Protein AF-A0A1M6JSX7-F1 (afdb_monomer_lite)

Radius of gyration: 36.23 Å; chains: 1; bounding box: 121×86×94 Å

Secondary structure (DSSP, 8-state):
--SHHHHHHHHHHHHHHHHHHHHHSSS---------PPP-EEEEEEE---S-HHHHHHHHHHHHHHHHHSSS-EEEEESSSSSSBHHHHHHHHHHTT--EEEEEE-SS-TTSTHHHHHHHHTTS-SSPPSS--SSPPPPP--SSEEEEPP-STT-HHHHHHHHHHHHHH-S-GGGEEEEEEE---SSHHHHHHHHHHHHHHHHHHHHHHHHTT---SEEEEEESSTTSSSBHHHHHHIIIIIS--EEEEEE--SS-SHIIIIIHHHHHTTSPTTSEE-PPTTSSSHHHHHHHHHHHHHHHHHHHHHS---EEEETTEEEE--HHHHHHHHHHTT--HHHHHHHHHHHHHHHHHH-TTS-EEGGGEEEEESS-TTSTTHHHHHHHH-GGGEEE--BTTB--TTSSEEEEEETTT--EEEEEE-GGGGTSTHHHHHHHHHHTT---HHHHHHHHHHHHHHHHHHHHS-HHHHEEEEEEPPEEEE-TTS-EEEE-HHHHSEETTEE-HHHHHHHHHHHHHHHHHHTTSPPBTTSEEEEESS--HHHHHHHHHHH-TTSEEE---SSP-GGG-EEEEEETTTTEEEEEEE-GGGSPTTHHHHHHHHHTT---HHHHHHHHHHHHHHHHHHHHS-HHHHEEEEEEES--------------TTEEEEE--TTS-EEEEETTTEEEEE-TTSEESTT-EEEEEEE-GGGGTT--S-B-B-EEEEEEESSEE-S-EEEEEEB-GGG--TTEEEEEEEEETTTTEEEEPPEEEETTTTEEEEEESS-SEEEEEEEE---------------TT-TT-TTHHHHHHHHHTTSS---TTS---TTSBPBHHHHHHHHHHHTTPPPPPGGG---TTGGGS-HHHHHHHHHHHHTTS---EEPTTS-EE--TTSBPBHHHHHHHHHHHHHHHH-PPPPPP---TTGGGS-TTTHHHHHHHHHTTS----TTS---TTSBPBHHHHHHHHHHHHHHTT--

InterPro domains:
  IPR001119 S-layer homology domain [PF00395] (802-844)
  IPR001119 S-layer homology domain [PF00395] (862-910)
  IPR001119 S-layer homology domain [PF00395] (930-974)
  IPR001119 S-layer homology domain [PS51272] (798-861)
  IPR001119 S-layer homology domain [PS51272] (863-927)
  IPR001119 S-layer homology domain [PS51272] (928-987)
  IPR002762 Sirohydrochlorin cobaltochelatase CbiX-like [PF01903] (48-162)
  IPR051465 Cell Envelope Structural Component [PTHR43308] (779-864)

Structure (mmCIF, N/CA/C/O backbone):
data_AF-A0A1M6JSX7-F1
#
_entry.id   AF-A0A1M6JSX7-F1
#
loop_
_atom_site.group_PDB
_atom_site.id
_atom_site.type_symbol
_atom_site.label_atom_id
_atom_site.label_alt_id
_atom_site.label_comp_id
_atom_site.label_asym_id
_atom_site.label_entity_id
_atom_site.label_seq_id
_atom_site.pdbx_PDB_ins_code
_atom_site.Cartn_x
_atom_site.Cartn_y
_atom_site.Cartn_z
_atom_site.occupancy
_atom_site.B_iso_or_equiv
_atom_site.auth_seq_id
_atom_site.auth_comp_id
_atom_site.auth_asym_id
_atom_site.auth_atom_id
_atom_site.pdbx_PDB_model_num
ATOM 1 N N . MET A 1 1 ? -83.455 2.848 -32.167 1.00 46.88 1 MET A N 1
ATOM 2 C CA . MET A 1 1 ? -82.579 3.771 -31.402 1.00 46.88 1 MET A CA 1
ATOM 3 C C . MET A 1 1 ? -82.204 3.271 -29.992 1.00 46.88 1 MET A C 1
ATOM 5 O O . MET A 1 1 ? -81.171 3.680 -29.487 1.00 46.88 1 MET A O 1
ATOM 9 N N . PHE A 1 2 ? -82.923 2.309 -29.391 1.00 37.34 2 PHE A N 1
ATOM 10 C CA . PHE A 1 2 ? -82.624 1.775 -28.042 1.00 37.34 2 PHE A CA 1
ATOM 11 C C . PHE A 1 2 ? -81.593 0.622 -27.959 1.00 37.34 2 PHE A C 1
ATOM 13 O O . PHE A 1 2 ? -81.188 0.234 -26.866 1.00 37.34 2 PHE A O 1
ATOM 20 N N . VAL A 1 3 ? -81.114 0.086 -29.089 1.00 39.56 3 VAL A N 1
ATOM 21 C CA . VAL A 1 3 ? -80.148 -1.041 -29.108 1.00 39.56 3 VAL A CA 1
ATOM 22 C C . VAL A 1 3 ? -78.684 -0.574 -29.233 1.00 39.56 3 VAL A C 1
ATOM 24 O O . VAL A 1 3 ? -77.768 -1.295 -28.841 1.00 39.56 3 VAL A O 1
ATOM 27 N N . ARG A 1 4 ? -78.431 0.673 -29.668 1.00 34.91 4 ARG A N 1
ATOM 28 C CA . ARG A 1 4 ? -77.067 1.240 -29.770 1.00 34.91 4 ARG A CA 1
ATOM 29 C C . ARG A 1 4 ? -76.512 1.803 -28.451 1.00 34.91 4 ARG A C 1
ATOM 31 O O . ARG A 1 4 ? -75.298 1.837 -28.292 1.00 34.91 4 ARG A O 1
ATOM 38 N N . GLN A 1 5 ? -77.351 2.153 -27.471 1.00 37.22 5 GLN A N 1
ATOM 39 C CA . GLN A 1 5 ? -76.879 2.670 -26.171 1.00 37.22 5 GLN A CA 1
ATOM 40 C C . GLN A 1 5 ? -76.437 1.579 -25.176 1.00 37.22 5 GLN A C 1
ATOM 42 O O . GLN A 1 5 ? -75.591 1.844 -24.322 1.00 37.22 5 GLN A O 1
ATOM 47 N N . LYS A 1 6 ? -76.935 0.336 -25.290 1.00 37.84 6 LYS A N 1
ATOM 48 C CA . LYS A 1 6 ? -76.534 -0.761 -24.383 1.00 37.84 6 LYS A CA 1
ATOM 49 C C . LYS A 1 6 ? -75.153 -1.355 -24.694 1.00 37.84 6 LYS A C 1
ATOM 51 O O . LYS A 1 6 ? -74.509 -1.856 -23.778 1.00 37.84 6 LYS A O 1
ATOM 56 N N . ARG A 1 7 ? -74.662 -1.264 -25.940 1.00 36.84 7 ARG A N 1
ATOM 57 C CA . ARG A 1 7 ? -73.293 -1.705 -26.287 1.00 36.84 7 ARG A CA 1
ATOM 58 C C . ARG A 1 7 ? -72.213 -0.690 -25.894 1.00 36.84 7 ARG A C 1
ATOM 60 O O . ARG A 1 7 ? -71.117 -1.106 -25.544 1.00 36.84 7 ARG A O 1
ATOM 67 N N . LEU A 1 8 ? -72.534 0.607 -25.842 1.00 38.09 8 LEU A N 1
ATOM 68 C CA . LEU A 1 8 ? -71.565 1.644 -25.464 1.00 38.09 8 LEU A CA 1
ATOM 69 C C . LEU A 1 8 ? -71.292 1.680 -23.945 1.00 38.09 8 LEU A C 1
ATOM 71 O O . LEU A 1 8 ? -70.155 1.871 -23.531 1.00 38.09 8 LEU A O 1
ATOM 75 N N . LYS A 1 9 ? -72.294 1.388 -23.099 1.00 37.78 9 LYS A N 1
ATOM 76 C CA . LYS A 1 9 ? -72.102 1.330 -21.633 1.00 37.78 9 LYS A CA 1
ATOM 77 C C . LYS A 1 9 ? -71.331 0.097 -21.139 1.00 37.78 9 LYS A C 1
ATOM 79 O O . LYS A 1 9 ? -70.723 0.171 -20.077 1.00 37.78 9 LYS A O 1
ATOM 84 N N . ARG A 1 10 ? -71.309 -1.014 -21.892 1.00 38.25 10 ARG A N 1
ATOM 85 C CA . ARG A 1 10 ? -70.493 -2.192 -21.533 1.00 38.25 10 ARG A CA 1
ATOM 86 C C . ARG A 1 10 ? -69.018 -2.032 -21.908 1.00 38.25 10 ARG A C 1
ATOM 88 O O . ARG A 1 10 ? -68.194 -2.503 -21.142 1.00 38.25 10 ARG A O 1
ATOM 95 N N . LEU A 1 11 ? -68.684 -1.317 -22.991 1.00 37.03 11 LEU A N 1
ATOM 96 C CA . LEU A 1 11 ? -67.282 -1.030 -23.336 1.00 37.03 11 LEU A CA 1
ATOM 97 C C . LEU A 1 11 ? -66.631 -0.006 -22.393 1.00 37.03 11 LEU A C 1
ATOM 99 O O . LEU A 1 11 ? -65.465 -0.162 -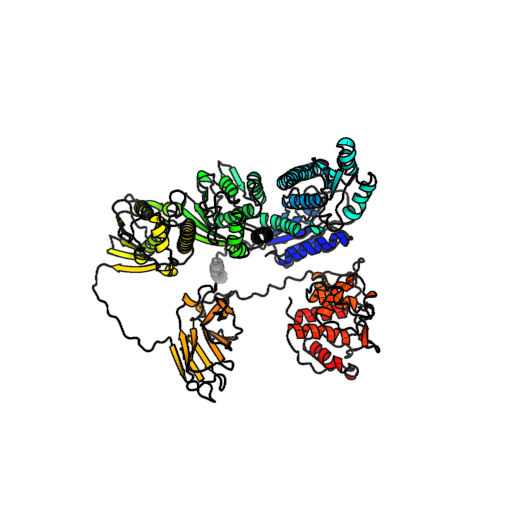22.045 1.00 37.03 11 LEU A O 1
ATOM 103 N N . ILE A 1 12 ? -67.377 1.002 -21.928 1.00 41.53 12 ILE A N 1
ATOM 104 C CA . ILE A 1 12 ? -66.828 2.038 -21.035 1.00 41.53 12 ILE A CA 1
ATOM 105 C C . ILE A 1 12 ? -66.622 1.490 -19.608 1.00 41.53 12 ILE A C 1
ATOM 107 O O . ILE A 1 12 ? -65.639 1.834 -18.960 1.00 41.53 12 ILE A O 1
ATOM 111 N N . GLY A 1 13 ? -67.479 0.572 -19.139 1.00 36.75 13 GLY A N 1
ATOM 112 C CA . GLY A 1 13 ? -67.357 -0.042 -17.809 1.00 36.75 13 GLY A CA 1
ATOM 113 C C . GLY A 1 13 ? -66.193 -1.030 -17.666 1.00 36.75 13 GLY A C 1
ATOM 114 O O . GLY A 1 13 ? -65.530 -1.038 -16.633 1.00 36.75 13 GLY A O 1
ATOM 115 N N . THR A 1 14 ? -65.890 -1.826 -18.699 1.00 36.97 14 THR A N 1
ATOM 116 C CA . THR A 1 14 ? -64.710 -2.711 -18.679 1.00 36.97 14 THR A CA 1
ATOM 117 C C . THR A 1 14 ? -63.414 -1.955 -18.929 1.00 36.97 14 THR A C 1
ATOM 119 O O . THR A 1 14 ? -62.401 -2.320 -18.343 1.00 36.97 14 THR A O 1
ATOM 122 N N . SER A 1 15 ? -63.431 -0.875 -19.720 1.00 36.25 15 SER A N 1
ATOM 123 C CA . SER A 1 15 ? -62.223 -0.072 -19.929 1.00 36.25 15 SER A CA 1
ATOM 124 C C . SER A 1 15 ? -61.859 0.732 -18.677 1.00 36.25 15 SER A C 1
ATOM 126 O O . SER A 1 15 ? -60.686 0.782 -18.337 1.00 36.25 15 SER A O 1
ATOM 128 N N . LEU A 1 16 ? -62.821 1.289 -17.925 1.00 36.59 16 LEU A N 1
ATOM 129 C CA . LEU A 1 16 ? -62.503 2.086 -16.728 1.00 36.59 16 LEU A CA 1
ATOM 130 C C . LEU A 1 16 ? -61.972 1.235 -15.561 1.00 36.59 16 LEU A C 1
ATOM 132 O O . LEU A 1 16 ? -61.069 1.677 -14.861 1.00 36.59 16 LEU A O 1
ATOM 136 N N . ILE A 1 17 ? -62.468 0.003 -15.384 1.00 42.03 17 ILE A N 1
ATOM 137 C CA . ILE A 1 17 ? -61.982 -0.913 -14.335 1.00 42.03 17 ILE A CA 1
ATOM 138 C C . ILE A 1 17 ? -60.618 -1.510 -14.714 1.00 42.03 17 ILE A C 1
ATOM 140 O O . ILE A 1 17 ? -59.750 -1.610 -13.852 1.00 42.03 17 ILE A O 1
ATOM 144 N N . LEU A 1 18 ? -60.367 -1.816 -15.997 1.00 35.78 18 LEU A N 1
ATOM 145 C CA . LEU A 1 18 ? -59.032 -2.244 -16.430 1.00 35.78 18 LEU A CA 1
ATOM 146 C C . LEU A 1 18 ? -58.015 -1.095 -16.347 1.00 35.78 18 LEU A C 1
ATOM 148 O O . LEU A 1 18 ? -56.881 -1.332 -15.956 1.00 35.78 18 LEU A O 1
ATOM 152 N N . THR A 1 19 ? -58.425 0.152 -16.621 1.00 36.75 19 THR A N 1
ATOM 153 C CA . THR A 1 19 ? -57.540 1.327 -16.501 1.00 36.75 19 THR A CA 1
ATOM 154 C C . THR A 1 19 ? -57.266 1.686 -15.036 1.00 36.75 19 THR A C 1
ATOM 156 O O . THR A 1 19 ? -56.147 2.062 -14.732 1.00 36.75 19 THR A O 1
ATOM 159 N N . LEU A 1 20 ? -58.214 1.499 -14.104 1.00 31.95 20 LEU A N 1
ATOM 160 C CA . LEU A 1 20 ? -58.002 1.723 -12.658 1.00 31.95 20 LEU A CA 1
ATOM 161 C C . LEU A 1 20 ? -57.216 0.598 -11.959 1.00 31.95 20 LEU A C 1
ATOM 163 O O . LEU A 1 20 ? -56.513 0.871 -10.986 1.00 31.95 20 LEU A O 1
ATOM 167 N N . ILE A 1 21 ? -57.258 -0.637 -12.471 1.00 36.88 21 ILE A N 1
ATOM 168 C CA . ILE A 1 21 ? -56.385 -1.732 -12.006 1.00 36.88 21 ILE A CA 1
ATOM 169 C C . ILE A 1 21 ? -54.989 -1.619 -12.650 1.00 36.88 21 ILE A C 1
ATOM 171 O O . ILE A 1 21 ? -53.989 -1.878 -11.989 1.00 36.88 21 ILE A O 1
ATOM 175 N N . LEU A 1 22 ? -54.882 -1.109 -13.885 1.00 32.38 22 LEU A N 1
ATOM 176 C CA . LEU A 1 22 ? -53.589 -0.782 -14.503 1.00 32.38 22 LEU A CA 1
ATOM 177 C C . LEU A 1 22 ? -52.956 0.504 -13.937 1.00 32.38 22 LEU A C 1
ATOM 179 O O . LEU A 1 22 ? -51.736 0.584 -13.901 1.00 32.38 22 LEU A O 1
ATOM 183 N N . PHE A 1 23 ? -53.726 1.470 -13.414 1.00 29.64 23 PHE A N 1
ATOM 184 C CA . PHE A 1 23 ? -53.167 2.662 -12.747 1.00 29.64 23 PHE A CA 1
ATOM 185 C C . PHE A 1 23 ? -52.777 2.427 -11.281 1.00 29.64 23 PHE A C 1
ATOM 187 O O . PHE A 1 23 ? -51.887 3.106 -10.777 1.00 29.64 23 PHE A O 1
ATOM 194 N N . SER A 1 24 ? -53.383 1.449 -10.596 1.00 30.06 24 SER A N 1
ATOM 195 C CA . SER A 1 24 ? -52.994 1.072 -9.224 1.00 30.06 24 SER A CA 1
ATOM 196 C C . SER A 1 24 ? -51.849 0.048 -9.163 1.00 30.06 24 SER A C 1
ATOM 198 O O . SER A 1 24 ? -51.242 -0.115 -8.110 1.00 30.06 24 SER A O 1
ATOM 200 N N . CYS A 1 25 ? -51.462 -0.544 -10.300 1.00 30.92 25 CYS A N 1
ATOM 201 C CA . CYS A 1 25 ? -50.208 -1.294 -10.457 1.00 30.92 25 CYS A CA 1
ATOM 202 C C . CYS A 1 25 ? -49.049 -0.471 -11.061 1.00 30.92 25 CYS A C 1
ATOM 204 O O . CYS A 1 25 ? -47.961 -1.013 -11.227 1.00 30.92 25 CYS A O 1
ATOM 206 N N . PHE A 1 26 ? -49.244 0.825 -11.347 1.00 31.69 26 PHE A N 1
ATOM 207 C CA . PHE A 1 26 ? -48.195 1.724 -11.867 1.00 31.69 26 PHE A CA 1
ATOM 208 C C . PHE A 1 26 ? -47.708 2.795 -10.870 1.00 31.69 26 PHE A C 1
ATOM 210 O O . PHE A 1 26 ? -46.807 3.561 -11.194 1.00 31.69 26 PHE A O 1
ATOM 217 N N . PHE A 1 27 ? -48.222 2.810 -9.635 1.00 34.19 27 PHE A N 1
ATOM 218 C CA . PHE A 1 27 ? -47.711 3.639 -8.529 1.00 34.19 27 PHE A CA 1
ATOM 219 C C . PHE A 1 27 ? -47.433 2.799 -7.274 1.00 34.19 27 PHE A C 1
ATOM 221 O O . PHE A 1 27 ? -47.861 3.096 -6.165 1.00 34.19 27 PHE A O 1
ATOM 228 N N . ALA A 1 28 ? -46.692 1.718 -7.477 1.00 32.41 28 ALA A N 1
ATOM 229 C CA . ALA A 1 28 ? -45.829 1.118 -6.467 1.00 32.41 28 ALA A CA 1
ATOM 230 C C . ALA A 1 28 ? -44.603 0.545 -7.185 1.00 32.41 28 ALA A C 1
ATOM 232 O O . ALA A 1 28 ? -44.223 -0.607 -6.994 1.00 32.41 28 ALA A O 1
ATOM 233 N N . LEU A 1 29 ? -43.984 1.355 -8.053 1.00 27.98 29 LEU A N 1
ATOM 234 C CA . LEU A 1 29 ? -42.552 1.187 -8.233 1.00 27.98 29 LEU A CA 1
ATOM 235 C C . LEU A 1 29 ? -41.968 1.404 -6.834 1.00 27.98 29 LEU A C 1
ATOM 237 O O . LEU A 1 29 ? -42.286 2.432 -6.222 1.00 27.98 29 LEU A O 1
ATOM 241 N N . PRO A 1 30 ? -41.167 0.477 -6.280 1.00 30.61 30 PRO A N 1
ATOM 242 C CA . PRO A 1 30 ? -40.290 0.903 -5.212 1.00 30.61 30 PRO A CA 1
ATOM 243 C C . PRO A 1 30 ? -39.586 2.146 -5.759 1.00 30.61 30 PRO A C 1
ATOM 245 O O . PRO A 1 30 ? -39.168 2.160 -6.921 1.00 30.61 30 PRO A O 1
ATOM 248 N N . PHE A 1 31 ? -39.469 3.196 -4.954 1.00 30.91 31 PHE A N 1
ATOM 249 C CA . PHE A 1 31 ? -38.331 4.090 -5.099 1.00 30.91 31 PHE A CA 1
ATOM 250 C C . PHE A 1 31 ? -37.092 3.194 -4.911 1.00 30.91 31 PHE A C 1
ATOM 252 O O . PHE A 1 31 ? -36.490 3.132 -3.846 1.00 30.91 31 PHE A O 1
ATOM 259 N N . GLN A 1 32 ? -36.743 2.416 -5.937 1.00 31.42 32 GLN A N 1
ATOM 260 C CA . GLN A 1 32 ? -35.366 2.198 -6.270 1.00 31.42 32 GLN A CA 1
ATOM 261 C C . GLN A 1 32 ? -34.916 3.613 -6.578 1.00 31.42 32 GLN A C 1
ATOM 263 O O . GLN A 1 32 ? -35.186 4.152 -7.651 1.00 31.42 32 GLN A O 1
ATOM 268 N N . SER A 1 33 ? -34.261 4.242 -5.598 1.00 32.72 33 SER A N 1
ATOM 269 C CA . SER A 1 33 ? -33.180 5.128 -5.983 1.00 32.72 33 SER A CA 1
ATOM 270 C C . SER A 1 33 ? -32.449 4.387 -7.099 1.00 32.72 33 SER A C 1
ATOM 272 O O . SER A 1 33 ? -32.202 3.178 -6.980 1.00 32.72 33 SER A O 1
ATOM 274 N N . SER A 1 34 ? -32.178 5.044 -8.224 1.00 34.56 34 SER A N 1
ATOM 275 C CA . SER A 1 34 ? -31.096 4.539 -9.048 1.00 34.56 34 SER A CA 1
ATOM 276 C C . SER A 1 34 ? -29.886 4.609 -8.124 1.00 34.56 34 SER A C 1
ATOM 278 O O . SER A 1 34 ? -29.287 5.670 -7.955 1.00 34.56 34 SER A O 1
ATOM 280 N N . ALA A 1 35 ? -29.611 3.522 -7.403 1.00 38.81 35 ALA A N 1
ATOM 281 C CA . ALA A 1 35 ? -28.312 3.303 -6.829 1.00 38.81 35 ALA A CA 1
ATOM 282 C C . ALA A 1 35 ? -27.401 3.496 -8.033 1.00 38.81 35 ALA A C 1
ATOM 284 O O . ALA A 1 35 ? -27.537 2.764 -9.019 1.00 38.81 35 ALA A O 1
ATOM 285 N N . ALA A 1 36 ? -26.631 4.588 -8.025 1.00 49.34 36 ALA A N 1
ATOM 286 C CA . ALA A 1 36 ? -25.648 4.837 -9.060 1.00 49.34 36 ALA A CA 1
ATOM 287 C C . ALA A 1 36 ? -24.914 3.512 -9.269 1.00 49.34 36 ALA A C 1
ATOM 289 O O . ALA A 1 36 ? -24.585 2.849 -8.279 1.00 49.34 36 ALA A O 1
ATOM 290 N N . ALA A 1 37 ? -24.796 3.074 -10.526 1.00 59.22 37 ALA A N 1
ATOM 291 C CA . ALA A 1 37 ? -24.155 1.803 -10.828 1.00 59.22 37 ALA A CA 1
ATOM 292 C C . ALA A 1 37 ? -22.841 1.735 -10.042 1.00 59.22 37 ALA A C 1
ATOM 294 O O . ALA A 1 37 ? -22.078 2.701 -10.042 1.00 59.22 37 ALA A O 1
ATOM 295 N N . GLU A 1 38 ? -22.640 0.643 -9.304 1.00 81.12 38 GLU A N 1
ATOM 296 C CA . GLU A 1 38 ? -21.466 0.474 -8.453 1.00 81.12 38 GLU A CA 1
ATOM 297 C C . GLU A 1 38 ? -20.202 0.757 -9.279 1.00 81.12 38 GLU A C 1
ATOM 299 O O . GLU A 1 38 ? -19.998 0.151 -10.338 1.00 81.12 38 GLU A O 1
ATOM 304 N N . VAL A 1 39 ? -19.386 1.713 -8.828 1.00 86.06 39 VAL A N 1
ATOM 305 C CA . VAL A 1 39 ? -18.122 2.046 -9.492 1.00 86.06 39 VAL A CA 1
ATOM 306 C C . VAL A 1 39 ? -17.148 0.904 -9.234 1.00 86.06 39 VAL A C 1
ATOM 308 O O . VAL A 1 39 ? -16.800 0.617 -8.091 1.00 86.06 39 VAL A O 1
ATOM 311 N N . LYS A 1 40 ? -16.705 0.260 -10.308 1.00 92.50 40 LYS A N 1
ATOM 312 C CA . LYS A 1 40 ? -15.759 -0.852 -10.308 1.00 92.50 40 LYS A CA 1
ATOM 313 C C . LYS A 1 40 ? -14.470 -0.380 -10.969 1.00 92.50 40 LYS A C 1
ATOM 315 O O . LYS A 1 40 ? -14.397 -0.361 -12.201 1.00 92.50 40 LYS A O 1
ATOM 320 N N . PRO A 1 41 ? -13.484 0.061 -10.173 1.00 94.19 41 PRO A N 1
ATOM 321 C CA . PRO A 1 41 ? -12.236 0.572 -10.709 1.00 94.19 41 PRO A CA 1
ATOM 322 C C . PRO A 1 41 ? -11.322 -0.543 -11.227 1.00 94.19 41 PRO A C 1
ATOM 324 O O . PRO A 1 41 ? -11.320 -1.653 -10.697 1.00 94.19 41 PRO A O 1
ATOM 327 N N . GLY A 1 42 ? -10.492 -0.209 -12.210 1.00 95.00 42 GLY A N 1
ATOM 328 C CA . GLY A 1 42 ? -9.382 -1.021 -12.700 1.00 95.00 42 GLY A CA 1
ATOM 329 C C . GLY A 1 42 ? -8.218 -0.140 -13.142 1.00 95.00 42 GLY A C 1
ATOM 330 O O . GLY A 1 42 ? -8.393 1.051 -13.404 1.00 95.00 42 GLY A O 1
ATOM 331 N N . VAL A 1 43 ? -7.022 -0.719 -13.202 1.00 97.00 43 VAL A N 1
ATOM 332 C CA . VAL A 1 43 ? -5.795 -0.023 -13.606 1.00 97.00 43 VAL A CA 1
ATOM 333 C C . VAL A 1 43 ? -5.339 -0.553 -14.958 1.00 97.00 43 VAL A C 1
ATOM 335 O O . VAL A 1 43 ? -5.170 -1.758 -15.135 1.00 97.00 43 VAL A O 1
ATOM 338 N N . LEU A 1 44 ? -5.115 0.350 -15.905 1.00 97.94 44 LEU A N 1
ATOM 339 C CA . LEU A 1 44 ? -4.507 0.039 -17.191 1.00 97.94 44 LEU A CA 1
ATOM 340 C C . LEU A 1 44 ? -3.080 0.585 -17.195 1.00 97.94 44 LEU A C 1
ATOM 342 O O . LEU A 1 44 ? -2.881 1.789 -17.123 1.00 97.94 44 LEU A O 1
ATOM 346 N N . ILE A 1 45 ? -2.080 -0.280 -17.281 1.00 97.44 45 ILE A N 1
ATOM 347 C CA . ILE A 1 45 ? -0.693 0.133 -17.489 1.00 97.44 45 ILE A CA 1
ATOM 348 C C . ILE A 1 45 ? -0.497 0.277 -18.992 1.00 97.44 45 ILE A C 1
ATOM 350 O O . ILE A 1 45 ? -0.722 -0.684 -19.724 1.00 97.44 45 ILE A O 1
ATOM 354 N N . VAL A 1 46 ? -0.081 1.457 -19.444 1.00 97.25 46 VAL A N 1
ATOM 355 C CA . VAL A 1 46 ? 0.166 1.723 -20.865 1.00 97.25 46 VAL A CA 1
ATOM 356 C C . VAL A 1 46 ? 1.662 1.840 -21.101 1.00 97.25 46 VAL A C 1
ATOM 358 O O . VAL A 1 46 ? 2.316 2.683 -20.492 1.00 97.25 46 VAL A O 1
ATOM 361 N N . ALA A 1 47 ? 2.217 1.007 -21.973 1.00 94.88 47 ALA A N 1
ATOM 362 C CA . ALA A 1 47 ? 3.637 1.015 -22.312 1.00 94.88 47 ALA A CA 1
ATOM 363 C C . ALA A 1 47 ? 3.832 1.170 -23.826 1.00 94.88 47 ALA A C 1
ATOM 365 O O . ALA A 1 47 ? 2.930 0.871 -24.597 1.00 94.88 47 ALA A O 1
ATOM 366 N N . HIS A 1 48 ? 5.011 1.622 -24.254 1.00 90.62 48 HIS A N 1
ATOM 367 C CA . HIS A 1 48 ? 5.315 1.814 -25.678 1.00 90.62 48 HIS A CA 1
ATOM 368 C C . HIS A 1 48 ? 5.171 0.509 -26.479 1.00 90.62 48 HIS A C 1
ATOM 370 O O . HIS A 1 48 ? 4.328 0.415 -27.360 1.00 90.62 48 HIS A O 1
ATOM 376 N N . GLY A 1 49 ? 5.933 -0.524 -26.106 1.00 82.81 49 GLY A N 1
ATOM 377 C CA . GLY A 1 49 ? 5.969 -1.794 -26.836 1.00 82.81 49 GLY A CA 1
ATOM 378 C C . GLY A 1 49 ? 7.037 -1.798 -27.928 1.00 82.81 49 GLY A C 1
ATOM 379 O O . GLY A 1 49 ? 7.326 -0.778 -28.538 1.00 82.81 49 GLY A O 1
ATOM 380 N N . THR A 1 50 ? 7.722 -2.927 -28.087 1.00 80.81 50 THR A N 1
ATOM 381 C CA . THR A 1 50 ? 8.735 -3.153 -29.127 1.00 80.81 50 THR A CA 1
ATOM 382 C C . THR A 1 50 ? 8.943 -4.656 -29.289 1.00 80.81 50 THR A C 1
ATOM 384 O O . THR A 1 50 ? 8.734 -5.417 -28.347 1.00 80.81 50 THR A O 1
ATOM 387 N N . ASN A 1 51 ? 9.418 -5.109 -30.443 1.00 74.81 51 ASN A N 1
ATOM 388 C CA . ASN A 1 51 ? 9.806 -6.501 -30.664 1.00 74.81 51 ASN A CA 1
ATOM 389 C C . ASN A 1 51 ? 11.124 -6.914 -29.968 1.00 74.81 51 ASN A C 1
ATOM 391 O O . ASN A 1 51 ? 11.575 -8.045 -30.152 1.00 74.81 51 ASN A O 1
ATOM 395 N N . ASP A 1 52 ? 11.758 -6.034 -29.180 1.00 78.06 52 ASP A N 1
ATOM 396 C CA . ASP A 1 52 ? 12.970 -6.328 -28.400 1.00 78.06 52 ASP A CA 1
ATOM 397 C C . ASP A 1 52 ? 12.642 -7.017 -27.050 1.00 78.06 52 ASP A C 1
ATOM 399 O O . ASP A 1 52 ? 12.083 -6.382 -26.142 1.00 78.06 52 ASP A O 1
ATOM 403 N N . PRO A 1 53 ? 13.007 -8.304 -26.855 1.00 74.56 53 PRO A N 1
ATOM 404 C CA . PRO A 1 53 ? 12.769 -9.016 -25.600 1.00 74.56 53 PRO A CA 1
ATOM 405 C C . PRO A 1 53 ? 13.541 -8.447 -24.406 1.00 74.56 53 PRO A C 1
ATOM 407 O O . PRO A 1 53 ? 13.078 -8.605 -23.273 1.00 74.56 53 PRO A O 1
ATOM 410 N N . GLU A 1 54 ? 14.695 -7.803 -24.632 1.00 77.69 54 GLU A N 1
ATOM 411 C CA . GLU A 1 54 ? 15.484 -7.179 -23.558 1.00 77.69 54 GLU A CA 1
ATOM 412 C C . GLU A 1 54 ? 14.727 -6.003 -22.930 1.00 77.69 54 GLU A C 1
ATOM 414 O O . GLU A 1 54 ? 14.832 -5.775 -21.724 1.00 77.69 54 GLU A O 1
ATOM 419 N N . TRP A 1 55 ? 13.895 -5.322 -23.725 1.00 87.69 55 TRP A N 1
ATOM 420 C CA . TRP A 1 55 ? 13.055 -4.221 -23.263 1.00 87.69 55 TRP A CA 1
ATOM 421 C C . TRP A 1 55 ? 11.720 -4.693 -22.704 1.00 87.69 55 TRP A C 1
ATOM 423 O O . TRP A 1 55 ? 11.316 -4.259 -21.620 1.00 87.69 55 TRP A O 1
ATOM 433 N N . THR A 1 56 ? 11.041 -5.587 -23.424 1.00 80.94 56 THR A N 1
ATOM 434 C CA . THR A 1 56 ? 9.666 -5.997 -23.103 1.00 80.94 56 THR A CA 1
ATOM 435 C C . THR A 1 56 ? 9.583 -6.915 -21.894 1.00 80.94 56 THR A C 1
ATOM 437 O O . THR A 1 56 ? 8.665 -6.758 -21.090 1.00 80.94 56 THR A O 1
ATOM 440 N N . THR A 1 57 ? 10.534 -7.836 -21.706 1.00 81.00 57 THR A N 1
ATOM 441 C CA . THR A 1 57 ? 10.476 -8.808 -20.599 1.00 81.00 57 THR A CA 1
ATOM 442 C C . THR A 1 57 ? 10.447 -8.125 -19.222 1.00 81.00 57 THR A C 1
ATOM 444 O O . THR A 1 57 ? 9.551 -8.437 -18.434 1.00 81.00 57 THR A O 1
ATOM 447 N N . PRO A 1 58 ? 11.330 -7.153 -18.907 1.00 84.81 58 PRO A N 1
ATOM 448 C CA . PRO A 1 58 ? 11.266 -6.444 -17.627 1.00 84.81 58 PRO A CA 1
ATOM 449 C C . PRO A 1 58 ? 9.950 -5.681 -17.409 1.00 84.81 58 PRO A C 1
ATOM 451 O O . PRO A 1 58 ? 9.431 -5.667 -16.292 1.00 84.81 58 PRO A O 1
ATOM 454 N N . VAL A 1 59 ? 9.391 -5.070 -18.462 1.00 87.12 59 VAL A N 1
ATOM 455 C CA . VAL A 1 59 ? 8.113 -4.334 -18.396 1.00 87.12 59 VAL A CA 1
ATOM 456 C C . VAL A 1 59 ? 6.955 -5.281 -18.086 1.00 87.12 59 VAL A C 1
ATOM 458 O O . VAL A 1 59 ? 6.149 -5.002 -17.198 1.00 87.12 59 VAL A O 1
ATOM 461 N N . TRP A 1 60 ? 6.922 -6.436 -18.749 1.00 81.25 60 TRP A N 1
ATOM 462 C CA . TRP A 1 60 ? 5.971 -7.505 -18.464 1.00 81.25 60 TRP A CA 1
ATOM 463 C C . TRP A 1 60 ? 6.042 -7.972 -17.013 1.00 81.25 60 TRP A C 1
ATOM 465 O O . TRP A 1 60 ? 5.020 -8.042 -16.332 1.00 81.25 60 TRP A O 1
ATOM 475 N N . GLU A 1 61 ? 7.243 -8.260 -16.512 1.00 81.31 61 GLU A N 1
ATOM 476 C CA . GLU A 1 61 ? 7.427 -8.679 -15.122 1.00 81.31 61 GLU A CA 1
ATOM 477 C C . GLU A 1 61 ? 6.937 -7.627 -14.120 1.00 81.31 61 GLU A C 1
ATOM 479 O O . GLU A 1 61 ? 6.325 -7.984 -13.113 1.00 81.31 61 GLU A O 1
ATOM 484 N N . ALA A 1 62 ? 7.200 -6.344 -14.385 1.00 85.25 62 ALA A N 1
ATOM 485 C CA . ALA A 1 62 ? 6.747 -5.240 -13.544 1.00 85.25 62 ALA A CA 1
ATOM 486 C C . ALA A 1 62 ? 5.212 -5.168 -13.497 1.00 85.25 62 ALA A C 1
ATOM 488 O O . ALA A 1 62 ? 4.615 -5.153 -12.418 1.00 85.25 62 ALA A O 1
ATOM 489 N N . ALA A 1 63 ? 4.562 -5.216 -14.662 1.00 83.69 63 ALA A N 1
ATOM 490 C CA . ALA A 1 63 ? 3.108 -5.185 -14.769 1.00 83.69 63 ALA A CA 1
ATOM 491 C C . ALA A 1 63 ? 2.430 -6.412 -14.133 1.00 83.69 63 ALA A C 1
ATOM 493 O O . ALA A 1 63 ? 1.421 -6.273 -13.438 1.00 83.69 63 ALA A O 1
ATOM 494 N N . TYR A 1 64 ? 2.990 -7.613 -14.312 1.00 78.69 64 TYR A N 1
ATOM 495 C CA . TYR A 1 64 ? 2.460 -8.823 -13.679 1.00 78.69 64 TYR A CA 1
ATOM 496 C C . TYR A 1 64 ? 2.579 -8.783 -12.156 1.00 78.69 64 TYR A C 1
ATOM 498 O O . TYR A 1 64 ? 1.645 -9.181 -11.463 1.00 78.69 64 TYR A O 1
ATOM 506 N N . GLU A 1 65 ? 3.687 -8.266 -11.623 1.00 81.06 65 GLU A N 1
ATOM 507 C CA . GLU A 1 65 ? 3.837 -8.084 -10.181 1.00 81.06 65 GLU A CA 1
ATOM 508 C C . GLU A 1 65 ? 2.798 -7.091 -9.628 1.00 81.06 65 GLU A C 1
ATOM 510 O O . GLU A 1 65 ? 2.260 -7.303 -8.542 1.00 81.06 65 GLU A O 1
ATOM 515 N N . LEU A 1 66 ? 2.470 -6.028 -10.367 1.00 84.44 66 LEU A N 1
ATOM 516 C CA . LEU A 1 66 ? 1.427 -5.072 -9.978 1.00 84.44 66 LEU A CA 1
ATOM 517 C C . LEU A 1 66 ? 0.033 -5.702 -9.930 1.00 84.44 66 LEU A C 1
ATOM 519 O O . LEU A 1 66 ? -0.715 -5.442 -8.986 1.00 84.44 66 LEU A O 1
ATOM 523 N N . ARG A 1 67 ? -0.294 -6.564 -10.900 1.00 80.44 67 ARG A N 1
ATOM 524 C CA . ARG A 1 67 ? -1.567 -7.300 -10.942 1.00 80.44 67 ARG A CA 1
ATOM 525 C C . ARG A 1 67 ? -1.816 -8.113 -9.675 1.00 80.44 67 ARG A C 1
ATOM 527 O O . ARG A 1 67 ? -2.942 -8.156 -9.196 1.00 80.44 67 ARG A O 1
ATOM 534 N N . ASP A 1 68 ? -0.774 -8.725 -9.125 1.00 74.31 68 ASP A N 1
ATOM 535 C CA . ASP A 1 68 ? -0.892 -9.568 -7.933 1.00 74.31 68 ASP A CA 1
ATOM 536 C C . ASP A 1 68 ? -0.926 -8.746 -6.624 1.00 74.31 68 ASP A C 1
ATOM 538 O O . ASP A 1 68 ? -1.279 -9.268 -5.566 1.00 74.31 68 ASP A O 1
ATOM 542 N N . ASN A 1 69 ? -0.543 -7.463 -6.672 1.00 75.00 69 ASN A N 1
ATOM 543 C CA . ASN A 1 69 ? -0.387 -6.603 -5.495 1.00 75.00 69 ASN A CA 1
ATOM 544 C C . ASN A 1 69 ? -1.500 -5.559 -5.319 1.00 75.00 69 ASN A C 1
ATOM 546 O O . ASN A 1 69 ? -1.687 -5.069 -4.202 1.00 75.00 69 ASN A O 1
ATOM 550 N N . LEU A 1 70 ? -2.212 -5.192 -6.387 1.00 81.88 70 LEU A N 1
ATOM 551 C CA . LEU A 1 70 ? -3.310 -4.229 -6.327 1.00 81.88 70 LEU A CA 1
ATOM 552 C C . LEU A 1 70 ? -4.652 -4.929 -6.046 1.00 81.88 70 LEU A C 1
ATOM 554 O O . LEU A 1 70 ? -4.900 -6.024 -6.542 1.00 81.88 70 LEU A O 1
ATOM 558 N N . PRO A 1 71 ? -5.563 -4.300 -5.283 1.00 80.88 71 PRO A N 1
ATOM 559 C CA . PRO A 1 71 ? -6.867 -4.871 -4.947 1.00 80.88 71 PRO A CA 1
ATOM 560 C C . PRO A 1 71 ? -7.891 -4.709 -6.085 1.00 80.88 71 PRO A C 1
ATOM 562 O O . PRO A 1 71 ? -9.079 -4.957 -5.886 1.00 80.88 71 PRO A O 1
ATOM 565 N N . TYR A 1 72 ? -7.441 -4.260 -7.259 1.00 86.38 72 TYR A N 1
ATOM 566 C CA . TYR A 1 72 ? -8.250 -3.943 -8.431 1.00 86.38 72 TYR A CA 1
ATOM 567 C C . TYR A 1 72 ? -7.737 -4.737 -9.636 1.00 86.38 72 TYR A C 1
ATOM 569 O O . TYR A 1 72 ? -6.541 -5.027 -9.685 1.00 86.38 72 TYR A O 1
ATOM 577 N N . PRO A 1 73 ? -8.587 -5.056 -10.630 1.00 92.31 73 PRO A N 1
ATOM 578 C CA . PRO A 1 73 ? -8.121 -5.613 -11.894 1.00 92.31 73 PRO A CA 1
ATOM 579 C C . PRO A 1 73 ? -7.048 -4.718 -12.527 1.00 92.31 73 PRO A C 1
ATOM 581 O O . PRO A 1 73 ? -7.233 -3.505 -12.634 1.00 92.31 73 PRO A O 1
ATOM 584 N N . VAL A 1 74 ? -5.935 -5.325 -12.941 1.00 93.62 74 VAL A N 1
ATOM 585 C CA . VAL A 1 74 ? -4.832 -4.649 -13.634 1.00 93.62 74 VAL A CA 1
ATOM 586 C C . VAL A 1 74 ? -4.629 -5.306 -14.991 1.00 93.62 74 VAL A C 1
ATOM 588 O O . VAL A 1 74 ? -4.513 -6.532 -15.061 1.00 93.62 74 VAL A O 1
ATOM 591 N N . ALA A 1 75 ? -4.547 -4.499 -16.044 1.00 92.12 75 ALA A N 1
ATOM 592 C CA . ALA A 1 75 ? -4.169 -4.937 -17.383 1.00 92.12 75 ALA A CA 1
ATOM 593 C C . ALA A 1 75 ? -2.954 -4.140 -17.874 1.00 92.12 75 ALA A C 1
ATOM 595 O O . ALA A 1 75 ? -2.790 -2.975 -17.519 1.00 92.12 75 ALA A O 1
ATOM 596 N N . LEU A 1 76 ? -2.101 -4.776 -18.675 1.00 93.62 76 LEU A N 1
ATOM 597 C CA . LEU A 1 76 ? -1.028 -4.123 -19.426 1.00 93.62 76 LEU A CA 1
ATOM 598 C C . LEU A 1 76 ? -1.491 -4.019 -20.872 1.00 93.62 76 LEU A C 1
ATOM 600 O O . LEU A 1 76 ? -1.970 -5.020 -21.390 1.00 93.62 76 LEU A O 1
ATOM 604 N N . GLY A 1 77 ? -1.345 -2.851 -21.486 1.00 92.31 77 GLY A N 1
ATOM 605 C CA . GLY A 1 77 ? -1.560 -2.639 -22.912 1.00 92.31 77 GLY A CA 1
ATOM 606 C C . GLY A 1 77 ? -0.360 -1.930 -23.522 1.00 92.31 77 GLY A C 1
ATOM 607 O O . GLY A 1 77 ? 0.132 -0.944 -22.965 1.00 92.31 77 GLY A O 1
ATOM 608 N N . PHE A 1 78 ? 0.123 -2.437 -24.647 1.00 91.62 78 PHE A N 1
ATOM 609 C CA . PHE A 1 78 ? 1.161 -1.786 -25.432 1.00 91.62 78 PHE A CA 1
ATOM 610 C C . PHE A 1 78 ? 0.542 -0.929 -26.529 1.00 91.62 78 PHE A C 1
ATOM 612 O O . PHE A 1 78 ? -0.511 -1.264 -27.068 1.00 91.62 78 PHE A O 1
ATOM 619 N N . LEU A 1 79 ? 1.176 0.201 -26.826 1.00 90.25 79 LEU A N 1
ATOM 620 C CA . LEU A 1 79 ? 0.733 1.052 -27.919 1.00 90.25 79 LEU A CA 1
ATOM 621 C C . LEU A 1 79 ? 1.025 0.393 -29.270 1.00 90.25 79 LEU A C 1
ATOM 623 O O . LEU A 1 79 ? 0.156 0.405 -30.133 1.00 90.25 79 LEU A O 1
ATOM 627 N N . GLU A 1 80 ? 2.213 -0.201 -29.432 1.00 83.25 80 GLU A N 1
ATOM 628 C CA . GLU A 1 80 ? 2.671 -0.730 -30.721 1.00 83.25 80 GLU A CA 1
ATOM 629 C C . GLU A 1 80 ? 3.488 -2.029 -30.600 1.00 83.25 80 GLU A C 1
ATOM 631 O O . GLU A 1 80 ? 3.968 -2.410 -29.528 1.00 83.25 80 GLU A O 1
ATOM 636 N N . GLU A 1 81 ? 3.686 -2.681 -31.752 1.00 76.75 81 GLU A N 1
ATOM 637 C CA . GLU A 1 81 ? 4.588 -3.814 -32.030 1.00 76.75 81 GLU A CA 1
ATOM 638 C C . GLU A 1 81 ? 4.337 -5.143 -31.300 1.00 76.75 81 GLU A C 1
ATOM 640 O O . GLU A 1 81 ? 4.765 -6.188 -31.798 1.00 76.75 81 GLU A O 1
ATOM 645 N N . ILE A 1 82 ? 3.687 -5.144 -30.137 1.00 80.12 82 ILE A N 1
ATOM 646 C CA . ILE A 1 82 ? 3.553 -6.330 -29.289 1.00 80.12 82 ILE A CA 1
ATOM 647 C C . ILE A 1 82 ? 2.192 -6.396 -28.589 1.00 80.12 82 ILE A C 1
ATOM 649 O O . ILE A 1 82 ? 1.651 -5.396 -28.140 1.00 80.12 82 ILE A O 1
ATOM 653 N N . GLU A 1 83 ? 1.668 -7.613 -28.452 1.00 77.19 83 GLU A N 1
ATOM 654 C CA . GLU A 1 83 ? 0.423 -7.894 -27.732 1.00 77.19 83 GLU A CA 1
ATOM 655 C C . GLU A 1 83 ? 0.650 -8.085 -26.224 1.00 77.19 83 GLU A C 1
ATOM 657 O O . GLU A 1 83 ? 1.715 -8.576 -25.830 1.00 77.19 83 GLU A O 1
ATOM 662 N N . PRO A 1 84 ? -0.361 -7.834 -25.370 1.00 84.81 84 PRO A N 1
ATOM 663 C CA . PRO A 1 84 ? -1.668 -7.273 -25.692 1.00 84.81 84 PRO A CA 1
ATOM 664 C C . PRO A 1 84 ? -1.560 -5.778 -25.991 1.00 84.81 84 PRO A C 1
ATOM 666 O O . PRO A 1 84 ? -0.908 -5.039 -25.249 1.00 84.81 84 PRO A O 1
ATOM 669 N N . ASP A 1 85 ? -2.230 -5.336 -27.044 1.00 87.31 85 ASP A N 1
ATOM 670 C CA . ASP A 1 85 ? -2.398 -3.916 -27.328 1.00 87.31 85 ASP A CA 1
ATOM 671 C C . ASP A 1 85 ? -3.325 -3.214 -26.302 1.00 87.31 85 ASP A C 1
ATOM 673 O O . ASP A 1 85 ? -3.953 -3.839 -25.433 1.00 87.31 85 ASP A O 1
ATOM 677 N N . ILE A 1 86 ? -3.387 -1.878 -26.346 1.00 95.00 86 ILE A N 1
ATOM 678 C CA . ILE A 1 86 ? -4.253 -1.086 -25.452 1.00 95.00 86 ILE A CA 1
ATOM 679 C C . ILE A 1 86 ? -5.742 -1.482 -25.580 1.00 95.00 86 ILE A C 1
ATOM 681 O O . ILE A 1 86 ? -6.371 -1.684 -24.533 1.00 95.00 86 ILE A O 1
ATOM 685 N N . PRO A 1 87 ? -6.341 -1.612 -26.785 1.00 93.81 87 PRO A N 1
ATOM 686 C CA . PRO A 1 87 ? -7.713 -2.102 -26.936 1.00 93.81 87 PRO A CA 1
ATOM 687 C C . PRO A 1 87 ? -7.966 -3.451 -26.253 1.00 93.81 87 PRO A C 1
ATOM 689 O O . PRO A 1 87 ? -8.896 -3.553 -25.448 1.00 93.81 87 PRO A O 1
ATOM 692 N N . THR A 1 88 ? -7.109 -4.449 -26.473 1.00 87.81 88 THR A N 1
ATOM 693 C CA . THR A 1 88 ? -7.206 -5.780 -25.857 1.00 87.81 88 THR A CA 1
ATOM 694 C C . THR A 1 88 ? -7.116 -5.694 -24.337 1.00 87.81 88 THR A C 1
ATOM 696 O O . THR A 1 88 ? -7.874 -6.350 -23.617 1.00 87.81 88 THR A O 1
ATOM 699 N N . ALA A 1 89 ? -6.223 -4.859 -23.809 1.00 91.88 89 ALA A N 1
ATOM 700 C CA . ALA A 1 89 ? -6.102 -4.638 -22.372 1.00 91.88 89 ALA A CA 1
ATOM 701 C C . ALA A 1 89 ? -7.367 -3.993 -21.770 1.00 91.88 89 ALA A C 1
ATOM 703 O O . ALA A 1 89 ? -7.819 -4.387 -20.691 1.00 91.88 89 ALA A O 1
ATOM 704 N N . VAL A 1 90 ? -7.992 -3.047 -22.477 1.00 95.62 90 VAL A N 1
ATOM 705 C CA . VAL A 1 90 ? -9.283 -2.463 -22.078 1.00 95.62 90 VAL A CA 1
ATOM 706 C C . VAL A 1 90 ? -10.400 -3.507 -22.128 1.00 95.62 90 VAL A C 1
ATOM 708 O O . VAL A 1 90 ? -11.224 -3.555 -21.214 1.00 95.62 90 VAL A O 1
ATOM 711 N N . GLU A 1 91 ? -10.415 -4.394 -23.123 1.00 90.06 91 GLU A N 1
ATOM 712 C CA . GLU A 1 91 ? -11.369 -5.506 -23.175 1.00 90.06 91 GLU A CA 1
ATOM 713 C C . GLU A 1 91 ? -11.207 -6.479 -22.001 1.00 90.06 91 GLU A C 1
ATOM 715 O O . GLU A 1 91 ? -12.208 -6.926 -21.436 1.00 90.06 91 GLU A O 1
ATOM 720 N N . GLN A 1 92 ? -9.975 -6.753 -21.564 1.00 87.75 92 GLN A N 1
ATOM 721 C CA . GLN A 1 92 ? -9.720 -7.549 -20.358 1.00 87.75 92 GLN A CA 1
ATOM 722 C C . GLN A 1 92 ? -10.310 -6.886 -19.104 1.00 87.75 92 GLN A C 1
ATOM 724 O O . GLN A 1 92 ? -10.936 -7.564 -18.284 1.00 87.75 92 GLN A O 1
ATOM 729 N N . LEU A 1 93 ? -10.162 -5.564 -18.960 1.00 91.69 93 LEU A N 1
ATOM 730 C CA . LEU A 1 93 ? -10.757 -4.814 -17.848 1.00 91.69 93 LEU A CA 1
ATOM 731 C C . LEU A 1 93 ? -12.291 -4.811 -17.926 1.00 91.69 93 LEU A C 1
ATOM 733 O O . LEU A 1 93 ? -12.959 -5.086 -16.928 1.00 91.69 93 LEU A O 1
ATOM 737 N N . ASN A 1 94 ? -12.858 -4.595 -19.113 1.00 91.50 94 ASN A N 1
ATOM 738 C CA . ASN A 1 94 ? -14.299 -4.691 -19.347 1.00 91.50 94 ASN A CA 1
ATOM 739 C C . ASN A 1 94 ? -14.842 -6.083 -18.980 1.00 91.50 94 ASN A C 1
ATOM 741 O O . ASN A 1 94 ? -15.875 -6.196 -18.322 1.00 91.50 94 ASN A O 1
ATOM 745 N N . ALA A 1 95 ? -14.136 -7.153 -19.359 1.00 86.31 95 ALA A N 1
ATOM 746 C CA . ALA A 1 95 ? -14.500 -8.528 -19.018 1.00 86.31 95 ALA A CA 1
ATOM 747 C C . ALA A 1 95 ? -14.437 -8.796 -17.503 1.00 86.31 95 ALA A C 1
ATOM 749 O O . ALA A 1 95 ? -15.210 -9.604 -16.986 1.00 86.31 95 ALA A O 1
ATOM 750 N N . ALA A 1 96 ? -13.574 -8.079 -16.775 1.00 87.56 96 ALA A N 1
ATOM 751 C CA . ALA A 1 96 ? -13.539 -8.069 -15.313 1.00 87.56 96 ALA A CA 1
ATOM 752 C C . ALA A 1 96 ? -14.646 -7.197 -14.675 1.00 87.56 96 ALA A C 1
ATOM 754 O O . ALA A 1 96 ? -14.732 -7.102 -13.449 1.00 87.56 96 ALA A O 1
ATOM 755 N N . GLY A 1 97 ? -15.513 -6.576 -15.482 1.00 91.12 97 GLY A N 1
ATOM 756 C CA . GLY A 1 97 ? -16.608 -5.719 -15.033 1.00 91.12 97 GLY A CA 1
ATOM 757 C C . GLY A 1 97 ? -16.167 -4.322 -14.598 1.00 91.12 97 GLY A C 1
ATOM 758 O O . GLY A 1 97 ? -16.903 -3.670 -13.855 1.00 91.12 97 GLY A O 1
ATOM 759 N N . VAL A 1 98 ? -14.976 -3.878 -15.014 1.00 95.38 98 VAL A N 1
ATOM 760 C CA . VAL A 1 98 ? -14.463 -2.532 -14.739 1.00 95.38 98 VAL A CA 1
ATOM 761 C C . VAL A 1 98 ? -15.258 -1.502 -15.540 1.00 95.38 98 VAL A C 1
ATOM 763 O O . VAL A 1 98 ? -15.442 -1.645 -16.744 1.00 95.38 98 VAL A O 1
ATOM 766 N N . ASN A 1 99 ? -15.699 -0.439 -14.868 1.00 94.25 99 ASN A N 1
ATOM 767 C CA . ASN A 1 99 ? -16.393 0.704 -15.478 1.00 94.25 99 ASN A CA 1
ATOM 768 C C . ASN A 1 99 ? -15.748 2.058 -15.119 1.00 94.25 99 ASN A C 1
ATOM 770 O O . ASN A 1 99 ? -16.282 3.111 -15.460 1.00 94.25 99 ASN A O 1
ATOM 774 N N . LYS A 1 100 ? -14.597 2.027 -14.439 1.00 96.38 100 LYS A N 1
ATOM 775 C CA . LYS A 1 100 ? -13.708 3.170 -14.234 1.00 96.38 100 LYS A CA 1
ATOM 776 C C . LYS A 1 100 ? -12.263 2.716 -14.423 1.00 96.38 100 LYS A C 1
ATOM 778 O O . LYS A 1 100 ? -11.739 1.975 -13.595 1.00 96.38 100 LYS A O 1
ATOM 783 N N . ILE A 1 101 ? -11.620 3.138 -15.502 1.00 98.19 101 ILE A N 1
ATOM 784 C CA . ILE A 1 101 ? -10.240 2.772 -15.831 1.00 98.19 101 ILE A CA 1
ATOM 785 C C . ILE A 1 101 ? -9.321 3.933 -15.468 1.00 98.19 101 ILE A C 1
ATOM 787 O O . ILE A 1 101 ? -9.486 5.040 -15.972 1.00 98.19 101 ILE A O 1
ATOM 791 N N . VAL A 1 102 ? -8.323 3.671 -14.628 1.00 97.94 102 VAL A N 1
ATOM 792 C CA . VAL A 1 102 ? -7.194 4.583 -14.422 1.00 97.94 102 VAL A CA 1
ATOM 793 C C . VAL A 1 102 ? -6.029 4.085 -15.269 1.00 97.94 102 VAL A C 1
ATOM 795 O O . VAL A 1 102 ? -5.396 3.081 -14.940 1.00 97.94 102 VAL A O 1
ATOM 798 N N . ALA A 1 103 ? -5.790 4.761 -16.388 1.00 98.31 103 ALA A N 1
ATOM 799 C CA . ALA A 1 103 ? -4.699 4.490 -17.305 1.00 98.31 103 ALA A CA 1
ATOM 800 C C . ALA A 1 103 ? -3.428 5.206 -16.834 1.00 98.31 103 ALA A C 1
ATOM 802 O O . ALA A 1 103 ? -3.392 6.432 -16.754 1.00 98.31 103 ALA A O 1
ATOM 803 N N . VAL A 1 104 ? -2.389 4.436 -16.518 1.00 97.88 104 VAL A N 1
ATOM 804 C CA . VAL A 1 104 ? -1.094 4.921 -16.043 1.00 97.88 104 VAL A CA 1
ATOM 805 C C . VAL A 1 104 ? -0.038 4.690 -17.127 1.00 97.88 104 VAL A C 1
ATOM 807 O O . VAL A 1 104 ? 0.328 3.535 -17.376 1.00 97.88 104 VAL A O 1
ATOM 810 N N . PRO A 1 105 ? 0.485 5.753 -17.764 1.00 97.50 105 PRO A N 1
ATOM 811 C CA . PRO A 1 105 ? 1.564 5.627 -18.733 1.00 97.50 105 PRO A CA 1
ATOM 812 C C . PRO A 1 105 ? 2.870 5.239 -18.039 1.00 97.50 105 PRO A C 1
ATOM 814 O O . PRO A 1 105 ? 3.436 6.011 -17.263 1.00 97.50 105 PRO A O 1
ATOM 817 N N . LEU A 1 106 ? 3.405 4.066 -18.367 1.00 95.62 106 LEU A N 1
ATOM 818 C CA . LEU A 1 106 ? 4.781 3.694 -18.061 1.00 95.62 106 LEU A CA 1
ATOM 819 C C . LEU A 1 106 ? 5.716 4.317 -19.110 1.00 95.62 106 LEU A C 1
ATOM 821 O O . LEU A 1 106 ? 6.358 3.629 -19.900 1.00 95.62 106 LEU A O 1
ATOM 825 N N . PHE A 1 107 ? 5.748 5.647 -19.108 1.00 95.88 107 PHE A N 1
ATOM 826 C CA . PHE A 1 107 ? 6.573 6.508 -19.951 1.00 95.88 107 PHE A CA 1
ATOM 827 C C . PHE A 1 107 ? 7.357 7.466 -19.057 1.00 95.88 107 PHE A C 1
ATOM 829 O O . PHE A 1 107 ? 6.901 7.822 -17.971 1.00 95.88 107 PHE A O 1
ATOM 836 N N . ILE A 1 108 ? 8.541 7.893 -19.500 1.00 95.81 108 ILE A N 1
ATOM 837 C CA . ILE A 1 108 ? 9.367 8.807 -18.699 1.00 95.81 108 ILE A CA 1
ATOM 838 C C . ILE A 1 108 ? 8.735 10.190 -18.590 1.00 95.81 108 ILE A C 1
ATOM 840 O O . ILE A 1 108 ? 8.816 10.770 -17.521 1.00 95.81 108 ILE A O 1
ATOM 844 N N . SER A 1 109 ? 8.092 10.701 -19.638 1.00 96.19 109 SER A N 1
ATOM 845 C CA . SER A 1 109 ? 7.492 12.037 -19.622 1.00 96.19 109 SER A CA 1
ATOM 846 C C . SER A 1 109 ? 6.111 12.040 -20.270 1.00 96.19 109 SER A C 1
ATOM 848 O O . SER A 1 109 ? 5.898 11.389 -21.296 1.00 96.19 109 SER A O 1
ATOM 850 N N . SER A 1 110 ? 5.195 12.812 -19.692 1.00 96.56 110 SER A N 1
ATOM 851 C CA . SER A 1 110 ? 3.865 13.157 -20.204 1.00 96.56 110 SER A CA 1
ATOM 852 C C . SER A 1 110 ? 3.941 13.979 -21.492 1.00 96.56 110 SER A C 1
ATOM 854 O O . SER A 1 110 ? 2.945 14.119 -22.191 1.00 96.56 110 SER A O 1
ATOM 856 N N . TYR A 1 111 ? 5.133 14.475 -21.820 1.00 94.81 111 TYR A N 1
ATOM 857 C CA . TYR A 1 111 ? 5.466 15.228 -23.023 1.00 94.81 111 TYR A CA 1
ATOM 858 C C . TYR A 1 111 ? 6.132 14.354 -24.099 1.00 94.81 111 TYR A C 1
ATOM 860 O O . TYR A 1 111 ? 6.781 14.854 -25.014 1.00 94.81 111 TYR A O 1
ATOM 868 N N . SER A 1 112 ? 6.032 13.026 -23.978 1.00 91.81 112 SER A N 1
ATOM 869 C CA . SER A 1 112 ? 6.488 12.095 -25.017 1.00 91.81 112 SER A CA 1
ATOM 870 C C . SER A 1 112 ? 5.514 12.085 -26.198 1.00 91.81 112 SER A C 1
ATOM 872 O O . SER A 1 112 ? 4.304 12.147 -25.994 1.00 91.81 112 SER A O 1
ATOM 874 N N . ASN A 1 113 ? 6.035 11.913 -27.414 1.00 87.69 113 ASN A N 1
ATOM 875 C CA . ASN A 1 113 ? 5.266 11.989 -28.667 1.00 87.69 113 ASN A CA 1
ATOM 876 C C . ASN A 1 113 ? 4.006 11.102 -28.679 1.00 87.69 113 ASN A C 1
ATOM 878 O O . ASN A 1 113 ? 2.941 11.524 -29.117 1.00 87.69 113 ASN A O 1
ATOM 882 N N . HIS A 1 114 ? 4.106 9.907 -28.099 1.00 91.25 114 HIS A N 1
ATOM 883 C CA . HIS A 1 114 ? 3.039 8.907 -28.078 1.00 91.25 114 HIS A CA 1
ATOM 884 C C . HIS A 1 114 ? 1.899 9.182 -27.081 1.00 91.25 114 HIS A C 1
ATOM 886 O O . HIS A 1 114 ? 0.881 8.492 -27.096 1.00 91.25 114 HIS A O 1
ATOM 892 N N . ILE A 1 115 ? 2.025 10.164 -26.181 1.00 93.62 115 ILE A N 1
ATOM 893 C CA . ILE A 1 115 ? 0.986 10.430 -25.166 1.00 93.62 115 ILE A CA 1
ATOM 894 C C . ILE A 1 115 ? -0.324 10.873 -25.821 1.00 93.62 115 ILE A C 1
ATOM 896 O O . ILE A 1 115 ? -1.413 10.499 -25.383 1.00 93.62 115 ILE A O 1
ATOM 900 N N . GLU A 1 116 ? -0.218 11.633 -26.901 1.00 91.75 116 GLU A N 1
ATOM 901 C CA . GLU A 1 116 ? -1.358 12.097 -27.672 1.00 91.75 116 GLU A CA 1
ATOM 902 C C . GLU A 1 116 ? -2.049 10.959 -28.443 1.00 91.75 116 GLU A C 1
ATOM 904 O O . GLU A 1 116 ? -3.279 10.883 -28.465 1.00 91.75 116 GLU A O 1
ATOM 909 N N . GLU A 1 117 ? -1.292 10.007 -28.984 1.00 92.06 117 GLU A N 1
ATOM 910 C CA . GLU A 1 117 ? -1.835 8.792 -29.607 1.00 92.06 117 GLU A CA 1
ATOM 911 C C . GLU A 1 117 ? -2.545 7.911 -28.575 1.00 92.06 117 GLU A C 1
ATOM 913 O O . GLU A 1 117 ? -3.654 7.435 -28.814 1.00 92.06 117 GLU A O 1
ATOM 918 N N . ILE A 1 118 ? -1.977 7.770 -27.373 1.00 95.38 118 ILE A N 1
ATOM 919 C CA . ILE A 1 118 ? -2.612 7.048 -26.262 1.00 95.38 118 ILE A CA 1
ATOM 920 C C . ILE A 1 118 ? -3.953 7.694 -25.894 1.00 95.38 118 ILE A C 1
ATOM 922 O O . ILE A 1 118 ? -4.943 6.987 -25.700 1.00 95.38 118 ILE A O 1
ATOM 926 N N . LYS A 1 119 ? -4.032 9.033 -25.836 1.00 95.94 119 LYS A N 1
ATOM 927 C CA . LYS A 1 119 ? -5.310 9.736 -25.619 1.00 95.94 119 LYS A CA 1
ATOM 928 C C . LYS A 1 119 ? -6.316 9.412 -26.722 1.00 95.94 119 LYS A C 1
ATOM 930 O O . LYS A 1 119 ? -7.495 9.224 -26.420 1.00 95.94 119 LYS A O 1
ATOM 935 N N . TYR A 1 120 ? -5.878 9.336 -27.979 1.00 94.31 120 TYR A N 1
ATOM 936 C CA . TYR A 1 120 ? -6.743 8.956 -29.096 1.00 94.31 120 TYR A CA 1
ATOM 937 C C . TYR A 1 120 ? -7.249 7.517 -28.935 1.00 94.31 120 TYR A C 1
ATOM 939 O O . TYR A 1 120 ? -8.462 7.288 -28.930 1.00 94.31 120 TYR A O 1
ATOM 947 N N . VAL A 1 121 ? -6.349 6.558 -28.706 1.00 95.62 121 VAL A N 1
ATOM 948 C CA . VAL A 1 121 ? -6.689 5.141 -28.518 1.00 95.62 121 VAL A CA 1
ATOM 949 C C . VAL A 1 121 ? -7.663 4.953 -27.351 1.00 95.62 121 VAL A C 1
ATOM 951 O O . VAL A 1 121 ? -8.629 4.206 -27.473 1.00 95.62 121 VAL A O 1
ATOM 954 N N . LEU A 1 122 ? -7.482 5.680 -26.246 1.00 96.62 122 LEU A N 1
ATOM 955 C CA . LEU A 1 122 ? -8.351 5.611 -25.065 1.00 96.62 122 LEU A CA 1
ATOM 956 C C . LEU A 1 122 ? -9.677 6.379 -25.193 1.00 96.62 122 LEU A C 1
ATOM 958 O O . LEU A 1 122 ? -10.495 6.324 -24.275 1.00 96.62 122 LEU A O 1
ATOM 962 N N . GLY A 1 123 ? -9.908 7.102 -26.292 1.00 94.56 123 GLY A N 1
ATOM 963 C CA . GLY A 1 123 ? -11.137 7.883 -26.472 1.00 94.56 123 GLY A CA 1
ATOM 964 C C . GLY A 1 123 ? -11.160 9.227 -25.738 1.00 94.56 123 GLY A C 1
ATOM 965 O O . GLY A 1 123 ? -12.223 9.821 -25.600 1.00 94.56 123 GLY A O 1
ATOM 966 N N . LEU A 1 124 ? -10.009 9.719 -25.278 1.00 95.25 124 LEU A N 1
ATOM 967 C CA . LEU A 1 124 ? -9.867 10.998 -24.567 1.00 95.25 124 LEU A CA 1
ATOM 968 C C . LEU A 1 124 ? -9.678 12.199 -25.508 1.00 95.25 124 LEU A C 1
ATOM 970 O O . LEU A 1 124 ? -9.695 13.343 -25.059 1.00 95.25 124 LEU A O 1
ATOM 974 N N . ARG A 1 125 ? -9.517 11.937 -26.808 1.00 93.38 125 ARG A N 1
ATOM 975 C CA . ARG A 1 125 ? -9.560 12.923 -27.896 1.00 93.38 125 ARG A CA 1
ATOM 976 C C . ARG A 1 125 ? -10.182 12.323 -29.157 1.00 93.38 125 ARG A C 1
ATOM 978 O O . ARG A 1 125 ? -10.218 11.096 -29.314 1.00 93.38 125 ARG A O 1
ATOM 985 N N . GLU A 1 126 ? -10.672 13.176 -30.053 1.00 88.00 126 GLU A N 1
ATOM 986 C CA . GLU A 1 126 ? -11.407 12.783 -31.270 1.00 88.00 126 GLU A CA 1
ATOM 987 C C . GLU A 1 126 ? -10.507 12.592 -32.501 1.00 88.00 126 GLU A C 1
ATOM 989 O O . GLU A 1 126 ? -10.731 11.687 -33.306 1.00 88.00 126 GLU A O 1
ATOM 994 N N . ASP A 1 127 ? -9.471 13.405 -32.637 1.00 88.25 127 ASP A N 1
ATOM 995 C CA . ASP A 1 127 ? -8.564 13.427 -33.778 1.00 88.25 127 ASP A CA 1
ATOM 996 C C . ASP A 1 127 ? -7.285 12.629 -33.499 1.00 88.25 127 ASP A C 1
ATOM 998 O O . ASP A 1 127 ? -6.761 12.645 -32.382 1.00 88.25 127 ASP A O 1
ATOM 1002 N N . LEU A 1 128 ? -6.805 11.907 -34.513 1.00 84.56 128 LEU A N 1
ATOM 1003 C CA . LEU A 1 128 ? -5.530 11.192 -34.469 1.00 84.56 128 LEU A CA 1
ATOM 1004 C C . LEU A 1 128 ? -4.396 12.214 -34.682 1.00 84.56 128 LEU A C 1
ATOM 1006 O O . LEU A 1 128 ? -4.422 12.911 -35.699 1.00 84.56 128 LEU A O 1
ATOM 1010 N N . PRO A 1 129 ? -3.446 12.365 -33.743 1.00 81.50 129 PRO A N 1
ATOM 1011 C CA . PRO A 1 129 ? -2.288 13.241 -33.934 1.00 81.50 129 PRO A CA 1
ATOM 1012 C C . PRO A 1 129 ? -1.317 12.678 -34.987 1.00 81.50 129 PRO A C 1
ATOM 1014 O O . PRO A 1 129 ? -1.156 11.469 -35.068 1.00 81.50 129 PRO A O 1
ATOM 1017 N N . GLY A 1 130 ? -0.620 13.550 -35.727 1.00 70.69 130 GLY A N 1
ATOM 1018 C CA . GLY A 1 130 ? 0.455 13.158 -36.659 1.00 70.69 130 GLY A CA 1
ATOM 1019 C C . GLY A 1 130 ? 0.038 13.005 -38.132 1.00 70.69 130 GLY A C 1
ATOM 1020 O O . GLY A 1 130 ? -1.107 13.271 -38.498 1.00 70.69 130 GLY A O 1
ATOM 1021 N N . GLU A 1 131 ? 0.999 12.641 -38.993 1.00 57.12 131 GLU A N 1
ATOM 1022 C CA . GLU A 1 131 ? 0.747 12.263 -40.399 1.00 57.12 131 GLU A CA 1
ATOM 1023 C C . GLU A 1 131 ? 0.283 10.793 -40.503 1.00 57.12 131 GLU A C 1
ATOM 1025 O O . GLU A 1 131 ? 0.433 10.027 -39.557 1.00 57.12 131 GLU A O 1
ATOM 1030 N N . GLU A 1 132 ? -0.320 10.408 -41.638 1.00 54.22 132 GLU A N 1
ATOM 1031 C CA . GLU A 1 132 ? -0.962 9.098 -41.857 1.00 54.22 132 GLU A CA 1
ATOM 1032 C C . GLU A 1 132 ? -0.097 7.907 -41.389 1.00 54.22 132 GLU A C 1
ATOM 1034 O O . GLU A 1 132 ? 0.966 7.637 -41.947 1.00 54.22 132 GLU A O 1
ATOM 1039 N N . HIS A 1 133 ? -0.578 7.164 -40.385 1.00 58.88 133 HIS A N 1
ATOM 1040 C CA . HIS A 1 133 ? 0.042 5.911 -39.945 1.00 58.88 133 HIS A CA 1
ATOM 1041 C C . HIS A 1 133 ? -0.120 4.822 -41.021 1.00 58.88 133 HIS A C 1
ATOM 1043 O O . HIS A 1 133 ? -1.191 4.696 -41.620 1.00 58.88 133 HIS A O 1
ATOM 1049 N N . GLU A 1 134 ? 0.915 3.995 -41.234 1.00 53.22 134 GLU A N 1
ATOM 1050 C CA . GLU A 1 134 ? 0.860 2.862 -42.180 1.00 53.22 134 GLU A CA 1
ATOM 1051 C C . GLU A 1 134 ? -0.225 1.834 -41.797 1.00 53.22 134 GLU A C 1
ATOM 1053 O O . GLU A 1 134 ? -0.846 1.234 -42.678 1.00 53.22 134 GLU A O 1
ATOM 1058 N N . GLU A 1 135 ? -0.504 1.683 -40.496 1.00 58.22 135 GLU A N 1
ATOM 1059 C CA . GLU A 1 135 ? -1.633 0.921 -39.955 1.00 58.22 135 GLU A CA 1
ATOM 1060 C C . GLU A 1 135 ? -2.479 1.815 -39.024 1.00 58.22 135 GLU A C 1
ATOM 1062 O O . GLU A 1 135 ? -1.929 2.535 -38.189 1.00 58.22 135 GLU A O 1
ATOM 1067 N N . PRO A 1 136 ? -3.820 1.817 -39.143 1.00 66.44 136 PRO A N 1
ATOM 1068 C CA . PRO A 1 136 ? -4.669 2.675 -38.324 1.00 66.44 136 PRO A CA 1
ATOM 1069 C C . PRO A 1 136 ? -4.675 2.219 -36.858 1.00 66.44 136 PRO A C 1
ATOM 1071 O O . PRO A 1 136 ? -5.057 1.085 -36.571 1.00 66.44 136 PRO A O 1
ATOM 1074 N N . LEU A 1 137 ? -4.338 3.122 -35.927 1.00 81.94 137 LEU A N 1
ATOM 1075 C CA . LEU A 1 137 ? -4.468 2.866 -34.488 1.00 81.94 137 LEU A CA 1
ATOM 1076 C C . LEU A 1 137 ? -5.933 2.567 -34.127 1.00 81.94 137 LEU A C 1
ATOM 1078 O O . LEU A 1 137 ? -6.823 3.413 -34.296 1.00 81.94 137 LEU A O 1
ATOM 1082 N N . GLU A 1 138 ? -6.195 1.362 -33.618 1.00 87.94 138 GLU A N 1
ATOM 1083 C CA . GLU A 1 138 ? -7.530 0.964 -33.179 1.00 87.94 138 GLU A CA 1
ATOM 1084 C C . GLU A 1 138 ? -7.903 1.657 -31.862 1.00 87.94 138 GLU A C 1
ATOM 1086 O O . GLU A 1 138 ? -7.116 1.746 -30.921 1.00 87.94 138 GLU A O 1
ATOM 1091 N N . ARG A 1 139 ? -9.143 2.154 -31.777 1.00 93.31 139 ARG A N 1
ATOM 1092 C CA . ARG A 1 139 ? -9.674 2.751 -30.547 1.00 93.31 139 ARG A CA 1
ATOM 1093 C C . ARG A 1 139 ? -10.181 1.679 -29.591 1.00 93.31 139 ARG A C 1
ATOM 1095 O O . ARG A 1 139 ? -11.004 0.838 -29.955 1.00 93.31 139 ARG A O 1
ATOM 1102 N N . ALA A 1 140 ? -9.789 1.804 -28.331 1.00 95.25 140 ALA A N 1
ATOM 1103 C CA . ALA A 1 140 ? -10.330 1.022 -27.238 1.00 95.25 140 ALA A CA 1
ATOM 1104 C C . ALA A 1 140 ? -11.805 1.367 -26.967 1.00 95.25 140 ALA A C 1
ATOM 1106 O O . ALA A 1 140 ? -12.287 2.466 -27.252 1.00 95.25 140 ALA A O 1
ATOM 1107 N N . ARG A 1 141 ? -12.536 0.416 -26.373 1.00 95.69 141 ARG A N 1
ATOM 1108 C CA . ARG A 1 141 ? -13.978 0.536 -26.094 1.00 95.69 141 ARG A CA 1
ATOM 1109 C C . ARG A 1 141 ? -14.279 0.378 -24.599 1.00 95.69 141 ARG A C 1
ATOM 1111 O O . ARG A 1 141 ? -14.820 -0.654 -24.203 1.00 95.69 141 ARG A O 1
ATOM 1118 N N . PRO A 1 142 ? -13.912 1.343 -23.740 1.00 95.50 142 PRO A N 1
ATOM 1119 C CA . PRO A 1 142 ? -14.169 1.259 -22.302 1.00 95.50 142 PRO A CA 1
ATOM 1120 C C . PRO A 1 142 ? -15.677 1.271 -21.992 1.00 95.50 142 PRO A C 1
ATOM 1122 O O . PRO A 1 142 ? -16.453 1.952 -22.659 1.00 95.50 142 PRO A O 1
ATOM 1125 N N . GLN A 1 143 ? -16.106 0.543 -20.955 1.00 93.38 143 GLN A N 1
ATOM 1126 C CA . GLN A 1 143 ? -17.514 0.510 -20.516 1.00 93.38 143 GLN A CA 1
ATOM 1127 C C . GLN A 1 143 ? -17.916 1.660 -19.571 1.00 93.38 143 GLN A C 1
ATOM 1129 O O . GLN A 1 143 ? -19.057 1.706 -19.106 1.00 93.38 143 GLN A O 1
ATOM 1134 N N . GLY A 1 144 ? -17.008 2.594 -19.281 1.00 93.12 144 GLY A N 1
ATOM 1135 C CA . GLY A 1 144 ? -17.287 3.756 -18.441 1.00 93.12 144 GLY A CA 1
ATOM 1136 C C . GLY A 1 144 ? -16.155 4.783 -18.450 1.00 93.12 144 GLY A C 1
ATOM 1137 O O . GLY A 1 144 ? -15.533 4.999 -19.486 1.00 93.12 144 GLY A O 1
ATOM 1138 N N . GLU A 1 145 ? -15.921 5.444 -17.316 1.00 96.00 145 GLU A N 1
ATOM 1139 C CA . GLU A 1 145 ? -14.946 6.537 -17.198 1.00 96.00 145 GLU A CA 1
ATOM 1140 C C . GLU A 1 145 ? -13.517 6.039 -17.466 1.00 96.00 145 GLU A C 1
ATOM 1142 O O . GLU A 1 145 ? -13.115 4.994 -16.951 1.00 96.00 145 GLU A O 1
ATOM 1147 N N . VAL A 1 146 ? -12.731 6.806 -18.225 1.00 97.69 146 VAL A N 1
ATOM 1148 C CA . VAL A 1 146 ? -11.286 6.596 -18.377 1.00 97.69 146 VAL A CA 1
ATOM 1149 C C . VAL A 1 146 ? -10.558 7.845 -17.905 1.00 97.69 146 VAL A C 1
ATOM 1151 O O . VAL A 1 146 ? -10.875 8.952 -18.330 1.00 97.69 146 VAL A O 1
ATOM 1154 N N . ILE A 1 147 ? -9.571 7.660 -17.035 1.00 97.50 147 ILE A N 1
ATOM 1155 C CA . ILE A 1 147 ? -8.698 8.718 -16.531 1.00 97.50 147 ILE A CA 1
ATOM 1156 C C . ILE A 1 147 ? -7.275 8.364 -16.940 1.00 97.50 147 ILE A C 1
ATOM 1158 O O . ILE A 1 147 ? -6.757 7.339 -16.506 1.00 97.50 147 ILE A O 1
ATOM 1162 N N . LEU A 1 148 ? -6.637 9.207 -17.749 1.00 97.88 148 LEU A N 1
ATOM 1163 C CA . LEU A 1 148 ? -5.207 9.107 -18.033 1.00 97.88 148 LEU A CA 1
ATOM 1164 C C . LEU A 1 148 ? -4.437 9.920 -16.994 1.00 97.88 148 LEU A C 1
ATOM 1166 O O . LEU A 1 148 ? -4.634 11.130 -16.886 1.00 97.88 148 LEU A O 1
ATOM 1170 N N . THR A 1 149 ? -3.577 9.265 -16.218 1.00 97.31 149 THR A N 1
ATOM 1171 C CA . THR A 1 149 ? -2.697 9.962 -15.274 1.00 97.31 149 THR A CA 1
ATOM 1172 C C . THR A 1 149 ? -1.531 10.615 -16.014 1.00 97.31 149 THR A C 1
ATOM 1174 O O . THR A 1 149 ? -1.197 10.190 -17.124 1.00 97.31 149 THR A O 1
ATOM 1177 N N . PRO A 1 150 ? -0.821 11.569 -15.387 1.00 95.56 150 PRO A N 1
ATOM 1178 C CA . PRO A 1 150 ? 0.523 11.912 -15.832 1.00 95.56 150 PRO A CA 1
ATOM 1179 C C . PRO A 1 150 ? 1.417 10.665 -15.875 1.00 95.56 150 PRO A C 1
ATOM 1181 O O . PRO A 1 150 ? 1.197 9.699 -15.128 1.00 95.56 150 PRO A O 1
ATOM 1184 N N . ALA A 1 151 ? 2.428 10.700 -16.735 1.00 96.31 151 ALA A N 1
ATOM 1185 C CA . ALA A 1 151 ? 3.481 9.701 -16.814 1.00 96.31 151 ALA A CA 1
ATOM 1186 C C . ALA A 1 151 ? 4.425 9.803 -15.592 1.00 96.31 151 ALA A C 1
ATOM 1188 O O . ALA A 1 151 ? 4.047 10.274 -14.510 1.00 96.31 151 ALA A O 1
ATOM 1189 N N . ILE A 1 152 ? 5.664 9.319 -15.715 1.00 96.12 152 ILE A N 1
ATOM 1190 C CA . ILE A 1 152 ? 6.629 9.385 -14.610 1.00 96.12 152 ILE A CA 1
ATOM 1191 C C . ILE A 1 152 ? 7.082 10.832 -14.357 1.00 96.12 152 ILE A C 1
ATOM 1193 O O . ILE A 1 152 ? 7.153 11.237 -13.204 1.00 96.12 152 ILE A O 1
ATOM 1197 N N . ASP A 1 153 ? 7.333 11.620 -15.397 1.00 95.88 153 ASP A N 1
ATOM 1198 C CA . ASP A 1 153 ? 7.784 13.014 -15.325 1.00 95.88 153 ASP A CA 1
ATOM 1199 C C . ASP A 1 153 ? 8.991 13.195 -14.384 1.00 95.88 153 ASP A C 1
ATOM 1201 O O . ASP A 1 153 ? 9.952 12.421 -14.404 1.00 95.88 153 ASP A O 1
ATOM 1205 N N . ASP A 1 154 ? 8.942 14.202 -13.517 1.00 94.06 154 ASP A N 1
ATOM 1206 C CA . ASP A 1 154 ? 9.929 14.484 -12.485 1.00 94.06 154 ASP A CA 1
ATOM 1207 C C . ASP A 1 154 ? 9.623 13.789 -11.148 1.00 94.06 154 ASP A C 1
ATOM 1209 O O . ASP A 1 154 ? 10.058 14.244 -10.081 1.00 94.06 154 ASP A O 1
ATOM 1213 N N . HIS A 1 155 ? 8.886 12.667 -11.186 1.00 92.31 155 HIS A N 1
ATOM 1214 C CA . HIS A 1 155 ? 8.416 12.001 -9.979 1.00 92.31 155 HIS A CA 1
ATOM 1215 C C . HIS A 1 155 ? 9.586 11.708 -9.021 1.00 92.31 155 HIS A C 1
ATOM 1217 O O . HIS A 1 155 ? 10.568 11.061 -9.402 1.00 92.31 155 HIS A O 1
ATOM 1223 N N . PRO A 1 156 ? 9.491 12.081 -7.735 1.00 88.81 156 PRO A N 1
ATOM 1224 C CA . PRO A 1 156 ? 10.644 12.036 -6.837 1.00 88.81 156 PRO A CA 1
ATOM 1225 C C . PRO A 1 156 ? 11.264 10.643 -6.598 1.00 88.81 156 PRO A C 1
ATOM 1227 O O . PRO A 1 156 ? 12.439 10.532 -6.222 1.00 88.81 156 PRO A O 1
ATOM 1230 N N . LEU A 1 157 ? 10.499 9.566 -6.817 1.00 89.62 157 LEU A N 1
ATOM 1231 C CA . LEU A 1 157 ? 11.023 8.193 -6.819 1.00 89.62 157 LEU A CA 1
ATOM 1232 C C . LEU A 1 157 ? 11.939 7.906 -8.015 1.00 89.62 157 LEU A C 1
ATOM 1234 O O . LEU A 1 157 ? 12.912 7.178 -7.836 1.00 89.62 157 LEU A O 1
ATOM 1238 N N . LEU A 1 158 ? 11.688 8.494 -9.190 1.00 95.19 158 LEU A N 1
ATOM 1239 C CA . LEU A 1 158 ? 12.613 8.415 -10.322 1.00 95.19 158 LEU A CA 1
ATOM 1240 C C . LEU A 1 158 ? 13.935 9.103 -9.962 1.00 95.19 158 LEU A C 1
ATOM 1242 O O . LEU A 1 158 ? 14.993 8.513 -10.158 1.00 95.19 158 LEU A O 1
ATOM 1246 N N . ALA A 1 159 ? 13.888 10.281 -9.331 1.00 94.44 159 ALA A N 1
ATOM 1247 C CA . ALA A 1 159 ? 15.095 10.960 -8.854 1.00 94.44 159 ALA A CA 1
ATOM 1248 C C . ALA A 1 159 ? 15.912 10.110 -7.856 1.00 94.44 159 ALA A C 1
ATOM 1250 O O . ALA A 1 159 ? 17.140 10.136 -7.896 1.00 94.44 159 ALA A O 1
ATOM 1251 N N . GLU A 1 160 ? 15.269 9.314 -6.986 1.00 91.50 160 GLU A N 1
ATOM 1252 C CA . GLU A 1 160 ? 15.984 8.380 -6.094 1.00 91.50 160 GLU A CA 1
ATOM 1253 C C . GLU A 1 160 ? 16.677 7.251 -6.872 1.00 91.50 160 GLU A C 1
ATOM 1255 O O . GLU A 1 160 ? 17.803 6.875 -6.539 1.00 91.50 160 GLU A O 1
ATOM 1260 N N . VAL A 1 161 ? 16.030 6.726 -7.917 1.00 94.81 161 VAL A N 1
ATOM 1261 C CA . VAL A 1 161 ? 16.605 5.692 -8.789 1.00 94.81 161 VAL A CA 1
ATOM 1262 C C . VAL A 1 161 ? 17.810 6.244 -9.550 1.00 94.81 161 VAL A C 1
ATOM 1264 O O . VAL A 1 161 ? 18.882 5.642 -9.483 1.00 94.81 161 VAL A O 1
ATOM 1267 N N . LEU A 1 162 ? 17.664 7.411 -10.186 1.00 97.69 162 LEU A N 1
ATOM 1268 C CA . LEU A 1 162 ? 18.729 8.078 -10.940 1.00 97.69 162 LEU A CA 1
ATOM 1269 C C . LEU A 1 162 ? 19.918 8.444 -10.034 1.00 97.69 162 LEU A C 1
ATOM 1271 O O . LEU A 1 162 ? 21.064 8.154 -10.369 1.00 97.69 162 LEU A O 1
ATOM 1275 N N . ALA A 1 163 ? 19.667 8.992 -8.838 1.00 96.44 163 ALA A N 1
ATOM 1276 C CA . ALA A 1 163 ? 20.722 9.254 -7.855 1.00 96.44 163 ALA A CA 1
ATOM 1277 C C . ALA A 1 163 ? 21.424 7.960 -7.399 1.00 96.44 163 ALA A C 1
ATOM 1279 O O . ALA A 1 163 ? 22.628 7.956 -7.148 1.00 96.44 163 ALA A O 1
ATOM 1280 N N . GLY A 1 164 ? 20.682 6.852 -7.304 1.00 94.69 164 GLY A N 1
ATOM 1281 C CA . GLY A 1 164 ? 21.234 5.527 -7.038 1.00 94.69 164 GLY A CA 1
ATOM 1282 C C . GLY A 1 164 ? 22.162 5.031 -8.148 1.00 94.69 164 GLY A C 1
ATOM 1283 O O . GLY A 1 164 ? 23.224 4.508 -7.831 1.00 94.69 164 GLY A O 1
ATOM 1284 N N . GLN A 1 165 ? 21.795 5.225 -9.420 1.00 96.25 165 GLN A N 1
ATOM 1285 C CA . GLN A 1 165 ? 22.640 4.873 -10.571 1.00 96.25 165 GLN A CA 1
ATOM 1286 C C . GLN A 1 165 ? 23.912 5.721 -10.608 1.00 96.25 165 GLN A C 1
ATOM 1288 O O . GLN A 1 165 ? 24.999 5.179 -10.775 1.00 96.25 165 GLN A O 1
ATOM 1293 N N . ILE A 1 166 ? 23.791 7.034 -10.384 1.00 97.56 166 ILE A N 1
ATOM 1294 C CA . ILE A 1 166 ? 24.943 7.942 -10.279 1.00 97.56 166 ILE A CA 1
ATOM 1295 C C . ILE A 1 166 ? 25.892 7.466 -9.185 1.00 97.56 166 ILE A C 1
ATOM 1297 O O . ILE A 1 166 ? 27.086 7.342 -9.429 1.00 97.56 166 ILE A O 1
ATOM 1301 N N . GLY A 1 167 ? 25.364 7.136 -8.003 1.00 95.25 167 GLY A N 1
ATOM 1302 C CA . GLY A 1 167 ? 26.166 6.674 -6.871 1.00 95.25 167 GLY A CA 1
ATOM 1303 C C . GLY A 1 167 ? 26.985 5.404 -7.136 1.00 95.25 167 GLY A C 1
ATOM 1304 O O . GLY A 1 167 ? 27.958 5.182 -6.425 1.00 95.25 167 GLY A O 1
ATOM 1305 N N . LEU A 1 168 ? 26.641 4.595 -8.149 1.00 94.88 168 LEU A N 1
ATOM 1306 C CA . LEU A 1 168 ? 27.460 3.450 -8.579 1.00 94.88 168 LEU A CA 1
ATOM 1307 C C . LEU A 1 168 ? 28.721 3.871 -9.345 1.00 94.88 168 LEU A C 1
ATOM 1309 O O . LEU A 1 168 ? 29.668 3.094 -9.419 1.00 94.88 168 LEU A O 1
ATOM 1313 N N . LEU A 1 169 ? 28.715 5.065 -9.942 1.00 96.88 169 LEU A N 1
ATOM 1314 C CA . LEU A 1 169 ? 29.772 5.565 -10.823 1.00 96.88 169 LEU A CA 1
ATOM 1315 C C . LEU A 1 169 ? 30.659 6.631 -10.174 1.00 96.88 169 LEU A C 1
ATOM 1317 O O . LEU A 1 169 ? 31.702 6.968 -10.735 1.00 96.88 169 LEU A O 1
ATOM 1321 N N . VAL A 1 170 ? 30.229 7.212 -9.053 1.00 96.94 170 VAL A N 1
ATOM 1322 C CA . VAL A 1 170 ? 30.968 8.282 -8.372 1.00 96.94 170 VAL A CA 1
ATOM 1323 C C . VAL A 1 170 ? 32.282 7.746 -7.815 1.00 96.94 170 VAL A C 1
ATOM 1325 O O . VAL A 1 170 ? 32.292 6.792 -7.039 1.00 96.94 170 VAL A O 1
ATOM 1328 N N . GLU A 1 171 ? 33.379 8.422 -8.146 1.00 96.31 171 GLU A N 1
ATOM 1329 C CA . GLU A 1 171 ? 34.692 8.190 -7.529 1.00 96.31 171 GLU A CA 1
ATOM 1330 C C . GLU A 1 171 ? 35.205 9.468 -6.854 1.00 96.31 171 GLU A C 1
ATOM 1332 O O . GLU A 1 171 ? 35.695 9.424 -5.725 1.00 96.31 171 GLU A O 1
ATOM 1337 N N . ASN A 1 172 ? 35.050 10.621 -7.511 1.00 95.12 172 ASN A N 1
ATOM 1338 C CA . ASN A 1 172 ? 35.400 11.936 -6.987 1.00 95.12 172 ASN A CA 1
ATOM 1339 C C . ASN A 1 172 ? 34.339 12.981 -7.365 1.00 95.12 172 ASN A C 1
ATOM 1341 O O . ASN A 1 172 ? 34.479 13.721 -8.344 1.00 95.12 172 ASN A O 1
ATOM 1345 N N . ALA A 1 173 ? 33.295 13.061 -6.538 1.00 94.38 173 ALA A N 1
ATOM 1346 C CA . ALA A 1 173 ? 32.092 13.847 -6.807 1.00 94.38 173 ALA A CA 1
ATOM 1347 C C . ALA A 1 173 ? 32.374 15.321 -7.175 1.00 94.38 173 ALA A C 1
ATOM 1349 O O . ALA A 1 173 ? 31.747 15.873 -8.076 1.00 94.38 173 ALA A O 1
ATOM 1350 N N . GLY A 1 174 ? 33.373 15.955 -6.545 1.00 94.12 174 GLY A N 1
ATOM 1351 C CA . GLY A 1 174 ? 33.719 17.361 -6.795 1.00 94.12 174 GLY A CA 1
ATOM 1352 C C . GLY A 1 174 ? 34.307 17.651 -8.185 1.00 94.12 174 GLY A C 1
ATOM 1353 O O . GLY A 1 174 ? 34.361 18.811 -8.594 1.00 94.12 174 GLY A O 1
ATOM 1354 N N . SER A 1 175 ? 34.736 16.621 -8.920 1.00 96.69 175 SER A N 1
ATOM 1355 C CA . SER A 1 175 ? 35.279 16.712 -10.286 1.00 96.69 175 SER A CA 1
ATOM 1356 C C . SER A 1 175 ? 34.411 16.009 -11.334 1.00 96.69 175 SER A C 1
ATOM 1358 O O . SER A 1 175 ? 34.852 15.790 -12.461 1.00 96.69 175 SER A O 1
ATOM 1360 N N . GLU A 1 176 ? 33.189 15.630 -10.971 1.00 98.50 176 GLU A N 1
ATOM 1361 C CA . GLU A 1 176 ? 32.301 14.803 -11.788 1.00 98.50 176 GLU A CA 1
ATOM 1362 C C . GLU A 1 176 ? 30.989 15.536 -12.078 1.00 98.50 176 GLU A C 1
ATOM 1364 O O . GLU A 1 176 ? 30.423 16.191 -11.200 1.00 98.50 176 GLU A O 1
ATOM 1369 N N . ILE A 1 177 ? 30.502 15.423 -13.316 1.00 98.69 177 ILE A N 1
ATOM 1370 C CA . ILE A 1 177 ? 29.209 15.966 -13.750 1.00 98.69 177 ILE A CA 1
ATOM 1371 C C . ILE A 1 177 ? 28.315 14.808 -14.181 1.00 98.69 177 ILE A C 1
ATOM 1373 O O . ILE A 1 177 ? 28.703 13.997 -15.020 1.00 98.69 177 ILE A O 1
ATOM 1377 N N . GLY A 1 178 ? 27.106 14.739 -13.627 1.00 98.50 178 GLY A N 1
ATOM 1378 C CA . GLY A 1 178 ? 26.083 13.804 -14.090 1.00 98.50 178 GLY A CA 1
ATOM 1379 C C . GLY A 1 178 ? 25.455 14.308 -15.385 1.00 98.50 178 GLY A C 1
ATOM 1380 O O . GLY A 1 178 ? 25.101 15.479 -15.466 1.00 98.50 178 GLY A O 1
ATOM 1381 N N . VAL A 1 179 ? 25.300 13.449 -16.391 1.00 98.75 179 VAL A N 1
ATOM 1382 C CA . VAL A 1 179 ? 24.647 13.786 -17.664 1.00 98.75 179 VAL A CA 1
ATOM 1383 C C . VAL A 1 179 ? 23.443 12.871 -17.863 1.00 98.75 179 VAL A C 1
ATOM 1385 O O . VAL A 1 179 ? 23.596 11.672 -18.100 1.00 98.75 179 VAL A O 1
ATOM 1388 N N . LEU A 1 180 ? 22.241 13.435 -17.756 1.00 98.75 180 LEU A N 1
ATOM 1389 C CA . LEU A 1 180 ? 20.982 12.725 -17.970 1.00 98.75 180 LEU A CA 1
ATOM 1390 C C . LEU A 1 180 ? 20.718 12.569 -19.474 1.00 98.75 180 LEU A C 1
ATOM 1392 O O . LEU A 1 180 ? 20.467 13.550 -20.170 1.00 98.75 180 LEU A O 1
ATOM 1396 N N . ALA A 1 181 ? 20.780 11.336 -19.972 1.00 98.38 181 ALA A N 1
ATOM 1397 C CA . ALA A 1 181 ? 20.538 10.998 -21.371 1.00 98.38 181 ALA A CA 1
ATOM 1398 C C . ALA A 1 181 ? 19.059 10.643 -21.584 1.00 98.38 181 ALA A C 1
ATOM 1400 O O . ALA A 1 181 ? 18.610 9.574 -21.160 1.00 98.38 181 ALA A O 1
ATOM 1401 N N . ALA A 1 182 ? 18.310 11.530 -22.237 1.00 96.94 182 ALA A N 1
ATOM 1402 C CA . ALA A 1 182 ? 16.860 11.429 -22.388 1.00 96.94 182 ALA A CA 1
ATOM 1403 C C . ALA A 1 182 ? 16.430 11.288 -23.854 1.00 96.94 182 ALA A C 1
ATOM 1405 O O . ALA A 1 182 ? 17.134 11.709 -24.768 1.00 96.94 182 ALA A O 1
ATOM 1406 N N . HIS A 1 183 ? 15.254 10.704 -24.083 1.00 93.94 183 HIS A N 1
ATOM 1407 C CA . HIS A 1 183 ? 14.707 10.549 -25.432 1.00 93.94 183 HIS A CA 1
ATOM 1408 C C . HIS A 1 183 ? 14.338 11.907 -26.055 1.00 93.94 183 HIS A C 1
ATOM 1410 O O . HIS A 1 183 ? 14.829 12.230 -27.133 1.00 93.94 183 HIS A O 1
ATOM 1416 N N . GLY A 1 184 ? 13.552 12.719 -25.339 1.00 91.88 184 GLY A N 1
ATOM 1417 C CA . GLY A 1 184 ? 13.031 13.999 -25.829 1.00 91.88 184 GLY A CA 1
ATOM 1418 C C . GLY A 1 184 ? 11.756 13.856 -26.667 1.00 91.88 184 GLY A C 1
ATOM 1419 O O . GLY A 1 184 ? 11.190 12.762 -26.771 1.00 91.88 184 GLY A O 1
ATOM 1420 N N . SER A 1 185 ? 11.326 14.978 -27.247 1.00 91.81 185 SER A N 1
ATOM 1421 C CA . SER A 1 185 ? 10.172 15.110 -28.146 1.00 91.81 185 SER A CA 1
ATOM 1422 C C . SER A 1 185 ? 10.549 15.961 -29.358 1.00 91.81 185 SER A C 1
ATOM 1424 O O . SER A 1 185 ? 11.432 16.811 -29.267 1.00 91.81 185 SER A O 1
ATOM 1426 N N . ASP A 1 186 ? 9.894 15.733 -30.490 1.00 87.69 186 ASP A N 1
ATOM 1427 C CA . ASP A 1 186 ? 10.022 16.535 -31.714 1.00 87.69 186 ASP A CA 1
ATOM 1428 C C . ASP A 1 186 ? 9.111 17.773 -31.724 1.00 87.69 186 ASP A C 1
ATOM 1430 O O . ASP A 1 186 ? 9.400 18.734 -32.436 1.00 87.69 186 ASP A O 1
ATOM 1434 N N . SER A 1 187 ? 8.061 17.791 -30.903 1.00 88.12 187 SER A N 1
ATOM 1435 C CA . SER A 1 187 ? 7.171 18.942 -30.741 1.00 88.12 187 SER A CA 1
ATOM 1436 C C . SER A 1 187 ? 7.785 20.036 -29.857 1.00 88.12 187 SER A C 1
ATOM 1438 O O . SER A 1 187 ? 8.507 19.746 -28.905 1.00 88.12 187 SER A O 1
ATOM 1440 N N . GLU A 1 188 ? 7.471 21.306 -30.134 1.00 88.75 188 GLU A N 1
ATOM 1441 C CA . GLU A 1 188 ? 7.969 22.448 -29.346 1.00 88.75 188 GLU A CA 1
ATOM 1442 C C . GLU A 1 188 ? 7.505 22.381 -27.882 1.00 88.75 188 GLU A C 1
ATOM 1444 O O . GLU A 1 188 ? 8.319 22.474 -26.962 1.00 88.75 188 GLU A O 1
ATOM 1449 N N . GLU A 1 189 ? 6.209 22.146 -27.658 1.00 89.75 189 GLU A N 1
ATOM 1450 C CA . GLU A 1 189 ? 5.646 21.957 -26.315 1.00 89.75 189 GLU A CA 1
ATOM 1451 C C . GLU A 1 189 ? 6.291 20.760 -25.608 1.00 89.75 189 GLU A C 1
ATOM 1453 O O . GLU A 1 189 ? 6.660 20.845 -24.433 1.00 89.75 189 GLU A O 1
ATOM 1458 N N . GLY A 1 190 ? 6.494 19.662 -26.340 1.00 91.56 190 GLY A N 1
ATOM 1459 C CA . GLY A 1 190 ? 7.112 18.469 -25.794 1.00 91.56 190 GLY A CA 1
ATOM 1460 C C . GLY A 1 190 ? 8.556 18.703 -25.351 1.00 91.56 190 GLY A C 1
ATOM 1461 O O . GLY A 1 190 ? 8.960 18.249 -24.281 1.00 91.56 190 GLY A O 1
ATOM 1462 N N . GLN A 1 191 ? 9.336 19.451 -26.136 1.00 92.06 191 GLN A N 1
ATOM 1463 C CA . GLN A 1 191 ? 10.711 19.819 -25.788 1.00 92.06 191 GLN A CA 1
ATOM 1464 C C . GLN A 1 191 ? 10.770 20.646 -24.503 1.00 92.06 191 GLN A C 1
ATOM 1466 O O . GLN A 1 191 ? 11.575 20.332 -23.624 1.00 92.06 191 GLN A O 1
ATOM 1471 N N . ILE A 1 192 ? 9.898 21.652 -24.363 1.00 94.31 192 ILE A N 1
ATOM 1472 C CA . ILE A 1 192 ? 9.812 22.480 -23.151 1.00 94.31 192 ILE A CA 1
ATOM 1473 C C . ILE A 1 192 ? 9.505 21.598 -21.935 1.00 94.31 192 ILE A C 1
ATOM 1475 O O . ILE A 1 192 ? 10.238 21.632 -20.946 1.00 94.31 192 ILE A O 1
ATOM 1479 N N . GLY A 1 193 ? 8.486 20.742 -22.030 1.00 94.94 193 GLY A N 1
ATOM 1480 C CA . GLY A 1 193 ? 8.096 19.866 -20.927 1.00 94.94 193 GLY A CA 1
ATOM 1481 C C . GLY A 1 193 ? 9.174 18.849 -20.529 1.00 94.94 193 GLY A C 1
ATOM 1482 O O . GLY A 1 193 ? 9.418 18.630 -19.340 1.00 94.94 193 GLY A O 1
ATOM 1483 N N . TRP A 1 194 ? 9.888 18.270 -21.501 1.00 96.12 194 TRP A N 1
ATOM 1484 C CA . TRP A 1 194 ? 11.039 17.401 -21.233 1.00 96.12 194 TRP A CA 1
ATOM 1485 C C . TRP A 1 194 ? 12.179 18.141 -20.527 1.00 96.12 194 TRP A C 1
ATOM 1487 O O . TRP A 1 194 ? 12.769 17.598 -19.589 1.00 96.12 194 TRP A O 1
ATOM 1497 N N . VAL A 1 195 ? 12.492 19.366 -20.957 1.00 96.56 195 VAL A N 1
ATOM 1498 C CA . VAL A 1 195 ? 13.510 20.209 -20.316 1.00 96.56 195 VAL A CA 1
ATOM 1499 C C . VAL A 1 195 ? 13.126 20.511 -18.868 1.00 96.56 195 VAL A C 1
ATOM 1501 O O . VAL A 1 195 ? 13.955 20.323 -17.976 1.00 96.56 195 VAL A O 1
ATOM 1504 N N . ASP A 1 196 ? 11.874 20.890 -18.615 1.00 96.31 196 ASP A N 1
ATOM 1505 C CA . ASP A 1 196 ? 11.379 21.175 -17.266 1.00 96.31 196 ASP A CA 1
ATOM 1506 C C . ASP A 1 196 ? 11.452 19.936 -16.360 1.00 96.31 196 ASP A C 1
ATOM 1508 O O . ASP A 1 196 ? 11.937 20.015 -15.224 1.00 96.31 196 ASP A O 1
ATOM 1512 N N . ASN A 1 197 ? 11.057 18.760 -16.870 1.00 96.81 197 ASN A N 1
ATOM 1513 C CA . ASN A 1 197 ? 11.185 17.497 -16.139 1.00 96.81 197 ASN A CA 1
ATOM 1514 C C . ASN A 1 197 ? 12.650 17.193 -15.781 1.00 96.81 197 ASN A C 1
ATOM 1516 O O . ASN A 1 197 ? 12.956 16.871 -14.631 1.00 96.81 197 ASN A O 1
ATOM 1520 N N . LEU A 1 198 ? 13.574 17.311 -16.740 1.00 97.94 198 LEU A N 1
ATOM 1521 C CA . LEU A 1 198 ? 14.994 17.007 -16.532 1.00 97.94 198 LEU A CA 1
ATOM 1522 C C . LEU A 1 198 ? 15.677 18.017 -15.603 1.00 97.94 198 LEU A C 1
ATOM 1524 O O . LEU A 1 198 ? 16.515 17.622 -14.790 1.00 97.94 198 LEU A O 1
ATOM 1528 N N . ALA A 1 199 ? 15.299 19.294 -15.671 1.00 97.12 199 ALA A N 1
ATOM 1529 C CA . ALA A 1 199 ? 15.783 20.326 -14.760 1.00 97.12 199 ALA A CA 1
ATOM 1530 C C . ALA A 1 199 ? 15.330 20.055 -13.315 1.00 97.12 199 ALA A C 1
ATOM 1532 O O . ALA A 1 199 ? 16.158 20.066 -12.398 1.00 97.12 199 ALA A O 1
ATOM 1533 N N . SER A 1 200 ? 14.045 19.734 -13.113 1.00 95.69 200 SER A N 1
ATOM 1534 C CA . SER A 1 200 ? 13.508 19.338 -11.803 1.00 95.69 200 SER A CA 1
ATOM 1535 C C . SER A 1 200 ? 14.212 18.091 -11.257 1.00 95.69 200 SER A C 1
ATOM 1537 O O . SER A 1 200 ? 14.711 18.099 -10.126 1.00 95.69 200 SER A O 1
ATOM 1539 N N . LEU A 1 201 ? 14.355 17.039 -12.074 1.00 97.19 201 LEU A N 1
ATOM 1540 C CA . LEU A 1 201 ? 15.083 15.823 -11.697 1.00 97.19 201 LEU A CA 1
ATOM 1541 C C . LEU A 1 201 ? 16.539 16.123 -11.325 1.00 97.19 201 LEU A C 1
ATOM 1543 O O . LEU A 1 201 ? 17.023 15.610 -10.317 1.00 97.19 201 LEU A O 1
ATOM 1547 N N . GLY A 1 202 ? 17.229 16.972 -12.089 1.00 97.69 202 GLY A N 1
ATOM 1548 C CA . GLY A 1 202 ? 18.606 17.372 -11.807 1.00 97.69 202 GLY A CA 1
ATOM 1549 C C . GLY A 1 202 ? 18.762 18.027 -10.433 1.00 97.69 202 GLY A C 1
ATOM 1550 O O . GLY A 1 202 ? 19.638 17.626 -9.662 1.00 97.69 202 GLY A O 1
ATOM 1551 N N . MET A 1 203 ? 17.874 18.963 -10.077 1.00 95.38 203 MET A N 1
ATOM 1552 C CA . MET A 1 203 ? 17.863 19.588 -8.745 1.00 95.38 203 MET A CA 1
ATOM 1553 C C . MET A 1 203 ? 17.613 18.558 -7.636 1.00 95.38 203 MET A C 1
ATOM 1555 O O . MET A 1 203 ? 18.350 18.503 -6.649 1.00 95.38 203 MET A O 1
ATOM 1559 N N . GLN A 1 204 ? 16.613 17.696 -7.825 1.00 93.81 204 GLN A N 1
ATOM 1560 C CA . GLN A 1 204 ? 16.248 16.649 -6.873 1.00 93.81 204 GLN A CA 1
ATOM 1561 C C . GLN A 1 204 ? 17.369 15.620 -6.645 1.00 93.81 204 GLN A C 1
ATOM 1563 O O . GLN A 1 204 ? 17.564 15.139 -5.522 1.00 93.81 204 GLN A O 1
ATOM 1568 N N . ILE A 1 205 ? 18.096 15.258 -7.704 1.00 96.19 205 ILE A N 1
ATOM 1569 C CA . ILE A 1 205 ? 19.259 14.367 -7.649 1.00 96.19 205 ILE A CA 1
ATOM 1570 C C . ILE A 1 205 ? 20.393 15.044 -6.879 1.00 96.19 205 ILE A C 1
ATOM 1572 O O . ILE A 1 205 ? 20.940 14.438 -5.956 1.00 96.19 205 ILE A O 1
ATOM 1576 N N . GLN A 1 206 ? 20.714 16.298 -7.211 1.00 95.25 206 GLN A N 1
ATOM 1577 C CA . GLN A 1 206 ? 21.781 17.051 -6.554 1.00 95.25 206 GLN A CA 1
ATOM 1578 C C . GLN A 1 206 ? 21.540 17.159 -5.042 1.00 95.25 206 GLN A C 1
ATOM 1580 O O . GLN A 1 206 ? 22.453 16.911 -4.254 1.00 95.25 206 GLN A O 1
ATOM 1585 N N . GLU A 1 207 ? 20.304 17.452 -4.629 1.00 91.38 207 GLU A N 1
ATOM 1586 C CA . GLU A 1 207 ? 19.910 17.501 -3.218 1.00 91.38 207 GLU A CA 1
ATOM 1587 C C . GLU A 1 207 ? 20.124 16.149 -2.515 1.00 91.38 207 GLU A C 1
ATOM 1589 O O . GLU A 1 207 ? 20.717 16.078 -1.437 1.00 91.38 207 GLU A O 1
ATOM 1594 N N . ARG A 1 208 ? 19.696 15.043 -3.136 1.00 91.12 208 ARG A N 1
ATOM 1595 C CA . ARG A 1 208 ? 19.858 13.690 -2.571 1.00 91.12 208 ARG A CA 1
ATOM 1596 C C . ARG A 1 208 ? 21.321 13.286 -2.435 1.00 91.12 208 ARG A C 1
ATOM 1598 O O . ARG A 1 208 ? 21.683 12.659 -1.440 1.00 91.12 208 ARG A O 1
ATOM 1605 N N . LEU A 1 209 ? 22.153 13.628 -3.414 1.00 92.81 209 LEU A N 1
ATOM 1606 C CA . LEU A 1 209 ? 23.590 13.364 -3.377 1.00 92.81 209 LEU A CA 1
ATOM 1607 C C . LEU A 1 209 ? 24.285 14.222 -2.311 1.00 92.81 209 LEU A C 1
ATOM 1609 O O . LEU A 1 209 ? 25.090 13.701 -1.537 1.00 92.81 209 LEU A O 1
ATOM 1613 N N . ALA A 1 210 ? 23.907 15.497 -2.177 1.00 91.44 210 ALA A N 1
ATOM 1614 C CA . ALA A 1 210 ? 24.388 16.373 -1.108 1.00 91.44 210 ALA A CA 1
ATOM 1615 C C . ALA A 1 210 ? 24.029 15.828 0.285 1.00 91.44 210 ALA A C 1
ATOM 1617 O O . ALA A 1 210 ? 24.897 15.731 1.151 1.00 91.44 210 ALA A O 1
ATOM 1618 N N . ASN A 1 211 ? 22.789 15.365 0.474 1.00 85.56 211 ASN A N 1
ATOM 1619 C CA . ASN A 1 211 ? 22.335 14.732 1.717 1.00 85.56 211 ASN A CA 1
ATOM 1620 C C . ASN A 1 211 ? 23.089 13.428 2.042 1.00 85.56 211 ASN A C 1
ATOM 1622 O O . ASN A 1 211 ? 23.192 13.048 3.207 1.00 85.56 211 ASN A O 1
ATOM 1626 N N . LYS A 1 212 ? 23.639 12.748 1.026 1.00 86.69 212 LYS A N 1
ATOM 1627 C CA . LYS A 1 212 ? 24.507 11.564 1.165 1.00 86.69 212 LYS A CA 1
ATOM 1628 C C . LYS A 1 212 ? 26.000 11.920 1.282 1.00 86.69 212 LYS A C 1
ATOM 1630 O O . LYS A 1 212 ? 26.828 11.016 1.331 1.00 86.69 212 LYS A O 1
ATOM 1635 N N . GLY A 1 213 ? 26.362 13.206 1.316 1.00 91.38 213 GLY A N 1
ATOM 1636 C CA . GLY A 1 213 ? 27.749 13.671 1.414 1.00 91.38 213 GLY A CA 1
ATOM 1637 C C . GLY A 1 213 ? 28.572 13.522 0.129 1.00 91.38 213 GLY A C 1
ATOM 1638 O O . GLY A 1 213 ? 29.796 13.559 0.191 1.00 91.38 213 GLY A O 1
ATOM 1639 N N . THR A 1 214 ? 27.923 13.347 -1.027 1.00 94.25 214 THR A N 1
ATOM 1640 C CA . THR A 1 214 ? 28.566 13.143 -2.341 1.00 94.25 214 THR A CA 1
ATOM 1641 C C . THR A 1 214 ? 28.041 14.113 -3.416 1.00 94.25 214 THR A C 1
ATOM 1643 O O . THR A 1 214 ? 27.673 13.676 -4.505 1.00 94.25 214 THR A O 1
ATOM 1646 N N . PRO A 1 215 ? 27.963 15.435 -3.153 1.00 95.50 215 PRO A N 1
ATOM 1647 C CA . PRO A 1 215 ? 27.448 16.385 -4.138 1.00 95.50 215 PRO A CA 1
ATOM 1648 C C . PRO A 1 215 ? 28.345 16.428 -5.382 1.00 95.50 215 PRO A C 1
ATOM 1650 O O . PRO A 1 215 ? 29.556 16.627 -5.267 1.00 95.50 215 PRO A O 1
ATOM 1653 N N . LEU A 1 216 ? 27.746 16.269 -6.564 1.00 97.88 216 LEU A N 1
ATOM 1654 C CA . LEU A 1 216 ? 28.456 16.401 -7.837 1.00 97.88 216 LEU A CA 1
ATOM 1655 C C . LEU A 1 216 ? 28.804 17.859 -8.143 1.00 97.88 216 LEU A C 1
ATOM 1657 O O . LEU A 1 216 ? 28.172 18.778 -7.615 1.00 97.88 216 LEU A O 1
ATOM 1661 N N . LYS A 1 217 ? 29.759 18.073 -9.056 1.00 97.44 217 LYS A N 1
ATOM 1662 C CA . LYS A 1 217 ? 30.079 19.402 -9.601 1.00 97.44 217 LYS A CA 1
ATOM 1663 C C . LYS A 1 217 ? 28.873 20.040 -10.301 1.00 97.44 217 LYS A C 1
ATOM 1665 O O . LYS A 1 217 ? 28.720 21.258 -10.271 1.00 97.44 217 LYS A O 1
ATOM 1670 N N . GLY A 1 218 ? 28.019 19.219 -10.907 1.00 97.75 218 GLY A N 1
ATOM 1671 C CA . GLY A 1 218 ? 26.760 19.639 -11.507 1.00 97.75 218 GLY A CA 1
ATOM 1672 C C . GLY A 1 218 ? 26.011 18.480 -12.157 1.00 97.75 218 GLY A C 1
ATOM 1673 O O . GLY A 1 218 ? 26.542 17.375 -12.292 1.00 97.75 218 GLY A O 1
ATOM 1674 N N . ILE A 1 219 ? 24.780 18.759 -12.581 1.00 98.25 219 ILE A N 1
ATOM 1675 C CA . ILE A 1 219 ? 23.963 17.866 -13.403 1.00 98.25 219 ILE A CA 1
ATOM 1676 C C . ILE A 1 219 ? 23.616 18.602 -14.698 1.00 98.25 219 ILE A C 1
ATOM 1678 O O . ILE A 1 219 ? 23.121 19.728 -14.659 1.00 98.25 219 ILE A O 1
ATOM 1682 N N . LYS A 1 220 ? 23.874 17.959 -15.833 1.00 98.44 220 LYS A N 1
ATOM 1683 C CA . LYS A 1 220 ? 23.442 18.364 -17.174 1.00 98.44 220 LYS A CA 1
ATOM 1684 C C . LYS A 1 220 ? 22.455 17.334 -17.722 1.00 98.44 220 LYS A C 1
ATOM 1686 O O . LYS A 1 220 ? 22.316 16.235 -17.182 1.00 98.44 220 LYS A O 1
ATOM 1691 N N . TYR A 1 221 ? 21.810 17.666 -18.828 1.00 98.19 221 TYR A N 1
ATOM 1692 C CA . TYR A 1 221 ? 20.995 16.740 -19.603 1.00 98.19 221 TYR A CA 1
ATOM 1693 C C . TYR A 1 221 ? 21.316 16.876 -21.090 1.00 98.19 221 TYR A C 1
ATOM 1695 O O . TYR A 1 221 ? 21.871 17.889 -21.511 1.00 98.19 221 TYR A O 1
ATOM 1703 N N . GLY A 1 222 ? 20.973 15.858 -21.873 1.00 97.25 222 GLY A N 1
ATOM 1704 C CA . GLY A 1 222 ? 21.038 15.914 -23.328 1.00 97.25 222 GLY A CA 1
ATOM 1705 C C . GLY A 1 222 ? 20.172 14.846 -23.989 1.00 97.25 222 GLY A C 1
ATOM 1706 O O . GLY A 1 222 ? 19.886 13.797 -23.400 1.00 97.25 222 GLY A O 1
ATOM 1707 N N . PHE A 1 223 ? 19.748 15.126 -25.219 1.00 97.38 223 PHE A N 1
ATOM 1708 C CA . PHE A 1 223 ? 18.789 14.304 -25.955 1.00 97.38 223 PHE A CA 1
ATOM 1709 C C . PHE A 1 223 ? 19.449 13.334 -26.943 1.00 97.38 223 PHE A C 1
ATOM 1711 O O . PHE A 1 223 ? 20.513 13.606 -27.497 1.00 97.38 223 PHE A O 1
ATOM 1718 N N . LEU A 1 224 ? 18.832 12.171 -27.173 1.00 94.19 224 LEU A N 1
ATOM 1719 C CA . LEU A 1 224 ? 19.412 11.119 -28.026 1.00 94.19 224 LEU A CA 1
ATOM 1720 C C . LEU A 1 224 ? 19.368 11.415 -29.531 1.00 94.19 224 LEU A C 1
ATOM 1722 O O . LEU A 1 224 ? 20.136 10.811 -30.291 1.00 94.19 224 LEU A O 1
ATOM 1726 N N . PHE A 1 225 ? 18.470 12.299 -29.960 1.00 90.38 225 PHE A N 1
ATOM 1727 C CA . PHE A 1 225 ? 18.353 12.727 -31.349 1.00 90.38 225 PHE A CA 1
ATOM 1728 C C . PHE A 1 225 ? 19.138 14.019 -31.554 1.00 90.38 225 PHE A C 1
ATOM 1730 O O . PHE A 1 225 ? 18.926 14.995 -30.845 1.00 90.38 225 PHE A O 1
ATOM 1737 N N . GLU A 1 226 ? 20.023 14.027 -32.552 1.00 87.56 226 GLU A N 1
ATOM 1738 C CA . GLU A 1 226 ? 20.921 15.157 -32.854 1.00 87.56 226 GLU A CA 1
ATOM 1739 C C . GLU A 1 226 ? 20.162 16.418 -33.320 1.00 87.56 226 GLU A C 1
ATOM 1741 O O . GLU A 1 226 ? 20.733 17.500 -33.364 1.00 87.56 226 GLU A O 1
ATOM 1746 N N . SER A 1 227 ? 18.878 16.296 -33.674 1.00 87.00 227 SER A N 1
ATOM 1747 C CA . SER A 1 227 ? 18.000 17.430 -33.991 1.00 87.00 227 SER A CA 1
ATOM 1748 C C . SER A 1 227 ? 17.483 18.173 -32.755 1.00 87.00 227 SER A C 1
ATOM 1750 O O . SER A 1 227 ? 16.884 19.233 -32.905 1.00 87.00 227 SER A O 1
ATOM 1752 N N . LEU A 1 228 ? 17.667 17.615 -31.556 1.00 90.62 228 LEU A N 1
ATOM 1753 C CA . LEU A 1 228 ? 17.222 18.192 -30.290 1.00 90.62 228 LEU A CA 1
ATOM 1754 C C . LEU A 1 228 ? 18.414 18.796 -29.543 1.00 90.62 228 LEU A C 1
ATOM 1756 O O . LEU A 1 228 ? 19.495 18.208 -29.517 1.00 90.62 228 LEU A O 1
ATOM 1760 N N . THR A 1 229 ? 18.210 19.951 -28.908 1.00 88.81 229 THR A N 1
ATOM 1761 C CA . THR A 1 229 ? 19.289 20.732 -28.283 1.00 88.81 229 THR A CA 1
ATOM 1762 C C . THR A 1 229 ? 19.071 20.896 -26.769 1.00 88.81 229 THR A C 1
ATOM 1764 O O . THR A 1 229 ? 17.967 21.249 -26.356 1.00 88.81 229 THR A O 1
ATOM 1767 N N . PRO A 1 230 ? 20.106 20.695 -25.928 1.00 94.81 230 PRO A N 1
ATOM 1768 C CA . PRO A 1 230 ? 21.399 20.122 -26.289 1.00 94.81 230 PRO A CA 1
ATOM 1769 C C . PRO A 1 230 ? 21.266 18.629 -26.618 1.00 94.81 230 PRO A C 1
ATOM 1771 O O . PRO A 1 230 ? 20.553 17.876 -25.946 1.00 94.81 230 PRO A O 1
ATOM 1774 N N . SER A 1 231 ? 21.991 18.181 -27.635 1.00 97.38 231 SER A N 1
ATOM 1775 C CA . SER A 1 231 ? 22.166 16.753 -27.895 1.00 97.38 231 SER A CA 1
ATOM 1776 C C . SER A 1 231 ? 22.973 16.114 -26.758 1.00 97.38 231 SER A C 1
ATOM 1778 O O . SER A 1 231 ? 23.750 16.770 -26.056 1.00 97.38 231 SER A O 1
ATOM 1780 N N . LEU A 1 232 ? 22.840 14.799 -26.567 1.00 98.12 232 LEU A N 1
ATOM 1781 C CA . LEU A 1 232 ? 23.639 14.058 -25.586 1.00 98.12 232 LEU A CA 1
ATOM 1782 C C . LEU A 1 232 ? 25.141 14.252 -25.833 1.00 98.12 232 LEU A C 1
ATOM 1784 O O . LEU A 1 232 ? 25.921 14.386 -24.892 1.00 98.12 232 LEU A O 1
ATOM 1788 N N . ARG A 1 233 ? 25.537 14.287 -27.105 1.00 97.94 233 ARG A N 1
ATOM 1789 C CA . ARG A 1 233 ? 26.907 14.545 -27.535 1.00 97.94 233 ARG A CA 1
ATOM 1790 C C . ARG A 1 233 ? 27.408 15.902 -27.053 1.00 97.94 233 ARG A C 1
ATOM 1792 O O . ARG A 1 233 ? 28.488 15.963 -26.473 1.00 97.94 233 ARG A O 1
ATOM 1799 N N . GLU A 1 234 ? 26.636 16.964 -27.266 1.00 98.00 234 GLU A N 1
ATOM 1800 C CA . GLU A 1 234 ? 26.982 18.315 -26.808 1.00 98.00 234 GLU A CA 1
ATOM 1801 C C . GLU A 1 234 ? 27.086 18.375 -25.283 1.00 98.00 234 GLU A C 1
ATOM 1803 O O . GLU A 1 234 ? 28.072 18.881 -24.757 1.00 98.00 234 GLU A O 1
ATOM 1808 N N . ALA A 1 235 ? 26.135 17.776 -24.563 1.00 98.19 235 ALA A N 1
ATOM 1809 C CA . ALA A 1 235 ? 26.144 17.770 -23.102 1.00 98.19 235 ALA A CA 1
ATOM 1810 C C . ALA A 1 235 ? 27.376 17.052 -22.513 1.00 98.19 235 ALA A C 1
ATOM 1812 O O . ALA A 1 235 ? 27.980 17.531 -21.549 1.00 98.19 235 ALA A O 1
ATOM 1813 N N . VAL A 1 236 ? 27.775 15.915 -23.099 1.00 98.56 236 VAL A N 1
ATOM 1814 C CA . VAL A 1 236 ? 28.992 15.183 -22.703 1.00 98.56 236 VAL A CA 1
ATOM 1815 C C . VAL A 1 236 ? 30.250 15.963 -23.090 1.00 98.56 236 VAL A C 1
ATOM 1817 O O . VAL A 1 236 ? 31.180 16.057 -22.287 1.00 98.56 236 VAL A O 1
ATOM 1820 N N . TYR A 1 237 ? 30.269 16.573 -24.279 1.00 98.25 237 TYR A N 1
ATOM 1821 C CA . TYR A 1 237 ? 31.367 17.431 -24.719 1.00 98.25 237 TYR A CA 1
ATOM 1822 C C . TYR A 1 237 ? 31.581 18.601 -23.756 1.00 98.25 237 TYR A C 1
ATOM 1824 O O . TYR A 1 237 ? 32.706 18.835 -23.320 1.00 98.25 237 TYR A O 1
ATOM 1832 N N . GLU A 1 238 ? 30.518 19.307 -23.373 1.00 98.25 238 GLU A N 1
ATOM 1833 C CA . GLU A 1 238 ? 30.614 20.407 -22.418 1.00 98.25 238 GLU A CA 1
ATOM 1834 C C . GLU A 1 238 ? 31.134 19.940 -21.060 1.00 98.25 238 GLU A C 1
ATOM 1836 O O . GLU A 1 238 ? 32.049 20.558 -20.519 1.00 98.25 238 GLU A O 1
ATOM 1841 N N . ALA A 1 239 ? 30.606 18.834 -20.528 1.00 98.12 239 ALA A N 1
ATOM 1842 C CA . ALA A 1 239 ? 31.059 18.301 -19.247 1.00 98.12 239 ALA A CA 1
ATOM 1843 C C . ALA A 1 239 ? 32.575 18.015 -19.245 1.00 98.12 239 ALA A C 1
ATOM 1845 O O . ALA A 1 239 ? 33.269 18.351 -18.285 1.00 98.12 239 ALA A O 1
ATOM 1846 N N . ILE A 1 240 ? 33.098 17.439 -20.331 1.00 98.31 240 ILE A N 1
ATOM 1847 C CA . ILE A 1 240 ? 34.508 17.042 -20.436 1.00 98.31 240 ILE A CA 1
ATOM 1848 C C . ILE A 1 240 ? 35.409 18.232 -20.773 1.00 98.31 240 ILE A C 1
ATOM 1850 O O . ILE A 1 240 ? 36.393 18.482 -20.080 1.00 98.31 240 ILE A O 1
ATOM 1854 N N . TYR A 1 241 ? 35.103 18.959 -21.846 1.00 97.75 241 TYR A N 1
ATOM 1855 C CA . TYR A 1 241 ? 36.024 19.931 -22.439 1.00 97.75 241 TYR A CA 1
ATOM 1856 C C . TYR A 1 241 ? 35.799 21.360 -21.955 1.00 97.75 241 TYR A C 1
ATOM 1858 O O . TYR A 1 241 ? 36.766 22.112 -21.840 1.00 97.75 241 TYR A O 1
ATOM 1866 N N . THR A 1 242 ? 34.554 21.739 -21.658 1.00 97.00 242 THR A N 1
ATOM 1867 C CA . THR A 1 242 ? 34.235 23.077 -21.136 1.00 97.00 242 THR A CA 1
ATOM 1868 C C . THR A 1 242 ? 34.414 23.110 -19.625 1.00 97.00 242 THR A C 1
ATOM 1870 O O . THR A 1 242 ? 35.091 23.988 -19.091 1.00 97.00 242 THR A O 1
ATOM 1873 N N . ASP A 1 243 ? 33.845 22.125 -18.934 1.00 97.50 243 ASP A N 1
ATOM 1874 C CA . ASP A 1 243 ? 33.836 22.080 -17.477 1.00 97.50 243 ASP A CA 1
ATOM 1875 C C . ASP A 1 243 ? 35.032 21.316 -16.894 1.00 97.50 243 ASP A C 1
ATOM 1877 O O . ASP A 1 243 ? 35.273 21.405 -15.689 1.00 97.50 243 ASP A O 1
ATOM 1881 N N . GLY A 1 244 ? 35.808 20.581 -17.696 1.00 96.50 244 GLY A N 1
ATOM 1882 C CA . GLY A 1 244 ? 36.969 19.828 -17.208 1.00 96.50 244 GLY A CA 1
ATOM 1883 C C . GLY A 1 244 ? 36.599 18.744 -16.190 1.00 96.50 244 GLY A C 1
ATOM 1884 O O . GLY A 1 244 ? 37.325 18.552 -15.214 1.00 96.50 244 GLY A O 1
ATOM 1885 N N . ALA A 1 245 ? 35.437 18.106 -16.355 1.00 98.06 245 ALA A N 1
ATOM 1886 C CA . ALA A 1 245 ? 34.898 17.097 -15.449 1.00 98.06 245 ALA A CA 1
ATOM 1887 C C . ALA A 1 245 ? 34.848 15.707 -16.100 1.00 98.06 245 ALA A C 1
ATOM 1889 O O . ALA A 1 245 ? 34.808 15.569 -17.319 1.00 98.06 245 ALA A O 1
ATOM 1890 N N . THR A 1 246 ? 34.797 14.660 -15.276 1.00 98.56 246 THR A N 1
ATOM 1891 C CA . THR A 1 246 ? 34.418 13.320 -15.758 1.00 98.56 246 THR A CA 1
ATOM 1892 C C . THR A 1 246 ? 32.897 13.250 -15.907 1.00 98.56 246 THR A C 1
ATOM 1894 O O . THR A 1 246 ? 32.170 13.595 -14.971 1.00 98.56 246 THR A O 1
ATOM 1897 N N . ALA A 1 247 ? 32.409 12.809 -17.068 1.00 98.69 247 ALA A N 1
ATOM 1898 C CA . ALA A 1 247 ? 30.977 12.709 -17.345 1.00 98.69 247 ALA A CA 1
ATOM 1899 C C . ALA A 1 247 ? 30.391 11.377 -16.838 1.00 98.69 247 ALA A C 1
ATOM 1901 O O . ALA A 1 247 ? 30.763 10.305 -17.311 1.00 98.69 247 ALA A O 1
ATOM 1902 N N . LEU A 1 248 ? 29.440 11.425 -15.904 1.00 98.69 248 LEU A N 1
ATOM 1903 C CA . LEU A 1 248 ? 28.684 10.257 -15.439 1.00 98.69 248 LEU A CA 1
ATOM 1904 C C . LEU A 1 248 ? 27.366 10.185 -16.217 1.00 98.69 248 LEU A C 1
ATOM 1906 O O . LEU A 1 248 ? 26.415 10.897 -15.900 1.00 98.69 248 LEU A O 1
ATOM 1910 N N . VAL A 1 249 ? 27.314 9.369 -17.269 1.00 98.69 249 VAL A N 1
ATOM 1911 C CA . VAL A 1 249 ? 26.193 9.379 -18.223 1.00 98.69 249 VAL A CA 1
ATOM 1912 C C . VAL A 1 249 ? 25.116 8.387 -17.795 1.00 98.69 249 VAL A C 1
ATOM 1914 O O . VAL A 1 249 ? 25.364 7.184 -17.739 1.00 98.69 249 VAL A O 1
ATOM 1917 N N . ILE A 1 250 ? 23.908 8.878 -17.515 1.00 98.38 250 ILE A N 1
ATOM 1918 C CA . ILE A 1 250 ? 22.805 8.090 -16.951 1.00 98.38 250 ILE A CA 1
ATOM 1919 C C . ILE A 1 250 ? 21.602 8.124 -17.891 1.00 98.38 250 ILE A C 1
ATOM 1921 O O . ILE A 1 250 ? 21.046 9.199 -18.119 1.00 98.38 250 ILE A O 1
ATOM 1925 N N . PRO A 1 251 ? 21.156 6.977 -18.430 1.00 98.19 251 PRO A N 1
ATOM 1926 C CA . PRO A 1 251 ? 19.946 6.942 -19.237 1.00 98.19 251 PRO A CA 1
ATOM 1927 C C . PRO A 1 251 ? 18.701 7.170 -18.383 1.00 98.19 251 PRO A C 1
ATOM 1929 O O . PRO A 1 251 ? 18.482 6.485 -17.385 1.00 98.19 251 PRO A O 1
ATOM 1932 N N . VAL A 1 252 ? 17.845 8.085 -18.826 1.00 97.88 252 VAL A N 1
ATOM 1933 C CA . VAL A 1 252 ? 16.516 8.302 -18.254 1.00 97.88 252 VAL A CA 1
ATOM 1934 C C . VAL A 1 252 ? 15.519 7.505 -19.094 1.00 97.88 252 VAL A C 1
ATOM 1936 O O . VAL A 1 252 ? 14.925 8.025 -20.033 1.00 97.88 252 VAL A O 1
ATOM 1939 N N . MET A 1 253 ? 15.418 6.203 -18.803 1.00 95.56 253 MET A N 1
ATOM 1940 C CA . MET A 1 253 ? 14.667 5.222 -19.598 1.00 95.56 253 MET A CA 1
ATOM 1941 C C . MET A 1 253 ? 13.832 4.292 -18.717 1.00 95.56 253 MET A C 1
ATOM 1943 O O . MET A 1 253 ? 14.230 3.954 -17.600 1.00 95.56 253 MET A O 1
ATOM 1947 N N . VAL A 1 254 ? 12.690 3.837 -19.243 1.00 95.19 254 VAL A N 1
ATOM 1948 C CA . VAL A 1 254 ? 11.809 2.877 -18.555 1.00 95.19 254 VAL A CA 1
ATOM 1949 C C . VAL A 1 254 ? 12.490 1.517 -18.417 1.00 95.19 254 VAL A C 1
ATOM 1951 O O . VAL A 1 254 ? 12.603 0.996 -17.312 1.00 95.19 254 VAL A O 1
ATOM 1954 N N . SER A 1 255 ? 12.977 0.957 -19.524 1.00 95.00 255 SER A N 1
ATOM 1955 C CA . SER A 1 255 ? 13.622 -0.358 -19.586 1.00 95.00 255 SER A CA 1
ATOM 1956 C C . SER A 1 255 ? 14.865 -0.302 -20.478 1.00 95.00 255 SER A C 1
ATOM 1958 O O . SER A 1 255 ? 15.048 0.651 -21.242 1.00 95.00 255 SER A O 1
ATOM 1960 N N . GLU A 1 256 ? 15.750 -1.289 -20.345 1.00 93.00 256 GLU A N 1
ATOM 1961 C CA . GLU A 1 256 ? 16.929 -1.409 -21.208 1.00 93.00 256 GLU A CA 1
ATOM 1962 C C . GLU A 1 256 ? 16.550 -1.902 -22.600 1.00 93.00 256 GLU A C 1
ATOM 1964 O O . GLU A 1 256 ? 15.539 -2.562 -22.773 1.00 93.00 256 GLU A O 1
ATOM 1969 N N . GLY A 1 257 ? 17.352 -1.565 -23.604 1.00 90.19 257 GLY A N 1
ATOM 1970 C CA . GLY A 1 257 ? 17.121 -2.002 -24.977 1.00 90.19 257 GLY A CA 1
ATOM 1971 C C . GLY A 1 257 ? 18.086 -1.317 -25.932 1.00 90.19 257 GLY A C 1
ATOM 1972 O O . GLY A 1 257 ? 19.185 -0.911 -25.542 1.00 90.19 257 GLY A O 1
ATOM 1973 N N . HIS A 1 258 ? 17.668 -1.121 -27.184 1.00 90.69 258 HIS A N 1
ATOM 1974 C CA . HIS A 1 258 ? 18.506 -0.523 -28.229 1.00 90.69 258 HIS A CA 1
ATOM 1975 C C . HIS A 1 258 ? 19.255 0.752 -27.789 1.00 90.69 258 HIS A C 1
ATOM 1977 O O . HIS A 1 258 ? 20.466 0.864 -28.006 1.00 90.69 258 HIS A O 1
ATOM 1983 N N . PHE A 1 259 ? 18.572 1.711 -27.156 1.00 93.75 259 PHE A N 1
ATOM 1984 C CA . PHE A 1 259 ? 19.191 2.988 -26.792 1.00 93.75 259 PHE A CA 1
ATOM 1985 C C . PHE A 1 259 ? 20.278 2.850 -25.721 1.00 93.75 259 PHE A C 1
ATOM 1987 O O . PHE A 1 259 ? 21.372 3.394 -25.886 1.00 93.75 259 PHE A O 1
ATOM 1994 N N . THR A 1 260 ? 20.009 2.094 -24.655 1.00 95.50 260 THR A N 1
ATOM 1995 C CA . THR A 1 260 ? 20.947 1.909 -23.538 1.00 95.50 260 THR A CA 1
ATOM 1996 C C . THR A 1 260 ? 22.074 0.930 -23.877 1.00 95.50 260 THR A C 1
ATOM 1998 O O . THR A 1 260 ? 23.194 1.076 -23.396 1.00 95.50 260 THR A O 1
ATOM 2001 N N . GLY A 1 261 ? 21.810 -0.064 -24.727 1.00 94.06 261 GLY A N 1
ATOM 2002 C CA . GLY A 1 261 ? 22.793 -1.073 -25.119 1.00 94.06 261 GLY A CA 1
ATOM 2003 C C . GLY A 1 261 ? 23.671 -0.675 -26.307 1.00 94.06 261 GLY A C 1
ATOM 2004 O O . GLY A 1 261 ? 24.807 -1.139 -26.404 1.00 94.06 261 GLY A O 1
ATOM 2005 N N . ARG A 1 262 ? 23.169 0.168 -27.224 1.00 93.69 262 ARG A N 1
ATOM 2006 C CA . ARG A 1 262 ? 23.849 0.480 -28.497 1.00 93.69 262 ARG A CA 1
ATOM 2007 C C . ARG A 1 262 ? 24.018 1.972 -28.762 1.00 93.69 262 ARG A C 1
ATOM 2009 O O . ARG A 1 262 ? 25.152 2.404 -28.948 1.00 93.69 262 ARG A O 1
ATOM 2016 N N . LYS A 1 263 ? 22.935 2.759 -28.782 1.00 95.50 263 LYS A N 1
ATOM 2017 C CA . LYS A 1 263 ? 22.989 4.175 -29.206 1.00 95.50 263 LYS A CA 1
ATOM 2018 C C . LYS A 1 263 ? 23.851 5.030 -28.275 1.00 95.50 263 LYS A C 1
ATOM 2020 O O . LYS A 1 263 ? 24.778 5.677 -28.754 1.00 95.50 263 LYS A O 1
ATOM 2025 N N . ILE A 1 264 ? 23.579 5.003 -26.967 1.00 97.88 264 ILE A N 1
ATOM 2026 C CA . ILE A 1 264 ? 24.336 5.786 -25.978 1.00 97.88 264 ILE A CA 1
ATOM 2027 C C . ILE A 1 264 ? 25.807 5.342 -25.957 1.00 97.88 264 ILE A C 1
ATOM 2029 O O . ILE A 1 264 ? 26.661 6.187 -26.213 1.00 97.88 264 ILE A O 1
ATOM 2033 N N . PRO A 1 265 ? 26.148 4.045 -25.781 1.00 97.44 265 PRO A N 1
ATOM 2034 C CA . PRO A 1 265 ? 27.543 3.604 -25.864 1.00 97.44 265 PRO A CA 1
ATOM 2035 C C . PRO A 1 265 ? 28.234 3.959 -27.187 1.00 97.44 265 PRO A C 1
ATOM 2037 O O . PRO A 1 265 ? 29.435 4.202 -27.200 1.00 97.44 265 PRO A O 1
ATOM 2040 N N . GLY A 1 266 ? 27.495 3.988 -28.301 1.00 97.62 266 GLY A N 1
ATOM 2041 C CA . GLY A 1 266 ? 28.003 4.427 -29.600 1.00 97.62 266 GLY A CA 1
ATOM 2042 C C . GLY A 1 266 ? 28.483 5.878 -29.590 1.00 97.62 266 GLY A C 1
ATOM 2043 O O . GLY A 1 266 ? 29.592 6.131 -30.042 1.00 97.62 266 GLY A O 1
ATOM 2044 N N . ILE A 1 267 ? 27.692 6.791 -29.015 1.00 96.81 267 ILE A N 1
ATOM 2045 C CA . ILE A 1 267 ? 28.056 8.210 -28.847 1.00 96.81 267 ILE A CA 1
ATOM 2046 C C . ILE A 1 267 ? 29.257 8.349 -27.902 1.00 96.81 267 ILE A C 1
ATOM 2048 O O . ILE A 1 267 ? 30.183 9.108 -28.171 1.00 96.81 267 ILE A O 1
ATOM 2052 N N . LEU A 1 268 ? 29.274 7.596 -26.797 1.00 97.69 268 LEU A N 1
ATOM 2053 C CA . LEU A 1 268 ? 30.324 7.727 -25.782 1.00 97.69 268 LEU A CA 1
ATOM 2054 C C . LEU A 1 268 ? 31.712 7.285 -26.271 1.00 97.69 268 LEU A C 1
ATOM 2056 O O . LEU A 1 268 ? 32.713 7.837 -25.828 1.00 97.69 268 LEU A O 1
ATOM 2060 N N . LYS A 1 269 ? 31.788 6.358 -27.235 1.00 96.94 269 LYS A N 1
ATOM 2061 C CA . LYS A 1 269 ? 33.054 5.922 -27.863 1.00 96.94 269 LYS A CA 1
ATOM 2062 C C . LYS A 1 269 ? 33.800 7.027 -28.612 1.00 96.94 269 LYS A C 1
ATOM 2064 O O . LYS A 1 269 ? 34.948 6.825 -28.994 1.00 96.94 269 LYS A O 1
ATOM 2069 N N . GLU A 1 270 ? 33.154 8.158 -28.857 1.00 96.19 270 GLU A N 1
ATOM 2070 C CA . GLU A 1 270 ? 33.764 9.302 -29.531 1.00 96.19 270 GLU A CA 1
ATOM 2071 C C . GLU A 1 270 ? 34.585 10.178 -28.573 1.00 96.19 270 GLU A C 1
ATOM 2073 O O . GLU A 1 270 ? 35.356 11.027 -29.017 1.00 96.19 270 GLU A O 1
ATOM 2078 N N . PHE A 1 271 ? 34.459 9.944 -27.264 1.00 97.44 271 PHE A N 1
ATOM 2079 C CA . PHE A 1 271 ? 35.201 10.637 -26.216 1.00 97.44 271 PHE A CA 1
ATOM 2080 C C . PHE A 1 271 ? 36.362 9.773 -25.692 1.00 97.44 271 PHE A C 1
ATOM 2082 O O . PHE A 1 271 ? 36.297 8.545 -25.775 1.00 97.44 271 PHE A O 1
ATOM 2089 N N . PRO A 1 272 ? 37.429 10.383 -25.135 1.00 95.50 272 PRO A N 1
ATOM 2090 C CA . PRO A 1 272 ? 38.585 9.646 -24.630 1.00 95.50 272 PRO A CA 1
ATOM 2091 C C . PRO A 1 272 ? 38.228 8.651 -23.520 1.00 95.50 272 PRO A C 1
ATOM 2093 O O . PRO A 1 272 ? 37.396 8.938 -22.655 1.00 95.50 272 PRO A O 1
ATOM 2096 N N . ASP A 1 273 ? 38.926 7.515 -23.494 1.00 91.19 273 ASP A N 1
ATOM 2097 C CA . ASP A 1 273 ? 38.799 6.536 -22.414 1.00 91.19 273 ASP A CA 1
ATOM 2098 C C . ASP A 1 273 ? 39.101 7.182 -21.052 1.00 91.19 273 ASP A C 1
ATOM 2100 O O . ASP A 1 273 ? 40.079 7.914 -20.886 1.00 91.19 273 ASP A O 1
ATOM 2104 N N . GLY A 1 274 ? 38.243 6.918 -20.066 1.00 91.19 274 GLY A N 1
ATOM 2105 C CA . GLY A 1 274 ? 38.338 7.502 -18.725 1.00 91.19 274 GLY A CA 1
ATOM 2106 C C . GLY A 1 274 ? 37.766 8.918 -18.589 1.00 91.19 274 GLY A C 1
ATOM 2107 O O . GLY A 1 274 ? 37.658 9.401 -17.466 1.00 91.19 274 GLY A O 1
ATOM 2108 N N . ALA A 1 275 ? 37.347 9.574 -19.680 1.00 96.38 275 ALA A N 1
ATOM 2109 C CA . ALA A 1 275 ? 36.669 10.875 -19.611 1.00 96.38 275 ALA A CA 1
ATOM 2110 C C . ALA A 1 275 ? 35.174 10.763 -19.245 1.00 96.38 275 ALA A C 1
ATOM 2112 O O . ALA A 1 275 ? 34.542 11.753 -18.871 1.00 96.38 275 ALA A O 1
ATOM 2113 N N . TYR A 1 276 ? 34.604 9.559 -19.328 1.00 98.19 276 TYR A N 1
ATOM 2114 C CA . TYR A 1 276 ? 33.224 9.272 -18.952 1.00 98.19 276 TYR A CA 1
ATOM 2115 C C . TYR A 1 276 ? 33.098 7.932 -18.217 1.00 98.19 276 TYR A C 1
ATOM 2117 O O . TYR A 1 276 ? 33.945 7.047 -18.355 1.00 98.19 276 TYR A O 1
ATOM 2125 N N . ARG A 1 277 ? 31.998 7.762 -17.477 1.00 98.38 277 ARG A N 1
ATOM 2126 C CA . ARG A 1 277 ? 31.550 6.478 -16.918 1.00 98.38 277 ARG A CA 1
ATOM 2127 C C . ARG A 1 277 ? 30.092 6.219 -17.279 1.00 98.38 277 ARG A C 1
ATOM 2129 O O . ARG A 1 277 ? 29.291 7.147 -17.391 1.00 98.38 277 ARG A O 1
ATOM 2136 N N . TYR A 1 278 ? 29.758 4.943 -17.450 1.00 98.06 278 TYR A N 1
ATOM 2137 C CA . TYR A 1 278 ? 28.435 4.484 -17.864 1.00 98.06 278 TYR A CA 1
ATOM 2138 C C . TYR A 1 278 ? 28.033 3.225 -17.075 1.00 98.06 278 TYR A C 1
ATOM 2140 O O . TYR A 1 278 ? 28.897 2.365 -16.886 1.00 98.06 278 TYR A O 1
ATOM 2148 N N . PRO A 1 279 ? 26.769 3.074 -16.624 1.00 96.94 279 PRO A N 1
ATOM 2149 C CA . PRO A 1 279 ? 26.348 1.913 -15.837 1.00 96.94 279 PRO A CA 1
ATOM 2150 C C . PRO A 1 279 ? 26.479 0.577 -16.583 1.00 96.94 279 PRO A C 1
ATOM 2152 O O . PRO A 1 279 ? 26.398 0.503 -17.816 1.00 96.94 279 PRO A O 1
ATOM 2155 N N . GLU A 1 280 ? 26.628 -0.513 -15.831 1.00 95.12 280 GLU A N 1
ATOM 2156 C CA . GLU A 1 280 ? 26.635 -1.872 -16.381 1.00 95.12 280 GLU A CA 1
ATOM 2157 C C . GLU A 1 280 ? 25.231 -2.314 -16.835 1.00 95.12 280 GLU A C 1
ATOM 2159 O O . GLU A 1 280 ? 24.222 -1.693 -16.498 1.00 95.12 280 GLU A O 1
ATOM 2164 N N . ALA A 1 281 ? 25.147 -3.389 -17.624 1.00 92.94 281 ALA A N 1
ATOM 2165 C CA . ALA A 1 281 ? 23.857 -3.959 -18.018 1.00 92.94 281 ALA A CA 1
ATOM 2166 C C . ALA A 1 281 ? 23.048 -4.393 -16.780 1.00 92.94 281 ALA A C 1
ATOM 2168 O O . ALA A 1 281 ? 23.604 -4.918 -15.815 1.00 92.94 281 ALA A O 1
ATOM 2169 N N . GLY A 1 282 ? 21.739 -4.151 -16.797 1.00 90.75 282 GLY A N 1
ATOM 2170 C CA . GLY A 1 282 ? 20.856 -4.306 -15.637 1.00 90.75 282 GLY A CA 1
ATOM 2171 C C . GLY A 1 282 ? 20.815 -3.090 -14.700 1.00 90.75 282 GLY A C 1
ATOM 2172 O O . GLY A 1 282 ? 19.997 -3.059 -13.785 1.00 90.75 282 GLY A O 1
ATOM 2173 N N . GLN A 1 283 ? 21.668 -2.080 -14.905 1.00 95.12 283 GLN A N 1
ATOM 2174 C CA . GLN A 1 283 ? 21.716 -0.857 -14.094 1.00 95.12 283 GLN A CA 1
ATOM 2175 C C . GLN A 1 283 ? 21.319 0.398 -14.879 1.00 95.12 283 GLN A C 1
ATOM 2177 O O . GLN A 1 283 ? 21.429 1.499 -14.344 1.00 95.12 283 GLN A O 1
ATOM 2182 N N . ARG A 1 284 ? 20.893 0.285 -16.143 1.00 94.69 284 ARG A N 1
ATOM 2183 C CA . ARG A 1 284 ? 20.786 1.428 -17.074 1.00 94.69 284 ARG A CA 1
ATOM 2184 C C . ARG A 1 284 ? 19.381 2.002 -17.218 1.00 94.69 284 ARG A C 1
ATOM 2186 O O . ARG A 1 284 ? 19.237 3.018 -17.886 1.00 94.69 284 ARG A O 1
ATOM 2193 N N . ALA A 1 285 ? 18.358 1.389 -16.630 1.00 95.25 285 ALA A N 1
ATOM 2194 C CA . ALA A 1 285 ? 16.979 1.857 -16.741 1.00 95.25 285 ALA A CA 1
ATOM 2195 C C . ALA A 1 285 ? 16.178 1.616 -15.456 1.00 95.25 285 ALA A C 1
ATOM 2197 O O . ALA A 1 285 ? 16.576 0.830 -14.596 1.00 95.25 285 ALA A O 1
ATOM 2198 N N . LEU A 1 286 ? 15.030 2.286 -15.336 1.00 95.44 286 LEU A N 1
ATOM 2199 C CA . LEU A 1 286 ? 14.183 2.255 -14.145 1.00 95.44 286 LEU A CA 1
ATOM 2200 C C . LEU A 1 286 ? 13.769 0.827 -13.757 1.00 95.44 286 LEU A C 1
ATOM 2202 O O . LEU A 1 286 ? 13.986 0.405 -12.619 1.00 95.44 286 LEU A O 1
ATOM 2206 N N . VAL A 1 287 ? 13.187 0.078 -14.694 1.00 92.75 287 VAL A N 1
ATOM 2207 C CA . VAL A 1 287 ? 12.619 -1.249 -14.428 1.00 92.75 287 VAL A CA 1
ATOM 2208 C C . VAL A 1 287 ? 13.713 -2.301 -14.236 1.00 92.75 287 VAL A C 1
ATOM 2210 O O . VAL A 1 287 ? 13.580 -3.149 -13.355 1.00 92.75 287 VAL A O 1
ATOM 2213 N N . THR A 1 288 ? 14.819 -2.233 -14.985 1.00 91.75 288 THR A N 1
ATOM 2214 C CA . THR A 1 288 ? 15.929 -3.193 -14.840 1.00 91.75 288 THR A CA 1
ATOM 2215 C C . THR A 1 288 ? 16.720 -2.971 -13.554 1.00 91.75 288 THR A C 1
ATOM 2217 O O . THR A 1 288 ? 17.040 -3.937 -12.863 1.00 91.75 288 THR A O 1
ATOM 2220 N N . PHE A 1 289 ? 16.962 -1.713 -13.172 1.00 92.94 289 PHE A N 1
ATOM 2221 C CA . PHE A 1 289 ? 17.743 -1.389 -11.980 1.00 92.94 289 PHE A CA 1
ATOM 2222 C C . PHE A 1 289 ? 16.922 -1.466 -10.685 1.00 92.94 289 PHE A C 1
ATOM 2224 O O . PHE A 1 289 ? 17.388 -1.988 -9.666 1.00 92.94 289 PHE A O 1
ATOM 2231 N N . LYS A 1 290 ? 15.699 -0.918 -10.694 1.00 90.75 290 LYS A N 1
ATOM 2232 C CA . LYS A 1 290 ? 14.822 -0.793 -9.517 1.00 90.75 290 LYS A CA 1
ATOM 2233 C C . LYS A 1 290 ? 13.351 -1.021 -9.882 1.00 90.75 290 LYS A C 1
ATOM 2235 O O . LYS A 1 290 ? 12.509 -0.156 -9.644 1.00 90.75 290 LYS A O 1
ATOM 2240 N N . LYS A 1 291 ? 13.011 -2.225 -10.358 1.00 90.12 291 LYS A N 1
ATOM 2241 C CA . LYS A 1 291 ? 11.627 -2.646 -10.674 1.00 90.12 291 LYS A CA 1
ATOM 2242 C C . LYS A 1 291 ? 10.586 -2.243 -9.624 1.00 90.12 291 LYS A C 1
ATOM 2244 O O . LYS A 1 291 ? 9.536 -1.709 -9.964 1.00 90.12 291 LYS A O 1
ATOM 2249 N N . SER A 1 292 ? 10.896 -2.423 -8.339 1.00 87.25 292 SER A N 1
ATOM 2250 C CA . SER A 1 292 ? 9.980 -2.068 -7.248 1.00 87.25 292 SER A CA 1
ATOM 2251 C C . SER A 1 292 ? 9.625 -0.577 -7.201 1.00 87.25 292 SER A C 1
ATOM 2253 O O . SER A 1 292 ? 8.527 -0.241 -6.769 1.00 87.25 292 SER A O 1
ATOM 2255 N N . TYR A 1 293 ? 10.507 0.313 -7.663 1.00 90.00 293 TYR A N 1
ATOM 2256 C CA . TYR A 1 293 ? 10.239 1.750 -7.756 1.00 90.00 293 TYR A CA 1
ATOM 2257 C C . TYR A 1 293 ? 9.347 2.078 -8.955 1.00 90.00 293 TYR A C 1
ATOM 2259 O O . TYR A 1 293 ? 8.465 2.920 -8.818 1.00 90.00 293 TYR A O 1
ATOM 2267 N N . ALA A 1 294 ? 9.514 1.386 -10.088 1.00 91.38 294 ALA A N 1
ATOM 2268 C CA . ALA A 1 294 ? 8.591 1.493 -11.221 1.00 91.38 294 ALA A CA 1
ATOM 2269 C C . ALA A 1 294 ? 7.168 1.110 -10.791 1.00 91.38 294 ALA A C 1
ATOM 2271 O O . ALA A 1 294 ? 6.232 1.892 -10.951 1.00 91.38 294 ALA A O 1
ATOM 2272 N N . ASN A 1 295 ? 7.043 -0.045 -10.129 1.00 92.00 295 ASN A N 1
ATOM 2273 C CA . ASN A 1 295 ? 5.779 -0.506 -9.564 1.00 92.00 295 ASN A CA 1
ATOM 2274 C C . ASN A 1 295 ? 5.207 0.528 -8.592 1.00 92.00 295 ASN A C 1
ATOM 2276 O O . ASN A 1 295 ? 4.035 0.877 -8.665 1.00 92.00 295 ASN A O 1
ATOM 2280 N N . ARG A 1 296 ? 6.052 1.089 -7.725 1.00 90.81 296 ARG A N 1
ATOM 2281 C CA . ARG A 1 296 ? 5.638 2.091 -6.744 1.00 90.81 296 ARG A CA 1
ATOM 2282 C C . ARG A 1 296 ? 5.102 3.376 -7.375 1.00 90.81 296 ARG A C 1
ATOM 2284 O O . ARG A 1 296 ? 4.169 3.953 -6.828 1.00 90.81 296 ARG A O 1
ATOM 2291 N N . ILE A 1 297 ? 5.669 3.820 -8.497 1.00 92.12 297 ILE A N 1
ATOM 2292 C CA . ILE A 1 297 ? 5.164 4.983 -9.240 1.00 92.12 297 ILE A CA 1
ATOM 2293 C C . ILE A 1 297 ? 3.790 4.666 -9.839 1.00 92.12 297 ILE A C 1
ATOM 2295 O O . ILE A 1 297 ? 2.879 5.480 -9.723 1.00 92.12 297 ILE A O 1
ATOM 2299 N N . VAL A 1 298 ? 3.599 3.467 -10.399 1.00 93.81 298 VAL A N 1
ATOM 2300 C CA . VAL A 1 298 ? 2.285 3.051 -10.915 1.00 93.81 298 VAL A CA 1
ATOM 2301 C C . VAL A 1 298 ? 1.246 2.962 -9.797 1.00 93.81 298 VAL A C 1
ATOM 2303 O O . VAL A 1 298 ? 0.159 3.521 -9.926 1.00 93.81 298 VAL A O 1
ATOM 2306 N N . GLU A 1 299 ? 1.590 2.323 -8.673 1.00 93.19 299 GLU A N 1
ATOM 2307 C CA . GLU A 1 299 ? 0.748 2.266 -7.471 1.00 93.19 299 GLU A CA 1
ATOM 2308 C C . GLU A 1 299 ? 0.369 3.677 -6.997 1.00 93.19 299 GLU A C 1
ATOM 2310 O O . GLU A 1 299 ? -0.783 3.914 -6.647 1.00 93.19 299 GLU A O 1
ATOM 2315 N N . TRP A 1 300 ? 1.313 4.624 -7.025 1.00 92.94 300 TRP A N 1
ATOM 2316 C CA . TRP A 1 300 ? 1.091 6.021 -6.653 1.00 92.94 300 TRP A CA 1
ATOM 2317 C C . TRP A 1 300 ? 0.113 6.737 -7.586 1.00 92.94 300 TRP A C 1
ATOM 2319 O O . TRP A 1 300 ? -0.878 7.299 -7.118 1.00 92.94 300 TRP A O 1
ATOM 2329 N N . ARG A 1 301 ? 0.364 6.700 -8.901 1.00 93.69 301 ARG A N 1
ATOM 2330 C CA . ARG A 1 301 ? -0.496 7.339 -9.908 1.00 93.69 301 ARG A CA 1
ATOM 2331 C C . ARG A 1 301 ? -1.913 6.769 -9.865 1.00 93.69 301 ARG A C 1
ATOM 2333 O O . ARG A 1 301 ? -2.875 7.531 -9.840 1.00 93.69 301 ARG A O 1
ATOM 2340 N N . ALA A 1 302 ? -2.041 5.447 -9.753 1.00 93.12 302 ALA A N 1
ATOM 2341 C CA . ALA A 1 302 ? -3.334 4.793 -9.599 1.00 93.12 302 ALA A CA 1
ATOM 2342 C C . ALA A 1 302 ? -4.037 5.218 -8.299 1.00 93.12 302 ALA A C 1
ATOM 2344 O O . ALA A 1 302 ? -5.192 5.640 -8.320 1.00 93.12 302 ALA A O 1
ATOM 2345 N N . ALA A 1 303 ? -3.342 5.155 -7.161 1.00 91.69 303 ALA A N 1
ATOM 2346 C CA . ALA A 1 303 ? -3.892 5.526 -5.862 1.00 91.69 303 ALA A CA 1
ATOM 2347 C C . ALA A 1 303 ? -4.399 6.976 -5.806 1.00 91.69 303 ALA A C 1
ATOM 2349 O O . ALA A 1 303 ? -5.418 7.239 -5.165 1.00 91.69 303 ALA A O 1
ATOM 2350 N N . ASN A 1 304 ? -3.723 7.901 -6.495 1.00 92.06 304 ASN A N 1
ATOM 2351 C CA . ASN A 1 304 ? -4.110 9.309 -6.551 1.00 92.06 304 ASN A CA 1
ATOM 2352 C C . ASN A 1 304 ? -5.517 9.514 -7.133 1.00 92.06 304 ASN A C 1
ATOM 2354 O O . ASN A 1 304 ? -6.248 10.381 -6.661 1.00 92.06 304 ASN A O 1
ATOM 2358 N N . GLU A 1 305 ? -5.903 8.705 -8.122 1.00 91.69 305 GLU A N 1
ATOM 2359 C CA . GLU A 1 305 ? -7.203 8.807 -8.800 1.00 91.69 305 GLU A CA 1
ATOM 2360 C C . GLU A 1 305 ? -8.270 7.867 -8.226 1.00 91.69 305 GLU A C 1
ATOM 2362 O O . GLU A 1 305 ? -9.472 8.118 -8.358 1.00 91.69 305 GLU A O 1
ATOM 2367 N N . LEU A 1 306 ? -7.846 6.765 -7.601 1.00 89.25 306 LEU A N 1
ATOM 2368 C CA . LEU A 1 306 ? -8.751 5.740 -7.083 1.00 89.25 306 LEU A CA 1
ATOM 2369 C C . LEU A 1 306 ? -9.264 6.029 -5.675 1.00 89.25 306 LEU A C 1
ATOM 2371 O O . LEU A 1 306 ? -10.339 5.553 -5.309 1.00 89.25 306 LEU A O 1
ATOM 2375 N N . TRP A 1 307 ? -8.510 6.761 -4.861 1.00 89.19 307 TRP A N 1
ATOM 2376 C CA . TRP A 1 307 ? -8.917 7.046 -3.489 1.00 89.19 307 TRP A CA 1
ATOM 2377 C C . TRP A 1 307 ? -9.670 8.372 -3.354 1.00 89.19 307 TRP A C 1
ATOM 2379 O O . TRP A 1 307 ? -9.559 9.245 -4.216 1.00 89.19 307 TRP A O 1
ATOM 2389 N N . PRO A 1 308 ? -10.418 8.565 -2.249 1.00 89.69 308 PRO A N 1
ATOM 2390 C CA . PRO A 1 308 ? -11.101 9.825 -1.990 1.00 89.69 308 PRO A CA 1
ATOM 2391 C C . PRO A 1 308 ? -10.130 11.012 -1.961 1.00 89.69 308 PRO A C 1
ATOM 2393 O O . PRO A 1 308 ? -9.164 11.013 -1.197 1.00 89.69 308 PRO A O 1
ATOM 2396 N N . ARG A 1 309 ? -10.438 12.041 -2.756 1.00 92.06 309 ARG A N 1
ATOM 2397 C CA . ARG A 1 309 ? -9.715 13.316 -2.822 1.00 92.06 309 ARG A CA 1
ATOM 2398 C C . ARG A 1 309 ? -10.568 14.422 -2.202 1.00 92.06 309 ARG A C 1
ATOM 2400 O O . ARG A 1 309 ? -11.379 15.019 -2.907 1.00 92.06 309 ARG A O 1
ATOM 2407 N N . PRO A 1 310 ? -10.474 14.654 -0.883 1.00 90.50 310 PRO A N 1
ATOM 2408 C CA . PRO A 1 310 ? -11.320 15.635 -0.224 1.00 90.50 310 PRO A CA 1
ATOM 2409 C C . PRO A 1 310 ? -11.017 17.046 -0.733 1.00 90.50 310 PRO A C 1
ATOM 2411 O O . PRO A 1 310 ? -9.857 17.446 -0.866 1.00 90.50 310 PRO A O 1
ATOM 2414 N N . GLU A 1 311 ? -12.077 17.807 -0.974 1.00 93.38 311 GLU A N 1
ATOM 2415 C CA . GLU A 1 311 ? -11.998 19.231 -1.279 1.00 93.38 311 GLU A CA 1
ATOM 2416 C C . GLU A 1 311 ? -11.905 20.030 0.018 1.00 93.38 311 GLU A C 1
ATOM 2418 O O . GLU A 1 311 ? -12.700 19.830 0.938 1.00 93.38 311 GLU A O 1
ATOM 2423 N N . VAL A 1 312 ? -10.941 20.945 0.094 1.00 91.25 312 VAL A N 1
ATOM 2424 C CA . VAL A 1 312 ? -10.721 21.815 1.250 1.00 91.25 312 VAL A CA 1
ATOM 2425 C C . VAL A 1 312 ? -10.920 23.263 0.828 1.00 91.25 312 VAL A C 1
ATOM 2427 O O . VAL A 1 312 ? -10.211 23.771 -0.038 1.00 91.25 312 VAL A O 1
ATOM 2430 N N . LYS A 1 313 ? -11.874 23.938 1.467 1.00 92.19 313 LYS A N 1
ATOM 2431 C CA . LYS A 1 313 ? -12.172 25.352 1.271 1.00 92.19 313 LYS A CA 1
ATOM 2432 C C . LYS A 1 313 ? -11.465 26.198 2.326 1.00 92.19 313 LYS A C 1
ATOM 2434 O O . LYS A 1 313 ? -11.738 26.055 3.519 1.00 92.19 313 LYS A O 1
ATOM 2439 N N . LYS A 1 314 ? -10.599 27.113 1.887 1.00 87.94 314 LYS A N 1
ATOM 2440 C CA . LYS A 1 314 ? -9.804 28.004 2.744 1.00 87.94 314 LYS A CA 1
ATOM 2441 C C . LYS A 1 314 ? -9.754 29.403 2.137 1.00 87.94 314 LYS A C 1
ATOM 2443 O O . LYS A 1 314 ? -9.385 29.561 0.982 1.00 87.94 314 LYS A O 1
ATOM 2448 N N . GLY A 1 315 ? -10.161 30.426 2.892 1.00 83.00 315 GLY A N 1
ATOM 2449 C CA . GLY A 1 315 ? -10.108 31.820 2.419 1.00 83.00 315 GLY A CA 1
ATOM 2450 C C . GLY A 1 315 ? -10.933 32.119 1.156 1.00 83.00 315 GLY A C 1
ATOM 2451 O O . GLY A 1 315 ? -10.643 33.081 0.458 1.00 83.00 315 GLY A O 1
ATOM 2452 N N . GLY A 1 316 ? -11.948 31.303 0.845 1.00 80.69 316 GLY A N 1
ATOM 2453 C CA . GLY A 1 316 ? -12.757 31.423 -0.377 1.00 80.69 316 GLY A CA 1
ATOM 2454 C C . GLY A 1 316 ? -12.266 30.575 -1.555 1.00 80.69 316 GLY A C 1
ATOM 2455 O O . GLY A 1 316 ? -13.064 30.292 -2.446 1.00 80.69 316 GLY A O 1
ATOM 2456 N N . GLU A 1 317 ? -11.025 30.093 -1.521 1.00 87.38 317 GLU A N 1
ATOM 2457 C CA . GLU A 1 317 ? -10.471 29.154 -2.500 1.00 87.38 317 GLU A CA 1
ATOM 2458 C C . GLU A 1 317 ? -10.810 27.711 -2.117 1.00 87.38 317 GLU A C 1
ATOM 2460 O O . GLU A 1 317 ? -10.934 27.387 -0.935 1.00 87.38 317 GLU A O 1
ATOM 2465 N N . THR A 1 318 ? -10.985 26.844 -3.116 1.00 89.19 318 THR A N 1
ATOM 2466 C CA . THR A 1 318 ? -11.209 25.405 -2.918 1.00 89.19 318 THR A CA 1
ATOM 2467 C C . THR A 1 318 ? -10.069 24.640 -3.567 1.00 89.19 318 THR A C 1
ATOM 2469 O O . THR A 1 318 ? -9.830 24.786 -4.763 1.00 89.19 318 THR A O 1
ATOM 2472 N N . THR A 1 319 ? -9.383 23.820 -2.777 1.00 89.00 319 THR A N 1
ATOM 2473 C CA . THR A 1 319 ? -8.253 23.005 -3.222 1.00 89.00 319 THR A CA 1
ATOM 2474 C C . THR A 1 319 ? -8.605 21.535 -3.075 1.00 89.00 319 THR A C 1
ATOM 2476 O O . THR A 1 319 ? -9.030 21.095 -2.006 1.00 89.00 319 THR A O 1
ATOM 2479 N N . VAL A 1 320 ? -8.393 20.758 -4.134 1.00 91.56 320 VAL A N 1
ATOM 2480 C CA . VAL A 1 320 ? -8.487 19.297 -4.078 1.00 91.56 320 VAL A CA 1
ATOM 2481 C C . VAL A 1 320 ? -7.201 18.764 -3.460 1.00 91.56 320 VAL A C 1
ATOM 2483 O O . VAL A 1 320 ? -6.107 19.027 -3.961 1.00 91.56 320 VAL A O 1
ATOM 2486 N N . LEU A 1 321 ? -7.310 18.011 -2.368 1.00 91.75 321 LEU A N 1
ATOM 2487 C CA . LEU A 1 321 ? -6.153 17.328 -1.808 1.00 91.75 321 LEU A CA 1
ATOM 2488 C C . LEU A 1 321 ? -5.817 16.122 -2.698 1.00 91.75 321 LEU A C 1
ATOM 2490 O O . LEU A 1 321 ? -6.645 15.230 -2.857 1.00 91.75 321 LEU A O 1
ATOM 2494 N N . THR A 1 322 ? -4.614 16.093 -3.270 1.00 93.19 322 THR A N 1
ATOM 2495 C CA . THR A 1 322 ? -4.075 14.973 -4.063 1.00 93.19 322 THR A CA 1
ATOM 2496 C C . THR A 1 322 ? -2.847 14.379 -3.368 1.00 93.19 322 THR A C 1
ATOM 2498 O O . THR A 1 322 ? -2.243 15.029 -2.508 1.00 93.19 322 THR A O 1
ATOM 2501 N N . LEU A 1 323 ? -2.448 13.155 -3.727 1.00 92.06 323 LEU A N 1
ATOM 2502 C CA . LEU A 1 323 ? -1.183 12.572 -3.266 1.00 92.06 323 LEU A CA 1
ATOM 2503 C C . LEU A 1 323 ? 0.007 13.443 -3.658 1.00 92.06 323 LEU A C 1
ATOM 2505 O O . LEU A 1 323 ? 0.858 13.712 -2.812 1.00 92.06 323 LEU A O 1
ATOM 2509 N N . ASP A 1 324 ? 0.031 13.922 -4.900 1.00 89.06 324 ASP A N 1
ATOM 2510 C CA . ASP A 1 324 ? 1.109 14.772 -5.410 1.00 89.06 324 ASP A CA 1
ATOM 2511 C C . ASP A 1 324 ? 1.210 16.069 -4.602 1.00 89.06 324 ASP A C 1
ATOM 2513 O O . ASP A 1 324 ? 2.299 16.440 -4.161 1.00 89.06 324 ASP A O 1
ATOM 2517 N N . LYS A 1 325 ? 0.073 16.702 -4.275 1.00 90.19 325 LYS A N 1
ATOM 2518 C CA . LYS A 1 325 ? 0.073 17.907 -3.439 1.00 90.19 325 LYS A CA 1
ATOM 2519 C C . LYS A 1 325 ? 0.540 17.620 -2.012 1.00 90.19 325 LYS A C 1
ATOM 2521 O O . LYS A 1 325 ? 1.328 18.382 -1.453 1.00 90.19 325 LYS A O 1
ATOM 2526 N N . CYS A 1 326 ? 0.093 16.515 -1.415 1.00 92.19 326 CYS A N 1
ATOM 2527 C CA . CYS A 1 326 ? 0.573 16.078 -0.102 1.00 92.19 326 CYS A CA 1
ATOM 2528 C C . CYS A 1 326 ? 2.090 15.838 -0.103 1.00 92.19 326 CYS A C 1
ATOM 2530 O O . CYS A 1 326 ? 2.765 16.173 0.872 1.00 92.19 326 CYS A O 1
ATOM 2532 N N . GLN A 1 327 ? 2.624 15.258 -1.179 1.00 89.12 327 GLN A N 1
ATOM 2533 C CA . GLN A 1 327 ? 4.048 14.983 -1.330 1.00 89.12 327 GLN A CA 1
ATOM 2534 C C . GLN A 1 327 ? 4.863 16.261 -1.499 1.00 89.12 327 GLN A C 1
ATOM 2536 O O . GLN A 1 327 ? 5.861 16.413 -0.800 1.00 89.12 327 GLN A O 1
ATOM 2541 N N . GLU A 1 328 ? 4.414 17.191 -2.340 1.00 86.94 328 GLU A N 1
ATOM 2542 C CA . GLU A 1 328 ? 5.024 18.514 -2.510 1.00 86.94 328 GLU A CA 1
ATOM 2543 C C . GLU A 1 328 ? 5.158 19.231 -1.154 1.00 86.94 328 GLU A C 1
ATOM 2545 O O . GLU A 1 328 ? 6.243 19.663 -0.761 1.00 86.94 328 GLU A O 1
ATOM 2550 N N . ILE A 1 329 ? 4.069 19.281 -0.375 1.00 89.94 329 ILE A N 1
ATOM 2551 C CA . ILE A 1 329 ? 4.054 19.906 0.956 1.00 89.94 329 ILE A CA 1
ATOM 2552 C C . ILE A 1 329 ? 5.028 19.205 1.912 1.00 89.94 329 ILE A C 1
ATOM 2554 O O . ILE A 1 329 ? 5.762 19.863 2.653 1.00 89.94 329 ILE A O 1
ATOM 2558 N N . ALA A 1 330 ? 5.035 17.871 1.916 1.00 88.31 330 ALA A N 1
ATOM 2559 C CA . ALA A 1 330 ? 5.922 17.091 2.770 1.00 88.31 330 ALA A CA 1
ATOM 2560 C C . ALA A 1 330 ? 7.400 17.317 2.410 1.00 88.31 330 ALA A C 1
ATOM 2562 O O . ALA A 1 330 ? 8.220 17.523 3.305 1.00 88.31 330 ALA A O 1
ATOM 2563 N N . GLN A 1 331 ? 7.743 17.341 1.122 1.00 82.12 331 GLN A N 1
ATOM 2564 C CA . GLN A 1 331 ? 9.111 17.552 0.643 1.00 82.12 331 GLN A CA 1
ATOM 2565 C C . GLN A 1 331 ? 9.631 18.947 0.945 1.00 82.12 331 GLN A C 1
ATOM 2567 O O . GLN A 1 331 ? 10.738 19.068 1.462 1.00 82.12 331 GLN A O 1
ATOM 2572 N N . ASN A 1 332 ? 8.812 19.979 0.741 1.00 84.25 332 ASN A N 1
ATOM 2573 C CA . ASN A 1 332 ? 9.159 21.351 1.118 1.00 84.25 332 ASN A CA 1
ATOM 2574 C C . ASN A 1 332 ? 9.443 21.488 2.627 1.00 84.25 332 ASN A C 1
ATOM 2576 O O . ASN A 1 332 ? 10.155 22.393 3.055 1.00 84.25 332 ASN A O 1
ATOM 2580 N N . ALA A 1 333 ? 8.921 20.565 3.442 1.00 85.19 333 ALA A N 1
ATOM 2581 C CA . ALA A 1 333 ? 9.196 20.456 4.873 1.00 85.19 333 ALA A CA 1
ATOM 2582 C C . ALA A 1 333 ? 10.313 19.444 5.229 1.00 85.19 333 ALA A C 1
ATOM 2584 O O . ALA A 1 333 ? 10.491 19.115 6.408 1.00 85.19 333 ALA A O 1
ATOM 2585 N N . GLY A 1 334 ? 11.043 18.915 4.241 1.00 82.44 334 GLY A N 1
ATOM 2586 C CA . GLY A 1 334 ? 12.107 17.921 4.415 1.00 82.44 334 GLY A CA 1
ATOM 2587 C C . GLY A 1 334 ? 11.608 16.547 4.881 1.00 82.44 334 GLY A C 1
ATOM 2588 O O . GLY A 1 334 ? 12.287 15.874 5.660 1.00 82.44 334 GLY A O 1
ATOM 2589 N N . LYS A 1 335 ? 10.391 16.145 4.490 1.00 83.69 335 LYS A N 1
ATOM 2590 C CA . LYS A 1 335 ? 9.733 14.888 4.899 1.00 83.69 335 LYS A CA 1
ATOM 2591 C C . LYS A 1 335 ? 9.609 13.896 3.738 1.00 83.69 335 LYS A C 1
ATOM 2593 O O . LYS A 1 335 ? 9.672 14.263 2.569 1.00 83.69 335 LYS A O 1
ATOM 2598 N N . GLY A 1 336 ? 9.463 12.612 4.078 1.00 73.62 336 GLY A N 1
ATOM 2599 C CA . GLY A 1 336 ? 9.458 11.500 3.121 1.00 73.62 336 GLY A CA 1
ATOM 2600 C C . GLY A 1 336 ? 8.064 11.000 2.717 1.00 73.62 336 GLY A C 1
ATOM 2601 O O . GLY A 1 336 ? 7.051 11.365 3.308 1.00 73.62 336 GLY A O 1
ATOM 2602 N N . TYR A 1 337 ? 8.037 10.091 1.737 1.00 77.69 337 TYR A N 1
ATOM 2603 C CA . TYR A 1 337 ? 6.820 9.549 1.109 1.00 77.69 337 TYR A CA 1
ATOM 2604 C C . TYR A 1 337 ? 5.818 8.849 2.032 1.00 77.69 337 TYR A C 1
ATOM 2606 O O . TYR A 1 337 ? 4.622 9.068 1.867 1.00 77.69 337 TYR A O 1
ATOM 2614 N N . PRO A 1 338 ? 6.219 7.984 2.987 1.00 85.25 338 PRO A N 1
ATOM 2615 C CA . PRO A 1 338 ? 5.224 7.272 3.790 1.00 85.25 338 PRO A CA 1
ATOM 2616 C C . PRO A 1 338 ? 4.320 8.233 4.571 1.00 85.25 338 PRO A C 1
ATOM 2618 O O . PRO A 1 338 ? 3.152 7.935 4.808 1.00 85.25 338 PRO A O 1
ATOM 2621 N N . ASP A 1 339 ? 4.850 9.398 4.940 1.00 83.00 339 ASP A N 1
ATOM 2622 C CA . ASP A 1 339 ? 4.154 10.361 5.776 1.00 83.00 339 ASP A CA 1
ATOM 2623 C C . ASP A 1 339 ? 3.126 11.204 4.999 1.00 83.00 339 ASP A C 1
ATOM 2625 O O . ASP A 1 339 ? 2.033 11.460 5.513 1.00 83.00 339 ASP A O 1
ATOM 2629 N N . SER A 1 340 ? 3.442 11.602 3.760 1.00 88.00 340 SER A N 1
ATOM 2630 C CA . SER A 1 340 ? 2.517 12.324 2.872 1.00 88.00 340 SER A CA 1
ATOM 2631 C C . SER A 1 340 ? 1.343 11.436 2.454 1.00 88.00 340 SER A C 1
ATOM 2633 O O . SER A 1 340 ? 0.186 11.851 2.552 1.00 88.00 340 SER A O 1
ATOM 2635 N N . VAL A 1 341 ? 1.624 10.180 2.087 1.00 92.81 341 VAL A N 1
ATOM 2636 C CA . VAL A 1 341 ? 0.596 9.187 1.746 1.00 92.81 341 VAL A CA 1
ATOM 2637 C C . VAL A 1 341 ? -0.271 8.887 2.966 1.00 92.81 341 VAL A C 1
ATOM 2639 O O . VAL A 1 341 ? -1.493 8.806 2.844 1.00 92.81 341 VAL A O 1
ATOM 2642 N N . LEU A 1 342 ? 0.322 8.772 4.161 1.00 94.19 342 LEU A N 1
ATOM 2643 C CA . LEU A 1 342 ? -0.443 8.585 5.393 1.00 94.19 342 LEU A CA 1
ATOM 2644 C C . LEU A 1 342 ? -1.405 9.756 5.638 1.00 94.19 342 LEU A C 1
ATOM 2646 O O . LEU A 1 342 ? -2.576 9.516 5.928 1.00 94.19 342 LEU A O 1
ATOM 2650 N N . ALA A 1 343 ? -0.942 11.003 5.508 1.00 94.44 343 ALA A N 1
ATOM 2651 C CA . ALA A 1 343 ? -1.793 12.179 5.687 1.00 94.44 343 ALA A CA 1
ATOM 2652 C C . ALA A 1 343 ? -2.962 12.197 4.690 1.00 94.44 343 ALA A C 1
ATOM 2654 O O . ALA A 1 343 ? -4.112 12.366 5.105 1.00 94.44 343 ALA A O 1
ATOM 2655 N N . PHE A 1 344 ? -2.681 11.934 3.409 1.00 95.31 344 PHE A N 1
ATOM 2656 C CA . PHE A 1 344 ? -3.698 11.835 2.364 1.00 95.31 344 PHE A CA 1
ATOM 2657 C C . PHE A 1 344 ? -4.746 10.766 2.686 1.00 95.31 344 PHE A C 1
ATOM 2659 O O . PHE A 1 344 ? -5.945 11.038 2.687 1.00 95.31 344 PHE A O 1
ATOM 2666 N N . ARG A 1 345 ? -4.298 9.559 3.045 1.00 95.12 345 ARG A N 1
ATOM 2667 C CA . ARG A 1 345 ? -5.179 8.436 3.385 1.00 95.12 345 ARG A CA 1
ATOM 2668 C C . ARG A 1 345 ? -6.049 8.718 4.607 1.00 95.12 345 ARG A C 1
ATOM 2670 O O . ARG A 1 345 ? -7.228 8.376 4.604 1.00 95.12 345 ARG A O 1
ATOM 2677 N N . LEU A 1 346 ? -5.485 9.332 5.647 1.00 96.25 346 LEU A N 1
ATOM 2678 C CA . LEU A 1 346 ? -6.237 9.719 6.842 1.00 96.25 346 LEU A CA 1
ATOM 2679 C C . LEU A 1 346 ? -7.318 10.752 6.505 1.00 96.25 346 LEU A C 1
ATOM 2681 O O . LEU A 1 346 ? -8.457 10.597 6.941 1.00 96.25 346 LEU A O 1
ATOM 2685 N N . ALA A 1 347 ? -6.978 11.767 5.704 1.00 94.94 347 ALA A N 1
ATOM 2686 C CA . ALA A 1 347 ? -7.928 12.773 5.238 1.00 94.94 347 ALA A CA 1
ATOM 2687 C C . ALA A 1 347 ? -9.045 12.147 4.383 1.00 94.94 347 ALA A C 1
ATOM 2689 O O . ALA A 1 347 ? -10.220 12.421 4.621 1.00 94.94 347 ALA A O 1
ATOM 2690 N N . GLY A 1 348 ? -8.694 11.246 3.460 1.00 93.56 348 GLY A N 1
ATOM 2691 C CA . GLY A 1 348 ? -9.648 10.542 2.599 1.00 93.56 348 GLY A CA 1
ATOM 2692 C C . GLY A 1 348 ? -10.641 9.647 3.352 1.00 93.56 348 GLY A C 1
ATOM 2693 O O . GLY A 1 348 ? -11.729 9.394 2.849 1.00 93.56 348 GLY A O 1
ATOM 2694 N N . VAL A 1 349 ? -10.312 9.202 4.570 1.00 94.12 349 VAL A N 1
ATOM 2695 C CA . VAL A 1 349 ? -11.241 8.457 5.442 1.00 94.12 349 VAL A CA 1
ATOM 2696 C C . VAL A 1 349 ? -12.035 9.395 6.350 1.00 94.12 349 VAL A C 1
ATOM 2698 O O . VAL A 1 349 ? -13.247 9.249 6.502 1.00 94.12 349 VAL A O 1
ATOM 2701 N N . ALA A 1 350 ? -11.359 10.341 7.002 1.00 95.81 350 ALA A N 1
ATOM 2702 C CA . ALA A 1 350 ? -11.965 11.121 8.071 1.00 95.81 350 ALA A CA 1
ATOM 2703 C C . ALA A 1 350 ? -12.875 12.242 7.565 1.00 95.81 350 ALA A C 1
ATOM 2705 O O . ALA A 1 350 ? -13.918 12.502 8.164 1.00 95.81 350 ALA A O 1
ATOM 2706 N N . LEU A 1 351 ? -12.485 12.913 6.482 1.00 94.88 351 LEU A N 1
ATOM 2707 C CA . LEU A 1 351 ? -13.169 14.119 6.030 1.00 94.88 351 LEU A CA 1
ATOM 2708 C C . LEU A 1 351 ? -14.510 13.825 5.360 1.00 94.88 351 LEU A C 1
ATOM 2710 O O . LEU A 1 351 ? -15.477 14.463 5.769 1.00 94.88 351 LEU A O 1
ATOM 2714 N N . PRO A 1 352 ? -14.648 12.819 4.472 1.00 93.00 352 PRO A N 1
ATOM 2715 C CA . PRO A 1 352 ? -15.964 12.449 3.946 1.00 93.00 352 PRO A CA 1
ATOM 2716 C C . PRO A 1 352 ? -16.943 11.996 5.039 1.00 93.00 352 PRO A C 1
ATOM 2718 O O . PRO A 1 352 ? -18.144 12.199 4.932 1.00 93.00 352 PRO A O 1
ATOM 2721 N N . ALA A 1 353 ? -16.452 11.423 6.143 1.00 93.38 353 ALA A N 1
ATOM 2722 C CA . ALA A 1 353 ? -17.311 11.055 7.269 1.00 93.38 353 ALA A CA 1
ATOM 2723 C C . ALA A 1 353 ? -17.816 12.274 8.076 1.00 93.38 353 ALA A C 1
ATOM 2725 O O . ALA A 1 353 ? -18.880 12.207 8.702 1.00 93.38 353 ALA A O 1
ATOM 2726 N N . LEU A 1 354 ? -17.065 13.380 8.087 1.00 93.62 354 LEU A N 1
ATOM 2727 C CA . LEU A 1 354 ? -17.428 14.628 8.771 1.00 93.62 354 LEU A CA 1
ATOM 2728 C C . LEU A 1 354 ? -18.194 15.609 7.867 1.00 93.62 354 LEU A C 1
ATOM 2730 O O . LEU A 1 354 ? -19.038 16.346 8.371 1.00 93.62 354 LEU A O 1
ATOM 2734 N N . TRP A 1 355 ? -17.926 15.591 6.562 1.00 94.12 355 TRP A N 1
ATOM 2735 C CA . TRP A 1 355 ? -18.571 16.404 5.529 1.00 94.12 355 TRP A CA 1
ATOM 2736 C C . TRP A 1 355 ? -18.959 15.513 4.330 1.00 94.12 355 TRP A C 1
ATOM 2738 O O . TRP A 1 355 ? -18.275 15.533 3.309 1.00 94.12 355 TRP A O 1
ATOM 2748 N N . PRO A 1 356 ? -20.024 14.696 4.438 1.00 90.88 356 PRO A N 1
ATOM 2749 C CA . PRO A 1 356 ? -20.394 13.739 3.387 1.00 90.88 356 PRO A CA 1
ATOM 2750 C C . PRO A 1 356 ? -20.861 14.404 2.089 1.00 90.88 356 PRO A C 1
ATOM 2752 O O . PRO A 1 356 ? -20.615 13.871 1.013 1.00 90.88 356 PRO A O 1
ATOM 2755 N N . ASP A 1 357 ? -21.486 15.579 2.197 1.00 89.44 357 ASP A N 1
ATOM 2756 C CA . ASP A 1 357 ? -22.182 16.238 1.086 1.00 89.44 357 ASP A CA 1
ATOM 2757 C C . ASP A 1 357 ? -21.657 17.661 0.811 1.00 89.44 357 ASP A C 1
ATOM 2759 O O . ASP A 1 357 ? -22.334 18.476 0.184 1.00 89.44 357 ASP A O 1
ATOM 2763 N N . SER A 1 358 ? -20.470 18.012 1.320 1.00 88.88 358 SER A N 1
ATOM 2764 C CA . SER A 1 358 ? -19.900 19.352 1.141 1.00 88.88 358 SER A CA 1
ATOM 2765 C C . SER A 1 358 ? -18.372 19.354 1.196 1.00 88.88 358 SER A C 1
ATOM 2767 O O . SER A 1 358 ? -17.797 18.527 1.903 1.00 88.88 358 SER A O 1
ATOM 2769 N N . PRO A 1 359 ? -17.701 20.336 0.572 1.00 89.50 359 PRO A N 1
ATOM 2770 C CA . PRO A 1 359 ? -16.283 20.575 0.810 1.00 89.50 359 PRO A CA 1
ATOM 2771 C C . PRO A 1 359 ? -15.988 20.820 2.294 1.00 89.50 359 PRO A C 1
ATOM 2773 O O . PRO A 1 359 ? -16.808 21.367 3.037 1.00 89.50 359 PRO A O 1
ATOM 2776 N N . VAL A 1 360 ? -14.785 20.449 2.716 1.00 92.00 360 VAL A N 1
ATOM 2777 C CA . VAL A 1 360 ? -14.286 20.669 4.073 1.00 92.00 360 VAL A CA 1
ATOM 2778 C C . VAL A 1 360 ? -14.039 22.154 4.267 1.00 92.00 360 VAL A C 1
ATOM 2780 O O . VAL A 1 360 ? -13.267 22.759 3.529 1.00 92.00 360 VAL A O 1
ATOM 2783 N N . VAL A 1 361 ? -14.644 22.751 5.287 1.00 93.25 361 VAL A N 1
ATOM 2784 C CA . VAL A 1 361 ? -14.336 24.130 5.678 1.00 93.25 361 VAL A CA 1
ATOM 2785 C C . VAL A 1 361 ? -13.097 24.098 6.569 1.00 93.25 361 VAL A C 1
ATOM 2787 O O . VAL A 1 361 ? -13.152 23.574 7.680 1.00 93.25 361 VAL A O 1
ATOM 2790 N N . ALA A 1 362 ? -11.973 24.627 6.079 1.00 90.62 362 ALA A N 1
ATOM 2791 C CA . ALA A 1 362 ? -10.685 24.572 6.776 1.00 90.62 362 ALA A CA 1
ATOM 2792 C C . ALA A 1 362 ? -10.764 25.154 8.196 1.00 90.62 362 ALA A C 1
ATOM 2794 O O . ALA A 1 362 ? -10.291 24.525 9.140 1.00 90.62 362 ALA A O 1
ATOM 2795 N N . ASP A 1 363 ? -11.440 26.297 8.345 1.00 91.25 363 ASP A N 1
ATOM 2796 C CA . ASP A 1 363 ? -11.609 26.991 9.626 1.00 91.25 363 ASP A CA 1
ATOM 2797 C C . ASP A 1 363 ? -12.447 26.195 10.636 1.00 91.25 363 ASP A C 1
ATOM 2799 O O . ASP A 1 363 ? -12.366 26.469 11.831 1.00 91.25 363 ASP A O 1
ATOM 2803 N N . ASP A 1 364 ? -13.212 25.193 10.189 1.00 92.25 364 ASP A N 1
ATOM 2804 C CA . ASP A 1 364 ? -14.002 24.306 11.046 1.00 92.25 364 ASP A CA 1
ATOM 2805 C C . ASP A 1 364 ? -13.287 22.985 11.354 1.00 92.25 364 ASP A C 1
ATOM 2807 O O . ASP A 1 364 ? -13.753 22.232 12.208 1.00 92.25 364 ASP A O 1
ATOM 2811 N N . LEU A 1 365 ? -12.162 22.669 10.711 1.00 92.81 365 LEU A N 1
ATOM 2812 C CA . LEU A 1 365 ? -11.459 21.407 10.927 1.00 92.81 365 LEU A CA 1
ATOM 2813 C C . LEU A 1 365 ? -10.343 21.563 11.966 1.00 92.81 365 LEU A C 1
ATOM 2815 O O . LEU A 1 365 ? -9.473 22.419 11.862 1.00 92.81 365 LEU A O 1
ATOM 2819 N N . MET A 1 366 ? -10.331 20.668 12.950 1.00 92.12 366 MET A N 1
ATOM 2820 C CA . MET A 1 366 ? -9.229 20.499 13.896 1.00 92.12 366 MET A CA 1
ATOM 2821 C C . MET A 1 366 ? -8.660 19.085 13.784 1.00 92.12 366 MET A C 1
ATOM 2823 O O . MET A 1 366 ? -9.410 18.110 13.695 1.00 92.12 366 MET A O 1
ATOM 2827 N N . VAL A 1 367 ? -7.332 18.963 13.827 1.00 93.38 367 VAL A N 1
ATOM 2828 C CA . VAL A 1 367 ? -6.625 17.679 13.745 1.00 93.38 367 VAL A CA 1
ATOM 2829 C C . VAL A 1 367 ? -5.757 17.486 14.979 1.00 93.38 367 VAL A C 1
ATOM 2831 O O . VAL A 1 367 ? -4.905 18.309 15.305 1.00 93.38 367 VAL A O 1
ATOM 2834 N N . VAL A 1 368 ? -5.937 16.359 15.658 1.00 90.12 368 VAL A N 1
ATOM 2835 C CA . VAL A 1 368 ? -5.111 15.954 16.796 1.00 90.12 368 VAL A CA 1
ATOM 2836 C C . VAL A 1 368 ? -4.447 14.621 16.486 1.00 90.12 368 VAL A C 1
ATOM 2838 O O . VAL A 1 368 ? -5.114 13.689 16.051 1.00 90.12 368 VAL A O 1
ATOM 2841 N N . SER A 1 369 ? -3.147 14.501 16.733 1.00 90.56 369 SER A N 1
ATOM 2842 C CA . SER A 1 369 ? -2.384 13.267 16.555 1.00 90.56 369 SER A CA 1
ATOM 2843 C C . SER A 1 369 ? -1.593 12.913 17.807 1.00 90.56 369 SER A C 1
ATOM 2845 O O . SER A 1 369 ? -1.053 13.779 18.499 1.00 90.56 369 SER A O 1
ATOM 2847 N N . LEU A 1 370 ? -1.483 11.612 18.079 1.00 86.50 370 LEU A N 1
ATOM 2848 C CA . LEU A 1 370 ? -0.613 11.074 19.134 1.00 86.50 370 LEU A CA 1
ATOM 2849 C C . LEU A 1 370 ? 0.805 10.814 18.645 1.00 86.50 370 LEU A C 1
ATOM 2851 O O . LEU A 1 370 ? 1.660 10.360 19.412 1.00 86.50 370 LEU A O 1
ATOM 2855 N N . LEU A 1 371 ? 1.063 11.128 17.378 1.00 88.88 371 LEU A N 1
ATOM 2856 C CA . LEU A 1 371 ? 2.406 11.226 16.864 1.00 88.88 371 LEU A CA 1
ATOM 2857 C C . LEU A 1 371 ? 3.083 12.513 17.363 1.00 88.88 371 LEU A C 1
ATOM 2859 O O . LEU A 1 371 ? 2.423 13.493 17.717 1.00 88.88 371 LEU A O 1
ATOM 2863 N N . PRO A 1 372 ? 4.417 12.499 17.431 1.00 88.06 372 PRO A N 1
ATOM 2864 C CA . PRO A 1 372 ? 5.236 13.681 17.706 1.00 88.06 372 PRO A CA 1
ATOM 2865 C C . PRO A 1 372 ? 5.154 14.744 16.603 1.00 88.06 372 PRO A C 1
ATOM 2867 O O . PRO A 1 372 ? 4.913 14.413 15.445 1.00 88.06 372 PRO A O 1
ATOM 2870 N N . SER A 1 373 ? 5.388 16.014 16.944 1.00 86.94 373 SER A N 1
ATOM 2871 C CA . SER A 1 373 ? 5.254 17.157 16.022 1.00 86.94 373 SER A CA 1
ATOM 2872 C C . SER A 1 373 ? 6.196 17.126 14.820 1.00 86.94 373 SER A C 1
ATOM 2874 O O . SER A 1 373 ? 5.935 17.776 13.815 1.00 86.94 373 SER A O 1
ATOM 2876 N N . GLU A 1 374 ? 7.276 16.357 14.901 1.00 86.19 374 GLU A N 1
ATOM 2877 C CA . GLU A 1 374 ? 8.241 16.148 13.828 1.00 86.19 374 GLU A CA 1
ATOM 2878 C C . GLU A 1 374 ? 7.771 15.107 12.797 1.00 86.19 374 GLU A C 1
ATOM 2880 O O . GLU A 1 374 ? 8.444 14.924 11.778 1.00 86.19 374 GLU A O 1
ATOM 2885 N N . ALA A 1 375 ? 6.640 14.430 13.042 1.00 86.50 375 ALA A N 1
ATOM 2886 C CA . ALA A 1 375 ? 6.041 13.480 12.111 1.00 86.50 375 ALA A CA 1
ATOM 2887 C C . ALA A 1 375 ? 5.722 14.144 10.767 1.00 86.50 375 ALA A C 1
ATOM 2889 O O . ALA A 1 375 ? 5.155 15.238 10.716 1.00 86.50 375 ALA A O 1
ATOM 2890 N N . GLY A 1 376 ? 6.063 13.467 9.668 1.00 85.25 376 GLY A N 1
ATOM 2891 C CA . GLY A 1 376 ? 5.975 14.064 8.338 1.00 85.25 376 GLY A CA 1
ATOM 2892 C C . GLY A 1 376 ? 4.555 14.302 7.830 1.00 85.25 376 GLY A C 1
ATOM 2893 O O . GLY A 1 376 ? 4.384 14.986 6.830 1.00 85.25 376 GLY A O 1
ATOM 2894 N N . SER A 1 377 ? 3.535 13.780 8.516 1.00 92.50 377 SER A N 1
ATOM 2895 C CA . SER A 1 377 ? 2.133 14.039 8.191 1.00 92.50 377 SER A CA 1
ATOM 2896 C C . SER A 1 377 ? 1.669 15.420 8.664 1.00 92.50 377 SER A C 1
ATOM 2898 O O . SER A 1 377 ? 0.659 15.927 8.181 1.00 92.50 377 SER A O 1
ATOM 2900 N N . LYS A 1 378 ? 2.377 16.046 9.619 1.00 94.19 378 LYS A N 1
ATOM 2901 C CA . LYS A 1 378 ? 1.976 17.334 10.204 1.00 94.19 378 LYS A CA 1
ATOM 2902 C C . LYS A 1 378 ? 1.938 18.483 9.180 1.00 94.19 378 LYS A C 1
ATOM 2904 O O . LYS A 1 378 ? 0.914 19.161 9.162 1.00 94.19 378 LYS A O 1
ATOM 2909 N N . PRO A 1 379 ? 2.954 18.689 8.314 1.00 94.94 379 PRO A N 1
ATOM 2910 C CA . PRO A 1 379 ? 2.942 19.766 7.319 1.00 94.94 379 PRO A CA 1
ATOM 2911 C C . PRO A 1 379 ? 1.707 19.763 6.412 1.00 94.94 379 PRO A C 1
ATOM 2913 O O . PRO A 1 379 ? 1.165 20.823 6.115 1.00 94.94 379 PRO A O 1
ATOM 2916 N N . VAL A 1 380 ? 1.216 18.581 6.023 1.00 94.19 380 VAL A N 1
ATOM 2917 C CA . VAL A 1 380 ? 0.005 18.449 5.195 1.00 94.19 380 VAL A CA 1
ATOM 2918 C C . VAL A 1 380 ? -1.225 18.971 5.939 1.00 94.19 380 VAL A C 1
ATOM 2920 O O . VAL A 1 380 ? -1.979 19.776 5.398 1.00 94.19 380 VAL A O 1
ATOM 2923 N N . PHE A 1 381 ? -1.415 18.585 7.203 1.00 95.06 381 PHE A N 1
ATOM 2924 C CA . PHE A 1 381 ? -2.544 19.095 7.985 1.00 95.06 381 PHE A CA 1
ATOM 2925 C C . PHE A 1 381 ? -2.391 20.581 8.326 1.00 95.06 381 PHE A C 1
ATOM 2927 O O . PHE A 1 381 ? -3.378 21.310 8.273 1.00 95.06 381 PHE A O 1
ATOM 2934 N N . ASP A 1 382 ? -1.173 21.053 8.610 1.00 94.06 382 ASP A N 1
ATOM 2935 C CA . ASP A 1 382 ? -0.898 22.481 8.824 1.00 94.06 382 ASP A CA 1
ATOM 2936 C C . ASP A 1 382 ? -1.291 23.307 7.595 1.00 94.06 382 ASP A C 1
ATOM 2938 O O . ASP A 1 382 ? -1.894 24.373 7.724 1.00 94.06 382 ASP A O 1
ATOM 2942 N N . TYR A 1 383 ? -0.992 22.798 6.398 1.00 91.56 383 TYR A N 1
ATOM 2943 C CA . TYR A 1 383 ? -1.402 23.418 5.146 1.00 91.56 383 TYR A CA 1
ATOM 2944 C C . TYR A 1 383 ? -2.932 23.469 5.016 1.00 91.56 383 TYR A C 1
ATOM 2946 O O . TYR A 1 383 ? -3.488 24.535 4.732 1.00 91.56 383 TYR A O 1
ATOM 2954 N N . MET A 1 384 ? -3.615 22.354 5.297 1.00 89.62 384 MET A N 1
ATOM 2955 C CA . MET A 1 384 ? -5.071 22.240 5.159 1.00 89.62 384 MET A CA 1
ATOM 2956 C C . MET A 1 384 ? -5.843 23.184 6.087 1.00 89.62 384 MET A C 1
ATOM 2958 O O . MET A 1 384 ? -6.727 23.887 5.608 1.00 89.62 384 MET A O 1
ATOM 2962 N N . VAL A 1 385 ? -5.520 23.226 7.386 1.00 88.62 385 VAL A N 1
ATOM 2963 C CA . VAL A 1 385 ? -6.359 23.919 8.394 1.00 88.62 385 VAL A CA 1
ATOM 2964 C C . VAL A 1 385 ? -5.679 25.074 9.115 1.00 88.62 385 VAL A C 1
ATOM 2966 O O . VAL A 1 385 ? -6.335 25.861 9.783 1.00 88.62 385 VAL A O 1
ATOM 2969 N N . GLY A 1 386 ? -4.365 25.226 8.957 1.00 86.50 386 GLY A N 1
ATOM 2970 C CA . GLY A 1 386 ? -3.574 26.187 9.720 1.00 86.50 386 GLY A CA 1
ATOM 2971 C C . GLY A 1 386 ? -3.024 25.603 11.023 1.00 86.50 386 GLY A C 1
ATOM 2972 O O . GLY A 1 386 ? -3.586 24.704 11.643 1.00 86.50 386 GLY A O 1
ATOM 2973 N N . THR A 1 387 ? -1.883 26.131 11.460 1.00 86.62 387 THR A N 1
ATOM 2974 C CA . THR A 1 387 ? -1.088 25.551 12.556 1.00 86.62 387 THR A CA 1
ATOM 2975 C C . THR A 1 387 ? -1.768 25.612 13.926 1.00 86.62 387 THR A C 1
ATOM 2977 O O . THR A 1 387 ? -1.457 24.790 14.787 1.00 86.62 387 THR A O 1
ATOM 2980 N N . ALA A 1 388 ? -2.692 26.554 14.144 1.00 86.19 388 ALA A N 1
ATOM 2981 C CA . ALA A 1 388 ? -3.398 26.720 15.418 1.00 86.19 388 ALA A CA 1
ATOM 2982 C C . ALA A 1 388 ? -4.340 25.543 15.740 1.00 86.19 388 ALA A C 1
ATOM 2984 O O . ALA A 1 388 ? -4.534 25.205 16.911 1.00 86.19 388 ALA A O 1
ATOM 2985 N N . ASP A 1 389 ? -4.876 24.891 14.706 1.00 88.69 389 ASP A N 1
ATOM 2986 C CA . ASP A 1 389 ? -5.857 23.808 14.811 1.00 88.69 389 ASP A CA 1
ATOM 2987 C C . ASP A 1 389 ? -5.242 22.407 14.619 1.00 88.69 389 ASP A C 1
ATOM 2989 O O . ASP A 1 389 ? -5.954 21.399 14.633 1.00 88.69 389 ASP A O 1
ATOM 2993 N N . VAL A 1 390 ? -3.911 22.313 14.505 1.00 92.38 390 VAL A N 1
ATOM 2994 C CA . VAL A 1 390 ? -3.176 21.045 14.369 1.00 92.38 390 VAL A CA 1
ATOM 2995 C C . VAL A 1 390 ? -2.328 20.772 15.607 1.00 92.38 390 VAL A C 1
ATOM 2997 O O . VAL A 1 390 ? -1.319 21.431 15.862 1.00 92.38 390 VAL A O 1
ATOM 3000 N N . LYS A 1 391 ? -2.691 19.734 16.365 1.00 89.12 391 LYS A N 1
ATOM 3001 C CA . LYS A 1 391 ? -2.020 19.359 17.620 1.00 89.12 391 LYS A CA 1
ATOM 3002 C C . LYS A 1 391 ? -1.375 17.985 17.509 1.00 89.12 391 LYS A C 1
ATOM 3004 O O . LYS A 1 391 ? -2.064 16.981 17.391 1.00 89.12 391 LYS A O 1
ATOM 3009 N N . TYR A 1 392 ? -0.052 17.924 17.601 1.00 90.44 392 TYR A N 1
ATOM 3010 C CA . TYR A 1 392 ? 0.709 16.672 17.666 1.00 90.44 392 TYR A CA 1
ATOM 3011 C C . TYR A 1 392 ? 1.311 16.532 19.061 1.00 90.44 392 TYR A C 1
ATOM 3013 O O . TYR A 1 392 ? 1.991 17.436 19.539 1.00 90.44 392 TYR A O 1
ATOM 3021 N N . MET A 1 393 ? 1.003 15.427 19.735 1.00 83.69 393 MET A N 1
ATOM 3022 C CA . MET A 1 393 ? 1.126 15.311 21.195 1.00 83.69 393 MET A CA 1
ATOM 3023 C C . MET A 1 393 ? 2.104 14.209 21.630 1.00 83.69 393 MET A C 1
ATOM 3025 O O . MET A 1 393 ? 2.293 13.980 22.826 1.00 83.69 393 MET A O 1
ATOM 3029 N N . GLY A 1 394 ? 2.685 13.481 20.672 1.00 77.94 394 GLY A N 1
ATOM 3030 C CA . GLY A 1 394 ? 3.618 12.386 20.926 1.00 77.94 394 GLY A CA 1
ATOM 3031 C C . GLY A 1 394 ? 5.038 12.848 21.257 1.00 77.94 394 GLY A C 1
ATOM 3032 O O . GLY A 1 394 ? 5.401 14.006 21.086 1.00 77.94 394 GLY A O 1
ATOM 3033 N N . ASN A 1 395 ? 5.878 11.908 21.696 1.00 79.62 395 ASN A N 1
ATOM 3034 C CA . ASN A 1 395 ? 7.305 12.140 21.930 1.00 79.62 395 ASN A CA 1
ATOM 3035 C C . ASN A 1 395 ? 8.136 11.472 20.827 1.00 79.62 395 ASN A C 1
ATOM 3037 O O . ASN A 1 395 ? 8.064 10.252 20.655 1.00 79.62 395 ASN A O 1
ATOM 3041 N N . TRP A 1 396 ? 8.965 12.250 20.116 1.00 81.44 396 TRP A N 1
ATOM 3042 C CA . TRP A 1 396 ? 9.758 11.734 18.999 1.00 81.44 396 TRP A CA 1
ATOM 3043 C C . TRP A 1 396 ? 10.723 10.631 19.415 1.00 81.44 396 TRP A C 1
ATOM 3045 O O . TRP A 1 396 ? 11.006 9.768 18.599 1.00 81.44 396 TRP A O 1
ATOM 3055 N N . LYS A 1 397 ? 11.188 10.567 20.664 1.00 83.31 397 LYS A N 1
ATOM 3056 C CA . LYS A 1 397 ? 12.114 9.511 21.111 1.00 83.31 397 LYS A CA 1
ATOM 3057 C C . LYS A 1 397 ? 11.437 8.183 21.436 1.00 83.31 397 LYS A C 1
ATOM 3059 O O . LYS A 1 397 ? 12.118 7.160 21.493 1.00 83.31 397 LYS A O 1
ATOM 3064 N N . LYS A 1 398 ? 10.119 8.173 21.659 1.00 82.31 398 LYS A N 1
ATOM 3065 C CA . LYS A 1 398 ? 9.398 6.965 22.075 1.00 82.31 398 LYS A CA 1
ATOM 3066 C C . LYS A 1 398 ? 7.971 6.955 21.542 1.00 82.31 398 LYS A C 1
ATOM 3068 O O . LYS A 1 398 ? 7.053 7.463 22.184 1.00 82.31 398 LYS A O 1
ATOM 3073 N N . ILE A 1 399 ? 7.796 6.316 20.388 1.00 86.25 399 ILE A N 1
ATOM 3074 C CA . ILE A 1 399 ? 6.476 5.992 19.840 1.00 86.25 399 ILE A CA 1
ATOM 3075 C C . ILE A 1 399 ? 6.124 4.529 20.117 1.00 86.25 399 ILE A C 1
ATOM 3077 O O . ILE A 1 399 ? 6.996 3.690 20.330 1.00 86.25 399 ILE A O 1
ATOM 3081 N N . THR A 1 400 ? 4.837 4.217 20.126 1.00 86.06 400 THR A N 1
ATOM 3082 C CA . THR A 1 400 ? 4.298 2.884 20.422 1.00 86.06 400 THR A CA 1
ATOM 3083 C C . THR A 1 400 ? 3.268 2.512 19.366 1.00 86.06 400 THR A C 1
ATOM 3085 O O . THR A 1 400 ? 2.869 3.354 18.560 1.00 86.06 400 THR A O 1
ATOM 3088 N N . SER A 1 401 ? 2.763 1.280 19.412 1.00 87.81 401 SER A N 1
ATOM 3089 C CA . SER A 1 401 ? 1.727 0.837 18.482 1.00 87.81 401 SER A CA 1
ATOM 3090 C C . SER A 1 401 ? 0.419 1.624 18.573 1.00 87.81 401 SER A C 1
ATOM 3092 O O . SER A 1 401 ? -0.381 1.499 17.664 1.00 87.81 401 SER A O 1
ATOM 3094 N N . VAL A 1 402 ? 0.189 2.422 19.628 1.00 86.19 402 VAL A N 1
ATOM 3095 C CA . VAL A 1 402 ? -0.983 3.314 19.759 1.00 86.19 402 VAL A CA 1
ATOM 3096 C C . VAL A 1 402 ? -0.709 4.751 19.304 1.00 86.19 402 VAL A C 1
ATOM 3098 O O . VAL A 1 402 ? -1.649 5.512 19.082 1.00 86.19 402 VAL A O 1
ATOM 3101 N N . SER A 1 403 ? 0.560 5.134 19.129 1.00 87.12 403 SER A N 1
ATOM 3102 C CA . SER A 1 403 ? 0.953 6.483 18.707 1.00 87.12 403 SER A CA 1
ATOM 3103 C C . SER A 1 403 ? 0.406 6.928 17.341 1.00 87.12 403 SER A C 1
ATOM 3105 O O . SER A 1 403 ? 0.108 8.113 17.227 1.00 87.12 403 SER A O 1
ATOM 3107 N N . PRO A 1 404 ? 0.210 6.075 16.314 1.00 92.06 404 PRO A N 1
ATOM 3108 C CA . PRO A 1 404 ? -0.384 6.515 15.053 1.00 92.06 404 PRO A CA 1
ATOM 3109 C C . PRO A 1 404 ? -1.921 6.564 15.165 1.00 92.06 404 PRO A C 1
ATOM 3111 O O . PRO A 1 404 ? -2.646 5.879 14.450 1.00 92.06 404 PRO A O 1
ATOM 3114 N N . THR A 1 405 ? -2.423 7.346 16.120 1.00 90.56 405 THR A N 1
ATOM 3115 C CA . THR A 1 405 ? -3.852 7.617 16.324 1.00 90.56 405 THR A CA 1
ATOM 3116 C C . THR A 1 405 ? -4.118 9.092 16.071 1.00 90.56 405 THR A C 1
ATOM 3118 O O . THR A 1 405 ? -3.386 9.949 16.567 1.00 90.56 405 THR A O 1
ATOM 3121 N N . PHE A 1 406 ? -5.175 9.367 15.318 1.00 93.38 406 PHE A N 1
ATOM 3122 C CA . PHE A 1 406 ? -5.586 10.684 14.865 1.00 93.38 406 PHE A CA 1
ATOM 3123 C C . PHE A 1 406 ? -7.052 10.932 15.218 1.00 93.38 406 PHE A C 1
ATOM 3125 O O . PHE A 1 406 ? -7.871 10.012 15.226 1.00 93.38 406 PHE A O 1
ATOM 3132 N N . ILE A 1 407 ? -7.381 12.183 15.510 1.00 91.50 407 ILE A N 1
ATOM 3133 C CA . ILE A 1 407 ? -8.729 12.664 15.791 1.00 91.50 407 ILE A CA 1
ATOM 3134 C C . ILE A 1 407 ? -8.956 13.867 14.884 1.00 91.50 407 ILE A C 1
ATOM 3136 O O . ILE A 1 407 ? -8.251 14.867 14.996 1.00 91.50 407 ILE A O 1
ATOM 3140 N N . PHE A 1 408 ? -9.943 13.759 14.007 1.00 94.44 408 P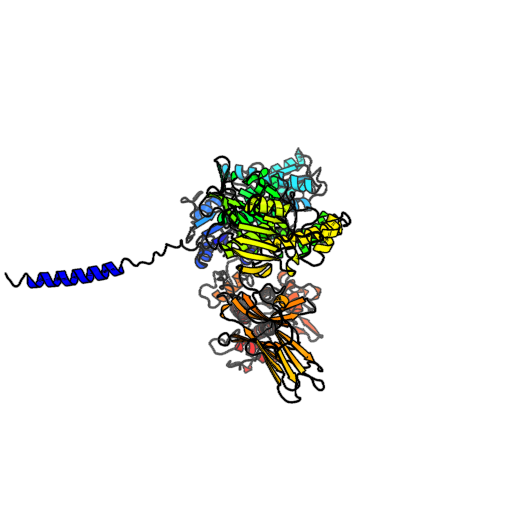HE A N 1
ATOM 3141 C CA . PHE A 1 408 ? -10.422 14.851 13.171 1.00 94.44 408 PHE A CA 1
ATOM 3142 C C . PHE A 1 408 ? -11.717 15.358 13.788 1.00 94.44 408 PHE A C 1
ATOM 3144 O O . PHE A 1 408 ? -12.599 14.548 14.067 1.00 94.44 408 PHE A O 1
ATOM 3151 N N . ALA A 1 409 ? -11.827 16.656 14.041 1.00 91.81 409 ALA A N 1
ATOM 3152 C CA . ALA A 1 409 ? -13.007 17.267 14.638 1.00 91.81 409 ALA A CA 1
ATOM 3153 C C . ALA A 1 409 ? -13.582 18.330 13.707 1.00 91.81 409 ALA A C 1
ATOM 3155 O O . ALA A 1 409 ? -12.847 19.193 13.232 1.00 91.81 409 ALA A O 1
ATOM 3156 N N . ASN A 1 410 ? -14.893 18.286 13.497 1.00 93.44 410 ASN A N 1
ATOM 3157 C CA . ASN A 1 410 ? -15.645 19.384 12.912 1.00 93.44 410 ASN A CA 1
ATOM 3158 C C . ASN A 1 410 ? -16.107 20.297 14.059 1.00 93.44 410 ASN A C 1
ATOM 3160 O O . ASN A 1 410 ? -16.979 19.929 14.847 1.00 93.44 410 ASN A O 1
ATOM 3164 N N . LYS A 1 411 ? -15.493 21.476 14.183 1.00 88.38 411 LYS A N 1
ATOM 3165 C CA . LYS A 1 411 ? -15.752 22.465 15.239 1.00 88.38 411 LYS A CA 1
ATOM 3166 C C . LYS A 1 411 ? -17.177 23.018 15.177 1.00 88.38 411 LYS A C 1
ATOM 3168 O O . LYS A 1 411 ? -17.754 23.278 16.230 1.00 88.38 411 LYS A O 1
ATOM 3173 N N . ALA A 1 412 ? -17.766 23.136 13.986 1.00 88.50 412 ALA A N 1
ATOM 3174 C CA . ALA A 1 412 ? -19.130 23.631 13.813 1.00 88.50 412 ALA A CA 1
ATOM 3175 C C . ALA A 1 412 ? -20.184 22.618 14.291 1.00 88.50 412 ALA A C 1
ATOM 3177 O O . ALA A 1 412 ? -21.173 22.986 14.930 1.00 88.50 412 ALA A O 1
ATOM 3178 N N . THR A 1 413 ? -19.987 21.326 14.010 1.00 89.06 413 THR A N 1
ATOM 3179 C CA . THR A 1 413 ? -20.959 20.287 14.394 1.00 89.06 413 THR A CA 1
ATOM 3180 C C . THR A 1 413 ? -20.661 19.650 15.748 1.00 89.06 413 THR A C 1
ATOM 3182 O O . THR A 1 413 ? -21.587 19.130 16.374 1.00 89.06 413 THR A O 1
ATOM 3185 N N . GLY A 1 414 ? -19.407 19.702 16.203 1.00 86.31 414 GLY A N 1
ATOM 3186 C CA . GLY A 1 414 ? -18.875 18.993 17.368 1.00 86.31 414 GLY A CA 1
ATOM 3187 C C . GLY A 1 414 ? -18.561 17.514 17.107 1.00 86.31 414 GLY A C 1
ATOM 3188 O O . GLY A 1 414 ? -18.126 16.809 18.020 1.00 86.31 414 GLY A O 1
ATOM 3189 N N . GLU A 1 415 ? -18.795 17.021 15.889 1.00 91.88 415 GLU A N 1
ATOM 3190 C CA . GLU A 1 415 ? -18.531 15.632 15.516 1.00 91.88 415 GLU A CA 1
ATOM 3191 C C . GLU A 1 415 ? -17.035 15.365 15.378 1.00 91.88 415 GLU A C 1
ATOM 3193 O O . GLU A 1 415 ? -16.253 16.228 14.978 1.00 91.88 415 GLU A O 1
ATOM 3198 N N . VAL A 1 416 ? -16.639 14.135 15.689 1.00 91.44 416 VAL A N 1
ATOM 3199 C CA . VAL A 1 416 ? -15.248 13.690 15.615 1.00 91.44 416 VAL A CA 1
ATOM 3200 C C . VAL A 1 416 ? -15.142 12.353 14.898 1.00 91.44 416 VAL A C 1
ATOM 3202 O O . VAL A 1 416 ? -15.960 11.462 15.107 1.00 91.44 416 VAL A O 1
ATOM 3205 N N . VAL A 1 417 ? -14.100 12.177 14.091 1.00 94.06 417 VAL A N 1
ATOM 3206 C CA . VAL A 1 417 ? -13.707 10.882 13.533 1.00 94.06 417 VAL A CA 1
ATOM 3207 C C . VAL A 1 417 ? -12.360 10.494 14.111 1.00 94.06 417 VAL A C 1
ATOM 3209 O O . VAL A 1 417 ? -11.382 11.236 14.022 1.00 94.06 417 VAL A O 1
ATOM 3212 N N . TRP A 1 418 ? -12.320 9.328 14.744 1.00 91.00 418 TRP A N 1
ATOM 3213 C CA . TRP A 1 418 ? -11.094 8.765 15.298 1.00 91.00 418 TRP A CA 1
ATOM 3214 C C . TRP A 1 418 ? -10.547 7.762 14.319 1.00 91.00 418 TRP A C 1
ATOM 3216 O O . TRP A 1 418 ? -11.295 6.894 13.889 1.00 91.00 418 TRP A O 1
ATOM 3226 N N . VAL A 1 419 ? -9.262 7.857 14.007 1.00 95.25 419 VAL A N 1
ATOM 3227 C CA . VAL A 1 419 ? -8.592 6.969 13.064 1.00 95.25 419 VAL A CA 1
ATOM 3228 C C . VAL A 1 419 ? -7.323 6.440 13.711 1.00 95.25 419 VAL A C 1
ATOM 3230 O O . VAL A 1 419 ? -6.472 7.204 14.156 1.00 95.25 419 VAL A O 1
ATOM 3233 N N . HIS A 1 420 ? -7.190 5.124 13.780 1.00 93.50 420 HIS A N 1
ATOM 3234 C CA . HIS A 1 420 ? -6.005 4.444 14.277 1.00 93.50 420 HIS A CA 1
ATOM 3235 C C . HIS A 1 420 ? -5.361 3.640 13.151 1.00 93.50 420 HIS A C 1
ATOM 3237 O O . HIS A 1 420 ? -6.025 2.800 12.543 1.00 93.50 420 HIS A O 1
ATOM 3243 N N . VAL A 1 421 ? -4.074 3.873 12.884 1.00 94.19 421 VAL A N 1
ATOM 3244 C CA . VAL A 1 421 ? -3.314 3.080 11.909 1.00 94.19 421 VAL A CA 1
ATOM 3245 C C . VAL A 1 421 ? -2.929 1.752 12.544 1.00 94.19 421 VAL A C 1
ATOM 3247 O O . VAL A 1 421 ? -2.228 1.717 13.557 1.00 94.19 421 VAL A O 1
ATOM 3250 N N . LYS A 1 422 ? -3.382 0.651 11.949 1.00 92.38 422 LYS A N 1
ATOM 3251 C CA . LYS A 1 422 ? -3.173 -0.688 12.491 1.00 92.38 422 LYS A CA 1
ATOM 3252 C C . LYS A 1 422 ? -1.681 -1.065 12.455 1.00 92.38 422 LYS A C 1
ATOM 3254 O O . LYS A 1 422 ? -1.008 -0.775 11.462 1.00 92.38 422 LYS A O 1
ATOM 3259 N N . PRO A 1 423 ? -1.143 -1.736 13.494 1.00 90.19 423 PRO A N 1
ATOM 3260 C CA . PRO A 1 423 ? 0.287 -2.060 13.576 1.00 90.19 423 PRO A CA 1
ATOM 3261 C C . PRO A 1 423 ? 0.830 -2.936 12.437 1.00 90.19 423 PRO A C 1
ATOM 3263 O O . PRO A 1 423 ? 2.003 -2.833 12.088 1.00 90.19 423 PRO A O 1
ATOM 3266 N N . ASP A 1 424 ? 0.001 -3.796 11.847 1.00 90.19 424 ASP A N 1
ATOM 3267 C CA . ASP A 1 424 ? 0.360 -4.639 10.700 1.00 90.19 424 ASP A CA 1
ATOM 3268 C C . ASP A 1 424 ? 0.679 -3.816 9.442 1.00 90.19 424 ASP A C 1
ATOM 3270 O O . ASP A 1 424 ? 1.494 -4.242 8.626 1.00 90.19 424 ASP A O 1
ATOM 3274 N N . THR A 1 425 ? 0.130 -2.603 9.322 1.00 91.62 425 THR A N 1
ATOM 3275 C CA . THR A 1 425 ? 0.491 -1.644 8.264 1.00 91.62 425 THR A CA 1
ATOM 3276 C C . THR A 1 425 ? 1.989 -1.329 8.279 1.00 91.62 425 THR A C 1
ATOM 3278 O O . THR A 1 425 ? 2.600 -1.175 7.226 1.00 91.62 425 THR A O 1
ATOM 3281 N N . PHE A 1 426 ? 2.607 -1.302 9.462 1.00 88.88 426 PHE A N 1
ATOM 3282 C CA . PHE A 1 426 ? 4.039 -1.045 9.646 1.00 88.88 426 PHE A CA 1
ATOM 3283 C C . PHE A 1 426 ? 4.902 -2.317 9.533 1.00 88.88 426 PHE A C 1
ATOM 3285 O O . PHE A 1 426 ? 6.109 -2.277 9.763 1.00 88.88 426 PHE A O 1
ATOM 3292 N N . GLY A 1 427 ? 4.297 -3.467 9.213 1.00 78.44 427 GLY A N 1
ATOM 3293 C CA . GLY A 1 427 ? 4.964 -4.768 9.203 1.00 78.44 427 GLY A CA 1
ATOM 3294 C C . GLY A 1 427 ? 4.992 -5.487 10.554 1.00 78.44 427 GLY A C 1
ATOM 3295 O O . GLY A 1 427 ? 5.634 -6.533 10.648 1.00 78.44 427 GLY A O 1
ATOM 3296 N N . GLY A 1 428 ? 4.291 -4.965 11.569 1.00 77.44 428 GLY A N 1
ATOM 3297 C CA . GLY A 1 428 ? 4.186 -5.570 12.897 1.00 77.44 428 GLY A CA 1
ATOM 3298 C C . GLY A 1 428 ? 4.550 -4.626 14.046 1.00 77.44 428 GLY A C 1
ATOM 3299 O O . GLY A 1 428 ? 4.857 -3.448 13.867 1.00 77.44 428 GLY A O 1
ATOM 3300 N N . LYS A 1 429 ? 4.498 -5.153 15.279 1.00 73.62 429 LYS A N 1
ATOM 3301 C CA . LYS A 1 429 ? 4.831 -4.390 16.501 1.00 73.62 429 LYS A CA 1
ATOM 3302 C C . LYS A 1 429 ? 6.333 -4.108 16.645 1.00 73.62 429 LYS A C 1
ATOM 3304 O O . LYS A 1 429 ? 6.706 -3.184 17.366 1.00 73.62 429 LYS A O 1
ATOM 3309 N N . ASP A 1 430 ? 7.182 -4.886 15.981 1.00 83.81 430 ASP A N 1
ATOM 3310 C CA . ASP A 1 430 ? 8.641 -4.751 16.002 1.00 83.81 430 ASP A CA 1
ATOM 3311 C C . ASP A 1 430 ? 9.117 -3.428 15.388 1.00 83.81 430 ASP A C 1
ATOM 3313 O O . ASP A 1 430 ? 10.105 -2.868 15.867 1.00 83.81 430 ASP A O 1
ATOM 3317 N N . PHE A 1 431 ? 8.368 -2.875 14.425 1.00 90.69 431 PHE A N 1
ATOM 3318 C CA . PHE A 1 431 ? 8.643 -1.570 13.819 1.00 90.69 431 PHE A CA 1
ATOM 3319 C C . PHE A 1 431 ? 8.880 -0.471 14.860 1.00 90.69 431 PHE A C 1
ATOM 3321 O O . PHE A 1 431 ? 9.872 0.248 14.786 1.00 90.69 431 PHE A O 1
ATOM 3328 N N . PHE A 1 432 ? 7.999 -0.347 15.858 1.00 89.56 432 PHE A N 1
ATOM 3329 C CA . PHE A 1 432 ? 8.070 0.744 16.835 1.00 89.56 432 PHE A CA 1
ATOM 3330 C C . PHE A 1 432 ? 9.323 0.639 17.710 1.00 89.56 432 PHE A C 1
ATOM 3332 O O . PHE A 1 432 ? 9.997 1.641 17.951 1.00 89.56 432 PHE A O 1
ATOM 3339 N N . ASN A 1 433 ? 9.679 -0.576 18.132 1.00 88.50 433 ASN A N 1
ATOM 3340 C CA . ASN A 1 433 ? 10.888 -0.826 18.916 1.00 88.50 433 ASN A CA 1
ATOM 3341 C C . ASN A 1 433 ? 12.149 -0.560 18.092 1.00 88.50 433 ASN A C 1
ATOM 3343 O O . ASN A 1 433 ? 13.076 0.097 18.563 1.00 88.50 433 ASN A O 1
ATOM 3347 N N . LEU A 1 434 ? 12.171 -1.039 16.849 1.00 91.94 434 LEU A N 1
ATOM 3348 C CA . LEU A 1 434 ? 13.273 -0.827 15.922 1.00 91.94 434 LEU A CA 1
ATOM 3349 C C . LEU A 1 434 ? 13.481 0.663 15.639 1.00 91.94 434 LEU A C 1
ATOM 3351 O O . LEU A 1 434 ? 14.576 1.187 15.837 1.00 91.94 434 LEU A O 1
ATOM 3355 N N . ARG A 1 435 ? 12.404 1.368 15.286 1.00 92.25 435 ARG A N 1
ATOM 3356 C CA . ARG A 1 435 ? 12.407 2.810 15.044 1.00 92.25 435 ARG A CA 1
ATOM 3357 C C . ARG A 1 435 ? 12.903 3.576 16.264 1.00 92.25 435 ARG A C 1
ATOM 3359 O O . ARG A 1 435 ? 13.722 4.478 16.117 1.00 92.25 435 ARG A O 1
ATOM 3366 N N . ASN A 1 436 ? 12.415 3.252 17.462 1.00 90.81 436 ASN A N 1
ATOM 3367 C CA . ASN A 1 436 ? 12.853 3.935 18.679 1.00 90.81 436 ASN A CA 1
ATOM 3368 C C . ASN A 1 436 ? 14.354 3.740 18.916 1.00 90.81 436 ASN A C 1
ATOM 3370 O O . ASN A 1 436 ? 15.031 4.706 19.249 1.00 90.81 436 ASN A O 1
ATOM 3374 N N . ARG A 1 437 ? 14.904 2.540 18.696 1.00 90.81 437 ARG A N 1
ATOM 3375 C CA . ARG A 1 437 ? 16.353 2.311 18.819 1.00 90.81 437 ARG A CA 1
ATOM 3376 C C . ARG A 1 437 ? 17.151 3.133 17.812 1.00 90.81 437 ARG A C 1
ATOM 3378 O O . ARG A 1 437 ? 18.117 3.775 18.209 1.00 90.81 437 ARG A O 1
ATOM 3385 N N . VAL A 1 438 ? 16.712 3.193 16.552 1.00 91.50 438 VAL A N 1
ATOM 3386 C CA . VAL A 1 438 ? 17.367 4.017 15.519 1.00 91.50 438 VAL A CA 1
ATOM 3387 C C . VAL A 1 438 ? 17.363 5.493 15.917 1.00 91.50 438 VAL A C 1
ATOM 3389 O O . VAL A 1 438 ? 18.415 6.122 15.953 1.00 91.50 438 VAL A O 1
ATOM 3392 N N . VAL A 1 439 ? 16.205 6.035 16.302 1.00 89.38 439 VAL A N 1
ATOM 3393 C CA . VAL A 1 439 ? 16.076 7.453 16.683 1.00 89.38 439 VAL A CA 1
ATOM 3394 C C . VAL A 1 439 ? 16.876 7.806 17.940 1.00 89.38 439 VAL A C 1
ATOM 3396 O O . VAL A 1 439 ? 17.323 8.941 18.078 1.00 89.38 439 VAL A O 1
ATOM 3399 N N . ASN A 1 440 ? 17.085 6.852 18.849 1.00 89.38 440 ASN A N 1
ATOM 3400 C CA . ASN A 1 440 ? 17.907 7.055 20.042 1.00 89.38 440 ASN A CA 1
ATOM 3401 C C . ASN A 1 440 ? 19.400 6.737 19.820 1.00 89.38 440 ASN A C 1
ATOM 3403 O O . ASN A 1 440 ? 20.159 6.770 20.786 1.00 89.38 440 ASN A O 1
ATOM 3407 N N . GLY A 1 441 ? 19.836 6.436 18.589 1.00 92.56 441 GLY A N 1
ATOM 3408 C CA . GLY A 1 441 ? 21.239 6.129 18.277 1.00 92.56 441 GLY A CA 1
ATOM 3409 C C . GLY A 1 441 ? 21.728 4.789 18.838 1.00 92.56 441 GLY A C 1
ATOM 3410 O O . GLY A 1 441 ? 22.915 4.618 19.086 1.00 92.56 441 GLY A O 1
ATOM 3411 N N . GLN A 1 442 ? 20.809 3.851 19.078 1.00 93.50 442 GLN A N 1
ATOM 3412 C CA . GLN A 1 442 ? 21.060 2.554 19.722 1.00 93.50 442 GLN A CA 1
ATOM 3413 C C . GLN A 1 442 ? 21.019 1.370 18.741 1.00 93.50 442 GLN A C 1
ATOM 3415 O O . GLN A 1 442 ? 21.163 0.228 19.168 1.00 93.50 442 GLN A O 1
ATOM 3420 N N . ALA A 1 443 ? 20.754 1.618 17.455 1.00 94.38 443 ALA A N 1
ATOM 3421 C CA . ALA A 1 443 ? 20.552 0.573 16.454 1.00 94.38 443 ALA A CA 1
ATOM 3422 C C . ALA A 1 443 ? 21.834 0.230 15.685 1.00 94.38 443 ALA A C 1
ATOM 3424 O O . ALA A 1 443 ? 22.585 1.129 15.295 1.00 94.38 443 ALA A O 1
ATOM 3425 N N . SER A 1 444 ? 22.032 -1.058 15.400 1.00 94.75 444 SER A N 1
ATOM 3426 C CA . SER A 1 444 ? 23.093 -1.525 14.497 1.00 94.75 444 SER A CA 1
ATOM 3427 C C . SER A 1 444 ? 22.827 -1.126 13.028 1.00 94.75 444 SER A C 1
ATOM 3429 O O . SER A 1 444 ? 21.697 -0.760 12.687 1.00 94.75 444 SER A O 1
ATOM 3431 N N . PRO A 1 445 ? 23.822 -1.216 12.121 1.00 92.56 445 PRO A N 1
ATOM 3432 C CA . PRO A 1 445 ? 23.603 -1.003 10.686 1.00 92.56 445 PRO A CA 1
ATOM 3433 C C . PRO A 1 445 ? 22.515 -1.912 10.088 1.00 92.56 445 PRO A C 1
ATOM 3435 O O . PRO A 1 445 ? 21.661 -1.435 9.341 1.00 92.56 445 PRO A O 1
ATOM 3438 N N . ASP A 1 446 ? 22.478 -3.190 10.479 1.00 92.44 446 ASP A N 1
ATOM 3439 C CA . ASP A 1 446 ? 21.445 -4.140 10.035 1.00 92.44 446 ASP A CA 1
ATOM 3440 C C . ASP A 1 446 ? 20.049 -3.723 10.508 1.00 92.44 446 ASP A C 1
ATOM 3442 O O . ASP A 1 446 ? 19.063 -3.852 9.786 1.00 92.44 446 ASP A O 1
ATOM 3446 N N . GLU A 1 447 ? 19.953 -3.171 11.715 1.00 92.50 447 GLU A N 1
ATOM 3447 C CA . GLU A 1 447 ? 18.698 -2.668 12.268 1.00 92.50 447 GLU A CA 1
ATOM 3448 C C . GLU A 1 447 ? 18.221 -1.390 11.574 1.00 92.50 447 GLU A C 1
ATOM 3450 O O . GLU A 1 447 ? 17.018 -1.205 11.375 1.00 92.50 447 GLU A O 1
ATOM 3455 N N . GLN A 1 448 ? 19.145 -0.527 11.151 1.00 89.94 448 GLN A N 1
ATOM 3456 C CA . GLN A 1 448 ? 18.824 0.631 10.315 1.00 89.94 448 GLN A CA 1
ATOM 3457 C C . GLN A 1 448 ? 18.317 0.189 8.935 1.00 89.94 448 GLN A C 1
ATOM 3459 O O . GLN A 1 448 ? 17.300 0.701 8.461 1.00 89.94 448 GLN A O 1
ATOM 3464 N N . ALA A 1 449 ? 18.964 -0.805 8.319 1.00 88.00 449 ALA A N 1
ATOM 3465 C CA . ALA A 1 449 ? 18.519 -1.388 7.055 1.00 88.00 449 ALA A CA 1
ATOM 3466 C C . ALA A 1 449 ? 17.142 -2.062 7.188 1.00 88.00 449 ALA A C 1
ATOM 3468 O O . ALA A 1 449 ? 16.259 -1.852 6.353 1.00 88.00 449 ALA A O 1
ATOM 3469 N N . ALA A 1 450 ? 16.914 -2.803 8.275 1.00 89.25 450 ALA A N 1
ATOM 3470 C CA . ALA A 1 450 ? 15.622 -3.406 8.575 1.00 89.25 450 ALA A CA 1
ATOM 3471 C C . ALA A 1 450 ? 14.530 -2.342 8.766 1.00 89.25 450 ALA A C 1
ATOM 3473 O O . ALA A 1 450 ? 13.419 -2.517 8.266 1.00 89.25 450 ALA A O 1
ATOM 3474 N N . LEU A 1 451 ? 14.828 -1.215 9.430 1.00 90.62 451 LEU A N 1
ATOM 3475 C CA . LEU A 1 451 ? 13.865 -0.121 9.573 1.00 90.62 451 LEU A CA 1
ATOM 3476 C C . LEU A 1 451 ? 13.483 0.452 8.210 1.00 90.62 451 LEU A C 1
ATOM 3478 O O . LEU A 1 451 ? 12.296 0.652 7.958 1.00 90.62 451 LEU A O 1
ATOM 3482 N N . LYS A 1 452 ? 14.466 0.659 7.328 1.00 85.81 452 LYS A N 1
ATOM 3483 C CA . LYS A 1 452 ? 14.226 1.130 5.962 1.00 85.81 452 LYS A CA 1
ATOM 3484 C C . LYS A 1 452 ? 13.299 0.178 5.199 1.00 85.81 452 LYS A C 1
ATOM 3486 O O . LYS A 1 452 ? 12.288 0.619 4.665 1.00 85.81 452 LYS A O 1
ATOM 3491 N N . ALA A 1 453 ? 13.547 -1.131 5.266 1.00 85.75 453 ALA A N 1
ATOM 3492 C CA . ALA A 1 453 ? 12.666 -2.128 4.652 1.00 85.75 453 ALA A CA 1
ATOM 3493 C C . ALA A 1 453 ? 11.230 -2.085 5.216 1.00 85.75 453 ALA A C 1
ATOM 3495 O O . ALA A 1 453 ? 10.256 -2.248 4.478 1.00 85.75 453 ALA A O 1
ATOM 3496 N N . ARG A 1 454 ? 11.063 -1.825 6.522 1.00 89.12 454 ARG A N 1
ATOM 3497 C CA . ARG A 1 454 ? 9.732 -1.633 7.125 1.00 89.12 454 ARG A CA 1
ATOM 3498 C C . ARG A 1 454 ? 9.060 -0.331 6.682 1.00 89.12 454 ARG A C 1
ATOM 3500 O O . ARG A 1 454 ? 7.841 -0.312 6.548 1.00 89.12 454 ARG A O 1
ATOM 3507 N N . GLN A 1 455 ? 9.818 0.736 6.437 1.00 86.81 455 GLN A N 1
ATOM 3508 C CA . GLN A 1 455 ? 9.290 1.986 5.878 1.00 86.81 455 GLN A CA 1
ATOM 3509 C C . GLN A 1 455 ? 8.835 1.806 4.421 1.00 86.81 455 GLN A C 1
ATOM 3511 O O . GLN A 1 455 ? 7.771 2.302 4.053 1.00 86.81 455 GLN A O 1
ATOM 3516 N N . ASP A 1 456 ? 9.570 1.028 3.624 1.00 83.50 456 ASP A N 1
ATOM 3517 C CA . ASP A 1 456 ? 9.178 0.686 2.251 1.00 83.50 456 ASP A CA 1
ATOM 3518 C C . ASP A 1 456 ? 7.896 -0.163 2.224 1.00 83.50 456 ASP A C 1
ATOM 3520 O O . ASP A 1 456 ? 7.006 0.053 1.388 1.00 83.50 456 ASP A O 1
ATOM 3524 N N . LEU A 1 457 ? 7.768 -1.093 3.180 1.00 86.94 457 LEU A N 1
ATOM 3525 C CA . LEU A 1 457 ? 6.555 -1.881 3.399 1.00 86.94 457 LEU A CA 1
ATOM 3526 C C . LEU A 1 457 ? 5.383 -1.014 3.875 1.00 86.94 457 LEU A C 1
ATOM 3528 O O . LEU A 1 457 ? 4.270 -1.200 3.391 1.00 86.94 457 LEU A O 1
ATOM 3532 N N . LEU A 1 458 ? 5.618 -0.057 4.779 1.00 90.50 458 LEU A N 1
ATOM 3533 C CA . LEU A 1 458 ? 4.607 0.914 5.203 1.00 90.50 458 LEU A CA 1
ATOM 3534 C C . LEU A 1 458 ? 4.073 1.681 3.994 1.00 90.50 458 LEU A C 1
ATOM 3536 O O . LEU A 1 458 ? 2.864 1.713 3.786 1.00 90.50 458 LEU A O 1
ATOM 3540 N N . LEU A 1 459 ? 4.961 2.234 3.165 1.00 88.69 459 LEU A N 1
ATOM 3541 C CA . LEU A 1 459 ? 4.567 2.921 1.938 1.00 88.69 459 LEU A CA 1
ATOM 3542 C C . LEU A 1 459 ? 3.786 1.990 0.999 1.00 88.69 459 LEU A C 1
ATOM 3544 O O . LEU A 1 459 ? 2.779 2.410 0.438 1.00 88.69 459 LEU A O 1
ATOM 3548 N N . LYS A 1 460 ? 4.202 0.720 0.868 1.00 87.19 460 LYS A N 1
ATOM 3549 C CA . LYS A 1 460 ? 3.512 -0.266 0.015 1.00 87.19 460 LYS A CA 1
ATOM 3550 C C . LYS A 1 460 ? 2.090 -0.469 0.498 1.00 87.19 460 LYS A C 1
ATOM 3552 O O . LYS A 1 460 ? 1.144 -0.359 -0.272 1.00 87.19 460 LYS A O 1
ATOM 3557 N N . ASN A 1 461 ? 1.950 -0.748 1.788 1.00 90.88 461 ASN A N 1
ATOM 3558 C CA . ASN A 1 461 ? 0.666 -0.987 2.422 1.00 90.88 461 ASN A CA 1
ATOM 3559 C C . ASN A 1 461 ? -0.236 0.235 2.283 1.00 90.88 461 ASN A C 1
ATOM 3561 O O . ASN A 1 461 ? -1.395 0.083 1.911 1.00 90.88 461 ASN A O 1
ATOM 3565 N N . LEU A 1 462 ? 0.309 1.433 2.511 1.00 91.88 462 LEU A N 1
ATOM 3566 C CA . LEU A 1 462 ? -0.407 2.687 2.327 1.00 91.88 462 LEU A CA 1
ATOM 3567 C C . LEU A 1 462 ? -0.871 2.901 0.888 1.00 91.88 462 LEU A C 1
ATOM 3569 O O . LEU A 1 462 ? -1.940 3.466 0.746 1.00 91.88 462 LEU A O 1
ATOM 3573 N N . LEU A 1 463 ? -0.142 2.436 -0.134 1.00 90.12 463 LEU A N 1
ATOM 3574 C CA . LEU A 1 463 ? -0.468 2.575 -1.567 1.00 90.12 463 LEU A CA 1
ATOM 3575 C C . LEU A 1 463 ? -1.360 1.496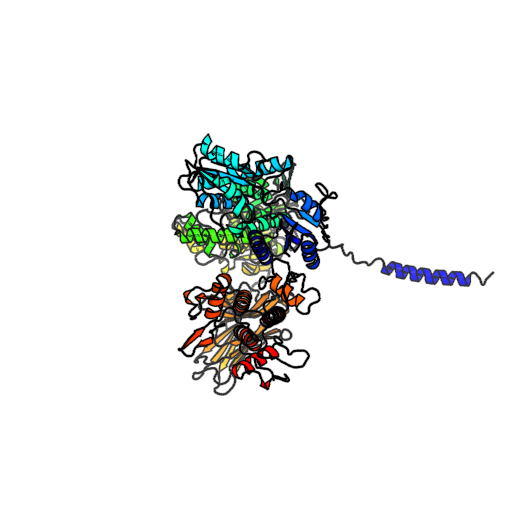 -2.163 1.00 90.12 463 LEU A C 1
ATOM 3577 O O . LEU A 1 463 ? -2.061 1.748 -3.136 1.00 90.12 463 LEU A O 1
ATOM 3581 N N . THR A 1 464 ? -1.382 0.312 -1.570 1.00 87.44 464 THR A N 1
ATOM 3582 C CA . THR A 1 464 ? -2.021 -0.845 -2.211 1.00 87.44 464 THR A CA 1
ATOM 3583 C C . THR A 1 464 ? -3.197 -1.391 -1.420 1.00 87.44 464 THR A C 1
ATOM 3585 O O . THR A 1 464 ? -4.103 -1.974 -1.997 1.00 87.44 464 THR A O 1
ATOM 3588 N N . ARG A 1 465 ? -3.258 -1.192 -0.098 1.00 88.50 465 ARG A N 1
ATOM 3589 C CA . ARG A 1 465 ? -4.316 -1.805 0.718 1.00 88.50 465 ARG A CA 1
ATOM 3590 C C . ARG A 1 465 ? -5.550 -0.899 0.833 1.00 88.50 465 ARG A C 1
ATOM 3592 O O . ARG A 1 465 ? -5.401 0.324 0.933 1.00 88.50 465 ARG A O 1
ATOM 3599 N N . PRO A 1 466 ? -6.768 -1.466 0.899 1.00 88.56 466 PRO A N 1
ATOM 3600 C CA . PRO A 1 466 ? -7.987 -0.700 1.168 1.00 88.56 466 PRO A CA 1
ATOM 3601 C C . PRO A 1 466 ? -7.966 -0.088 2.579 1.00 88.56 466 PRO A C 1
ATOM 3603 O O . PRO A 1 466 ? -7.200 -0.519 3.445 1.00 88.56 466 PRO A O 1
ATOM 3606 N N . ALA A 1 467 ? -8.764 0.957 2.821 1.00 90.44 467 ALA A N 1
ATOM 3607 C CA . ALA A 1 467 ? -8.720 1.728 4.070 1.00 90.44 467 ALA A CA 1
ATOM 3608 C C . ALA A 1 467 ? -9.007 0.863 5.302 1.00 90.44 467 ALA A C 1
ATOM 3610 O O . ALA A 1 467 ? -8.314 0.982 6.307 1.00 90.44 467 ALA A O 1
ATOM 3611 N N . GLU A 1 468 ? -9.942 -0.073 5.191 1.00 89.94 468 GLU A N 1
ATOM 3612 C CA . GLU A 1 468 ? -10.369 -1.024 6.221 1.00 89.94 468 GLU A CA 1
ATOM 3613 C C . GLU A 1 468 ? -9.233 -1.957 6.632 1.00 89.94 468 GLU A C 1
ATOM 3615 O O . GLU A 1 468 ? -9.169 -2.403 7.777 1.00 89.94 468 GLU A O 1
ATOM 3620 N N . ALA A 1 469 ? -8.308 -2.254 5.719 1.00 90.00 469 ALA A N 1
ATOM 3621 C CA . ALA A 1 469 ? -7.149 -3.082 6.010 1.00 90.00 469 ALA A CA 1
ATOM 3622 C C . ALA A 1 469 ? -6.059 -2.302 6.764 1.00 90.00 469 ALA A C 1
ATOM 3624 O O . ALA A 1 469 ? -5.284 -2.919 7.486 1.00 90.00 469 ALA A O 1
ATOM 3625 N N . ILE A 1 470 ? -6.022 -0.973 6.635 1.00 93.62 470 ILE A N 1
ATOM 3626 C CA . ILE A 1 470 ? -4.976 -0.103 7.195 1.00 93.62 470 ILE A CA 1
ATOM 3627 C C . ILE A 1 470 ? -5.423 0.571 8.492 1.00 93.62 470 ILE A C 1
ATOM 3629 O O . ILE A 1 470 ? -4.641 0.725 9.430 1.00 93.62 470 ILE A O 1
ATOM 3633 N N . PHE A 1 471 ? -6.682 0.985 8.560 1.00 94.94 471 PHE A N 1
ATOM 3634 C CA . PHE A 1 471 ? -7.205 1.815 9.629 1.00 94.94 471 PHE A CA 1
ATOM 3635 C C . PHE A 1 471 ? -8.300 1.093 10.409 1.00 94.94 471 PHE A C 1
ATOM 3637 O O . PHE A 1 471 ? -9.065 0.289 9.881 1.00 94.94 471 PHE A O 1
ATOM 3644 N N . ALA A 1 472 ? -8.389 1.407 11.695 1.00 91.38 472 ALA A N 1
ATOM 3645 C CA . ALA A 1 472 ? -9.607 1.257 12.475 1.00 91.38 472 ALA A CA 1
ATOM 3646 C C . ALA A 1 472 ? -10.137 2.662 12.758 1.00 91.38 472 ALA A C 1
ATOM 3648 O O . ALA A 1 472 ? -9.412 3.481 13.325 1.00 91.38 472 ALA A O 1
ATOM 3649 N N . TRP A 1 473 ? -11.373 2.960 12.364 1.00 93.44 473 TRP A N 1
ATOM 3650 C CA . TRP A 1 473 ? -11.960 4.272 12.609 1.00 93.44 473 TRP A CA 1
ATOM 3651 C C . TRP A 1 473 ? -13.410 4.194 13.042 1.00 93.44 473 TRP A C 1
ATOM 3653 O O . TRP A 1 473 ? -14.090 3.189 12.846 1.00 93.44 473 TRP A O 1
ATOM 3663 N N . LYS A 1 474 ? -13.876 5.279 13.653 1.00 90.56 474 LYS A N 1
ATOM 3664 C CA . LYS A 1 474 ? -15.291 5.482 13.946 1.00 90.56 474 LYS A CA 1
ATOM 3665 C C . LYS A 1 474 ? -15.622 6.961 14.024 1.00 90.56 474 LYS A C 1
ATOM 3667 O O . LYS A 1 474 ? -14.808 7.761 14.490 1.00 90.56 474 LYS A O 1
ATOM 3672 N N . LYS A 1 475 ? -16.841 7.294 13.615 1.00 91.62 475 LYS A N 1
ATOM 3673 C CA . LYS A 1 475 ? -17.451 8.595 13.870 1.00 91.62 475 LYS A CA 1
ATOM 3674 C C . LYS A 1 475 ? -18.055 8.597 15.273 1.00 91.62 475 LYS A C 1
ATOM 3676 O O . LYS A 1 475 ? -18.651 7.610 15.700 1.00 91.62 475 LYS A O 1
ATOM 3681 N N . VAL A 1 476 ? -17.864 9.688 15.999 1.00 87.81 476 VAL A N 1
ATOM 3682 C CA . VAL A 1 476 ? -18.334 9.892 17.366 1.00 87.81 476 VAL A CA 1
ATOM 3683 C C . VAL A 1 476 ? -19.076 11.226 17.416 1.00 87.81 476 VAL A C 1
ATOM 3685 O O . VAL A 1 476 ? -18.562 12.262 16.992 1.00 87.81 476 VAL A O 1
ATOM 3688 N N . SER A 1 477 ? -20.306 11.187 17.919 1.00 88.12 477 SER A N 1
ATOM 3689 C CA . SER A 1 477 ? -21.141 12.375 18.094 1.00 88.12 477 SER A CA 1
ATOM 3690 C C . SER A 1 477 ? -20.696 13.188 19.319 1.00 88.12 477 SER A C 1
ATOM 3692 O O . SER A 1 477 ? -20.180 12.608 20.280 1.00 88.12 477 SER A O 1
ATOM 3694 N N . PRO A 1 478 ? -20.891 14.518 19.321 1.00 90.69 478 PRO A N 1
ATOM 3695 C CA . PRO A 1 478 ? -20.641 15.340 20.502 1.00 90.69 478 PRO A CA 1
ATOM 3696 C C . PRO A 1 478 ? -21.597 14.992 21.645 1.00 90.69 478 PRO A C 1
ATOM 3698 O O . PRO A 1 478 ? -22.708 14.507 21.422 1.00 90.69 478 PRO A O 1
ATOM 3701 N N . LEU A 1 479 ? -21.202 15.335 22.870 1.00 91.38 479 LEU A N 1
ATOM 3702 C CA . LEU A 1 479 ? -22.133 15.378 23.993 1.00 91.38 479 LEU A CA 1
ATOM 3703 C C . LEU A 1 479 ? -23.013 16.620 23.866 1.00 91.38 479 LEU A C 1
ATOM 3705 O O . LEU A 1 479 ? -22.506 17.742 23.885 1.00 91.38 479 LEU A O 1
ATOM 3709 N N . GLY A 1 480 ? -24.321 16.410 23.735 1.00 90.88 480 GLY A N 1
ATOM 3710 C CA . GLY A 1 480 ? -25.314 17.477 23.744 1.00 90.88 480 GLY A CA 1
ATOM 3711 C C . GLY A 1 480 ? -25.850 17.720 25.151 1.00 90.88 480 GLY A C 1
ATOM 3712 O O . GLY A 1 480 ? -26.252 16.777 25.832 1.00 90.88 480 GLY A O 1
ATOM 3713 N N . VAL A 1 481 ? -25.879 18.982 25.571 1.00 92.62 481 VAL A N 1
ATOM 3714 C CA . VAL A 1 481 ? -26.563 19.435 26.788 1.00 92.62 481 VAL A CA 1
ATOM 3715 C C . VAL A 1 481 ? -27.240 20.764 26.481 1.00 92.62 481 VAL A C 1
ATOM 3717 O O . VAL A 1 481 ? -26.650 21.611 25.820 1.00 92.62 481 VAL A O 1
ATOM 3720 N N . SER A 1 482 ? -28.463 20.991 26.953 1.00 92.50 482 SER A N 1
ATOM 3721 C CA . SER A 1 482 ? -29.048 22.333 26.903 1.00 92.50 482 SER A CA 1
ATOM 3722 C C . SER A 1 482 ? -28.616 23.153 28.117 1.00 92.50 482 SER A C 1
ATOM 3724 O O . SER A 1 482 ? -28.656 22.664 29.251 1.00 92.50 482 SER A O 1
ATOM 3726 N N . SER A 1 483 ? -28.260 24.412 27.905 1.00 90.31 483 SER A N 1
ATOM 3727 C CA . SER A 1 483 ? -28.041 25.379 28.977 1.00 90.31 483 SER A CA 1
ATOM 3728 C C . SER A 1 483 ? -29.344 25.667 29.755 1.00 90.31 483 SER A C 1
ATOM 3730 O O . SER A 1 483 ? -30.441 25.266 29.334 1.00 90.31 483 SER A O 1
ATOM 3732 N N . PRO A 1 484 ? -29.279 26.360 30.907 1.00 86.19 484 PRO A N 1
ATOM 3733 C CA . PRO A 1 484 ? -30.476 26.720 31.672 1.00 86.19 484 PRO A CA 1
ATOM 3734 C C . PRO A 1 484 ? -31.487 27.576 30.886 1.00 86.19 484 PRO A C 1
ATOM 3736 O O . PRO A 1 484 ? -32.690 27.416 31.076 1.00 86.19 484 PRO A O 1
ATOM 3739 N N . ASP A 1 485 ? -31.012 28.424 29.972 1.00 87.69 485 ASP A N 1
ATOM 3740 C CA . ASP A 1 485 ? -31.799 29.262 29.054 1.00 87.69 485 ASP A CA 1
ATOM 3741 C C . ASP A 1 485 ? -32.230 28.540 27.760 1.00 87.69 485 ASP A C 1
ATOM 3743 O O . ASP A 1 485 ? -32.942 29.114 26.939 1.00 87.69 485 ASP A O 1
ATOM 3747 N N . GLY A 1 486 ? -31.868 27.262 27.596 1.00 84.12 486 GLY A N 1
ATOM 3748 C CA . GLY A 1 486 ? -32.343 26.403 26.508 1.00 84.12 486 GLY A CA 1
ATOM 3749 C C . GLY A 1 486 ? -31.473 26.394 25.248 1.00 84.12 486 GLY A C 1
ATOM 3750 O O . GLY A 1 486 ? -31.837 25.729 24.278 1.00 84.12 486 GLY A O 1
ATOM 3751 N N . ALA A 1 487 ? -30.322 27.070 25.248 1.00 89.75 487 ALA A N 1
ATOM 3752 C CA . ALA A 1 487 ? -29.356 26.992 24.158 1.00 89.75 487 ALA A CA 1
ATOM 3753 C C . ALA A 1 487 ? -28.700 25.602 24.102 1.00 89.75 487 ALA A C 1
ATOM 3755 O O . ALA A 1 487 ? -28.385 24.997 25.127 1.00 89.75 487 ALA A O 1
ATOM 3756 N N . LEU A 1 488 ? -28.481 25.079 22.894 1.00 89.38 488 LEU A N 1
ATOM 3757 C CA . LEU A 1 488 ? -27.823 23.789 22.702 1.00 89.38 488 LEU A CA 1
ATOM 3758 C C . LEU A 1 488 ? -26.303 23.948 22.816 1.00 89.38 488 LEU A C 1
ATOM 3760 O O . LEU A 1 488 ? -25.672 24.562 21.958 1.00 89.38 488 LEU A O 1
ATOM 3764 N N . LEU A 1 489 ? -25.714 23.334 23.837 1.00 90.12 489 LEU A N 1
ATOM 3765 C CA . LEU A 1 489 ? -24.273 23.223 24.019 1.00 90.12 489 LEU A CA 1
ATOM 3766 C C . LEU A 1 489 ? -23.806 21.864 23.490 1.00 90.12 489 LEU A C 1
ATOM 3768 O O . LEU A 1 489 ? -24.354 20.819 23.851 1.00 90.12 489 LEU A O 1
ATOM 3772 N N . LYS A 1 490 ? -22.787 21.876 22.629 1.00 88.88 490 LYS A N 1
ATOM 3773 C CA . LYS A 1 490 ? -22.163 20.666 22.087 1.00 88.88 490 LYS A CA 1
ATOM 3774 C C . LYS A 1 490 ? -20.711 20.605 22.523 1.00 88.88 490 LYS A C 1
ATOM 3776 O O . LYS A 1 490 ? -19.931 21.503 22.219 1.00 88.88 490 LYS A O 1
ATOM 3781 N N . PHE A 1 491 ? -20.342 19.521 23.190 1.00 89.00 491 PHE A N 1
ATOM 3782 C CA . PHE A 1 491 ? -18.972 19.281 23.623 1.00 89.00 491 PHE A CA 1
ATOM 3783 C C . PHE A 1 491 ? -18.389 18.137 22.802 1.00 89.00 491 PHE A C 1
ATOM 3785 O O . PHE A 1 491 ? -18.800 16.984 22.949 1.00 89.00 491 PHE A O 1
ATOM 3792 N N . SER A 1 492 ? -17.444 18.450 21.916 1.00 85.69 492 SER A N 1
ATOM 3793 C CA . SER A 1 492 ? -16.690 17.424 21.196 1.00 85.69 492 SER A CA 1
ATOM 3794 C C . SER A 1 492 ? -15.698 16.736 22.134 1.00 85.69 492 SER A C 1
ATOM 3796 O O . SER A 1 492 ? -15.347 17.250 23.203 1.00 85.69 492 SER A O 1
ATOM 3798 N N . TYR A 1 493 ? -15.159 15.597 21.702 1.00 85.75 493 TYR A N 1
ATOM 3799 C CA . TYR A 1 493 ? -14.043 14.984 22.415 1.00 85.75 493 TYR A CA 1
ATOM 3800 C C . TYR A 1 493 ? -12.837 15.930 22.515 1.00 85.75 493 TYR A C 1
ATOM 3802 O O . TYR A 1 493 ? -12.163 15.941 23.537 1.00 85.75 493 TYR A O 1
ATOM 3810 N N . ALA A 1 494 ? -12.569 16.753 21.497 1.00 78.31 494 ALA A N 1
ATOM 3811 C CA . ALA A 1 494 ? -11.458 17.701 21.534 1.00 78.31 494 ALA A CA 1
ATOM 3812 C C . ALA A 1 494 ? -11.654 18.805 22.591 1.00 78.31 494 ALA A C 1
ATOM 3814 O O . ALA A 1 494 ? -10.665 19.337 23.082 1.00 78.31 494 ALA A O 1
ATOM 3815 N N . ASN A 1 495 ? -12.899 19.113 22.983 1.00 82.50 495 ASN A N 1
ATOM 3816 C CA . ASN A 1 495 ? -13.181 20.058 24.068 1.00 82.50 495 ASN A CA 1
ATOM 3817 C C . ASN A 1 495 ? -12.863 19.476 25.452 1.00 82.50 495 ASN A C 1
ATOM 3819 O O . ASN A 1 495 ? -12.449 20.222 26.331 1.00 82.50 495 ASN A O 1
ATOM 3823 N N . LEU A 1 496 ? -13.095 18.173 25.662 1.00 87.06 496 LEU A N 1
ATOM 3824 C CA . LEU A 1 496 ? -13.014 17.552 26.994 1.00 87.06 496 LEU A CA 1
ATOM 3825 C C . LEU A 1 496 ? -11.761 16.687 27.187 1.00 87.06 496 LEU A C 1
ATOM 3827 O O . LEU A 1 496 ? -11.187 16.643 28.267 1.00 87.06 496 LEU A O 1
ATOM 3831 N N . GLY A 1 497 ? -11.347 15.956 26.156 1.00 84.94 497 GLY A N 1
ATOM 3832 C CA . GLY A 1 497 ? -10.262 14.974 26.199 1.00 84.94 497 GLY A CA 1
ATOM 3833 C C . GLY A 1 497 ? -8.875 15.538 25.885 1.00 84.94 497 GLY A C 1
ATOM 3834 O O . GLY A 1 497 ? -7.895 14.794 25.960 1.00 84.94 497 GLY A O 1
ATOM 3835 N N . VAL A 1 498 ? -8.762 16.822 25.534 1.00 79.88 498 VAL A N 1
ATOM 3836 C CA . VAL A 1 498 ? -7.501 17.489 25.168 1.00 79.88 498 VAL A CA 1
ATOM 3837 C C . VAL A 1 498 ? -7.285 18.704 26.075 1.00 79.88 498 VAL A C 1
ATOM 3839 O O . VAL A 1 498 ? -8.023 19.676 25.983 1.00 79.88 498 VAL A O 1
ATOM 3842 N N . GLU A 1 499 ? -6.239 18.677 26.904 1.00 76.62 499 GLU A N 1
ATOM 3843 C CA . GLU A 1 499 ? -5.881 19.757 27.842 1.00 76.62 499 GLU A CA 1
ATOM 3844 C C . GLU A 1 499 ? -4.407 20.130 27.685 1.00 76.62 499 GLU A C 1
ATOM 3846 O O . GLU A 1 499 ? -3.561 19.239 27.661 1.00 76.62 499 GLU A O 1
ATOM 3851 N N . GLU A 1 500 ? -4.079 21.423 27.568 1.00 69.69 500 GLU A N 1
ATOM 3852 C CA . GLU A 1 500 ? -2.689 21.921 27.477 1.00 69.69 500 GLU A CA 1
ATOM 3853 C C . GLU A 1 500 ? -1.791 21.129 26.499 1.00 69.69 500 GLU A C 1
ATOM 3855 O O . GLU A 1 500 ? -0.643 20.787 26.793 1.00 69.69 500 GLU A O 1
ATOM 3860 N N . ASN A 1 501 ? -2.329 20.775 25.327 1.00 65.81 501 ASN A N 1
ATOM 3861 C CA . ASN A 1 501 ? -1.657 19.944 24.317 1.00 65.81 501 ASN A CA 1
ATOM 3862 C C . ASN A 1 501 ? -1.306 18.512 24.781 1.00 65.81 501 ASN A C 1
ATOM 3864 O O . ASN A 1 501 ? -0.427 17.866 24.211 1.00 65.81 501 ASN A O 1
ATOM 3868 N N . LYS A 1 502 ? -2.027 17.966 25.769 1.00 73.88 502 LYS A N 1
ATOM 3869 C CA . LYS A 1 502 ? -1.941 16.573 26.246 1.00 73.88 502 LYS A CA 1
ATOM 3870 C C . LYS A 1 502 ? -3.316 15.906 26.217 1.00 73.88 502 LYS A C 1
ATOM 3872 O O . LYS A 1 502 ? -4.332 16.527 26.511 1.00 73.88 502 LYS A O 1
ATOM 3877 N N . LEU A 1 503 ? -3.366 14.621 25.853 1.00 79.75 503 LEU A N 1
ATOM 3878 C CA . LEU A 1 503 ? -4.611 13.866 25.967 1.00 79.75 503 LEU A CA 1
ATOM 3879 C C . LEU A 1 503 ? -4.902 13.632 27.444 1.00 79.75 503 LEU A C 1
ATOM 3881 O O . LEU A 1 503 ? -4.169 12.902 28.121 1.00 79.75 503 LEU A O 1
ATOM 3885 N N . CYS A 1 504 ? -5.961 14.235 27.962 1.00 86.19 504 CYS A N 1
ATOM 3886 C CA . CYS A 1 504 ? -6.346 14.063 29.348 1.00 86.19 504 CYS A CA 1
ATOM 3887 C C . CYS A 1 504 ? -7.062 12.724 29.525 1.00 86.19 504 CYS A C 1
ATOM 3889 O O . CYS A 1 504 ? -8.146 12.519 28.985 1.00 86.19 504 CYS A O 1
ATOM 3891 N N . LEU A 1 505 ? -6.480 11.809 30.309 1.00 90.00 505 LEU A N 1
ATOM 3892 C CA . LEU A 1 505 ? -7.134 10.537 30.634 1.00 90.00 505 LEU A CA 1
ATOM 3893 C C . LEU A 1 505 ? -8.466 10.777 31.359 1.00 90.00 505 LEU A C 1
ATOM 3895 O O . LEU A 1 505 ? -9.462 10.137 31.035 1.00 90.00 505 LEU A O 1
ATOM 3899 N N . CYS A 1 506 ? -8.484 11.717 32.306 1.00 90.31 506 CYS A N 1
ATOM 3900 C CA . CYS A 1 506 ? -9.670 12.047 33.088 1.00 90.31 506 CYS A CA 1
ATOM 3901 C C . CYS A 1 506 ? -10.774 12.640 32.209 1.00 90.31 506 CYS A C 1
ATOM 3903 O O . CYS A 1 506 ? -11.909 12.184 32.287 1.00 90.31 506 CYS A O 1
ATOM 3905 N N . GLY A 1 507 ? -10.434 13.573 31.317 1.00 91.38 507 GLY A N 1
ATOM 3906 C CA . GLY A 1 507 ? -11.374 14.150 30.358 1.00 91.38 507 GLY A CA 1
ATOM 3907 C C . GLY A 1 507 ? -11.879 13.141 29.319 1.00 91.38 507 GLY A C 1
ATOM 3908 O O . GLY A 1 507 ? -13.070 13.098 29.019 1.00 91.38 507 GLY A O 1
ATOM 3909 N N . SER A 1 508 ? -11.003 12.247 28.843 1.00 90.88 508 SER A N 1
ATOM 3910 C CA . SER A 1 508 ? -11.379 11.136 27.950 1.00 90.88 508 SER A CA 1
ATOM 3911 C C . SER A 1 508 ? -12.383 10.199 28.620 1.00 90.88 508 SER A C 1
ATOM 3913 O O . SER A 1 508 ? -13.371 9.788 28.011 1.00 90.88 508 SER A O 1
ATOM 3915 N N . PHE A 1 509 ? -12.139 9.874 29.893 1.00 94.25 509 PHE A N 1
ATOM 3916 C CA . PHE A 1 509 ? -13.057 9.083 30.699 1.00 94.25 509 PHE A CA 1
ATOM 3917 C C . PHE A 1 509 ? -14.380 9.823 30.893 1.00 94.25 509 PHE A C 1
ATOM 3919 O O . PHE A 1 509 ? -15.431 9.231 30.672 1.00 94.25 509 PHE A O 1
ATOM 3926 N N . ALA A 1 510 ? -14.330 11.108 31.260 1.00 94.19 510 ALA A N 1
ATOM 3927 C CA . ALA A 1 510 ? -15.503 11.942 31.496 1.00 94.19 510 ALA A CA 1
ATOM 3928 C C . ALA A 1 510 ? -16.418 11.976 30.275 1.00 94.19 510 ALA A C 1
ATOM 3930 O O . ALA A 1 510 ? -17.594 11.650 30.391 1.00 94.19 510 ALA A O 1
ATOM 3931 N N . PHE A 1 511 ? -15.862 12.278 29.097 1.00 92.88 511 PHE A N 1
ATOM 3932 C CA . PHE A 1 511 ? -16.603 12.304 27.838 1.00 92.88 511 PHE A CA 1
ATOM 3933 C C . PHE A 1 511 ? -17.364 10.989 27.615 1.00 92.88 511 PHE A C 1
ATOM 3935 O O . PHE A 1 511 ? -18.564 10.966 27.345 1.00 92.88 511 PHE A O 1
ATOM 3942 N N . ARG A 1 512 ? -16.662 9.869 27.789 1.00 92.56 512 ARG A N 1
ATOM 3943 C CA . ARG A 1 512 ? -17.185 8.537 27.486 1.00 92.56 512 ARG A CA 1
ATOM 3944 C C . ARG A 1 512 ? -18.184 8.048 28.541 1.00 92.56 512 ARG A C 1
ATOM 3946 O O . ARG A 1 512 ? -19.170 7.408 28.192 1.00 92.56 512 ARG A O 1
ATOM 3953 N N . ALA A 1 513 ? -17.950 8.351 29.815 1.00 94.94 513 ALA A N 1
ATOM 3954 C CA . ALA A 1 513 ? -18.829 7.971 30.917 1.00 94.94 513 ALA A CA 1
ATOM 3955 C C . ALA A 1 513 ? -20.094 8.842 30.993 1.00 94.94 513 ALA A C 1
ATOM 3957 O O . ALA A 1 513 ? -21.173 8.311 31.241 1.00 94.94 513 ALA A O 1
ATOM 3958 N N . LEU A 1 514 ? -19.992 10.150 30.725 1.00 95.31 514 LEU A N 1
ATOM 3959 C CA . LEU A 1 514 ? -21.148 11.049 30.649 1.00 95.31 514 LEU A CA 1
ATOM 3960 C C . LEU A 1 514 ? -22.061 10.683 29.482 1.00 95.31 514 LEU A C 1
ATOM 3962 O O . LEU A 1 514 ? -23.269 10.613 29.675 1.00 95.31 514 LEU A O 1
ATOM 3966 N N . GLY A 1 515 ? -21.497 10.390 28.305 1.00 93.06 515 GLY A N 1
ATOM 3967 C CA . GLY A 1 515 ? -22.284 9.939 27.154 1.00 93.06 515 GLY A CA 1
ATOM 3968 C C . GLY A 1 515 ? -23.112 8.693 27.462 1.00 93.06 515 GLY A C 1
ATOM 3969 O O . GLY A 1 515 ? -24.310 8.668 27.190 1.00 93.06 515 GLY A O 1
ATOM 3970 N N . GLU A 1 516 ? -22.503 7.697 28.110 1.00 94.31 516 GLU A N 1
ATOM 3971 C CA . GLU A 1 516 ? -23.203 6.482 28.542 1.00 94.31 516 GLU A CA 1
ATOM 3972 C C . GLU A 1 516 ? -24.279 6.781 29.600 1.00 94.31 516 GLU A C 1
ATOM 3974 O O . GLU A 1 516 ? -25.418 6.330 29.486 1.00 94.31 516 GLU A O 1
ATOM 3979 N N . GLY A 1 517 ? -23.946 7.588 30.614 1.00 94.06 517 GLY A N 1
ATOM 3980 C CA . GLY A 1 517 ? -24.893 7.982 31.657 1.00 94.06 517 GLY A CA 1
ATOM 3981 C C . GLY A 1 517 ? -26.103 8.732 31.094 1.00 94.06 517 GLY A C 1
ATOM 3982 O O . GLY A 1 517 ? -27.242 8.444 31.466 1.00 94.06 517 GLY A O 1
ATOM 3983 N N . PHE A 1 518 ? -25.879 9.651 30.153 1.00 95.06 518 PHE A N 1
ATOM 3984 C CA . PHE A 1 518 ? -26.9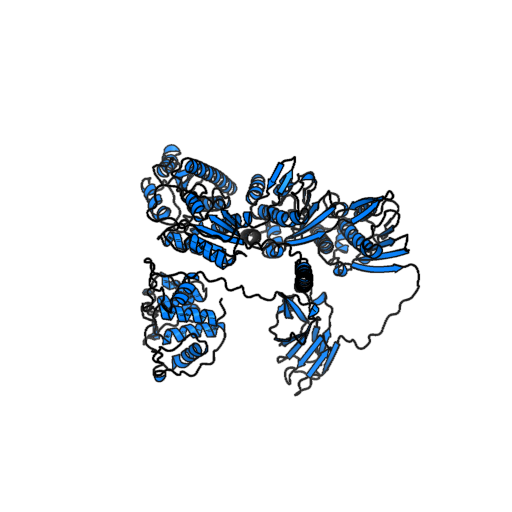49 10.394 29.497 1.00 95.06 518 PHE A CA 1
ATOM 3985 C C . PHE A 1 518 ? -27.809 9.506 28.603 1.00 95.06 518 PHE A C 1
ATOM 3987 O O . PHE A 1 518 ? -29.034 9.591 28.692 1.00 95.06 518 PHE A O 1
ATOM 3994 N N . ALA A 1 519 ? -27.206 8.607 27.822 1.00 92.25 519 ALA A N 1
ATOM 3995 C CA . ALA A 1 519 ? -27.951 7.656 27.002 1.00 92.25 519 ALA A CA 1
ATOM 3996 C C . ALA A 1 519 ? -28.910 6.800 27.851 1.00 92.25 519 ALA A C 1
ATOM 3998 O O . ALA A 1 519 ? -30.063 6.595 27.477 1.00 92.25 519 ALA A O 1
ATOM 3999 N N . ILE A 1 520 ? -28.479 6.365 29.037 1.00 91.94 520 ILE A N 1
ATOM 4000 C CA . ILE A 1 520 ? -29.285 5.528 29.941 1.00 91.94 520 ILE A CA 1
ATOM 4001 C C . ILE A 1 520 ? -30.434 6.291 30.606 1.00 91.94 520 ILE A C 1
ATOM 4003 O O . ILE A 1 520 ? -31.524 5.741 30.809 1.00 91.94 520 ILE A O 1
ATOM 4007 N N . LEU A 1 521 ? -30.195 7.540 31.007 1.00 92.19 521 LEU A N 1
ATOM 4008 C CA . LEU A 1 521 ? -31.180 8.333 31.747 1.00 92.19 521 LEU A CA 1
ATOM 4009 C C . LEU A 1 521 ? -32.166 9.048 30.823 1.00 92.19 521 LEU A C 1
ATOM 4011 O O . LEU A 1 521 ? -33.369 9.101 31.104 1.00 92.19 521 LEU A O 1
ATOM 4015 N N . TYR A 1 522 ? -31.665 9.587 29.717 1.00 91.75 522 TYR A N 1
ATOM 4016 C CA . TYR A 1 522 ? -32.416 10.484 28.850 1.00 91.75 522 TYR A CA 1
ATOM 4017 C C . TYR A 1 522 ? -32.790 9.847 27.509 1.00 91.75 522 TYR A C 1
ATOM 4019 O O . TYR A 1 522 ? -33.812 10.241 26.939 1.00 91.75 522 TYR A O 1
ATOM 4027 N N . GLY A 1 523 ? -32.066 8.818 27.053 1.00 88.56 523 GLY A N 1
ATOM 4028 C CA . GLY A 1 523 ? -32.266 8.224 25.732 1.00 88.56 523 GLY A CA 1
ATOM 4029 C C . GLY A 1 523 ? -32.003 9.267 24.650 1.00 88.56 523 GLY A C 1
ATOM 4030 O O . GLY A 1 523 ? -30.926 9.851 24.602 1.00 88.56 523 GLY A O 1
ATOM 4031 N N . GLU A 1 524 ? -33.013 9.544 23.826 1.00 85.75 524 GLU A N 1
ATOM 4032 C CA . GLU A 1 524 ? -32.963 10.606 22.810 1.00 85.75 524 GLU A CA 1
ATOM 4033 C C . GLU A 1 524 ? -33.255 12.009 23.369 1.00 85.75 524 GLU A C 1
ATOM 4035 O O . GLU A 1 524 ? -33.079 13.009 22.672 1.00 85.75 524 GLU A O 1
ATOM 4040 N N . ARG A 1 525 ? -33.721 12.121 24.623 1.00 88.75 525 ARG A N 1
ATOM 4041 C CA . ARG A 1 525 ? -33.990 13.429 25.238 1.00 88.75 525 ARG A CA 1
ATOM 4042 C C . ARG A 1 525 ? -32.677 14.132 25.573 1.00 88.75 525 ARG A C 1
ATOM 4044 O O . ARG A 1 525 ? -31.723 13.509 26.027 1.00 88.75 525 ARG A O 1
ATOM 4051 N N . MET A 1 526 ? -32.658 15.452 25.417 1.00 89.69 526 MET A N 1
ATOM 4052 C CA . MET A 1 526 ? -31.486 16.257 25.747 1.00 89.69 526 MET A CA 1
ATOM 4053 C C . MET A 1 526 ? -31.407 16.501 27.267 1.00 89.69 526 MET A C 1
ATOM 4055 O O . MET A 1 526 ? -32.383 16.998 27.841 1.00 89.69 526 MET A O 1
ATOM 4059 N N . PRO A 1 527 ? -30.286 16.186 27.942 1.00 94.00 527 PRO A N 1
ATOM 4060 C CA . PRO A 1 527 ? -30.069 16.599 29.326 1.00 94.00 527 PRO A CA 1
ATOM 4061 C C . PRO A 1 527 ? -29.929 18.126 29.418 1.00 94.00 527 PRO A C 1
ATOM 4063 O O . PRO A 1 527 ? -29.411 18.767 28.503 1.00 94.00 527 PRO A O 1
ATOM 4066 N N . GLN A 1 528 ? -30.360 18.715 30.538 1.00 93.62 528 GLN A N 1
ATOM 4067 C CA . GLN A 1 528 ? -30.278 20.159 30.785 1.00 93.62 528 GLN A CA 1
ATOM 4068 C C . GLN A 1 528 ? -29.398 20.463 32.000 1.00 93.62 528 GLN A C 1
ATOM 4070 O O . GLN A 1 528 ? -29.607 19.880 33.067 1.00 93.62 528 GLN A O 1
ATOM 4075 N N . GLN A 1 529 ? -28.458 21.404 31.864 1.00 94.00 529 GLN A N 1
ATOM 4076 C CA . GLN A 1 529 ? -27.638 21.877 32.985 1.00 94.00 529 GLN A CA 1
ATOM 4077 C C . GLN A 1 529 ? -28.520 22.342 34.154 1.00 94.00 529 GLN A C 1
ATOM 4079 O O . GLN A 1 529 ? -29.572 22.951 33.962 1.00 94.00 529 GLN A O 1
ATOM 4084 N N . GLY A 1 530 ? -28.121 22.007 35.383 1.00 88.81 530 GLY A N 1
ATOM 4085 C CA . GLY A 1 530 ? -28.902 22.275 36.597 1.00 88.81 530 GLY A CA 1
ATOM 4086 C C . GLY A 1 530 ? -30.025 21.272 36.899 1.00 88.81 530 GLY A C 1
ATOM 4087 O O . GLY A 1 530 ? -30.481 21.203 38.045 1.00 88.81 530 GLY A O 1
ATOM 4088 N N . ARG A 1 531 ? -30.454 20.455 35.923 1.00 92.50 531 ARG A N 1
ATOM 4089 C CA . ARG A 1 531 ? -31.470 19.395 36.113 1.00 92.50 531 ARG A CA 1
ATOM 4090 C C . ARG A 1 531 ? -30.894 18.002 36.334 1.00 92.50 531 ARG A C 1
ATOM 4092 O O . ARG A 1 531 ? -31.638 17.080 36.654 1.00 92.50 531 ARG A O 1
ATOM 4099 N N . PHE A 1 532 ? -29.586 17.857 36.225 1.00 95.50 532 PHE A N 1
ATOM 4100 C CA . PHE A 1 532 ? -28.864 16.679 36.674 1.00 95.50 532 PHE A CA 1
ATOM 4101 C C . PHE A 1 532 ? -27.707 17.096 37.566 1.00 95.50 532 PHE A C 1
ATOM 4103 O O . PHE A 1 532 ? -27.286 18.253 37.560 1.00 95.50 532 PHE A O 1
ATOM 4110 N N . GLU A 1 533 ? -27.201 16.140 38.326 1.00 95.25 533 GLU A N 1
ATOM 4111 C CA . GLU A 1 533 ? -25.963 16.285 39.076 1.00 95.25 533 GLU A CA 1
ATOM 4112 C C . GLU A 1 533 ? -25.021 15.124 38.787 1.00 95.25 533 GLU A C 1
ATOM 4114 O O . GLU A 1 533 ? -25.467 14.019 38.465 1.00 95.25 533 GLU A O 1
ATOM 4119 N N . VAL A 1 534 ? -23.718 15.377 38.886 1.00 96.62 534 VAL A N 1
ATOM 4120 C CA . VAL A 1 534 ? -22.691 14.359 38.648 1.00 96.62 534 VAL A CA 1
ATOM 4121 C C . VAL A 1 534 ? -21.811 14.199 39.879 1.00 96.62 534 VAL A C 1
ATOM 4123 O O . VAL A 1 534 ? -21.239 15.167 40.365 1.00 96.62 534 VAL A O 1
ATOM 4126 N N . VAL A 1 535 ? -21.650 12.975 40.367 1.00 95.31 535 VAL A N 1
ATOM 4127 C CA . VAL A 1 535 ? -20.668 12.648 41.408 1.00 95.31 535 VAL A CA 1
ATOM 4128 C C . VAL A 1 535 ? -19.517 11.877 40.775 1.00 95.31 535 VAL A C 1
ATOM 4130 O O . VAL A 1 535 ? -19.740 10.854 40.129 1.00 95.31 535 VAL A O 1
ATOM 4133 N N . SER A 1 536 ? -18.291 12.362 40.959 1.00 95.25 536 SER A N 1
ATOM 4134 C CA . SER A 1 536 ? -17.065 11.689 40.524 1.00 95.25 536 SER A CA 1
ATOM 4135 C C . SER A 1 536 ? -16.386 10.993 41.694 1.00 95.25 536 SER A C 1
ATOM 4137 O O . SER A 1 536 ? -16.189 11.611 42.734 1.00 95.25 536 SER A O 1
ATOM 4139 N N . GLY A 1 537 ? -15.970 9.739 41.514 1.00 91.75 537 GLY A N 1
ATOM 4140 C CA . GLY A 1 537 ? -15.208 8.978 42.512 1.00 91.75 537 GLY A CA 1
ATOM 4141 C C . GLY A 1 537 ? -13.723 9.336 42.638 1.00 91.75 537 GLY A C 1
ATOM 4142 O O . GLY A 1 537 ? -13.019 8.739 43.461 1.00 91.75 537 GLY A O 1
ATOM 4143 N N . TRP A 1 538 ? -13.242 10.267 41.811 1.00 91.50 538 TRP A N 1
ATOM 4144 C CA . TRP A 1 538 ? -11.889 10.815 41.868 1.00 91.50 538 TRP A CA 1
ATOM 4145 C C . TRP A 1 538 ? -11.894 12.331 41.632 1.00 91.50 538 TRP A C 1
ATOM 4147 O O . TRP A 1 538 ? -12.723 12.858 40.882 1.00 91.50 538 TRP A O 1
ATOM 4157 N N . ALA A 1 539 ? -10.928 13.025 42.236 1.00 90.56 539 ALA A N 1
ATOM 4158 C CA . ALA A 1 539 ? -10.744 14.467 42.116 1.00 90.56 539 ALA A CA 1
ATOM 4159 C C . ALA A 1 539 ? -9.414 14.787 41.412 1.00 90.56 539 ALA A C 1
ATOM 4161 O O . ALA A 1 539 ? -8.326 14.600 41.955 1.00 90.56 539 ALA A O 1
ATOM 4162 N N . THR A 1 540 ? -9.499 15.258 40.169 1.00 89.31 540 THR A N 1
ATOM 4163 C CA . THR A 1 540 ? -8.359 15.733 39.366 1.00 89.31 540 THR A CA 1
ATOM 4164 C C . THR A 1 540 ? -8.765 16.970 38.581 1.00 89.31 540 THR A C 1
ATOM 4166 O O . THR A 1 540 ? -9.919 17.068 38.177 1.00 89.31 540 THR A O 1
ATOM 4169 N N . GLU A 1 541 ? -7.817 17.846 38.267 1.00 88.06 541 GLU A N 1
ATOM 4170 C CA . GLU A 1 541 ? -8.064 19.039 37.444 1.00 88.06 541 GLU A CA 1
ATOM 4171 C C . GLU A 1 541 ? -8.813 18.710 36.142 1.00 88.06 541 GLU A C 1
ATOM 4173 O O . GLU A 1 541 ? -9.846 19.300 35.855 1.00 88.06 541 GLU A O 1
ATOM 4178 N N . GLY A 1 542 ? -8.402 17.655 35.431 1.00 87.75 542 GLY A N 1
ATOM 4179 C CA . GLY A 1 542 ? -9.062 17.293 34.177 1.00 87.75 542 GLY A CA 1
ATOM 4180 C C . GLY A 1 542 ? -10.482 16.729 34.291 1.00 87.75 542 GLY A C 1
ATOM 4181 O O . GLY A 1 542 ? -11.233 16.781 33.320 1.00 87.75 542 GLY A O 1
ATOM 4182 N N . ILE A 1 543 ? -10.885 16.189 35.452 1.00 91.50 543 ILE A N 1
ATOM 4183 C CA . ILE A 1 543 ? -12.302 15.830 35.663 1.00 91.50 543 ILE A CA 1
ATOM 4184 C C . ILE A 1 543 ? -13.108 17.055 36.094 1.00 91.50 543 ILE A C 1
ATOM 4186 O O . ILE A 1 543 ? -14.249 17.198 35.668 1.00 91.50 543 ILE A O 1
ATOM 4190 N N . ASP A 1 544 ? -12.504 17.956 36.875 1.00 92.75 544 ASP A N 1
ATOM 4191 C CA . ASP A 1 544 ? -13.120 19.225 37.264 1.00 92.75 544 ASP A CA 1
ATOM 4192 C C . ASP A 1 544 ? -13.448 20.071 36.029 1.00 92.75 544 ASP A C 1
ATOM 4194 O O . ASP A 1 544 ? -14.601 20.440 35.827 1.00 92.75 544 ASP A O 1
ATOM 4198 N N . ASN A 1 545 ? -12.473 20.273 35.138 1.00 91.12 545 ASN A N 1
ATOM 4199 C CA . ASN A 1 545 ? -12.651 21.019 33.891 1.00 91.12 545 ASN A CA 1
ATOM 4200 C C . ASN A 1 545 ? -13.766 20.425 33.018 1.00 91.12 545 ASN A C 1
ATOM 4202 O O . ASN A 1 545 ? -14.647 21.148 32.546 1.00 91.12 545 ASN A O 1
ATOM 4206 N N . ALA A 1 546 ? -13.767 19.100 32.835 1.00 92.50 546 ALA A N 1
ATOM 4207 C CA . ALA A 1 546 ? -14.775 18.428 32.024 1.00 92.50 546 ALA A CA 1
ATOM 4208 C C . ALA A 1 546 ? -16.187 18.557 32.622 1.00 92.50 546 ALA A C 1
ATOM 4210 O O . ALA A 1 546 ? -17.136 18.869 31.902 1.00 92.50 546 ALA A O 1
ATOM 4211 N N . LEU A 1 547 ? -16.343 18.345 33.934 1.00 94.62 547 LEU A N 1
ATOM 4212 C CA . LEU A 1 547 ? -17.645 18.453 34.597 1.00 94.62 547 LEU A CA 1
ATOM 4213 C C . LEU A 1 547 ? -18.127 19.898 34.695 1.00 94.62 547 LEU A C 1
ATOM 4215 O O . LEU A 1 547 ? -19.320 20.138 34.522 1.00 94.62 547 LEU A O 1
ATOM 4219 N N . ARG A 1 548 ? -17.224 20.864 34.877 1.00 93.12 548 ARG A N 1
ATOM 4220 C CA . ARG A 1 548 ? -17.566 22.288 34.859 1.00 93.12 548 ARG A CA 1
ATOM 4221 C C . ARG A 1 548 ? -18.162 22.707 33.521 1.00 93.12 548 ARG A C 1
ATOM 4223 O O . ARG A 1 548 ? -19.180 23.391 33.507 1.00 93.12 548 ARG A O 1
ATOM 4230 N N . LEU A 1 549 ? -17.577 22.250 32.413 1.00 91.38 549 LEU A N 1
ATOM 4231 C CA . LEU A 1 549 ? -18.103 22.510 31.072 1.00 91.38 549 LEU A CA 1
ATOM 4232 C C . LEU A 1 549 ? -19.465 21.838 30.854 1.00 91.38 549 LEU A C 1
ATOM 4234 O O . LEU A 1 549 ? -20.405 22.490 30.406 1.00 91.38 549 LEU A O 1
ATOM 4238 N N . VAL A 1 550 ? -19.589 20.548 31.183 1.00 94.12 550 VAL A N 1
ATOM 4239 C CA . VAL A 1 550 ? -20.779 19.758 30.828 1.00 94.12 550 VAL A CA 1
ATOM 4240 C C . VAL A 1 550 ? -21.940 19.963 31.805 1.00 94.12 550 VAL A C 1
ATOM 4242 O O . VAL A 1 550 ? -23.061 20.218 31.370 1.00 94.12 550 VAL A O 1
ATOM 4245 N N . ALA A 1 551 ? -21.704 19.862 33.114 1.00 93.12 551 ALA A N 1
ATOM 4246 C CA . ALA A 1 551 ? -22.741 19.969 34.146 1.00 93.12 551 ALA A CA 1
ATOM 4247 C C . ALA A 1 551 ? -23.027 21.421 34.575 1.00 93.12 551 ALA A C 1
ATOM 4249 O O . ALA A 1 551 ? -24.132 21.721 35.040 1.00 93.12 551 ALA A O 1
ATOM 4250 N N . GLY A 1 552 ? -22.057 22.322 34.401 1.00 90.19 552 GLY A N 1
ATOM 4251 C CA . GLY A 1 552 ? -22.097 23.682 34.933 1.00 90.19 552 GLY A CA 1
ATOM 4252 C C . GLY A 1 552 ? -21.675 23.750 36.406 1.00 90.19 552 GLY A C 1
ATOM 4253 O O . GLY A 1 552 ? -21.769 22.768 37.150 1.00 90.19 552 GLY A O 1
ATOM 4254 N N . GLU A 1 553 ? -21.204 24.922 36.835 1.00 88.94 553 GLU A N 1
ATOM 4255 C CA . GLU A 1 553 ? -20.774 25.155 38.218 1.00 88.94 553 GLU A CA 1
ATOM 4256 C C . GLU A 1 553 ? -21.896 24.854 39.228 1.00 88.94 553 GLU A C 1
ATOM 4258 O O . GLU A 1 553 ? -23.065 25.169 39.009 1.00 88.94 553 GLU A O 1
ATOM 4263 N N . GLY A 1 554 ? -21.538 24.202 40.339 1.00 88.94 554 GLY A N 1
ATOM 4264 C CA . GLY A 1 554 ? -22.476 23.833 41.407 1.00 88.94 554 GLY A CA 1
ATOM 4265 C C . GLY A 1 554 ? -23.335 22.587 41.144 1.00 88.94 554 GLY A C 1
ATOM 4266 O O . GLY A 1 554 ? -24.096 22.191 42.025 1.00 88.94 554 GLY A O 1
ATOM 4267 N N . ASN A 1 555 ? -23.209 21.935 39.981 1.00 93.56 555 ASN A N 1
ATOM 4268 C CA . ASN A 1 555 ? -23.984 20.733 39.627 1.00 93.56 555 ASN A CA 1
ATOM 4269 C C . ASN A 1 555 ? -23.161 19.438 39.631 1.00 93.56 555 ASN A C 1
ATOM 4271 O O . ASN A 1 555 ? -23.563 18.432 39.046 1.00 93.56 555 ASN A O 1
ATOM 4275 N N . TYR A 1 556 ? -22.001 19.431 40.279 1.00 96.00 556 TYR A N 1
ATOM 4276 C CA . TYR A 1 556 ? -21.200 18.226 40.426 1.00 96.00 556 TYR A CA 1
ATOM 4277 C C . TYR A 1 556 ? -20.432 18.208 41.747 1.00 96.00 556 TYR A C 1
ATOM 4279 O O . TYR A 1 556 ? -20.189 19.246 42.359 1.00 96.00 556 TYR A O 1
ATOM 4287 N N . VAL A 1 557 ? -20.060 17.007 42.185 1.00 93.62 557 VAL A N 1
ATOM 4288 C CA . VAL A 1 557 ? -19.274 16.762 43.397 1.00 93.62 557 VAL A CA 1
ATOM 4289 C C . VAL A 1 557 ? -18.084 15.884 43.036 1.00 93.62 557 VAL A C 1
ATOM 4291 O O . VAL A 1 557 ? -18.247 14.812 42.452 1.00 93.62 557 VAL A O 1
ATOM 4294 N N . LEU A 1 558 ? -16.883 16.323 43.404 1.00 93.31 558 LEU A N 1
ATOM 4295 C CA . LEU A 1 558 ? -15.664 15.530 43.279 1.00 93.31 558 LEU A CA 1
ATOM 4296 C C . LEU A 1 558 ? -15.393 14.822 44.608 1.00 93.31 558 LEU A C 1
ATOM 4298 O O . LEU A 1 558 ? -15.315 15.465 45.652 1.00 93.31 558 LEU A O 1
ATOM 4302 N N . GLN A 1 559 ? -15.273 13.500 44.571 1.00 88.88 559 GLN A N 1
ATOM 4303 C CA . GLN A 1 559 ? -14.975 12.652 45.723 1.00 88.88 559 GLN A CA 1
ATOM 4304 C C . GLN A 1 559 ? -13.686 11.866 45.478 1.00 88.88 559 GLN A C 1
ATOM 4306 O O . GLN A 1 559 ? -13.179 11.808 44.361 1.00 88.88 559 GLN A O 1
ATOM 4311 N N . GLY A 1 560 ? -13.174 11.233 46.530 1.00 79.94 560 GLY A N 1
ATOM 4312 C CA . GLY A 1 560 ? -11.980 10.399 46.472 1.00 79.94 560 GLY A CA 1
ATOM 4313 C C . GLY A 1 560 ? -10.700 11.160 46.802 1.00 79.94 560 GLY A C 1
ATOM 4314 O O . GLY A 1 560 ? -10.458 12.265 46.322 1.00 79.94 560 GLY A O 1
ATOM 4315 N N . GLU A 1 561 ? -9.854 10.510 47.594 1.00 80.06 561 GLU A N 1
ATOM 4316 C CA . GLU A 1 561 ? -8.529 10.988 47.984 1.00 80.06 561 GLU A CA 1
ATOM 4317 C C . GLU A 1 561 ? -7.450 10.062 47.411 1.00 80.06 561 GLU A C 1
ATOM 4319 O O . GLU A 1 561 ? -7.700 8.897 47.095 1.00 80.06 561 GLU A O 1
ATOM 4324 N N . GLU A 1 562 ? -6.246 10.594 47.220 1.00 80.50 562 GLU A N 1
ATOM 4325 C CA . GLU A 1 562 ? -5.132 9.813 46.692 1.00 80.50 562 GLU A CA 1
ATOM 4326 C C . GLU A 1 562 ? -4.509 8.878 47.741 1.00 80.50 562 GLU A C 1
ATOM 4328 O O . GLU A 1 562 ? -4.496 9.216 48.923 1.00 80.50 562 GLU A O 1
ATOM 4333 N N . PRO A 1 563 ? -3.917 7.738 47.321 1.00 82.31 563 PRO A N 1
ATOM 4334 C CA . PRO A 1 563 ? -3.718 7.294 45.939 1.00 82.31 563 PRO A CA 1
ATOM 4335 C C . PRO A 1 563 ? -4.976 6.667 45.323 1.00 82.31 563 PRO A C 1
ATOM 4337 O O . PRO A 1 563 ? -5.622 5.810 45.916 1.00 82.31 563 PRO A O 1
ATOM 4340 N N . PHE A 1 564 ? -5.287 7.061 44.086 1.00 85.38 564 PHE A N 1
ATOM 4341 C CA . PHE A 1 564 ? -6.406 6.480 43.346 1.00 85.38 564 PHE A CA 1
ATOM 4342 C C . PHE A 1 564 ? -6.074 5.083 42.814 1.00 85.38 564 PHE A C 1
ATOM 4344 O O . PHE A 1 564 ? -4.952 4.822 42.376 1.00 85.38 564 PHE A O 1
ATOM 4351 N N . ASN A 1 565 ? -7.091 4.231 42.759 1.00 87.94 565 ASN A N 1
ATOM 4352 C CA . ASN A 1 565 ? -7.095 2.927 42.108 1.00 87.94 565 ASN A CA 1
ATOM 4353 C C . ASN A 1 565 ? -8.288 2.819 41.134 1.00 87.94 565 ASN A C 1
ATOM 4355 O O . ASN A 1 565 ? -9.018 3.789 40.915 1.00 87.94 565 ASN A O 1
ATOM 4359 N N . ALA A 1 566 ? -8.489 1.647 40.526 1.00 86.56 566 ALA A N 1
ATOM 4360 C CA . ALA A 1 566 ? -9.561 1.442 39.551 1.00 86.56 566 ALA A CA 1
ATOM 4361 C C . ALA A 1 566 ? -10.968 1.687 40.127 1.00 86.56 566 ALA A C 1
ATOM 4363 O O . ALA A 1 566 ? -11.842 2.158 39.401 1.00 86.56 566 ALA A O 1
ATOM 4364 N N . ASP A 1 567 ? -11.189 1.421 41.419 1.00 85.88 567 ASP A N 1
ATOM 4365 C CA . ASP A 1 567 ? -12.488 1.618 42.062 1.00 85.88 567 ASP A CA 1
ATOM 4366 C C . ASP A 1 567 ? -12.876 3.087 42.186 1.00 85.88 567 ASP A C 1
ATOM 4368 O O . ASP A 1 567 ? -14.071 3.384 42.227 1.00 85.88 567 ASP A O 1
ATOM 4372 N N . ASN A 1 568 ? -11.896 3.994 42.193 1.00 89.44 568 ASN A N 1
ATOM 4373 C CA . ASN A 1 568 ? -12.147 5.430 42.187 1.00 89.44 568 ASN A CA 1
ATOM 4374 C C . ASN A 1 568 ? -12.715 5.915 40.851 1.00 89.44 568 ASN A C 1
ATOM 4376 O O . ASN A 1 568 ? -13.419 6.913 40.842 1.00 89.44 568 ASN A O 1
ATOM 4380 N N . TYR A 1 569 ? -12.457 5.237 39.727 1.00 92.38 569 TYR A N 1
ATOM 4381 C CA . TYR A 1 569 ? -12.875 5.711 38.405 1.00 92.38 569 TYR A CA 1
ATOM 4382 C C . TYR A 1 569 ? -14.350 5.382 38.122 1.00 92.38 569 TYR A C 1
ATOM 4384 O O . TYR A 1 569 ? -14.661 4.441 37.395 1.00 92.38 569 TYR A O 1
ATOM 4392 N N . TYR A 1 570 ? -15.279 6.157 38.685 1.00 94.38 570 TYR A N 1
ATOM 4393 C CA . TYR A 1 570 ? -16.705 6.115 38.337 1.00 94.38 570 TYR A CA 1
ATOM 4394 C C . TYR A 1 570 ? -17.370 7.499 38.304 1.00 94.38 570 TYR A C 1
ATOM 4396 O O . TYR A 1 570 ? -17.049 8.366 39.118 1.00 94.38 570 TYR A O 1
ATOM 4404 N N . LEU A 1 571 ? -18.320 7.689 37.386 1.00 96.69 571 LEU A N 1
ATOM 4405 C CA . LEU A 1 571 ? -19.245 8.825 37.409 1.00 96.69 571 LEU A CA 1
ATOM 4406 C C . LEU A 1 571 ? -20.650 8.334 37.740 1.00 96.69 571 LEU A C 1
ATOM 4408 O O . LEU A 1 571 ? -21.139 7.392 37.120 1.00 96.69 571 LEU A O 1
ATOM 4412 N N . ALA A 1 572 ? -21.303 8.984 38.697 1.00 95.44 572 ALA A N 1
ATOM 4413 C CA . ALA A 1 572 ? -22.714 8.801 38.998 1.00 95.44 572 ALA A CA 1
ATOM 4414 C C . ALA A 1 572 ? -23.488 10.026 38.508 1.00 95.44 572 ALA A C 1
ATOM 4416 O O . ALA A 1 572 ? -23.344 11.108 39.069 1.00 95.44 572 ALA A O 1
ATOM 4417 N N . VAL A 1 573 ? -24.288 9.862 37.458 1.00 96.69 573 VAL A N 1
ATOM 4418 C CA . VAL A 1 573 ? -25.156 10.918 36.926 1.00 96.69 573 VAL A CA 1
ATOM 4419 C C . VAL A 1 573 ? -26.547 10.715 37.502 1.00 96.69 573 VAL A C 1
ATOM 4421 O O . VAL A 1 573 ? -27.121 9.644 37.322 1.00 96.69 573 VAL A O 1
ATOM 4424 N N . THR A 1 574 ? -27.095 11.714 38.185 1.00 94.88 574 THR A N 1
ATOM 4425 C CA . THR A 1 574 ? -28.444 11.665 38.760 1.00 94.88 574 THR A CA 1
ATOM 4426 C C . THR A 1 574 ? -29.340 12.669 38.058 1.00 94.88 574 THR A C 1
ATOM 4428 O O . THR A 1 574 ? -29.075 13.869 38.090 1.00 94.88 574 THR A O 1
ATOM 4431 N N . ASP A 1 575 ? -30.430 12.188 37.466 1.00 94.12 575 ASP A N 1
ATOM 4432 C CA . ASP A 1 575 ? -31.492 13.046 36.954 1.00 94.12 575 ASP A CA 1
ATOM 4433 C C . ASP A 1 575 ? -32.366 13.527 38.119 1.00 94.12 575 ASP A C 1
ATOM 4435 O O . ASP A 1 575 ? -33.042 12.727 38.772 1.00 94.12 575 ASP A O 1
ATOM 4439 N N . ARG A 1 576 ? -32.377 14.838 38.386 1.00 92.62 576 ARG A N 1
ATOM 4440 C CA . ARG A 1 576 ? -33.109 15.410 39.529 1.00 92.62 576 ARG A CA 1
ATOM 4441 C C . ARG A 1 576 ? -34.619 15.266 39.372 1.00 92.62 576 ARG A C 1
ATOM 4443 O O . ARG A 1 576 ? -35.319 15.145 40.372 1.00 92.62 576 ARG A O 1
ATOM 4450 N N . ALA A 1 577 ? -35.121 15.245 38.136 1.00 88.56 577 ALA A N 1
ATOM 4451 C CA . ALA A 1 577 ? -36.552 15.130 37.878 1.00 88.56 577 ALA A CA 1
ATOM 4452 C C . ALA A 1 577 ? -37.089 13.730 38.208 1.00 88.56 577 ALA A C 1
ATOM 4454 O O . ALA A 1 577 ? -38.174 13.598 38.769 1.00 88.56 577 ALA A O 1
ATOM 4455 N N . THR A 1 578 ? -36.332 12.682 37.873 1.00 88.44 578 THR A N 1
ATOM 4456 C CA . THR A 1 578 ? -36.764 11.288 38.065 1.00 88.44 578 THR A CA 1
ATOM 4457 C C . THR A 1 578 ? -36.150 10.617 39.289 1.00 88.44 578 THR A C 1
ATOM 4459 O O . THR A 1 578 ? -36.565 9.516 39.649 1.00 88.44 578 THR A O 1
ATOM 4462 N N . SER A 1 579 ? -35.160 11.247 39.933 1.00 89.00 579 SER A N 1
ATOM 4463 C CA . SER A 1 579 ? -34.350 10.642 41.003 1.00 89.00 579 SER A CA 1
ATOM 4464 C C . SER A 1 579 ? -33.721 9.298 40.603 1.00 89.00 579 SER A C 1
ATOM 4466 O O . SER A 1 579 ? -33.449 8.447 41.457 1.00 89.00 579 SER A O 1
ATOM 4468 N N . ARG A 1 580 ? -33.521 9.085 39.296 1.00 91.50 580 ARG A N 1
ATOM 4469 C CA . ARG A 1 580 ? -32.784 7.946 38.749 1.00 91.50 580 ARG A CA 1
ATOM 4470 C C . ARG A 1 580 ? -31.320 8.328 38.633 1.00 91.50 580 ARG A C 1
ATOM 4472 O O . ARG A 1 580 ? -30.993 9.388 38.102 1.00 91.50 580 ARG A O 1
ATOM 4479 N N . THR A 1 581 ? -30.454 7.426 39.063 1.00 92.69 581 THR A N 1
ATOM 4480 C CA . THR A 1 581 ? -29.011 7.574 38.924 1.00 92.69 581 THR A CA 1
ATOM 4481 C C . THR A 1 581 ? -28.463 6.468 38.040 1.00 92.69 581 THR A C 1
ATOM 4483 O O . THR A 1 581 ? -28.822 5.300 38.206 1.00 92.69 581 THR A O 1
ATOM 4486 N N . ALA A 1 582 ? -27.581 6.838 37.117 1.00 94.12 582 ALA A N 1
ATOM 4487 C CA . ALA A 1 582 ? -26.752 5.926 36.347 1.00 94.12 582 ALA A CA 1
ATOM 4488 C C . ALA A 1 582 ? -25.305 6.042 36.838 1.00 94.12 582 ALA A C 1
ATOM 4490 O O . ALA A 1 582 ? -24.709 7.116 36.778 1.00 94.12 582 ALA A O 1
ATOM 4491 N N . VAL A 1 583 ? -24.741 4.939 37.327 1.00 94.31 583 VAL A N 1
ATOM 4492 C CA . VAL A 1 583 ? -23.337 4.845 37.738 1.00 94.31 583 VAL A CA 1
ATOM 4493 C C . VAL A 1 583 ? -22.560 4.114 36.668 1.00 94.31 583 VAL A C 1
ATOM 4495 O O . VAL A 1 583 ? -22.781 2.928 36.433 1.00 94.31 583 VAL A O 1
ATOM 4498 N N . VAL A 1 584 ? -21.622 4.821 36.053 1.00 95.94 584 VAL A N 1
ATOM 4499 C CA . VAL A 1 584 ? -20.715 4.304 35.034 1.00 95.94 584 VAL A CA 1
ATOM 4500 C C . VAL A 1 584 ? -19.338 4.158 35.669 1.00 95.94 584 VAL A C 1
ATOM 4502 O O . VAL A 1 584 ? -18.644 5.148 35.903 1.00 95.94 584 VAL A O 1
ATOM 4505 N N . LYS A 1 585 ? -18.956 2.919 35.994 1.00 94.81 585 LYS A N 1
ATOM 4506 C CA . LYS A 1 585 ? -17.716 2.592 36.709 1.00 94.81 585 LYS A CA 1
ATOM 4507 C C . LYS A 1 585 ? -16.723 1.876 35.800 1.00 94.81 585 LYS A C 1
ATOM 4509 O O . LYS A 1 585 ? -17.090 0.930 35.109 1.00 94.81 585 LYS A O 1
ATOM 4514 N N . ALA A 1 586 ? -15.460 2.287 35.838 1.00 94.12 586 ALA A N 1
ATOM 4515 C CA . ALA A 1 586 ? -14.354 1.607 35.180 1.00 94.12 586 ALA A CA 1
ATOM 4516 C C . ALA A 1 586 ? -14.243 0.157 35.643 1.00 94.12 586 ALA A C 1
ATOM 4518 O O . ALA A 1 586 ? -14.236 -0.136 36.840 1.00 94.12 586 ALA A O 1
ATOM 4519 N N . LYS A 1 587 ? -14.093 -0.759 34.692 1.00 93.25 587 LYS A N 1
ATOM 4520 C CA . LYS A 1 587 ? -13.659 -2.116 35.001 1.00 93.25 587 LYS A CA 1
ATOM 4521 C C . LYS A 1 587 ? -12.167 -2.107 35.351 1.00 93.25 587 LYS A C 1
ATOM 4523 O O . LYS A 1 587 ? -11.410 -1.428 34.657 1.00 93.25 587 LYS A O 1
ATOM 4528 N N . PRO A 1 588 ? -11.704 -2.877 36.355 1.00 88.94 588 PRO A N 1
ATOM 4529 C CA . PRO A 1 588 ? -10.283 -2.940 36.701 1.00 88.94 588 PRO A CA 1
ATOM 4530 C C . PRO A 1 588 ? -9.372 -3.267 35.511 1.00 88.94 588 PRO A C 1
ATOM 4532 O O . PRO A 1 588 ? -8.298 -2.691 35.391 1.00 88.94 588 PRO A O 1
ATOM 4535 N N . GLN A 1 589 ? -9.844 -4.104 34.580 1.00 89.88 589 GLN A N 1
ATOM 4536 C CA . GLN A 1 589 ? -9.117 -4.516 33.373 1.00 89.88 589 GLN A CA 1
ATOM 4537 C C . GLN A 1 589 ? -8.859 -3.375 32.375 1.00 89.88 589 GLN A C 1
ATOM 4539 O O . GLN A 1 589 ? -8.075 -3.548 31.444 1.00 89.88 589 GLN A O 1
ATOM 4544 N N . LEU A 1 590 ? -9.518 -2.220 32.532 1.00 92.50 590 LEU A N 1
ATOM 4545 C CA . LEU A 1 590 ? -9.214 -1.028 31.741 1.00 92.50 590 LEU A CA 1
ATOM 4546 C C . LEU A 1 590 ? -7.798 -0.509 32.036 1.00 92.50 590 LEU A C 1
ATOM 4548 O O . LEU A 1 590 ? -7.166 0.061 31.150 1.00 92.50 590 LEU A O 1
ATOM 4552 N N . PHE A 1 591 ? -7.305 -0.703 33.261 1.00 94.00 591 PHE A N 1
ATOM 4553 C CA . PHE A 1 591 ? -5.998 -0.225 33.695 1.00 94.00 591 PHE A CA 1
ATOM 4554 C C . PHE A 1 591 ? -4.975 -1.367 33.637 1.00 94.00 591 PHE A C 1
ATOM 4556 O O . PHE A 1 591 ? -5.150 -2.366 34.335 1.00 94.00 591 PHE A O 1
ATOM 4563 N N . PRO A 1 592 ? -3.906 -1.239 32.829 1.00 91.69 592 PRO A N 1
ATOM 4564 C CA . PRO A 1 592 ? -2.825 -2.217 32.809 1.00 91.69 592 PRO A CA 1
ATOM 4565 C C . PRO A 1 592 ? -2.141 -2.374 34.172 1.00 91.69 592 PRO A C 1
ATOM 4567 O O . PRO A 1 592 ? -2.182 -1.472 35.015 1.00 91.69 592 PRO A O 1
ATOM 4570 N N . GLU A 1 593 ? -1.446 -3.497 34.348 1.00 89.25 593 GLU A N 1
ATOM 4571 C CA . GLU A 1 593 ? -0.574 -3.734 35.502 1.00 89.25 593 GLU A CA 1
ATOM 4572 C C . GLU A 1 593 ? 0.435 -2.581 35.672 1.00 89.25 593 GLU A C 1
ATOM 4574 O O . GLU A 1 593 ? 0.835 -1.934 34.701 1.00 89.25 593 GLU A O 1
ATOM 4579 N N . ASP A 1 594 ? 0.778 -2.265 36.920 1.00 91.62 594 ASP A N 1
ATOM 4580 C CA . ASP A 1 594 ? 1.619 -1.130 37.329 1.00 91.62 594 ASP A CA 1
ATOM 4581 C C . ASP A 1 594 ? 1.083 0.280 37.041 1.00 91.62 594 ASP A C 1
ATOM 4583 O O . ASP A 1 594 ? 1.693 1.252 37.494 1.00 91.62 594 ASP A O 1
ATOM 4587 N N . PHE A 1 595 ? -0.060 0.449 36.359 1.00 94.56 595 PHE A N 1
ATOM 4588 C CA . PHE A 1 595 ? -0.564 1.777 35.983 1.00 94.56 595 PHE A CA 1
ATOM 4589 C C . PHE A 1 595 ? -0.663 2.734 37.183 1.00 94.56 595 PHE A C 1
ATOM 4591 O O . PHE A 1 595 ? -0.121 3.841 37.149 1.00 94.56 595 PHE A O 1
ATOM 4598 N N . PHE A 1 596 ? -1.315 2.306 38.268 1.00 93.00 596 PHE A N 1
ATOM 4599 C CA . PHE A 1 596 ? -1.505 3.133 39.465 1.00 93.00 596 PHE A CA 1
ATOM 4600 C C . PHE A 1 596 ? -0.231 3.289 40.304 1.00 93.00 596 PHE A C 1
ATOM 4602 O O . PHE A 1 596 ? -0.000 4.360 40.876 1.00 93.00 596 PHE A O 1
ATOM 4609 N N . ALA A 1 597 ? 0.618 2.259 40.344 1.00 93.00 597 ALA A N 1
ATOM 4610 C CA . ALA A 1 597 ? 1.904 2.312 41.033 1.00 93.00 597 ALA A CA 1
ATOM 4611 C C . ALA A 1 597 ? 2.827 3.349 40.374 1.00 93.00 597 ALA A C 1
ATOM 4613 O O . ALA A 1 597 ? 3.361 4.238 41.041 1.00 93.00 597 ALA A O 1
ATOM 4614 N N . LEU A 1 598 ? 2.937 3.302 39.045 1.00 94.50 598 LEU A N 1
ATOM 4615 C CA . LEU A 1 598 ? 3.716 4.257 38.267 1.00 94.50 598 LEU A CA 1
ATOM 4616 C C . LEU A 1 598 ? 3.093 5.653 38.286 1.00 94.50 598 LEU A C 1
ATOM 4618 O O . LEU A 1 598 ? 3.825 6.627 38.446 1.00 94.50 598 LEU A O 1
ATOM 4622 N N . ARG A 1 599 ? 1.758 5.775 38.214 1.00 91.62 599 ARG A N 1
ATOM 4623 C CA . ARG A 1 599 ? 1.064 7.064 38.387 1.00 91.62 599 ARG A CA 1
ATOM 4624 C C . ARG A 1 599 ? 1.479 7.735 39.694 1.00 91.62 599 ARG A C 1
ATOM 4626 O O . ARG A 1 599 ? 1.828 8.914 39.690 1.00 91.62 599 ARG A O 1
ATOM 4633 N N . SER A 1 600 ? 1.446 6.982 40.792 1.00 91.19 600 SER A N 1
ATOM 4634 C CA . SER A 1 600 ? 1.799 7.478 42.124 1.00 91.19 600 SER A CA 1
ATOM 4635 C C . SER A 1 600 ? 3.258 7.933 42.183 1.00 91.19 600 SER A C 1
ATOM 4637 O O . SER A 1 600 ? 3.517 9.062 42.592 1.00 91.19 600 SER A O 1
ATOM 4639 N N . LYS A 1 601 ? 4.201 7.127 41.672 1.00 93.62 601 LYS A N 1
ATOM 4640 C CA . LYS A 1 601 ? 5.624 7.509 41.589 1.00 93.62 601 LYS A CA 1
ATOM 4641 C C . LYS A 1 601 ? 5.853 8.770 40.752 1.00 93.62 601 LYS A C 1
ATOM 4643 O O . LYS A 1 601 ? 6.628 9.645 41.135 1.00 93.62 601 LYS A O 1
ATOM 4648 N N . VAL A 1 602 ? 5.179 8.887 39.603 1.00 90.69 602 VAL A N 1
ATOM 4649 C CA . VAL A 1 602 ? 5.288 10.064 38.727 1.00 90.69 602 VAL A CA 1
ATOM 4650 C C . VAL A 1 602 ? 4.778 11.309 39.443 1.00 90.69 602 VAL A C 1
ATOM 4652 O O . VAL A 1 602 ? 5.447 12.339 39.402 1.00 90.69 602 VAL A O 1
ATOM 4655 N N . LYS A 1 603 ? 3.637 11.213 40.133 1.00 87.44 603 LYS A N 1
ATOM 4656 C CA . LYS A 1 603 ? 3.063 12.346 40.862 1.00 87.44 603 LYS A CA 1
ATOM 4657 C C . LYS A 1 603 ? 3.916 12.771 42.063 1.00 87.44 603 LYS A C 1
ATOM 4659 O O . LYS A 1 603 ? 4.048 13.959 42.320 1.00 87.44 603 LYS A O 1
ATOM 4664 N N . GLN A 1 604 ? 4.528 11.813 42.756 1.00 91.25 604 GLN A N 1
ATOM 4665 C CA . GLN A 1 604 ? 5.439 12.061 43.881 1.00 91.25 604 GLN A CA 1
ATOM 4666 C C . GLN A 1 604 ? 6.832 12.546 43.444 1.00 91.25 604 GLN A C 1
ATOM 4668 O O . GLN A 1 604 ? 7.666 12.852 44.289 1.00 91.25 604 GLN A O 1
ATOM 4673 N N . GLY A 1 605 ? 7.116 12.589 42.137 1.00 93.31 605 GLY A N 1
ATOM 4674 C CA . GLY A 1 605 ? 8.427 12.977 41.614 1.00 93.31 605 GLY A CA 1
ATOM 4675 C C . GLY A 1 605 ? 9.527 11.927 41.807 1.00 93.31 605 GLY A C 1
ATOM 4676 O O . GLY A 1 605 ? 10.684 12.220 41.525 1.00 93.31 605 GLY A O 1
ATOM 4677 N N . THR A 1 606 ? 9.186 10.708 42.236 1.00 95.88 606 THR A N 1
ATOM 4678 C CA . THR A 1 606 ? 10.136 9.622 42.542 1.00 95.88 606 THR A CA 1
ATOM 4679 C C . THR A 1 606 ? 10.389 8.675 41.367 1.00 95.88 606 THR A C 1
ATOM 4681 O O . THR A 1 606 ? 11.302 7.857 41.427 1.00 95.88 606 THR A O 1
ATOM 4684 N N . ALA A 1 607 ? 9.606 8.778 40.286 1.00 94.25 607 ALA A N 1
ATOM 4685 C CA . ALA A 1 607 ? 9.778 7.951 39.092 1.00 94.25 607 ALA A CA 1
ATOM 4686 C C . ALA A 1 607 ? 11.060 8.292 38.310 1.00 94.25 607 ALA A C 1
ATOM 4688 O O . ALA A 1 607 ? 11.302 9.453 37.952 1.00 94.25 607 ALA A O 1
ATOM 4689 N N . THR A 1 608 ? 11.813 7.256 37.946 1.00 92.75 608 THR A N 1
ATOM 4690 C CA . THR A 1 608 ? 12.923 7.316 36.984 1.00 92.75 608 THR A CA 1
ATOM 4691 C C . THR A 1 608 ? 12.442 7.741 35.583 1.00 92.75 608 THR A C 1
ATOM 4693 O O . THR A 1 608 ? 11.240 7.690 35.288 1.00 92.75 608 THR A O 1
ATOM 4696 N N . PRO A 1 609 ? 13.344 8.166 34.675 1.00 84.25 609 PRO A N 1
ATOM 4697 C CA . PRO A 1 609 ? 12.982 8.470 33.288 1.00 84.25 609 PRO A CA 1
ATOM 4698 C C . PRO A 1 609 ? 12.279 7.311 32.562 1.00 84.25 609 PRO A C 1
ATOM 4700 O O . PRO A 1 609 ? 11.285 7.542 31.871 1.00 84.25 609 PRO A O 1
ATOM 4703 N N . ASP A 1 610 ? 12.729 6.072 32.774 1.00 80.88 610 ASP A N 1
ATOM 4704 C CA . ASP A 1 610 ? 12.131 4.883 32.157 1.00 80.88 610 ASP A CA 1
ATOM 4705 C C . ASP A 1 610 ? 10.745 4.577 32.725 1.00 80.88 610 ASP A C 1
ATOM 4707 O O . ASP A 1 610 ? 9.815 4.295 31.967 1.00 80.88 610 ASP A O 1
ATOM 4711 N N . GLU A 1 611 ? 10.559 4.727 34.039 1.00 89.94 611 GLU A N 1
ATOM 4712 C CA . GLU A 1 611 ? 9.248 4.602 34.684 1.00 89.94 611 GLU A CA 1
ATOM 4713 C C . GLU A 1 611 ? 8.272 5.682 34.207 1.00 89.94 611 GLU A C 1
ATOM 4715 O O . GLU A 1 611 ? 7.116 5.377 33.913 1.00 89.94 611 GLU A O 1
ATOM 4720 N N . LYS A 1 612 ? 8.725 6.935 34.048 1.00 85.19 612 LYS A N 1
ATOM 4721 C CA . LYS A 1 612 ? 7.923 8.011 33.438 1.00 85.19 612 LYS A CA 1
ATOM 4722 C C . LYS A 1 612 ? 7.523 7.644 32.011 1.00 85.19 612 LYS A C 1
ATOM 4724 O O . LYS A 1 612 ? 6.362 7.796 31.634 1.00 85.19 612 LYS A O 1
ATOM 4729 N N . ALA A 1 613 ? 8.465 7.130 31.225 1.00 78.31 613 ALA A N 1
ATOM 4730 C CA . ALA A 1 613 ? 8.221 6.723 29.850 1.00 78.31 613 ALA A CA 1
ATOM 4731 C C . ALA A 1 613 ? 7.297 5.496 29.751 1.00 78.31 613 ALA A C 1
ATOM 4733 O O . ALA A 1 613 ? 6.543 5.380 28.786 1.00 78.31 613 ALA A O 1
ATOM 4734 N N . ARG A 1 614 ? 7.352 4.568 30.713 1.00 85.12 614 ARG A N 1
ATOM 4735 C CA . ARG A 1 614 ? 6.431 3.428 30.815 1.00 85.12 614 ARG A CA 1
ATOM 4736 C C . ARG A 1 614 ? 5.039 3.884 31.236 1.00 85.12 614 ARG A C 1
ATOM 4738 O O . ARG A 1 614 ? 4.060 3.473 30.626 1.00 85.12 614 ARG A O 1
ATOM 4745 N N . PHE A 1 615 ? 4.939 4.786 32.209 1.00 89.25 615 PHE A N 1
ATOM 4746 C CA . PHE A 1 615 ? 3.658 5.348 32.627 1.00 89.25 615 PHE A CA 1
ATOM 4747 C C . PHE A 1 615 ? 2.928 6.045 31.473 1.00 89.25 615 PHE A C 1
ATOM 4749 O O . PHE A 1 615 ? 1.731 5.832 31.290 1.00 89.25 615 PHE A O 1
ATOM 4756 N N . GLN A 1 616 ? 3.640 6.839 30.662 1.00 82.69 616 GLN A N 1
ATOM 4757 C CA . GLN A 1 616 ? 3.032 7.480 29.491 1.00 82.69 616 GLN A CA 1
ATOM 4758 C C . GLN A 1 616 ? 2.512 6.457 28.471 1.00 82.69 616 GLN A C 1
ATOM 4760 O O . GLN A 1 616 ? 1.428 6.646 27.929 1.00 82.69 616 GLN A O 1
ATOM 4765 N N . GLU A 1 617 ? 3.226 5.352 28.244 1.00 80.00 617 GLU A N 1
ATOM 4766 C CA . GLU A 1 617 ? 2.744 4.264 27.385 1.00 80.00 617 GLU A CA 1
ATOM 4767 C C . GLU A 1 617 ? 1.450 3.648 27.931 1.00 80.00 617 GLU A C 1
ATOM 4769 O O . GLU A 1 617 ? 0.462 3.560 27.202 1.00 80.00 617 GLU A O 1
ATOM 4774 N N . LEU A 1 618 ? 1.425 3.271 29.215 1.00 88.94 618 LEU A N 1
ATOM 4775 C CA . LEU A 1 618 ? 0.231 2.688 29.830 1.00 88.94 618 LEU A CA 1
ATOM 4776 C C . LEU A 1 618 ? -0.950 3.667 29.788 1.00 88.94 618 LEU A C 1
ATOM 4778 O O . LEU A 1 618 ? -2.068 3.274 29.472 1.00 88.94 618 LEU A O 1
ATOM 4782 N N . ARG A 1 619 ? -0.706 4.963 30.018 1.00 87.81 619 ARG A N 1
ATOM 4783 C CA . ARG A 1 619 ? -1.722 6.017 29.885 1.00 87.81 619 ARG A CA 1
ATOM 4784 C C . ARG A 1 619 ? -2.313 6.067 28.478 1.00 87.81 619 ARG A C 1
ATOM 4786 O O . ARG A 1 619 ? -3.533 6.152 28.350 1.00 87.81 619 ARG A O 1
ATOM 4793 N N . 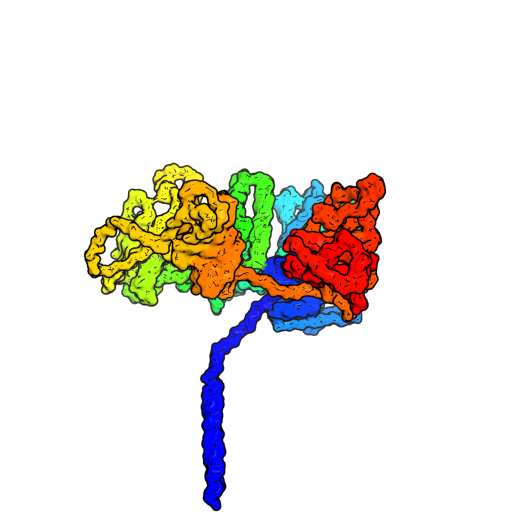LEU A 1 620 ? -1.485 5.993 27.436 1.00 82.00 620 LEU A N 1
ATOM 4794 C CA . LEU A 1 620 ? -1.966 5.962 26.054 1.00 82.00 620 LEU A CA 1
ATOM 4795 C C . LEU A 1 620 ? -2.758 4.683 25.749 1.00 82.00 620 LEU A C 1
ATOM 4797 O O . LEU A 1 620 ? -3.748 4.762 25.031 1.00 82.00 620 LEU A O 1
ATOM 4801 N N . GLN A 1 621 ? -2.394 3.532 26.327 1.00 85.62 621 GLN A N 1
ATOM 4802 C CA . GLN A 1 621 ? -3.171 2.290 26.192 1.00 85.62 621 GLN A CA 1
ATOM 4803 C C . GLN A 1 621 ? -4.562 2.394 26.838 1.00 85.62 621 GLN A C 1
ATOM 4805 O O . GLN A 1 621 ? -5.550 1.933 26.257 1.00 85.62 621 GLN A O 1
ATOM 4810 N N . VAL A 1 622 ? -4.659 3.030 28.013 1.00 91.50 622 VAL A N 1
ATOM 4811 C CA . VAL A 1 622 ? -5.947 3.276 28.681 1.00 91.50 622 VAL A CA 1
ATOM 4812 C C . VAL A 1 622 ? -6.805 4.221 27.843 1.00 91.50 622 VAL A C 1
ATOM 4814 O O . VAL A 1 622 ? -7.969 3.918 27.585 1.00 91.50 622 VAL A O 1
ATOM 4817 N N . ILE A 1 623 ? -6.237 5.339 27.371 1.00 87.44 623 ILE A N 1
ATOM 4818 C CA . ILE A 1 623 ? -6.978 6.284 26.527 1.00 87.44 623 ILE A CA 1
ATOM 4819 C C . ILE A 1 623 ? -7.425 5.596 25.242 1.00 87.44 623 ILE A C 1
ATOM 4821 O O . ILE A 1 623 ? -8.605 5.621 24.932 1.00 87.44 623 ILE A O 1
ATOM 4825 N N . TRP A 1 624 ? -6.538 4.889 24.544 1.00 85.94 624 TRP A N 1
ATOM 4826 C CA . TRP A 1 624 ? -6.907 4.133 23.349 1.00 85.94 624 TRP A CA 1
ATOM 4827 C C . TRP A 1 624 ? -8.044 3.133 23.617 1.00 85.94 624 TRP A C 1
ATOM 4829 O O . TRP A 1 624 ? -8.942 2.996 22.792 1.00 85.94 624 TRP A O 1
ATOM 4839 N N . SER A 1 625 ? -8.074 2.487 24.788 1.00 89.38 625 SER A N 1
ATOM 4840 C CA . SER A 1 625 ? -9.172 1.591 25.175 1.00 89.38 625 SER A CA 1
ATOM 4841 C C . SER A 1 625 ? -10.489 2.338 25.401 1.00 89.38 625 SER A C 1
ATOM 4843 O O . SER A 1 625 ? -11.525 1.883 24.922 1.00 89.38 625 SER A O 1
ATOM 4845 N N . LEU A 1 626 ? -10.454 3.499 26.068 1.00 89.12 626 LEU A N 1
ATOM 4846 C CA . LEU A 1 626 ? -11.609 4.403 26.172 1.00 89.12 626 LEU A CA 1
ATOM 4847 C C . LEU A 1 626 ? -12.104 4.826 24.789 1.00 89.12 626 LEU A C 1
ATOM 4849 O O . LEU A 1 626 ? -13.313 4.931 24.570 1.00 89.12 626 LEU A O 1
ATOM 4853 N N . LEU A 1 627 ? -11.162 5.027 23.864 1.00 82.19 627 LEU A N 1
ATOM 4854 C CA . LEU A 1 627 ? -11.465 5.425 22.511 1.00 82.19 627 LEU A CA 1
ATOM 4855 C C . LEU A 1 627 ? -12.120 4.274 21.731 1.00 82.19 627 LEU A C 1
ATOM 4857 O O . LEU A 1 627 ? -13.244 4.403 21.275 1.00 82.19 627 LEU A O 1
ATOM 4861 N N . PHE A 1 628 ? -11.480 3.122 21.572 1.00 82.19 628 PHE A N 1
ATOM 4862 C CA . PHE A 1 628 ? -11.905 2.138 20.568 1.00 82.19 628 PHE A CA 1
ATOM 4863 C C . PHE A 1 628 ? -12.735 0.968 21.102 1.00 82.19 628 PHE A C 1
ATOM 4865 O O . PHE A 1 628 ? -13.458 0.358 20.316 1.00 82.19 628 PHE A O 1
ATOM 4872 N N . LYS A 1 629 ? -12.695 0.655 22.403 1.00 86.75 629 LYS A N 1
ATOM 4873 C CA . LYS A 1 629 ? -13.438 -0.504 22.921 1.00 86.75 629 LYS A CA 1
ATOM 4874 C C . LYS A 1 629 ? -14.933 -0.206 23.115 1.00 86.75 629 LYS A C 1
ATOM 4876 O O . LYS A 1 629 ? -15.287 0.937 23.422 1.00 86.75 629 LYS A O 1
ATOM 4881 N N . PRO A 1 630 ? -15.819 -1.212 22.994 1.00 87.88 630 PRO A N 1
ATOM 4882 C CA . PRO A 1 630 ? -17.239 -1.111 23.349 1.00 87.88 630 PRO A CA 1
ATOM 4883 C C . PRO A 1 630 ? -17.482 -0.780 24.828 1.00 87.88 630 PRO A C 1
ATOM 4885 O O . PRO A 1 630 ? -16.626 -1.033 25.683 1.00 87.88 630 PRO A O 1
ATOM 4888 N N . THR A 1 631 ? -18.657 -0.228 25.168 1.00 86.06 631 THR A N 1
ATOM 4889 C CA . THR A 1 631 ? -18.987 0.149 26.559 1.00 86.06 631 THR A CA 1
ATOM 4890 C C . THR A 1 631 ? -18.825 -1.010 27.527 1.00 86.06 631 THR A C 1
ATOM 4892 O O . THR A 1 631 ? -18.062 -0.892 28.489 1.00 86.06 631 THR A O 1
ATOM 4895 N N . GLY A 1 632 ? -19.468 -2.140 27.228 1.00 85.75 632 GLY A N 1
ATOM 4896 C CA . GLY A 1 632 ? -19.491 -3.309 28.104 1.00 85.75 632 GLY A CA 1
ATOM 4897 C C . GLY A 1 632 ? -18.127 -3.958 28.351 1.00 85.75 632 GLY A C 1
ATOM 4898 O O . GLY A 1 632 ? -17.991 -4.715 29.309 1.00 85.75 632 GLY A O 1
ATOM 4899 N N . GLU A 1 633 ? -17.101 -3.661 27.551 1.00 88.94 633 GLU A N 1
ATOM 4900 C CA . GLU A 1 633 ? -15.744 -4.166 27.793 1.00 88.94 633 GLU A CA 1
ATOM 4901 C C . GLU A 1 633 ? -14.989 -3.370 28.857 1.00 88.94 633 GLU A C 1
ATOM 4903 O O . GLU A 1 633 ? -14.138 -3.937 29.537 1.00 88.94 633 GLU A O 1
ATOM 4908 N N . ILE A 1 634 ? -15.292 -2.079 29.023 1.00 93.12 634 ILE A N 1
ATOM 4909 C CA . ILE A 1 634 ? -14.489 -1.199 29.887 1.00 93.12 634 ILE A CA 1
ATOM 4910 C C . ILE A 1 634 ? -15.275 -0.537 31.018 1.00 93.12 634 ILE A C 1
ATOM 4912 O O . ILE A 1 634 ? -14.651 -0.066 31.967 1.00 93.12 634 ILE A O 1
ATOM 4916 N N . PHE A 1 635 ? -16.611 -0.531 30.965 1.00 94.00 635 PHE A N 1
ATOM 4917 C CA . PHE A 1 635 ? -17.462 -0.056 32.055 1.00 94.00 635 PHE A CA 1
ATOM 4918 C C . PHE A 1 635 ? -18.378 -1.153 32.595 1.00 94.00 635 PHE A C 1
ATOM 4920 O O . PHE A 1 635 ? -18.887 -1.994 31.854 1.00 94.00 635 PHE A O 1
ATOM 4927 N N . SER A 1 636 ? -18.597 -1.112 33.905 1.00 92.75 636 SER A N 1
ATOM 4928 C CA . SER A 1 636 ? -19.746 -1.713 34.572 1.00 92.75 636 SER A CA 1
ATOM 4929 C C . SER A 1 636 ? -20.751 -0.604 34.845 1.00 92.75 636 SER A C 1
ATOM 4931 O O . SER A 1 636 ? -20.390 0.425 35.423 1.00 92.75 636 SER A O 1
ATOM 4933 N N . VAL A 1 637 ? -21.994 -0.806 34.415 1.00 90.25 637 VAL A N 1
ATOM 4934 C CA . VAL A 1 637 ? -23.035 0.215 34.510 1.00 90.25 637 VAL A CA 1
ATOM 4935 C C . VAL A 1 637 ? -24.157 -0.256 35.421 1.00 90.25 637 VAL A C 1
ATOM 4937 O O . VAL A 1 637 ? -24.647 -1.375 35.280 1.00 90.25 637 VAL A O 1
ATOM 4940 N N . TYR A 1 638 ? -24.552 0.604 36.355 1.00 88.75 638 TYR A N 1
ATOM 4941 C CA . TYR A 1 638 ? -25.595 0.331 37.339 1.00 88.75 638 TYR A CA 1
ATOM 4942 C C . TYR A 1 638 ? -26.636 1.440 37.302 1.00 88.75 638 TYR A C 1
ATOM 4944 O O . TYR A 1 638 ? -26.290 2.614 37.182 1.00 88.75 638 TYR A O 1
ATOM 4952 N N . THR A 1 639 ? -27.907 1.085 37.461 1.00 87.69 639 THR A N 1
ATOM 4953 C CA . THR A 1 639 ? -28.988 2.062 37.611 1.00 87.69 639 THR A CA 1
ATOM 4954 C C . THR A 1 639 ? -29.732 1.823 38.906 1.00 87.69 639 THR A C 1
ATOM 4956 O O . THR A 1 639 ? -30.105 0.687 39.192 1.00 87.69 639 THR A O 1
ATOM 4959 N N . TYR A 1 640 ? -30.014 2.885 39.648 1.00 84.06 640 TYR A N 1
ATOM 4960 C CA . TYR A 1 640 ? -30.899 2.826 40.804 1.00 84.06 640 TYR A CA 1
ATOM 4961 C C . TYR A 1 640 ? -31.860 4.006 40.795 1.00 84.06 640 TYR A C 1
ATOM 4963 O O . TYR A 1 640 ? -31.523 5.123 40.412 1.00 84.06 640 TYR A O 1
ATOM 4971 N N . SER A 1 641 ? -33.085 3.736 41.221 1.00 71.44 641 SER A N 1
ATOM 4972 C CA . SER A 1 641 ? -34.083 4.730 41.592 1.00 71.44 641 SER A CA 1
ATOM 4973 C C . SER A 1 641 ? -34.175 4.726 43.108 1.00 71.44 641 SER A C 1
ATOM 4975 O O . SER A 1 641 ? -34.187 3.655 43.717 1.00 71.44 641 SER A O 1
ATOM 4977 N N . LYS A 1 642 ? -34.224 5.896 43.741 1.00 44.97 642 LYS A N 1
ATOM 4978 C CA . LYS A 1 642 ? -34.314 5.980 45.202 1.00 44.97 642 LYS A CA 1
ATOM 4979 C C . LYS A 1 642 ? -35.629 5.339 45.691 1.00 44.97 642 LYS A C 1
ATOM 4981 O O . LYS A 1 642 ? -36.682 5.962 45.631 1.00 44.97 642 LYS A O 1
ATOM 4986 N N . GLY A 1 643 ? -35.542 4.088 46.158 1.00 39.47 643 GLY A N 1
ATOM 4987 C CA . GLY A 1 643 ? -36.630 3.318 46.769 1.00 39.47 643 GLY A CA 1
ATOM 4988 C C . GLY A 1 643 ? -36.350 1.808 46.797 1.00 39.47 643 GLY A C 1
ATOM 4989 O O . GLY A 1 643 ? -36.692 1.115 45.847 1.00 39.47 643 GLY A O 1
ATOM 4990 N N . GLY A 1 644 ? -35.752 1.296 47.883 1.00 29.67 644 GLY A N 1
ATOM 4991 C CA . GLY A 1 644 ? -35.662 -0.150 48.155 1.00 29.67 644 GLY A CA 1
ATOM 4992 C C . GLY A 1 644 ? -34.346 -0.604 48.795 1.00 29.67 644 GLY A C 1
ATOM 4993 O O . GLY A 1 644 ? -33.308 -0.648 48.146 1.00 29.67 644 GLY A O 1
ATOM 4994 N N . THR A 1 645 ? -34.397 -0.953 50.079 1.00 34.34 645 THR A N 1
ATOM 4995 C CA . THR A 1 645 ? -33.312 -1.542 50.881 1.00 34.34 645 THR A CA 1
ATOM 4996 C C . THR A 1 645 ? -33.238 -3.068 50.731 1.00 34.34 645 THR A C 1
ATOM 4998 O O . THR A 1 645 ? -34.268 -3.731 50.822 1.00 34.34 645 THR A O 1
ATOM 5001 N N . GLY A 1 646 ? -32.026 -3.625 50.634 1.00 28.77 646 GLY A N 1
ATOM 5002 C CA . GLY A 1 646 ? -31.709 -5.054 50.825 1.00 28.77 646 GLY A CA 1
ATOM 5003 C C . GLY A 1 646 ? -30.444 -5.417 50.037 1.00 28.77 646 GLY A C 1
ATOM 5004 O O . GLY A 1 646 ? -30.382 -5.143 48.849 1.00 28.77 646 GLY A O 1
ATOM 5005 N N . GLY A 1 647 ? -29.348 -5.940 50.587 1.00 27.42 647 GLY A N 1
ATOM 5006 C CA . GLY A 1 647 ? -29.164 -6.815 51.744 1.00 27.42 647 GLY A CA 1
ATOM 5007 C C . GLY A 1 647 ? -28.427 -8.059 51.228 1.00 27.42 647 GLY A C 1
ATOM 5008 O O . GLY A 1 647 ? -29.029 -8.870 50.537 1.00 27.42 647 GLY A O 1
ATOM 5009 N N . GLY A 1 648 ? -27.111 -8.141 51.455 1.00 30.52 648 GLY A N 1
ATOM 5010 C CA . GLY A 1 648 ? -26.232 -9.155 50.861 1.00 30.52 648 GLY A CA 1
ATOM 5011 C C . GLY A 1 648 ? -26.350 -10.561 51.464 1.00 30.52 648 GLY A C 1
ATOM 5012 O O . GLY A 1 648 ? -26.859 -10.742 52.566 1.00 30.52 648 GLY A O 1
ATOM 5013 N N . GLY A 1 649 ? -25.806 -11.545 50.742 1.00 26.75 649 GLY A N 1
ATOM 5014 C CA . GLY A 1 649 ? -25.597 -12.915 51.213 1.00 26.75 649 GLY A CA 1
ATOM 5015 C C . GLY A 1 649 ? -24.819 -13.751 50.193 1.00 26.75 649 GLY A C 1
ATOM 5016 O O . GLY A 1 649 ? -25.216 -13.851 49.035 1.00 26.75 649 GLY A O 1
ATOM 5017 N N . SER A 1 650 ? -23.694 -14.322 50.623 1.00 27.47 650 SER A N 1
ATOM 5018 C CA . SER A 1 650 ? -22.782 -15.180 49.863 1.00 27.47 650 SER A CA 1
ATOM 5019 C C . SER A 1 650 ? -22.925 -16.661 50.256 1.00 27.47 650 SER A C 1
ATOM 5021 O O . SER A 1 650 ? -23.144 -16.972 51.421 1.00 27.47 650 SER A O 1
ATOM 5023 N N . GLY A 1 651 ? -22.687 -17.565 49.291 1.00 28.53 651 GLY A N 1
ATOM 5024 C CA . GLY A 1 651 ? -21.881 -18.779 49.513 1.00 28.53 651 GLY A CA 1
ATOM 5025 C C . GLY A 1 651 ? -22.562 -20.156 49.605 1.00 28.53 651 GLY A C 1
ATOM 5026 O O . GLY A 1 651 ? -22.769 -20.650 50.705 1.00 28.53 651 GLY A O 1
ATOM 5027 N N . ALA A 1 652 ? -22.738 -20.829 48.457 1.00 24.73 652 ALA A N 1
ATOM 5028 C CA . ALA A 1 652 ? -22.327 -22.227 48.187 1.00 24.73 652 ALA A CA 1
ATOM 5029 C C . ALA A 1 652 ? -22.549 -22.552 46.685 1.00 24.73 652 ALA A C 1
ATOM 5031 O O . ALA A 1 652 ? -23.625 -22.234 46.174 1.00 24.73 652 ALA A O 1
ATOM 5032 N N . PRO A 1 653 ? -21.590 -23.145 45.936 1.00 31.62 653 PRO A N 1
ATOM 5033 C CA . PRO A 1 653 ? -21.786 -23.400 44.511 1.00 31.62 653 PRO A CA 1
ATOM 5034 C C . PRO A 1 653 ? -22.607 -24.676 44.277 1.00 31.62 653 PRO A C 1
ATOM 5036 O O . PRO A 1 653 ? -22.234 -25.771 44.696 1.00 31.62 653 PRO A O 1
ATOM 5039 N N . ALA A 1 654 ? -23.724 -24.508 43.572 1.00 29.16 654 ALA A N 1
ATOM 5040 C CA . ALA A 1 654 ? -24.513 -25.576 42.966 1.00 29.16 654 ALA A CA 1
ATOM 5041 C C . ALA A 1 654 ? -23.701 -26.318 41.875 1.00 29.16 654 ALA A C 1
ATOM 5043 O O . ALA A 1 654 ? -22.742 -25.743 41.349 1.00 29.16 654 ALA A O 1
ATOM 5044 N N . PRO A 1 655 ? -24.062 -27.564 41.497 1.00 36.25 655 PRO A N 1
ATOM 5045 C CA . PRO A 1 655 ? -23.459 -28.256 40.353 1.00 36.25 655 PRO A CA 1
ATOM 5046 C C . PRO A 1 655 ? -23.535 -27.346 39.124 1.00 36.25 655 PRO A C 1
ATOM 5048 O O . PRO A 1 655 ? -24.628 -26.988 38.682 1.00 36.25 655 PRO A O 1
ATOM 5051 N N . SER A 1 656 ? -22.385 -26.883 38.627 1.00 51.97 656 SER A N 1
ATOM 5052 C CA . SER A 1 656 ? -22.399 -25.854 37.592 1.00 51.97 656 SER A CA 1
ATOM 5053 C C . SER A 1 656 ? -22.819 -26.478 36.265 1.00 51.97 656 SER A C 1
ATOM 5055 O O . SER A 1 656 ? -22.310 -27.521 35.856 1.00 51.97 656 SER A O 1
ATOM 5057 N N . ALA A 1 657 ? -23.718 -25.806 35.548 1.00 72.06 657 ALA A N 1
ATOM 5058 C CA . ALA A 1 657 ? -24.099 -26.145 34.177 1.00 72.06 657 ALA A CA 1
ATOM 5059 C C . ALA A 1 657 ? -22.929 -26.015 33.170 1.00 72.06 657 ALA A C 1
ATOM 5061 O O . ALA A 1 657 ? -23.141 -26.052 31.959 1.00 72.06 657 ALA A O 1
ATOM 5062 N N . ASP A 1 658 ? -21.707 -25.802 33.654 1.00 87.62 658 ASP A N 1
ATOM 5063 C CA . ASP A 1 658 ? -20.514 -25.400 32.921 1.00 87.62 658 ASP A CA 1
ATOM 5064 C C . ASP A 1 658 ? -19.370 -26.417 33.053 1.00 87.62 658 ASP A C 1
ATOM 5066 O O . ASP A 1 658 ? -18.300 -26.183 32.504 1.00 87.62 658 ASP A O 1
ATOM 5070 N N . ARG A 1 659 ? -19.559 -27.552 33.743 1.00 91.19 659 ARG A N 1
ATOM 5071 C CA . ARG A 1 659 ? -18.484 -28.531 33.969 1.00 91.19 659 ARG A CA 1
ATOM 5072 C C . ARG A 1 659 ? -18.962 -29.981 33.949 1.00 91.19 659 ARG A C 1
ATOM 5074 O O . ARG A 1 659 ? -19.995 -30.315 34.519 1.00 91.19 659 ARG A O 1
ATOM 5081 N N . VAL A 1 660 ? -18.133 -30.859 33.382 1.00 91.69 660 VAL A N 1
ATOM 5082 C CA . VAL A 1 660 ? -18.261 -32.322 33.445 1.00 91.69 660 VAL A CA 1
ATOM 5083 C C . VAL A 1 660 ? -16.910 -32.958 33.785 1.00 91.69 660 VAL A C 1
ATOM 5085 O O . VAL A 1 660 ? -15.859 -32.494 33.347 1.00 91.69 660 VAL A O 1
ATOM 5088 N N . GLU A 1 661 ? -16.924 -34.024 34.583 1.00 93.81 661 GLU A N 1
ATOM 5089 C CA . GLU A 1 661 ? -15.737 -34.818 34.917 1.00 93.81 661 GLU A CA 1
ATOM 5090 C C . GLU A 1 661 ? -16.130 -36.302 34.952 1.00 93.81 661 GLU A C 1
ATOM 5092 O O . GLU A 1 661 ? -17.102 -36.672 35.617 1.00 93.81 661 GLU A O 1
ATOM 5097 N N . LYS A 1 662 ? -15.430 -37.148 34.187 1.00 91.88 662 LYS A N 1
ATOM 5098 C CA . LYS A 1 662 ? -15.769 -38.567 33.990 1.00 91.88 662 LYS A CA 1
ATOM 5099 C C . LYS A 1 662 ? -14.531 -39.464 34.110 1.00 91.88 662 LYS A C 1
ATOM 5101 O O . LYS A 1 662 ? -13.475 -39.094 33.598 1.00 91.88 662 LYS A O 1
ATOM 5106 N N . PRO A 1 663 ? -14.645 -40.643 34.749 1.00 90.94 663 PRO A N 1
ATOM 5107 C CA . PRO A 1 663 ? -13.570 -41.629 34.764 1.00 90.94 663 PRO A CA 1
ATOM 5108 C C . PRO A 1 663 ? -13.381 -42.243 33.378 1.00 90.94 663 PRO A C 1
ATOM 5110 O O . PRO A 1 663 ? -14.357 -42.650 32.749 1.00 90.94 663 PRO A O 1
ATOM 5113 N N . VAL A 1 664 ? -12.131 -42.338 32.928 1.00 89.81 664 VAL A N 1
ATOM 5114 C CA . VAL A 1 664 ? -11.763 -43.019 31.684 1.00 89.81 664 VAL A CA 1
ATOM 5115 C C . VAL A 1 664 ? -11.605 -44.509 31.972 1.00 89.81 664 VAL A C 1
ATOM 5117 O O . VAL A 1 664 ? -10.736 -44.913 32.746 1.00 89.81 664 VAL A O 1
ATOM 5120 N N . GLN A 1 665 ? -12.469 -45.331 31.378 1.00 77.88 665 GLN A N 1
ATOM 5121 C CA . GLN A 1 665 ? -12.478 -46.779 31.599 1.00 77.88 665 GLN A CA 1
ATOM 5122 C C . GLN A 1 665 ? -11.613 -47.511 30.568 1.00 77.88 665 GLN A C 1
ATOM 5124 O O . GLN A 1 665 ? -11.656 -47.226 29.372 1.00 77.88 665 GLN A O 1
ATOM 5129 N N . ALA A 1 666 ? -10.841 -48.497 31.026 1.00 72.56 666 ALA A N 1
ATOM 5130 C CA . ALA A 1 666 ? -10.048 -49.338 30.138 1.00 72.56 666 ALA A CA 1
ATOM 5131 C C . ALA A 1 666 ? -10.964 -50.156 29.208 1.00 72.56 666 ALA A C 1
ATOM 5133 O O . ALA A 1 666 ? -11.867 -50.848 29.671 1.00 72.56 666 ALA A O 1
ATOM 5134 N N . GLY A 1 667 ? -10.720 -50.084 27.896 1.00 75.56 667 GLY A N 1
ATOM 5135 C CA . GLY A 1 667 ? -11.439 -50.876 26.890 1.00 75.56 667 GLY A CA 1
ATOM 5136 C C . GLY A 1 667 ? -12.781 -50.308 26.404 1.00 75.56 667 GLY A C 1
ATOM 5137 O O . GLY A 1 667 ? -13.386 -50.916 25.527 1.00 75.56 667 GLY A O 1
ATOM 5138 N N . VAL A 1 668 ? -13.236 -49.153 26.909 1.00 83.44 668 VAL A N 1
ATOM 5139 C CA . VAL A 1 668 ? -14.512 -48.522 26.512 1.00 83.44 668 VAL A CA 1
ATOM 5140 C C . VAL A 1 668 ? -14.285 -47.056 26.142 1.00 83.44 668 VAL A C 1
ATOM 5142 O O . VAL A 1 668 ? -13.513 -46.356 26.796 1.00 83.44 668 VAL A O 1
ATOM 5145 N N . THR A 1 669 ? -14.971 -46.573 25.103 1.00 89.25 669 THR A N 1
ATOM 5146 C CA . THR A 1 669 ? -14.979 -45.143 24.766 1.00 89.25 669 THR A CA 1
ATOM 5147 C C . THR A 1 669 ? -15.692 -44.354 25.862 1.00 89.25 669 THR A C 1
ATOM 5149 O O . THR A 1 669 ? -16.847 -44.624 26.181 1.00 89.25 669 THR A O 1
ATOM 5152 N N . THR A 1 670 ? -15.005 -43.376 26.447 1.00 90.56 670 THR A N 1
ATOM 5153 C CA . THR A 1 670 ? -15.569 -42.505 27.487 1.00 90.56 670 THR A CA 1
ATOM 5154 C C . THR A 1 670 ? -16.089 -41.217 26.859 1.00 90.56 670 THR A C 1
ATOM 5156 O O . THR A 1 670 ? -15.334 -40.526 26.179 1.00 90.56 670 THR A O 1
ATOM 5159 N N . GLU A 1 671 ? -17.349 -40.866 27.119 1.00 93.06 671 GLU A N 1
ATOM 5160 C CA . GLU A 1 671 ? -17.943 -39.596 26.688 1.00 93.06 671 GLU A CA 1
ATOM 5161 C C . GLU A 1 671 ? -18.139 -38.644 27.876 1.00 93.06 671 GLU A C 1
ATOM 5163 O O . GLU A 1 671 ? -18.745 -38.997 28.894 1.00 93.06 671 GLU A O 1
ATOM 5168 N N . ALA A 1 672 ? -17.636 -37.418 27.741 1.00 92.31 672 ALA A N 1
ATOM 5169 C CA . ALA A 1 672 ? -17.817 -36.336 28.699 1.00 92.31 672 ALA A CA 1
ATOM 5170 C C . ALA A 1 672 ? -18.432 -35.125 27.990 1.00 92.31 672 ALA A C 1
ATOM 5172 O O . ALA A 1 672 ? -17.820 -34.543 27.097 1.00 92.31 672 ALA A O 1
ATOM 5173 N N . GLU A 1 673 ? -19.645 -34.744 28.386 1.00 93.31 673 GLU A N 1
ATOM 5174 C CA . GLU A 1 673 ? -20.400 -33.675 27.732 1.00 93.31 673 GLU A CA 1
ATOM 5175 C C . GLU A 1 673 ? -20.848 -32.599 28.723 1.00 93.31 673 GLU A C 1
ATOM 5177 O O . GLU A 1 673 ? -21.378 -32.897 29.795 1.00 93.31 673 GLU A O 1
ATOM 5182 N N . VAL A 1 674 ? -20.662 -31.338 28.327 1.00 92.00 674 VAL A N 1
ATOM 5183 C CA . VAL A 1 674 ? -21.384 -30.190 28.877 1.00 92.00 674 VAL A CA 1
ATOM 5184 C C . VAL A 1 674 ? -22.431 -29.794 27.827 1.00 92.00 674 VAL A C 1
ATOM 5186 O O . VAL A 1 674 ? -22.042 -29.279 26.770 1.00 92.00 674 VAL A O 1
ATOM 5189 N N . PRO A 1 675 ? -23.735 -30.038 28.076 1.00 88.19 675 PRO A N 1
ATOM 5190 C CA . PRO A 1 675 ? -24.775 -29.916 27.057 1.00 88.19 675 PRO A CA 1
ATOM 5191 C C . PRO A 1 675 ? -24.760 -28.569 26.328 1.00 88.19 675 PRO A C 1
ATOM 5193 O O . PRO A 1 675 ? -24.779 -27.508 26.957 1.00 88.19 675 PRO A O 1
ATOM 5196 N N . GLY A 1 676 ? -24.715 -28.621 24.993 1.00 86.06 676 GLY A N 1
ATOM 5197 C CA . GLY A 1 676 ? -24.715 -27.441 24.122 1.00 86.06 676 GLY A CA 1
ATOM 5198 C C . GLY A 1 676 ? -23.444 -26.586 24.181 1.00 86.06 676 GLY A C 1
ATOM 5199 O O . GLY A 1 676 ? -23.472 -25.440 23.732 1.00 86.06 676 GLY A O 1
ATOM 5200 N N . LYS A 1 677 ? -22.345 -27.094 24.761 1.00 92.62 677 LYS A N 1
ATOM 5201 C CA . LYS A 1 677 ? -21.067 -26.367 24.890 1.00 92.62 677 LYS A CA 1
ATOM 5202 C C . LYS A 1 677 ? -19.889 -27.188 24.374 1.00 92.62 677 LYS A C 1
ATOM 5204 O O . LYS A 1 677 ? -19.164 -26.710 23.504 1.00 92.62 677 LYS A O 1
ATOM 5209 N N . VAL A 1 678 ? -19.737 -28.430 24.841 1.00 96.19 678 VAL A N 1
ATOM 5210 C CA . VAL A 1 678 ? -18.681 -29.351 24.384 1.00 96.19 678 VAL A CA 1
ATOM 5211 C C . VAL A 1 678 ? -19.054 -30.813 24.612 1.00 96.19 678 VAL A C 1
ATOM 5213 O O . VAL A 1 678 ? -19.608 -31.143 25.658 1.00 96.19 678 VAL A O 1
ATOM 5216 N N . LYS A 1 679 ? -18.674 -31.689 23.678 1.00 96.94 679 LYS A N 1
ATOM 5217 C CA . LYS A 1 679 ? -18.614 -33.146 23.856 1.00 96.94 679 LYS A CA 1
ATOM 5218 C C . LYS A 1 679 ? -17.181 -33.623 23.608 1.00 96.94 679 LYS A C 1
ATOM 5220 O O . LYS A 1 679 ? -16.603 -33.305 22.570 1.00 96.94 679 LYS A O 1
ATOM 5225 N N . VAL A 1 680 ? -16.618 -34.374 24.550 1.00 96.50 680 VAL A N 1
ATOM 5226 C CA . VAL A 1 680 ? -15.294 -35.000 24.449 1.00 96.50 680 VAL A CA 1
ATOM 5227 C C . VAL A 1 680 ? -15.466 -36.513 24.431 1.00 96.50 680 VAL A C 1
ATOM 5229 O O . VAL A 1 680 ? -16.044 -37.079 25.359 1.00 96.50 680 VAL A O 1
ATOM 5232 N N . GLU A 1 681 ? -14.951 -37.166 23.395 1.00 96.62 681 GLU A N 1
ATOM 5233 C CA . GLU A 1 681 ? -14.975 -38.620 23.239 1.00 96.62 681 GLU A CA 1
ATOM 5234 C C . GLU A 1 681 ? -13.542 -39.147 23.310 1.00 96.62 681 GLU A C 1
ATOM 5236 O O . GLU A 1 681 ? -12.689 -38.795 22.492 1.00 96.62 681 GLU A O 1
ATOM 5241 N N . VAL A 1 682 ? -13.274 -39.989 24.305 1.00 95.00 682 VAL A N 1
ATOM 5242 C CA . VAL A 1 682 ? -11.966 -40.597 24.554 1.00 95.00 682 VAL A CA 1
ATOM 5243 C C . VAL A 1 682 ? -12.030 -42.066 24.134 1.00 95.00 682 VAL A C 1
ATOM 5245 O O . VAL A 1 682 ? -12.640 -42.858 24.856 1.00 95.00 682 VAL A O 1
ATOM 5248 N N . PRO A 1 683 ? -11.436 -42.460 22.990 1.00 92.50 683 PRO A N 1
ATOM 5249 C CA . PRO A 1 683 ? -11.438 -43.848 22.538 1.00 92.50 683 PRO A CA 1
ATOM 5250 C C . PRO A 1 683 ? -10.732 -44.791 23.518 1.00 92.50 683 PRO A C 1
ATOM 5252 O O . PRO A 1 683 ? -9.805 -44.397 24.233 1.00 92.50 683 PRO A O 1
ATOM 5255 N N . ALA A 1 684 ? -11.121 -46.067 23.501 1.00 87.38 684 ALA A N 1
ATOM 5256 C CA . ALA A 1 684 ? -10.434 -47.106 24.263 1.00 87.38 684 ALA A CA 1
ATOM 5257 C C . ALA A 1 684 ? -8.924 -47.121 23.939 1.00 87.38 684 ALA A C 1
ATOM 5259 O O . ALA A 1 684 ? -8.528 -47.239 22.782 1.00 87.38 684 ALA A O 1
ATOM 5260 N N . GLY A 1 685 ? -8.076 -46.991 24.965 1.00 84.75 685 GLY A N 1
ATOM 5261 C CA . GLY A 1 685 ? -6.613 -46.978 24.817 1.00 84.75 685 GLY A CA 1
ATOM 5262 C C . GLY A 1 685 ? -5.988 -45.617 24.474 1.00 84.75 685 GLY A C 1
ATOM 5263 O O . GLY A 1 685 ? -4.764 -45.522 24.406 1.00 84.75 685 GLY A O 1
ATOM 5264 N N . ALA A 1 686 ? -6.781 -44.551 24.307 1.00 88.94 686 ALA A N 1
ATOM 5265 C CA . ALA A 1 686 ? -6.253 -43.203 24.063 1.00 88.94 686 ALA A CA 1
ATOM 5266 C C . ALA A 1 686 ? -5.612 -42.562 25.308 1.00 88.94 686 ALA A C 1
ATOM 5268 O O . ALA A 1 686 ? -4.880 -41.582 25.183 1.00 88.94 686 ALA A O 1
ATOM 5269 N N . VAL A 1 687 ? -5.867 -43.107 26.500 1.00 91.31 687 VAL A N 1
ATOM 5270 C CA . VAL A 1 687 ? -5.332 -42.635 27.781 1.00 91.31 687 VAL A CA 1
ATOM 5271 C C . VAL A 1 687 ? -4.725 -43.803 28.556 1.00 91.31 687 VAL A C 1
ATOM 5273 O O . VAL A 1 687 ? -5.318 -44.878 28.640 1.00 91.31 687 VAL A O 1
ATOM 5276 N N . SER A 1 688 ? -3.566 -43.563 29.167 1.00 88.19 688 SER A N 1
ATOM 5277 C CA . SER A 1 688 ? -2.914 -44.457 30.131 1.00 88.19 688 SER A CA 1
ATOM 5278 C C . SER A 1 688 ? -2.977 -43.877 31.550 1.00 88.19 688 SER A C 1
ATOM 5280 O O . SER A 1 688 ? -3.103 -42.666 31.716 1.00 88.19 688 SER A O 1
ATOM 5282 N N . GLY A 1 689 ? -2.881 -44.724 32.578 1.00 81.81 689 GLY A N 1
ATOM 5283 C CA . GLY A 1 689 ? -2.911 -44.318 33.992 1.00 81.81 689 GLY A CA 1
ATOM 5284 C C . GLY A 1 689 ? -4.085 -44.913 34.774 1.00 81.81 689 GLY A C 1
ATOM 5285 O O . GLY A 1 689 ? -5.180 -45.099 34.246 1.00 81.81 689 GLY A O 1
ATOM 5286 N N . ALA A 1 690 ? -3.845 -45.249 36.043 1.00 75.88 690 ALA A N 1
ATOM 5287 C CA . ALA A 1 690 ? -4.874 -45.786 36.928 1.00 75.88 690 ALA A CA 1
ATOM 5288 C C . ALA A 1 690 ? -5.788 -44.655 37.425 1.00 75.88 690 ALA A C 1
ATOM 5290 O O . ALA A 1 690 ? -5.304 -43.649 37.939 1.00 75.88 690 ALA A O 1
ATOM 5291 N N . ASN A 1 691 ? -7.108 -44.845 37.325 1.00 84.12 691 ASN A N 1
ATOM 5292 C CA . ASN A 1 691 ? -8.121 -43.867 37.746 1.00 84.12 691 ASN A CA 1
ATOM 5293 C C . ASN A 1 691 ? -8.037 -42.518 37.006 1.00 84.12 691 ASN A C 1
ATOM 5295 O O . ASN A 1 691 ? -8.268 -41.464 37.608 1.00 84.12 691 ASN A O 1
ATOM 5299 N N . ALA A 1 692 ? -7.698 -42.545 35.713 1.00 90.31 692 ALA A N 1
ATOM 5300 C CA . ALA A 1 692 ? -7.670 -41.346 34.888 1.00 90.31 692 ALA A CA 1
ATOM 5301 C C . ALA A 1 692 ? -9.068 -40.703 34.796 1.00 90.31 692 ALA A C 1
ATOM 5303 O O . ALA A 1 692 ? -10.065 -41.395 34.594 1.00 90.31 692 ALA A O 1
ATOM 5304 N N . MET A 1 693 ? -9.144 -39.378 34.932 1.00 92.06 693 MET A N 1
ATOM 5305 C CA . MET A 1 693 ? -10.393 -38.609 34.868 1.00 92.06 693 MET A CA 1
ATOM 5306 C C . MET A 1 693 ? -10.277 -37.534 33.791 1.00 92.06 693 MET A C 1
ATOM 5308 O O . MET A 1 693 ? -9.412 -36.662 33.895 1.00 92.06 693 MET A O 1
ATOM 5312 N N . ILE A 1 694 ? -11.154 -37.571 32.785 1.00 94.94 694 ILE A N 1
ATOM 5313 C CA . ILE A 1 694 ? -11.276 -36.499 31.793 1.00 94.94 694 ILE A CA 1
ATOM 5314 C C . ILE A 1 694 ? -12.238 -35.437 32.327 1.00 94.94 694 ILE A C 1
ATOM 5316 O O . ILE A 1 694 ? -13.339 -35.748 32.789 1.00 94.94 694 ILE A O 1
ATOM 5320 N N . LYS A 1 695 ? -11.814 -34.178 32.284 1.00 95.56 695 LYS A N 1
ATOM 5321 C CA . LYS A 1 695 ? -12.594 -33.019 32.709 1.00 95.56 695 LYS A CA 1
ATOM 5322 C C . LYS A 1 695 ? -12.732 -32.058 31.534 1.00 95.56 695 LYS A C 1
ATOM 5324 O O . LYS A 1 695 ? -11.739 -31.741 30.890 1.00 95.56 695 LYS A O 1
ATOM 5329 N N . ALA A 1 696 ? -13.944 -31.562 31.309 1.00 95.44 696 ALA A N 1
ATOM 5330 C CA . ALA A 1 696 ? -14.205 -30.430 30.427 1.00 95.44 696 ALA A CA 1
ATOM 5331 C C . ALA A 1 696 ? -14.969 -29.355 31.209 1.00 95.44 696 ALA A C 1
ATOM 5333 O O . ALA A 1 696 ? -15.970 -29.644 31.869 1.00 95.44 696 ALA A O 1
ATOM 5334 N N . GLU A 1 697 ? -14.473 -28.123 31.176 1.00 94.56 697 GLU A N 1
ATOM 5335 C CA . GLU A 1 697 ? -15.034 -26.991 31.911 1.00 94.56 697 GLU A CA 1
ATOM 5336 C C . GLU A 1 697 ? -15.091 -25.752 31.024 1.00 94.56 697 GLU A C 1
ATOM 5338 O O . GLU A 1 697 ? -14.135 -25.413 30.334 1.00 94.56 697 GLU A O 1
ATOM 5343 N N . VAL A 1 698 ? -16.222 -25.061 31.046 1.00 93.19 698 VAL A N 1
ATOM 5344 C CA . VAL A 1 698 ? -16.385 -23.772 30.387 1.00 93.19 698 VAL A CA 1
ATOM 5345 C C . VAL A 1 698 ? -15.658 -22.730 31.216 1.00 93.19 698 VAL A C 1
ATOM 5347 O O . VAL A 1 698 ? -15.964 -22.523 32.390 1.00 93.19 698 VAL A O 1
ATOM 5350 N N . VAL A 1 699 ? -14.711 -22.056 30.582 1.00 91.50 699 VAL A N 1
ATOM 5351 C CA . VAL A 1 699 ? -13.939 -20.973 31.185 1.00 91.50 699 VAL A CA 1
ATOM 5352 C C . VAL A 1 699 ? -14.372 -19.635 30.599 1.00 91.50 699 VAL A C 1
ATOM 5354 O O . VAL A 1 699 ? -15.093 -19.567 29.598 1.00 91.50 699 VAL A O 1
ATOM 5357 N N . GLY A 1 700 ? -13.986 -18.549 31.261 1.00 83.62 700 GLY A N 1
ATOM 5358 C CA . GLY A 1 700 ? -14.409 -17.221 30.853 1.00 83.62 700 GLY A CA 1
ATOM 5359 C C . GLY A 1 700 ? -13.825 -16.801 29.501 1.00 83.62 700 GLY A C 1
ATOM 5360 O O . GLY A 1 700 ? -12.736 -17.212 29.084 1.00 83.62 700 GLY A O 1
ATOM 5361 N N . ASN A 1 701 ? -14.580 -15.960 28.793 1.00 84.75 701 ASN A N 1
ATOM 5362 C CA . ASN A 1 701 ? -14.222 -15.492 27.455 1.00 84.75 701 ASN A CA 1
ATOM 5363 C C . ASN A 1 701 ? -12.931 -14.654 27.447 1.00 84.75 701 ASN A C 1
ATOM 5365 O O . ASN A 1 701 ? -12.330 -14.489 26.396 1.00 84.75 701 ASN A O 1
ATOM 5369 N N . GLU A 1 702 ? -12.459 -14.150 28.591 1.00 79.94 702 GLU A N 1
ATOM 5370 C CA . GLU A 1 702 ? -11.161 -13.476 28.714 1.00 79.94 702 GLU A CA 1
ATOM 5371 C C . GLU A 1 702 ? -9.988 -14.337 28.226 1.00 79.94 702 GLU A C 1
ATOM 5373 O O . GLU A 1 702 ? -8.968 -13.805 27.791 1.00 79.94 702 GLU A O 1
ATOM 5378 N N . LYS A 1 703 ? -10.145 -15.665 28.217 1.00 82.31 703 LYS A N 1
ATOM 5379 C CA . LYS A 1 703 ? -9.164 -16.600 27.660 1.00 82.31 703 LYS A CA 1
ATOM 5380 C C . LYS A 1 703 ? -9.028 -16.516 26.134 1.00 82.31 703 LYS A C 1
ATOM 5382 O O . LYS A 1 703 ? -8.041 -17.004 25.594 1.00 82.31 703 LYS A O 1
ATOM 5387 N N . THR A 1 704 ? -9.946 -15.850 25.427 1.00 83.12 704 THR A N 1
ATOM 5388 C CA . THR A 1 704 ? -9.788 -15.544 23.993 1.00 83.12 704 THR A CA 1
ATOM 5389 C C . THR A 1 704 ? -8.950 -14.294 23.727 1.00 83.12 704 THR A C 1
ATOM 5391 O O . THR A 1 704 ? -8.853 -13.855 22.578 1.00 83.12 704 THR A O 1
ATOM 5394 N N . ALA A 1 705 ? -8.371 -13.667 24.757 1.00 69.31 705 ALA A N 1
ATOM 5395 C CA . ALA A 1 705 ? -7.519 -12.497 24.581 1.00 69.31 705 ALA A CA 1
ATOM 5396 C C . ALA A 1 705 ? -6.398 -12.784 23.566 1.00 69.31 705 ALA A C 1
ATOM 5398 O O . ALA A 1 705 ? -5.722 -13.807 23.630 1.00 69.31 705 ALA A O 1
ATOM 5399 N N . GLY A 1 706 ? -6.226 -11.881 22.598 1.00 68.25 706 GLY A N 1
ATOM 5400 C CA . GLY A 1 706 ? -5.236 -12.036 21.528 1.00 68.25 706 GLY A CA 1
ATOM 5401 C C . GLY A 1 706 ? -5.676 -12.897 20.337 1.00 68.25 706 GLY A C 1
ATOM 5402 O O . GLY A 1 706 ? -4.926 -12.967 19.370 1.00 68.25 706 GLY A O 1
ATOM 5403 N N . ALA A 1 707 ? -6.878 -13.491 20.349 1.00 75.88 707 ALA A N 1
ATOM 5404 C CA . ALA A 1 707 ? -7.385 -14.272 19.215 1.00 75.88 707 ALA A CA 1
ATOM 5405 C C . ALA A 1 707 ? -7.667 -13.413 17.970 1.00 75.88 707 ALA A C 1
ATOM 5407 O O . ALA A 1 707 ? -7.508 -13.885 16.852 1.00 75.88 707 ALA A O 1
ATOM 5408 N N . GLY A 1 708 ? -8.101 -12.158 18.146 1.00 78.94 708 GLY A N 1
ATOM 5409 C CA . GLY A 1 708 ? -8.416 -11.257 17.027 1.00 78.94 708 GLY A CA 1
ATOM 5410 C C . GLY A 1 708 ? -9.614 -11.691 16.168 1.00 78.94 708 GLY A C 1
ATOM 5411 O O . GLY A 1 708 ? -9.832 -11.113 15.110 1.00 78.94 708 GLY A O 1
ATOM 5412 N N . MET A 1 709 ? -10.388 -12.682 16.620 1.00 89.94 709 MET A N 1
ATOM 5413 C CA . MET A 1 709 ? -11.525 -13.266 15.906 1.00 89.94 709 MET A CA 1
ATOM 5414 C C . MET A 1 709 ? -12.772 -13.269 16.812 1.00 89.94 709 MET A C 1
ATOM 5416 O O . MET A 1 709 ? -12.633 -13.521 18.016 1.00 89.94 709 MET A O 1
ATOM 5420 N N . PRO A 1 710 ? -13.986 -12.999 16.291 1.00 91.00 710 PRO A N 1
ATOM 5421 C CA . PRO A 1 710 ? -15.217 -13.068 17.080 1.00 91.00 710 PRO A CA 1
ATOM 5422 C C . PRO A 1 710 ? -15.481 -14.482 17.610 1.00 91.00 710 PRO A C 1
ATOM 5424 O O . PRO A 1 710 ? -15.467 -15.447 16.854 1.00 91.00 710 PRO A O 1
ATOM 5427 N N . LEU A 1 711 ? -15.748 -14.625 18.909 1.00 95.19 711 LEU A N 1
ATOM 5428 C CA . LEU A 1 711 ? -16.084 -15.915 19.517 1.00 95.19 711 LEU A CA 1
ATOM 5429 C C . LEU A 1 711 ? -17.543 -16.296 19.206 1.00 95.19 711 LEU A C 1
ATOM 5431 O O . LEU A 1 711 ? -18.471 -15.580 19.589 1.00 95.19 711 LEU A O 1
ATOM 5435 N N . LEU A 1 712 ? -17.749 -17.451 18.571 1.00 93.38 712 LEU A N 1
ATOM 5436 C CA . LEU A 1 712 ? -19.079 -17.979 18.242 1.00 93.38 712 LEU A CA 1
ATOM 5437 C C . LEU A 1 712 ? -19.620 -18.938 19.312 1.00 93.38 712 LEU A C 1
ATOM 5439 O O . LEU A 1 712 ? -20.833 -19.039 19.487 1.00 93.38 712 LEU A O 1
ATOM 5443 N N . GLY A 1 713 ? -18.737 -19.632 20.034 1.00 92.25 713 GLY A N 1
ATOM 5444 C CA . GLY A 1 713 ? -19.088 -20.633 21.048 1.00 92.25 713 GLY A CA 1
ATOM 5445 C C . GLY A 1 713 ? -18.714 -20.242 22.480 1.00 92.25 713 GLY A C 1
ATOM 5446 O O . GLY A 1 713 ? -18.738 -19.072 22.868 1.00 92.25 713 GLY A O 1
ATOM 5447 N N . LYS A 1 714 ? -18.377 -21.251 23.285 1.00 95.06 714 LYS A N 1
ATOM 5448 C CA . LYS A 1 714 ? -17.761 -21.097 24.610 1.00 95.06 714 LYS A CA 1
ATOM 5449 C C . LYS A 1 714 ? -16.277 -21.444 24.540 1.00 95.06 714 LYS A C 1
ATOM 5451 O O . LYS A 1 714 ? -15.875 -22.224 23.680 1.00 95.06 714 LYS A O 1
ATOM 5456 N N . VAL A 1 715 ? -15.487 -20.878 25.450 1.00 95.62 715 VAL A N 1
ATOM 5457 C CA . VAL A 1 715 ? -14.116 -21.340 25.681 1.00 95.62 715 VAL A CA 1
ATOM 5458 C C . VAL A 1 715 ? -14.169 -22.504 26.652 1.00 95.62 715 VAL A C 1
ATOM 5460 O O . VAL A 1 715 ? -14.815 -22.406 27.695 1.00 95.62 715 VAL A O 1
ATOM 5463 N N . VAL A 1 716 ? -13.516 -23.602 26.305 1.00 96.44 716 VAL A N 1
ATOM 5464 C CA . VAL A 1 716 ? -13.570 -24.839 27.078 1.00 96.44 716 VAL A CA 1
ATOM 5465 C C . VAL A 1 716 ? -12.163 -25.285 27.406 1.00 96.44 716 VAL A C 1
ATOM 5467 O O . VAL A 1 716 ? -11.366 -25.501 26.503 1.00 96.44 716 VAL A O 1
ATOM 5470 N N . ASP A 1 717 ? -11.883 -25.450 28.689 1.00 96.44 717 ASP A N 1
ATOM 5471 C CA . ASP A 1 717 ? -10.672 -26.078 29.192 1.00 96.44 717 ASP A CA 1
ATOM 5472 C C . ASP A 1 717 ? -10.894 -27.588 29.321 1.00 96.44 717 ASP A C 1
ATOM 5474 O O . ASP A 1 717 ? -11.769 -28.040 30.073 1.00 96.44 717 ASP A O 1
ATOM 5478 N N . VAL A 1 718 ? -10.130 -28.372 28.561 1.00 96.31 718 VAL A N 1
ATOM 5479 C CA . VAL A 1 718 ? -10.150 -29.833 28.639 1.00 96.31 718 VAL A CA 1
ATOM 5480 C C . VAL A 1 718 ? -8.866 -30.287 29.312 1.00 96.31 718 VAL A C 1
ATOM 5482 O O . VAL A 1 718 ? -7.775 -30.019 28.824 1.00 96.31 718 VAL A O 1
ATOM 5485 N N . THR A 1 719 ? -8.992 -31.007 30.425 1.00 95.81 719 THR A N 1
ATOM 5486 C CA . THR A 1 719 ? -7.859 -31.472 31.236 1.00 95.81 719 THR A CA 1
ATOM 5487 C C . THR A 1 719 ? -8.009 -32.940 31.605 1.00 95.81 719 THR A C 1
ATOM 5489 O O . THR A 1 719 ? -9.116 -33.471 31.707 1.00 95.81 719 THR A O 1
ATOM 5492 N N . LEU A 1 720 ? -6.877 -33.603 31.836 1.00 94.19 720 LEU A N 1
ATOM 5493 C CA . LEU A 1 720 ? -6.820 -34.992 32.277 1.00 94.19 720 LEU A CA 1
ATOM 5494 C C . LEU A 1 720 ? -6.115 -35.069 33.631 1.00 94.19 720 LEU A C 1
ATOM 5496 O O . LEU A 1 720 ? -5.022 -34.532 33.800 1.00 94.19 720 LEU A O 1
ATOM 5500 N N . LYS A 1 721 ? -6.734 -35.749 34.598 1.00 92.69 721 LYS A N 1
ATOM 5501 C CA . LYS A 1 721 ? -6.127 -36.052 35.901 1.00 92.69 721 LYS A CA 1
ATOM 5502 C C . LYS A 1 721 ? -5.763 -37.525 35.982 1.00 92.69 721 LYS A C 1
ATOM 5504 O O . LYS A 1 721 ? -6.492 -38.357 35.451 1.00 92.69 721 LYS A O 1
ATOM 5509 N N . ASN A 1 722 ? -4.690 -37.842 36.708 1.00 89.69 722 ASN A N 1
ATOM 5510 C CA . ASN A 1 722 ? -4.254 -39.212 37.018 1.00 89.69 722 ASN A CA 1
ATOM 5511 C C . ASN A 1 722 ? -4.016 -40.104 35.783 1.00 89.69 722 ASN A C 1
ATOM 5513 O O . ASN A 1 722 ? -4.129 -41.325 35.857 1.00 89.69 722 ASN A O 1
ATOM 5517 N N . GLY A 1 723 ? -3.688 -39.498 34.642 1.00 88.44 723 GLY A N 1
ATOM 5518 C CA . GLY A 1 723 ? -3.395 -40.220 33.415 1.00 88.44 723 GLY A CA 1
ATOM 5519 C C . GLY A 1 723 ? -2.637 -39.373 32.405 1.00 88.44 723 GLY A C 1
ATOM 5520 O O . GLY A 1 723 ? -2.444 -38.172 32.593 1.00 88.44 723 GLY A O 1
ATOM 5521 N N . THR A 1 724 ? -2.211 -40.014 31.326 1.00 89.44 724 THR A N 1
ATOM 5522 C CA . THR A 1 724 ? -1.500 -39.392 30.210 1.00 89.44 724 THR A CA 1
ATOM 5523 C C . THR A 1 724 ? -2.214 -39.733 28.917 1.00 89.44 724 THR A C 1
ATOM 5525 O O . THR A 1 724 ? -2.547 -40.895 28.674 1.00 89.44 724 THR A O 1
ATOM 5528 N N . LEU A 1 725 ? -2.439 -38.718 28.087 1.00 92.62 725 LEU A N 1
ATOM 5529 C CA . LEU A 1 725 ? -2.982 -38.901 26.753 1.00 92.62 725 LEU A CA 1
ATOM 5530 C C . LEU A 1 725 ? -1.909 -39.549 25.861 1.00 92.62 725 LEU A C 1
ATOM 5532 O O . LEU A 1 725 ? -0.830 -38.994 25.683 1.00 92.62 725 LEU A O 1
ATOM 5536 N N . THR A 1 726 ? -2.193 -40.746 25.354 1.00 90.75 726 THR A N 1
ATOM 5537 C CA . THR A 1 726 ? -1.289 -41.559 24.519 1.00 90.75 726 THR A CA 1
ATOM 5538 C C . THR A 1 726 ? -1.799 -41.734 23.090 1.00 90.75 726 THR A C 1
ATOM 5540 O O . THR A 1 726 ? -1.052 -42.188 22.227 1.00 90.75 726 THR A O 1
ATOM 5543 N N . GLY A 1 727 ? -3.062 -41.392 22.832 1.00 88.69 727 GLY A N 1
ATOM 5544 C CA . GLY A 1 727 ? -3.691 -41.426 21.514 1.00 88.69 727 GLY A CA 1
ATOM 5545 C C . GLY A 1 727 ? -4.443 -40.135 21.197 1.00 88.69 727 GLY A C 1
ATOM 5546 O O . GLY A 1 727 ? -4.282 -39.121 21.870 1.00 88.69 727 GLY A O 1
ATOM 5547 N N . LYS A 1 728 ? -5.280 -40.179 20.160 1.00 92.12 728 LYS A N 1
ATOM 5548 C CA . LYS A 1 728 ? -6.123 -39.051 19.750 1.00 92.12 728 LYS A CA 1
ATOM 5549 C C . LYS A 1 728 ? -7.512 -39.138 20.379 1.00 92.12 728 LYS A C 1
ATOM 5551 O O . LYS A 1 728 ? -8.033 -40.237 20.567 1.00 92.12 728 LYS A O 1
ATOM 5556 N N . ILE A 1 729 ? -8.118 -37.988 20.651 1.00 95.56 729 ILE A N 1
ATOM 5557 C CA . ILE A 1 729 ? -9.506 -37.863 21.116 1.00 95.56 729 ILE A CA 1
ATOM 5558 C C . ILE A 1 729 ? -10.309 -36.981 20.165 1.00 95.56 729 ILE A C 1
ATOM 5560 O O . ILE A 1 729 ? -9.741 -36.173 19.428 1.00 95.56 729 ILE A O 1
ATOM 5564 N N . THR A 1 730 ? -11.630 -37.116 20.205 1.00 96.38 730 THR A N 1
ATOM 5565 C CA . THR A 1 730 ? -12.541 -36.284 19.416 1.00 96.38 730 THR A CA 1
ATOM 5566 C C . THR A 1 730 ? -13.168 -35.222 20.309 1.00 96.38 730 THR A C 1
ATOM 5568 O O . THR A 1 730 ? -13.694 -35.529 21.379 1.00 96.38 730 THR A O 1
ATOM 5571 N N . ILE A 1 731 ? -13.129 -33.968 19.863 1.00 96.94 731 ILE A N 1
ATOM 5572 C CA . ILE A 1 731 ? -13.784 -32.838 20.520 1.00 96.94 731 ILE A CA 1
ATOM 5573 C C . ILE A 1 731 ? -14.822 -32.262 19.565 1.00 96.94 731 ILE A C 1
ATOM 5575 O O . ILE A 1 731 ? -14.504 -31.892 18.437 1.00 96.94 731 ILE A O 1
ATOM 5579 N N . THR A 1 732 ? -16.058 -32.154 20.039 1.00 97.62 732 THR A N 1
ATOM 5580 C CA . THR A 1 732 ? -17.146 -31.452 19.355 1.00 97.62 732 THR A CA 1
ATOM 5581 C C . THR A 1 732 ? -17.495 -30.194 20.135 1.00 97.62 732 THR A C 1
ATOM 5583 O O . THR A 1 732 ? -17.911 -30.272 21.291 1.00 97.62 732 THR A O 1
ATOM 5586 N N . LEU A 1 733 ? -17.316 -29.033 19.509 1.00 97.56 733 LEU A N 1
ATOM 5587 C CA . LEU A 1 733 ? -17.595 -27.720 20.087 1.00 97.56 733 LEU A CA 1
ATOM 5588 C C . LEU A 1 733 ? -18.874 -27.148 19.487 1.00 97.56 733 LEU A C 1
ATOM 5590 O O . LEU A 1 733 ? -19.047 -27.158 18.268 1.00 97.56 733 LEU A O 1
ATOM 5594 N N . TYR A 1 734 ? -19.737 -26.605 20.337 1.00 96.81 734 TYR A N 1
ATOM 5595 C CA . TYR A 1 734 ? -20.986 -25.981 19.913 1.00 96.81 734 TYR A CA 1
ATOM 5596 C C . TYR A 1 734 ? -20.804 -24.471 19.723 1.00 96.81 734 TYR A C 1
ATOM 5598 O O . TYR A 1 734 ? -20.066 -23.817 20.468 1.00 96.81 734 TYR A O 1
ATOM 5606 N N . PHE A 1 735 ? -21.500 -23.901 18.741 1.00 96.19 735 PHE A N 1
ATOM 5607 C CA . PHE A 1 735 ? -21.462 -22.475 18.446 1.00 96.19 735 PHE A CA 1
ATOM 5608 C C . PHE A 1 735 ? -22.836 -21.897 18.097 1.00 96.19 735 PHE A C 1
ATOM 5610 O O . PHE A 1 735 ? -23.743 -22.582 17.625 1.00 96.19 735 PHE A O 1
ATOM 5617 N N . ASP A 1 736 ? -22.982 -20.596 18.337 1.00 93.31 736 ASP A N 1
ATOM 5618 C CA . ASP A 1 736 ? -24.199 -19.848 18.054 1.00 93.31 736 ASP A CA 1
ATOM 5619 C C . ASP A 1 736 ? -24.189 -19.335 16.610 1.00 93.31 736 ASP A C 1
ATOM 5621 O O . ASP A 1 736 ? -23.480 -18.391 16.257 1.00 93.31 736 ASP A O 1
ATOM 5625 N N . LYS A 1 737 ? -25.017 -19.961 15.775 1.00 91.81 737 LYS A N 1
ATOM 5626 C CA . LYS A 1 737 ? -25.167 -19.636 14.352 1.00 91.81 737 LYS A CA 1
ATOM 5627 C C . LYS A 1 737 ? -25.660 -18.208 14.112 1.00 91.81 737 LYS A C 1
ATOM 5629 O O . LYS A 1 737 ? -25.346 -17.642 13.075 1.00 91.81 737 LYS A O 1
ATOM 5634 N N . SER A 1 738 ? -26.402 -17.613 15.053 1.00 89.31 738 SER A N 1
ATOM 5635 C CA . SER A 1 738 ? -26.904 -16.236 14.917 1.00 89.31 738 SER A CA 1
ATOM 5636 C C . SER A 1 738 ? -25.792 -15.184 14.976 1.00 89.31 738 SER A C 1
ATOM 5638 O O . SER A 1 738 ? -25.985 -14.064 14.511 1.00 89.31 738 SER A O 1
ATOM 5640 N N . LYS A 1 739 ? -24.618 -15.547 15.509 1.00 87.81 739 LYS A N 1
ATOM 5641 C CA . LYS A 1 739 ? -23.435 -14.678 15.576 1.00 87.81 739 LYS A CA 1
ATOM 5642 C C . LYS A 1 739 ? -22.561 -14.757 14.327 1.00 87.81 739 LYS A C 1
ATOM 5644 O O . LYS A 1 739 ? -21.570 -14.037 14.246 1.00 87.81 739 LYS A O 1
ATOM 5649 N N . LEU A 1 740 ? -22.895 -15.641 13.388 1.00 86.62 740 LEU A N 1
ATOM 5650 C CA . LEU A 1 740 ? -22.139 -15.839 12.162 1.00 86.62 740 LEU A CA 1
ATOM 5651 C C . LEU A 1 740 ? -22.664 -14.896 11.071 1.00 86.62 740 LEU A C 1
ATOM 5653 O O . LEU A 1 740 ? -23.820 -15.002 10.656 1.00 86.62 740 LEU A O 1
ATOM 5657 N N . ALA A 1 741 ? -21.820 -13.975 10.603 1.00 85.00 741 ALA A N 1
ATOM 5658 C CA . ALA A 1 741 ? -22.153 -13.122 9.464 1.00 85.00 741 ALA A CA 1
ATOM 5659 C C . ALA A 1 741 ? -22.139 -13.918 8.141 1.00 85.00 741 ALA A C 1
ATOM 5661 O O . ALA A 1 741 ? -21.545 -14.992 8.049 1.00 85.00 741 ALA A O 1
ATOM 5662 N N . LYS A 1 742 ? -22.803 -13.402 7.094 1.00 77.12 742 LYS A N 1
ATOM 5663 C CA . LYS A 1 742 ? -22.950 -14.100 5.794 1.00 77.12 742 LYS A CA 1
ATOM 5664 C C . LYS A 1 742 ? -21.613 -14.393 5.095 1.00 77.12 742 LYS A C 1
ATOM 5666 O O . LYS A 1 742 ? -21.525 -15.338 4.312 1.00 77.12 742 LYS A O 1
ATOM 5671 N N . ASP A 1 743 ? -20.609 -13.572 5.364 1.00 77.81 743 ASP A N 1
ATOM 5672 C CA . ASP A 1 743 ? -19.245 -13.587 4.833 1.00 77.81 743 ASP A CA 1
ATOM 5673 C C . ASP A 1 743 ? -18.245 -14.305 5.756 1.00 77.81 743 ASP A C 1
ATOM 5675 O O . ASP A 1 743 ? -17.038 -14.258 5.526 1.00 77.81 743 ASP A O 1
ATOM 5679 N N . GLN A 1 744 ? -18.724 -14.985 6.800 1.00 89.06 744 GLN A N 1
ATOM 5680 C CA . GLN A 1 744 ? -17.895 -15.686 7.777 1.00 89.06 744 GLN A CA 1
ATOM 5681 C C . GLN A 1 744 ? -18.189 -17.188 7.798 1.00 89.06 744 GLN A C 1
ATOM 5683 O O . GLN A 1 744 ? -19.269 -17.643 7.418 1.00 89.06 744 GLN A O 1
ATOM 5688 N N . GLU A 1 745 ? -17.227 -17.968 8.284 1.00 91.56 745 GLU A N 1
ATOM 5689 C CA . GLU A 1 745 ? -17.397 -19.385 8.604 1.00 91.56 745 GLU A CA 1
ATOM 5690 C C . GLU A 1 745 ? -16.950 -19.685 10.049 1.00 91.56 745 GLU A C 1
ATOM 5692 O O . GLU A 1 745 ? -16.091 -18.986 10.595 1.00 91.56 745 GLU A O 1
ATOM 5697 N N . PRO A 1 746 ? -17.537 -20.695 10.712 1.00 95.62 746 PRO A N 1
ATOM 5698 C CA . PRO A 1 746 ? -17.104 -21.124 12.034 1.00 95.62 746 PRO A CA 1
ATOM 5699 C C . PRO A 1 746 ? -15.876 -22.034 11.918 1.00 95.62 746 PRO A C 1
ATOM 5701 O O . PRO A 1 746 ? -15.877 -23.005 11.164 1.00 95.62 746 PRO A O 1
ATOM 5704 N N . ALA A 1 747 ? -14.843 -21.774 12.714 1.00 94.31 747 ALA A N 1
ATOM 5705 C CA . ALA A 1 747 ? -13.651 -22.614 12.775 1.00 94.31 747 ALA A CA 1
ATOM 5706 C C . ALA A 1 747 ? -13.250 -22.893 14.228 1.00 94.31 747 ALA A C 1
ATOM 5708 O O . ALA A 1 747 ? -13.301 -22.002 15.078 1.00 94.31 747 ALA A O 1
ATOM 5709 N N . ALA A 1 748 ? -12.862 -24.138 14.515 1.00 95.69 748 ALA A N 1
ATOM 5710 C CA . ALA A 1 748 ? -12.360 -24.540 15.826 1.00 95.69 748 ALA A CA 1
ATOM 5711 C C . ALA A 1 748 ? -10.879 -24.177 15.973 1.00 95.69 748 ALA A C 1
ATOM 5713 O O . ALA A 1 748 ? -10.106 -24.267 15.022 1.00 95.69 748 ALA A O 1
ATOM 5714 N N . PHE A 1 749 ? -10.484 -23.782 17.177 1.00 96.19 749 PHE A N 1
ATOM 5715 C CA . PHE A 1 749 ? -9.112 -23.446 17.534 1.00 96.19 749 PHE A CA 1
ATOM 5716 C C . PHE A 1 749 ? -8.763 -24.056 18.887 1.00 96.19 749 PHE A C 1
ATOM 5718 O O . PHE A 1 749 ? -9.637 -24.213 19.743 1.00 96.19 749 PHE A O 1
ATOM 5725 N N . TYR A 1 750 ? -7.477 -24.329 19.089 1.00 95.88 750 TYR A N 1
ATOM 5726 C CA . TYR A 1 750 ? -6.899 -24.625 20.395 1.00 95.88 750 TYR A CA 1
ATOM 5727 C C . TYR A 1 750 ? -5.936 -23.513 20.820 1.00 95.88 750 TYR A C 1
ATOM 5729 O O . TYR A 1 750 ? -5.385 -22.810 19.971 1.00 95.88 750 TYR A O 1
ATOM 5737 N N . TYR A 1 751 ? -5.725 -23.330 22.119 1.00 93.44 751 TYR A N 1
ATOM 5738 C CA . TYR A 1 751 ? -4.733 -22.387 22.626 1.00 93.44 751 TYR A CA 1
ATOM 5739 C C . TYR A 1 751 ? -3.387 -23.083 22.837 1.00 93.44 751 TYR A C 1
ATOM 5741 O O . TYR A 1 751 ? -3.257 -23.977 23.675 1.00 93.44 751 TYR A O 1
ATOM 5749 N N . ASP A 1 752 ? -2.374 -22.668 22.083 1.00 88.94 752 ASP A N 1
ATOM 5750 C CA . ASP A 1 752 ? -1.008 -23.138 22.272 1.00 88.94 752 ASP A CA 1
ATOM 5751 C C . ASP A 1 752 ? -0.330 -22.289 23.353 1.00 88.94 752 ASP A C 1
ATOM 5753 O O . ASP A 1 752 ? 0.059 -21.141 23.123 1.00 88.94 752 ASP A O 1
ATOM 5757 N N . GLU A 1 753 ? -0.192 -22.862 24.547 1.00 84.56 753 GLU A N 1
ATOM 5758 C CA . GLU A 1 753 ? 0.402 -22.196 25.707 1.00 84.56 753 GLU A CA 1
ATOM 5759 C C . GLU A 1 753 ? 1.894 -21.878 25.527 1.00 84.56 753 GLU A C 1
ATOM 5761 O O . GLU A 1 753 ? 2.388 -20.940 26.152 1.00 84.56 753 GLU A O 1
ATOM 5766 N N . LYS A 1 754 ? 2.620 -22.605 24.661 1.00 75.94 754 LYS A N 1
ATOM 5767 C CA . LYS A 1 754 ? 4.061 -22.385 24.445 1.00 75.94 754 LYS A CA 1
ATOM 5768 C C . LYS A 1 754 ? 4.324 -21.130 23.623 1.00 75.94 754 LYS A C 1
ATOM 5770 O O . LYS A 1 754 ? 5.290 -20.419 23.883 1.00 75.94 754 LYS A O 1
ATOM 5775 N N . VAL A 1 755 ? 3.479 -20.868 22.627 1.00 75.75 755 VAL A N 1
ATOM 5776 C CA . VAL A 1 755 ? 3.557 -19.668 21.771 1.00 75.75 755 VAL A CA 1
ATOM 5777 C C . VAL A 1 755 ? 2.563 -18.574 22.169 1.00 75.75 755 VAL A C 1
ATOM 5779 O O . VAL A 1 755 ? 2.645 -17.468 21.640 1.00 75.75 755 VAL A O 1
ATOM 5782 N N . GLY A 1 756 ? 1.648 -18.851 23.101 1.00 81.44 756 GLY A N 1
ATOM 5783 C CA . GLY A 1 756 ? 0.700 -17.882 23.649 1.00 81.44 756 GLY A CA 1
ATOM 5784 C C . GLY A 1 756 ? -0.342 -17.392 22.640 1.00 81.44 756 GLY A C 1
ATOM 5785 O O . GLY A 1 756 ? -0.664 -16.203 22.621 1.00 81.44 756 GLY A O 1
ATOM 5786 N N . ARG A 1 757 ? -0.835 -18.271 21.755 1.00 88.94 757 ARG A N 1
ATOM 5787 C CA . ARG A 1 757 ? -1.811 -17.904 20.712 1.00 88.94 757 ARG A CA 1
ATOM 5788 C C . ARG A 1 757 ? -2.802 -19.018 20.392 1.00 88.94 757 ARG A C 1
ATOM 5790 O O . ARG A 1 757 ? -2.525 -20.194 20.600 1.00 88.94 757 ARG A O 1
ATOM 5797 N N . TRP A 1 758 ? -3.926 -18.626 19.801 1.00 91.75 758 TRP A N 1
ATOM 5798 C CA . TRP A 1 758 ? -4.913 -19.546 19.242 1.00 91.75 758 TRP A CA 1
ATOM 5799 C C . TRP A 1 758 ? -4.445 -20.088 17.888 1.00 91.75 758 TRP A C 1
ATOM 5801 O O . TRP A 1 758 ? -4.054 -19.321 17.007 1.00 91.75 758 TRP A O 1
ATOM 5811 N N . VAL A 1 759 ? -4.488 -21.407 17.723 1.00 89.94 759 VAL A N 1
ATOM 5812 C CA . VAL A 1 759 ? -4.079 -22.135 16.518 1.00 89.94 759 VAL A CA 1
ATOM 5813 C C . VAL A 1 759 ? -5.291 -22.868 15.949 1.00 89.94 759 VAL A C 1
ATOM 5815 O O . VAL A 1 759 ? -6.037 -23.510 16.690 1.00 89.94 759 VAL A O 1
ATOM 5818 N N . ARG A 1 760 ? -5.522 -22.726 14.638 1.00 92.75 760 ARG A N 1
ATOM 5819 C CA . ARG A 1 760 ? -6.682 -23.312 13.949 1.00 92.75 760 ARG A CA 1
ATOM 5820 C C . ARG A 1 760 ? -6.581 -24.837 13.968 1.00 92.75 760 ARG A C 1
ATOM 5822 O O . ARG A 1 760 ? -5.517 -25.385 13.699 1.00 92.75 760 ARG A O 1
ATOM 5829 N N . LEU A 1 761 ? -7.694 -25.499 14.264 1.00 89.69 761 LEU A N 1
ATOM 5830 C CA . LEU A 1 761 ? -7.857 -26.941 14.120 1.00 89.69 761 LEU A CA 1
ATOM 5831 C C . LEU A 1 761 ? -8.486 -27.254 12.766 1.00 89.69 761 LEU A C 1
ATOM 5833 O O . LEU A 1 761 ? -9.439 -26.596 12.344 1.00 89.69 761 LEU A O 1
ATOM 5837 N N . GLU A 1 762 ? -7.994 -28.308 12.124 1.00 85.06 762 GLU A N 1
ATOM 5838 C CA . GLU A 1 762 ? -8.738 -28.955 11.050 1.00 85.06 762 GLU A CA 1
ATOM 5839 C C . GLU A 1 762 ? -9.909 -29.724 11.668 1.00 85.06 762 GLU A C 1
ATOM 5841 O O . GLU A 1 762 ? -9.735 -30.581 12.538 1.00 85.06 762 GLU A O 1
ATOM 5846 N N . GLY A 1 763 ? -11.124 -29.376 11.253 1.00 85.00 763 GLY A N 1
ATOM 5847 C CA . GLY A 1 763 ? -12.347 -29.946 11.794 1.00 85.00 763 GLY A CA 1
ATOM 5848 C C . GLY A 1 763 ? -13.485 -29.892 10.786 1.00 85.00 763 GLY A C 1
ATOM 5849 O O . GLY A 1 763 ? -13.458 -29.122 9.829 1.00 85.00 763 GLY A O 1
ATOM 5850 N N . THR A 1 764 ? -14.493 -30.727 11.007 1.00 90.56 764 THR A N 1
ATOM 5851 C CA . THR A 1 764 ? -15.703 -30.771 10.180 1.00 90.56 764 THR A CA 1
ATOM 5852 C C . THR A 1 764 ? -16.776 -29.888 10.806 1.00 90.56 764 THR A C 1
ATOM 5854 O O . THR A 1 764 ? -17.080 -30.029 11.992 1.00 90.56 764 THR A O 1
ATOM 5857 N N . VAL A 1 765 ? -17.348 -28.979 10.017 1.00 93.00 765 VAL A N 1
ATOM 5858 C CA . VAL A 1 765 ? -18.431 -28.081 10.442 1.00 93.00 765 VAL A CA 1
ATOM 5859 C C . VAL A 1 765 ? -19.783 -28.690 10.072 1.00 93.00 765 VAL A C 1
ATOM 5861 O O . VAL A 1 765 ? -20.030 -28.990 8.907 1.00 93.00 765 VAL A O 1
ATOM 5864 N N . ASP A 1 766 ? -20.687 -28.796 11.043 1.00 90.62 766 ASP A N 1
ATOM 5865 C CA . ASP A 1 766 ? -22.109 -29.085 10.833 1.00 90.62 766 ASP A CA 1
ATOM 5866 C C . ASP A 1 766 ? -22.912 -27.808 11.140 1.00 90.62 766 ASP A C 1
ATOM 5868 O O . ASP A 1 766 ? -23.174 -27.460 12.297 1.00 90.62 766 ASP A O 1
ATOM 5872 N N . LEU A 1 767 ? -23.258 -27.063 10.084 1.00 86.12 767 LEU A N 1
ATOM 5873 C CA . LEU A 1 767 ? -24.006 -25.804 10.184 1.00 86.12 767 LEU A CA 1
ATOM 5874 C C . LEU A 1 767 ? -25.467 -26.013 10.603 1.00 86.12 767 LEU A C 1
ATOM 5876 O O . LEU A 1 767 ? -26.081 -25.091 11.135 1.00 86.12 767 LEU A O 1
ATOM 5880 N N . GLU A 1 768 ? -26.051 -27.192 10.390 1.00 86.81 768 GLU A N 1
ATOM 5881 C CA . GLU A 1 768 ? -27.415 -27.458 10.848 1.00 86.81 768 GLU A CA 1
ATOM 5882 C C . GLU A 1 768 ? -27.438 -27.613 12.367 1.00 86.81 768 GLU A C 1
ATOM 5884 O O . GLU A 1 768 ? -28.255 -26.976 13.042 1.00 86.81 768 GLU A O 1
ATOM 5889 N N . LYS A 1 769 ? -26.480 -28.361 12.919 1.00 87.88 769 LYS A N 1
ATOM 5890 C CA . LYS A 1 769 ? -26.361 -28.594 14.366 1.00 87.88 769 LYS A CA 1
ATOM 5891 C C . LYS A 1 769 ? -25.624 -27.487 15.117 1.00 87.88 769 LYS A C 1
ATOM 5893 O O . LYS A 1 769 ? -25.758 -27.402 16.334 1.00 87.88 769 LYS A O 1
ATOM 5898 N N . GLY A 1 770 ? -24.898 -26.614 14.417 1.00 93.62 770 GLY A N 1
ATOM 5899 C CA . GLY A 1 770 ? -24.089 -25.568 15.045 1.00 93.62 770 GLY A CA 1
ATOM 5900 C C . GLY A 1 770 ? -22.886 -26.150 15.783 1.00 93.62 770 GLY A C 1
ATOM 5901 O O . GLY A 1 770 ? -22.608 -25.755 16.914 1.00 93.62 770 GLY A O 1
ATOM 5902 N N . THR A 1 771 ? -22.197 -27.119 15.172 1.00 96.44 771 THR A N 1
ATOM 5903 C CA . THR A 1 771 ? -21.054 -27.808 15.789 1.00 96.44 771 THR A CA 1
ATOM 5904 C C . THR A 1 771 ? -19.825 -27.848 14.891 1.00 96.44 771 THR A C 1
ATOM 5906 O O . THR A 1 771 ? -19.945 -27.959 13.672 1.00 96.44 771 THR A O 1
ATOM 5909 N N . VAL A 1 772 ? -18.638 -27.808 15.499 1.00 95.50 772 VAL A N 1
ATOM 5910 C CA . VAL A 1 772 ? -17.360 -28.122 14.844 1.00 95.50 772 VAL A CA 1
ATOM 5911 C C . VAL A 1 772 ? -16.722 -29.307 15.560 1.00 95.50 772 VAL A C 1
ATOM 5913 O O . VAL A 1 772 ? -16.507 -29.245 16.772 1.00 95.50 772 VAL A O 1
ATOM 5916 N N . THR A 1 773 ? -16.418 -30.373 14.823 1.00 95.75 773 THR A N 1
ATOM 5917 C CA . THR A 1 773 ? -15.799 -31.593 15.358 1.00 95.75 773 THR A CA 1
ATOM 5918 C C . THR A 1 773 ? -14.366 -31.721 14.858 1.00 95.75 773 THR A C 1
ATOM 5920 O O . THR A 1 773 ? -14.129 -31.691 13.652 1.00 95.75 773 THR A O 1
ATOM 5923 N N . ALA A 1 774 ? -13.412 -31.875 15.774 1.00 93.62 774 ALA A N 1
ATOM 5924 C CA . ALA A 1 774 ? -11.990 -32.007 15.475 1.00 93.62 774 ALA A CA 1
ATOM 5925 C C . ALA A 1 774 ? -11.356 -33.151 16.276 1.00 93.62 774 ALA A C 1
ATOM 5927 O O . ALA A 1 774 ? -11.786 -33.471 17.387 1.00 93.62 774 ALA A O 1
ATOM 5928 N N . THR A 1 775 ? -10.309 -33.751 15.717 1.00 95.12 775 THR A N 1
ATOM 5929 C CA . THR A 1 775 ? -9.502 -34.771 16.392 1.00 95.12 775 THR A CA 1
ATOM 5930 C C . THR A 1 775 ? -8.212 -34.139 16.905 1.00 95.12 775 THR A C 1
ATOM 5932 O O . THR A 1 775 ? -7.485 -33.521 16.132 1.00 95.12 775 THR A O 1
ATOM 5935 N N . VAL A 1 776 ? -7.906 -34.317 18.190 1.00 93.88 776 VAL A N 1
ATOM 5936 C CA . VAL A 1 776 ? -6.749 -33.690 18.852 1.00 93.88 776 VAL A CA 1
ATOM 5937 C C . VAL A 1 776 ? -5.906 -34.719 19.605 1.00 93.88 776 VAL A C 1
ATOM 5939 O O . VAL A 1 776 ? -6.405 -35.766 20.016 1.00 93.88 776 VAL A O 1
ATOM 5942 N N . ASP A 1 777 ? -4.621 -34.427 19.782 1.00 92.75 777 ASP A N 1
ATOM 5943 C CA . ASP A 1 777 ? -3.624 -35.255 20.485 1.00 92.75 777 ASP A CA 1
ATOM 5944 C C . ASP A 1 777 ? -3.014 -34.554 21.713 1.00 92.75 777 ASP A C 1
ATOM 5946 O O . ASP A 1 777 ? -2.054 -35.036 22.312 1.00 92.75 777 ASP A O 1
ATOM 5950 N N . HIS A 1 778 ? -3.588 -33.422 22.109 1.00 91.19 778 HIS A N 1
ATOM 5951 C CA . HIS A 1 778 ? -3.201 -32.654 23.282 1.00 91.19 778 HIS A CA 1
ATOM 5952 C C . HIS A 1 778 ? -4.435 -31.996 23.907 1.00 91.19 778 HIS A C 1
ATOM 5954 O O . HIS A 1 778 ? -5.493 -31.886 23.286 1.00 91.19 778 HIS A O 1
ATOM 5960 N N . LEU A 1 779 ? -4.294 -31.586 25.164 1.00 94.38 779 LEU A N 1
ATOM 5961 C CA . LEU A 1 779 ? -5.369 -31.057 25.996 1.00 94.38 779 LEU A CA 1
ATOM 5962 C C . LEU A 1 779 ? -5.023 -29.629 26.411 1.00 94.38 779 LEU A C 1
ATOM 5964 O O . LEU A 1 779 ? -3.918 -29.390 26.891 1.00 94.38 779 LEU A O 1
ATOM 5968 N N . THR A 1 780 ? -5.937 -28.695 26.166 1.00 95.44 780 THR A N 1
ATOM 5969 C CA . THR A 1 780 ? -5.773 -27.260 26.431 1.00 95.44 780 THR A CA 1
ATOM 5970 C C . THR A 1 780 ? -7.142 -26.573 26.323 1.00 95.44 780 THR A C 1
ATOM 5972 O O . THR A 1 780 ? -8.188 -27.221 26.426 1.00 95.44 780 THR A O 1
ATOM 5975 N N . LEU A 1 781 ? -7.145 -25.262 26.095 1.00 96.25 781 LEU A N 1
ATOM 5976 C CA . LEU A 1 781 ? -8.330 -24.476 25.797 1.00 96.25 781 LEU A CA 1
ATOM 5977 C C . LEU A 1 781 ? -8.760 -24.648 24.341 1.00 96.25 781 LEU A C 1
ATOM 5979 O O . LEU A 1 781 ? -7.944 -24.528 23.431 1.00 96.25 781 LEU A O 1
ATOM 5983 N N . PHE A 1 782 ? -10.058 -24.819 24.124 1.00 97.19 782 PHE A N 1
ATOM 5984 C CA . PHE A 1 782 ? -10.681 -24.920 22.809 1.00 97.19 782 PHE A CA 1
ATOM 5985 C C . PHE A 1 782 ? -11.805 -23.896 22.654 1.00 97.19 782 PHE A C 1
ATOM 5987 O O . PHE A 1 782 ? -12.502 -23.573 23.618 1.00 97.19 782 PHE A O 1
ATOM 5994 N N . ALA A 1 783 ? -11.991 -23.380 21.441 1.00 96.69 783 ALA A N 1
ATOM 5995 C CA . ALA A 1 783 ? -13.044 -22.418 21.127 1.00 96.69 783 ALA A CA 1
ATOM 5996 C C . ALA A 1 783 ? -13.420 -22.460 19.639 1.00 96.69 783 ALA A C 1
ATOM 5998 O O . ALA A 1 783 ? -12.624 -22.882 18.803 1.00 96.69 783 ALA A O 1
ATOM 5999 N N . VAL A 1 784 ? -14.625 -21.986 19.307 1.00 96.88 784 VAL A N 1
ATOM 6000 C CA . VAL A 1 784 ? -15.061 -21.766 17.917 1.00 96.88 784 VAL A CA 1
ATOM 6001 C C . VAL A 1 784 ? -15.121 -20.273 17.646 1.00 96.88 784 VAL A C 1
ATOM 6003 O O . VAL A 1 784 ? -15.853 -19.552 18.330 1.00 96.88 784 VAL A O 1
ATOM 6006 N N . PHE A 1 785 ? -14.385 -19.822 16.638 1.00 96.31 785 PHE A N 1
ATOM 6007 C CA . PHE A 1 785 ? -14.351 -18.432 16.205 1.00 96.31 785 PHE A CA 1
ATOM 6008 C C . PHE A 1 785 ? -15.006 -18.259 14.836 1.00 96.31 785 PHE A C 1
ATOM 6010 O O . PHE A 1 785 ? -15.034 -19.188 14.030 1.00 96.31 785 PHE A O 1
ATOM 6017 N N . ALA A 1 786 ? -15.518 -17.057 14.580 1.00 93.62 786 ALA A N 1
ATOM 6018 C CA . ALA A 1 786 ? -15.883 -16.610 13.250 1.00 93.62 786 ALA A CA 1
ATOM 6019 C C . ALA A 1 786 ? -14.605 -16.191 12.537 1.00 93.62 786 ALA A C 1
ATOM 6021 O O . ALA A 1 786 ? -13.905 -15.280 12.984 1.00 93.62 786 ALA A O 1
ATOM 6022 N N . VAL A 1 787 ? -14.301 -16.856 11.438 1.00 89.75 787 VAL A N 1
ATOM 6023 C CA . VAL A 1 787 ? -13.226 -16.450 10.540 1.00 89.75 787 VAL A CA 1
ATOM 6024 C C . VAL A 1 787 ? -13.853 -15.923 9.261 1.00 89.75 787 VAL A C 1
ATOM 6026 O O . VAL A 1 787 ? -14.958 -16.329 8.899 1.00 89.75 787 VAL A O 1
ATOM 6029 N N . ALA A 1 788 ? -13.184 -14.977 8.600 1.00 81.81 788 ALA A N 1
ATOM 6030 C CA . ALA A 1 788 ? -13.601 -14.572 7.265 1.00 81.81 788 ALA A CA 1
ATOM 6031 C C . ALA A 1 788 ? -13.666 -15.831 6.400 1.00 81.81 788 ALA A C 1
ATOM 6033 O O . ALA A 1 788 ? -12.726 -16.630 6.401 1.00 81.81 788 ALA A O 1
ATOM 6034 N N . ARG A 1 789 ? -14.791 -16.029 5.717 1.00 70.50 789 ARG A N 1
ATOM 6035 C CA . ARG A 1 789 ? -14.920 -17.105 4.748 1.00 70.50 789 ARG A CA 1
ATOM 6036 C C . ARG A 1 789 ? -13.858 -16.827 3.698 1.00 70.50 789 ARG A C 1
ATOM 6038 O O . ARG A 1 789 ? -13.881 -15.757 3.092 1.00 70.50 789 ARG A O 1
ATOM 6045 N N . GLU A 1 790 ? -12.902 -17.736 3.526 1.00 47.38 790 GLU A N 1
ATOM 6046 C CA . GLU A 1 790 ? -11.995 -17.650 2.387 1.00 47.38 790 GLU A CA 1
ATOM 6047 C C . GLU A 1 790 ? -12.875 -17.744 1.143 1.00 47.38 790 GLU A C 1
ATOM 6049 O O . GLU A 1 790 ? -13.369 -18.809 0.779 1.00 47.38 790 GLU A O 1
ATOM 6054 N N . VAL A 1 791 ? -13.168 -16.590 0.547 1.00 35.44 791 VAL A N 1
ATOM 6055 C CA . VAL A 1 791 ? -13.641 -16.508 -0.823 1.00 35.44 791 VAL A CA 1
ATOM 6056 C C . VAL A 1 791 ? -12.388 -16.833 -1.621 1.00 35.44 791 VAL A C 1
ATOM 6058 O O . VAL A 1 791 ? -11.454 -16.025 -1.591 1.00 35.44 791 VAL A O 1
ATOM 6061 N N . PRO A 1 792 ? -12.297 -18.002 -2.286 1.00 33.72 792 PRO A N 1
ATOM 6062 C CA . PRO A 1 792 ? -11.270 -18.158 -3.300 1.00 33.72 792 PRO A CA 1
ATOM 6063 C C . PRO A 1 792 ? -11.435 -16.946 -4.215 1.00 33.72 792 PRO A C 1
ATOM 6065 O O . PRO A 1 792 ? -12.590 -16.657 -4.566 1.00 33.72 792 PRO A O 1
ATOM 6068 N N . PRO A 1 793 ? -10.366 -16.203 -4.550 1.00 31.80 793 PRO A N 1
ATOM 6069 C CA . PRO A 1 793 ? -10.497 -15.124 -5.512 1.00 31.80 793 PRO A CA 1
ATOM 6070 C C . PRO A 1 793 ? -11.313 -15.659 -6.690 1.00 31.80 793 PRO A C 1
ATOM 6072 O O . PRO A 1 793 ? -11.090 -16.791 -7.140 1.00 31.80 793 PRO A O 1
ATOM 6075 N N . LEU A 1 794 ? -12.323 -14.891 -7.122 1.00 28.36 794 LEU A N 1
ATOM 6076 C CA . LEU A 1 794 ? -12.954 -15.135 -8.419 1.00 28.36 794 LEU A CA 1
ATOM 6077 C C . LEU A 1 794 ? -11.798 -15.406 -9.384 1.00 28.36 794 LEU A C 1
ATOM 6079 O O . LEU A 1 794 ? -10.870 -14.596 -9.369 1.00 28.36 794 LEU A O 1
ATOM 6083 N N . PRO A 1 795 ? -11.775 -16.534 -10.122 1.00 30.73 795 PRO A N 1
ATOM 6084 C CA . PRO A 1 795 ? -10.680 -16.795 -11.035 1.00 30.73 795 PRO A CA 1
ATOM 6085 C C . PRO A 1 795 ? -10.616 -15.608 -11.986 1.00 30.73 795 PRO A C 1
ATOM 6087 O O . PRO A 1 795 ? -11.483 -15.439 -12.843 1.00 30.73 795 PRO A O 1
ATOM 6090 N N . THR A 1 796 ? -9.622 -14.751 -11.773 1.00 37.69 796 THR A N 1
ATOM 6091 C CA . THR A 1 796 ? -9.242 -13.706 -12.704 1.00 37.69 796 THR A CA 1
ATOM 6092 C C . THR A 1 796 ? -8.984 -14.455 -14.003 1.00 37.69 796 THR A C 1
ATOM 6094 O O . THR A 1 796 ? -8.217 -15.427 -13.965 1.00 37.69 796 THR A O 1
ATOM 6097 N N . PRO A 1 797 ? -9.641 -14.120 -15.128 1.00 34.50 797 PRO A N 1
ATOM 6098 C CA . PRO A 1 797 ? -9.286 -14.747 -16.386 1.00 34.50 797 PRO A CA 1
ATOM 6099 C C . PRO A 1 797 ? -7.786 -14.524 -16.568 1.00 34.50 797 PRO A C 1
ATOM 6101 O O . PRO A 1 797 ? -7.319 -13.389 -16.650 1.00 34.50 797 PRO A O 1
ATOM 6104 N N . THR A 1 798 ? -7.011 -15.608 -16.506 1.00 42.44 798 THR A N 1
ATOM 6105 C CA . THR A 1 798 ? -5.588 -15.561 -16.819 1.00 42.44 798 THR A CA 1
ATOM 6106 C C . THR A 1 798 ? -5.512 -14.984 -18.230 1.00 42.44 798 THR A C 1
ATOM 6108 O O . THR A 1 798 ? -6.150 -15.570 -19.107 1.00 42.44 798 THR A O 1
ATOM 6111 N N . PRO A 1 799 ? -4.828 -13.848 -18.468 1.00 45.53 799 PRO A N 1
ATOM 6112 C CA . PRO A 1 799 ? -4.755 -13.276 -19.805 1.00 45.53 799 PRO A CA 1
ATOM 6113 C C . PRO A 1 799 ? -4.194 -14.351 -20.735 1.00 45.53 799 PRO A C 1
ATOM 6115 O O . PRO A 1 799 ? -3.094 -14.862 -20.517 1.00 45.53 799 PRO A O 1
ATOM 6118 N N . VAL A 1 800 ? -5.006 -14.781 -21.697 1.00 54.69 800 VAL A N 1
ATOM 6119 C CA . VAL A 1 800 ? -4.657 -15.864 -22.614 1.00 54.69 800 VAL A CA 1
ATOM 6120 C C . VAL A 1 800 ? -3.784 -15.245 -23.692 1.00 54.69 800 VAL A C 1
ATOM 6122 O O . VAL A 1 800 ? -4.284 -14.553 -24.572 1.00 54.69 800 VAL A O 1
ATOM 6125 N N . VAL A 1 801 ? -2.474 -15.476 -23.615 1.00 69.25 801 VAL A N 1
ATOM 6126 C CA . VAL A 1 801 ? -1.564 -15.101 -24.704 1.00 69.25 801 VAL A CA 1
ATOM 6127 C C . VAL A 1 801 ? -1.935 -15.941 -25.927 1.00 69.25 801 VAL A C 1
ATOM 6129 O O . VAL A 1 801 ? -1.997 -17.169 -25.840 1.00 69.25 801 VAL A O 1
ATOM 6132 N N . THR A 1 802 ? -2.204 -15.307 -27.064 1.00 77.75 802 THR A N 1
ATOM 6133 C CA . THR A 1 802 ? -2.539 -16.010 -28.308 1.00 77.75 802 THR A CA 1
ATOM 6134 C C . THR A 1 802 ? -1.298 -16.137 -29.195 1.00 77.75 802 THR A C 1
ATOM 6136 O O . THR A 1 802 ? -0.485 -15.224 -29.291 1.00 77.75 802 THR A O 1
ATOM 6139 N N . PHE A 1 803 ? -1.121 -17.300 -29.833 1.00 83.69 803 PHE A N 1
ATOM 6140 C CA . PHE A 1 803 ? -0.037 -17.543 -30.794 1.00 83.69 803 PHE A CA 1
ATOM 6141 C C . PHE A 1 803 ? -0.614 -17.728 -32.197 1.00 83.69 803 PHE A C 1
ATOM 6143 O O . PHE A 1 803 ? -1.682 -18.326 -32.358 1.00 83.69 803 PHE A O 1
ATOM 6150 N N . LYS A 1 804 ? 0.105 -17.255 -33.221 1.00 85.25 804 LYS A N 1
ATOM 6151 C CA . LYS A 1 804 ? -0.382 -17.227 -34.612 1.00 85.25 804 LYS A CA 1
ATOM 6152 C C . LYS A 1 804 ? -0.733 -18.617 -35.158 1.00 85.25 804 LYS A C 1
ATOM 6154 O O . LYS A 1 804 ? -1.716 -18.777 -35.868 1.00 85.25 804 LYS A O 1
ATOM 6159 N N . ASP A 1 805 ? 0.048 -19.632 -34.804 1.00 89.88 805 ASP A N 1
ATOM 6160 C CA . ASP A 1 805 ? -0.029 -21.000 -35.336 1.00 89.88 805 ASP A CA 1
ATOM 6161 C C . ASP A 1 805 ? -0.875 -21.967 -34.488 1.00 89.88 805 ASP A C 1
ATOM 6163 O O . ASP A 1 805 ? -0.936 -23.158 -34.795 1.00 89.88 805 ASP A O 1
ATOM 6167 N N . ILE A 1 806 ? -1.518 -21.485 -33.418 1.00 89.00 806 ILE A N 1
ATOM 6168 C CA . ILE A 1 806 ? -2.337 -22.319 -32.524 1.00 89.00 806 ILE A CA 1
ATOM 6169 C C . ILE A 1 806 ? -3.818 -21.918 -32.514 1.00 89.00 806 ILE A C 1
ATOM 6171 O O . ILE A 1 806 ? -4.614 -22.513 -31.789 1.00 89.00 806 ILE A O 1
ATOM 6175 N N . GLN A 1 807 ? -4.225 -20.938 -33.323 1.00 81.12 807 GLN A N 1
ATOM 6176 C CA . GLN A 1 807 ? -5.632 -20.547 -33.432 1.00 81.12 807 GLN A CA 1
ATOM 6177 C C . GLN A 1 807 ? -6.490 -21.738 -33.899 1.00 81.12 807 GLN A C 1
ATOM 6179 O O . GLN A 1 807 ? -6.197 -22.381 -34.903 1.00 81.12 807 GLN A O 1
ATOM 6184 N N . GLY A 1 808 ? -7.532 -22.076 -33.132 1.00 79.31 808 GLY A N 1
ATOM 6185 C CA . GLY A 1 808 ? -8.389 -23.244 -33.388 1.00 79.31 808 GLY A CA 1
ATOM 6186 C C . GLY A 1 808 ? -7.773 -24.609 -33.036 1.00 79.31 808 GLY A C 1
ATOM 6187 O O . GLY A 1 808 ? -8.441 -25.633 -33.171 1.00 79.31 808 GLY A O 1
ATOM 6188 N N . HIS A 1 809 ? -6.530 -24.655 -32.553 1.00 89.75 809 HIS A N 1
ATOM 6189 C CA . HIS A 1 809 ? -5.874 -25.893 -32.137 1.00 89.75 809 HIS A CA 1
ATOM 6190 C C . HIS A 1 809 ? -6.309 -26.301 -30.714 1.00 89.75 809 HIS A C 1
ATOM 6192 O O . HIS A 1 809 ? -6.485 -25.463 -29.832 1.00 89.75 809 HIS A O 1
ATOM 6198 N N . TRP A 1 810 ? -6.436 -27.605 -30.440 1.00 92.12 810 TRP A N 1
ATOM 6199 C CA . TRP A 1 810 ? -6.959 -28.131 -29.160 1.00 92.12 810 TRP A CA 1
ATOM 6200 C C . TRP A 1 810 ? -6.132 -27.735 -27.924 1.00 92.12 810 TRP A C 1
ATOM 6202 O O . TRP A 1 810 ? -6.633 -27.760 -26.802 1.00 92.12 810 TRP A O 1
ATOM 6212 N N . ALA A 1 811 ? -4.863 -27.382 -28.126 1.00 90.19 811 ALA A N 1
ATOM 6213 C CA . ALA A 1 811 ? -3.959 -26.923 -27.074 1.00 90.19 811 ALA A CA 1
ATOM 6214 C C . ALA A 1 811 ? -3.885 -25.391 -26.938 1.00 90.19 811 ALA A C 1
ATOM 6216 O O . ALA A 1 811 ? -3.068 -24.917 -26.155 1.00 90.19 811 ALA A O 1
ATOM 6217 N N . ALA A 1 812 ? -4.701 -24.624 -27.672 1.00 85.06 812 ALA A N 1
ATOM 6218 C CA . ALA A 1 812 ? -4.683 -23.159 -27.638 1.00 85.06 812 ALA A CA 1
ATOM 6219 C C . ALA A 1 812 ? -4.893 -22.605 -26.222 1.00 85.06 812 ALA A C 1
ATOM 6221 O O . ALA A 1 812 ? -4.079 -21.815 -25.754 1.00 85.06 812 ALA A O 1
ATOM 6222 N N . ASP A 1 813 ? -5.921 -23.087 -25.514 1.00 85.50 813 ASP A N 1
ATOM 6223 C CA . ASP A 1 813 ? -6.207 -22.684 -24.129 1.00 85.50 813 ASP A CA 1
ATOM 6224 C C . ASP A 1 813 ? -5.039 -23.019 -23.194 1.00 85.50 813 ASP A C 1
ATOM 6226 O O . ASP A 1 813 ? -4.551 -22.168 -22.452 1.00 85.50 813 ASP A O 1
ATOM 6230 N N . ALA A 1 814 ? -4.528 -24.250 -23.286 1.00 89.12 814 ALA A N 1
ATOM 6231 C CA . ALA A 1 814 ? -3.427 -24.696 -22.445 1.00 89.12 814 ALA A CA 1
ATOM 6232 C C . ALA A 1 814 ? -2.153 -23.882 -22.682 1.00 89.12 814 ALA A C 1
ATOM 6234 O O . ALA A 1 814 ? -1.505 -23.454 -21.728 1.00 89.12 814 ALA A O 1
ATOM 6235 N N . ALA A 1 815 ? -1.801 -23.652 -23.945 1.00 88.94 815 ALA A N 1
ATOM 6236 C CA . ALA A 1 815 ? -0.631 -22.869 -24.295 1.00 88.94 815 ALA A CA 1
ATOM 6237 C C . ALA A 1 815 ? -0.789 -21.410 -23.857 1.00 88.94 815 ALA A C 1
ATOM 6239 O O . ALA A 1 815 ? 0.113 -20.867 -23.225 1.00 88.94 815 ALA A O 1
ATOM 6240 N N . GLY A 1 816 ? -1.940 -20.796 -24.135 1.00 84.06 816 GLY A N 1
ATOM 6241 C CA . GLY A 1 816 ? -2.174 -19.391 -23.832 1.00 84.06 816 GLY A CA 1
ATOM 6242 C C . GLY A 1 816 ? -2.273 -19.095 -22.339 1.00 84.06 816 GLY A C 1
ATOM 6243 O O . GLY A 1 816 ? -1.691 -18.115 -21.880 1.00 84.06 816 GLY A O 1
ATOM 6244 N N . ARG A 1 817 ? -2.907 -19.971 -21.546 1.00 81.62 817 ARG A N 1
ATOM 6245 C CA . ARG A 1 817 ? -2.951 -19.833 -20.078 1.00 81.62 817 ARG A CA 1
ATOM 6246 C C . ARG A 1 817 ? -1.572 -20.007 -19.455 1.00 81.62 817 ARG A C 1
ATOM 6248 O O . ARG A 1 817 ? -1.174 -19.197 -18.626 1.00 81.62 817 ARG A O 1
ATOM 6255 N N . LEU A 1 818 ? -0.812 -21.023 -19.866 1.00 85.50 818 LEU A N 1
ATOM 6256 C CA . LEU A 1 818 ? 0.549 -21.217 -19.356 1.00 85.50 818 LEU A CA 1
ATOM 6257 C C . LEU A 1 818 ? 1.499 -20.096 -19.793 1.00 85.50 818 LEU A C 1
ATOM 6259 O O . LEU A 1 818 ? 2.405 -19.745 -19.038 1.00 85.50 818 LEU A O 1
ATOM 6263 N N . ALA A 1 819 ? 1.300 -19.531 -20.983 1.00 81.75 819 ALA A N 1
ATOM 6264 C CA . ALA A 1 819 ? 2.043 -18.368 -21.447 1.00 81.75 819 ALA A CA 1
ATOM 6265 C C . ALA A 1 819 ? 1.677 -17.109 -20.649 1.00 81.75 819 ALA A C 1
ATOM 6267 O O . ALA A 1 819 ? 2.573 -16.419 -20.176 1.00 81.75 819 ALA A O 1
ATOM 6268 N N . GLY A 1 820 ? 0.389 -16.884 -20.372 1.00 70.06 820 GLY A N 1
ATOM 6269 C CA . GLY A 1 820 ? -0.082 -15.813 -19.484 1.00 70.06 820 GLY A CA 1
ATOM 6270 C C . GLY A 1 820 ? 0.365 -15.952 -18.024 1.00 70.06 820 GLY A C 1
ATOM 6271 O O . GLY A 1 820 ? 0.370 -14.974 -17.276 1.00 70.06 820 GLY A O 1
ATOM 6272 N N . MET A 1 821 ? 0.762 -17.160 -17.611 1.00 75.75 821 MET A N 1
ATOM 6273 C CA . MET A 1 821 ? 1.409 -17.442 -16.324 1.00 75.75 821 MET A CA 1
ATOM 6274 C C . MET A 1 821 ? 2.945 -17.316 -16.375 1.00 75.75 821 MET A C 1
ATOM 6276 O O . MET A 1 821 ? 3.605 -17.573 -15.369 1.00 75.75 821 MET A O 1
ATOM 6280 N N . GLY A 1 822 ? 3.539 -16.990 -17.530 1.00 75.62 822 GLY A N 1
ATOM 6281 C CA . GLY A 1 822 ? 4.995 -16.929 -17.721 1.00 75.62 822 GLY A CA 1
ATOM 6282 C C . GLY A 1 822 ? 5.703 -18.292 -17.655 1.00 75.62 822 GLY A C 1
ATOM 6283 O O . GLY A 1 822 ? 6.923 -18.366 -17.496 1.00 75.62 822 GLY A O 1
ATOM 6284 N N . LEU A 1 823 ? 4.961 -19.401 -17.747 1.00 81.88 823 LEU A N 1
ATOM 6285 C CA . LEU A 1 823 ? 5.512 -20.755 -17.618 1.00 81.88 823 LEU A CA 1
ATOM 6286 C C . LEU A 1 823 ? 6.120 -21.248 -18.930 1.00 81.88 823 LEU A C 1
ATOM 6288 O O . LEU A 1 823 ? 7.168 -21.902 -18.926 1.00 81.88 823 LEU A O 1
ATOM 6292 N N . ILE A 1 824 ? 5.494 -20.886 -20.047 1.00 86.44 824 ILE A N 1
ATOM 6293 C CA . ILE A 1 824 ? 5.972 -21.156 -21.404 1.00 86.44 824 ILE A CA 1
ATOM 6294 C C . ILE A 1 824 ? 6.026 -19.851 -22.202 1.00 86.44 824 ILE A C 1
ATOM 6296 O O . ILE A 1 824 ? 5.350 -18.888 -21.867 1.00 86.44 824 ILE A O 1
ATOM 6300 N N . SER A 1 825 ? 6.817 -19.825 -23.269 1.00 79.94 825 SER A N 1
ATOM 6301 C CA . SER A 1 825 ? 6.889 -18.699 -24.204 1.00 79.94 825 SER A CA 1
ATOM 6302 C C . SER A 1 825 ? 6.765 -19.199 -25.640 1.00 79.94 825 SER A C 1
ATOM 6304 O O . SER A 1 825 ? 7.086 -20.362 -25.929 1.00 79.94 825 SER A O 1
ATOM 6306 N N . GLY A 1 826 ? 6.299 -18.323 -26.529 1.00 80.56 826 GLY A N 1
ATOM 6307 C CA . GLY A 1 826 ? 6.373 -18.527 -27.973 1.00 80.56 826 GLY A CA 1
ATOM 6308 C C . GLY A 1 826 ? 7.773 -18.264 -28.518 1.00 80.56 826 GLY A C 1
ATOM 6309 O O . GLY A 1 826 ? 8.733 -18.048 -27.774 1.00 80.56 826 GLY A O 1
ATOM 6310 N N . TYR A 1 827 ? 7.873 -18.297 -29.836 1.00 79.25 827 TYR A N 1
ATOM 6311 C CA . TYR A 1 827 ? 9.050 -17.914 -30.597 1.00 79.25 827 TYR A CA 1
ATOM 6312 C C . TYR A 1 827 ? 8.953 -16.438 -31.015 1.00 79.25 827 TYR A C 1
ATOM 6314 O O . TYR A 1 827 ? 7.846 -15.900 -31.075 1.00 79.25 827 TYR A O 1
ATOM 6322 N N . PRO A 1 828 ? 10.083 -15.780 -31.343 1.00 68.31 828 PRO A N 1
ATOM 6323 C CA . PRO A 1 828 ? 10.091 -14.374 -31.767 1.00 68.31 828 PRO A CA 1
ATOM 6324 C C . PRO A 1 828 ? 9.234 -14.070 -33.006 1.00 68.31 828 PRO A C 1
ATOM 6326 O O . PRO A 1 828 ? 8.865 -12.930 -33.236 1.00 68.31 828 PRO A O 1
ATOM 6329 N N . ASP A 1 829 ? 8.903 -15.089 -33.803 1.00 71.69 829 ASP A N 1
ATOM 6330 C CA . ASP A 1 829 ? 8.013 -14.988 -34.968 1.00 71.69 829 ASP A CA 1
ATOM 6331 C C . ASP A 1 829 ? 6.508 -14.982 -34.600 1.00 71.69 829 ASP A C 1
ATOM 6333 O O . ASP A 1 829 ? 5.647 -14.936 -35.483 1.00 71.69 829 ASP A O 1
ATOM 6337 N N . GLY A 1 830 ? 6.172 -15.037 -33.306 1.00 70.06 830 GLY A N 1
ATOM 6338 C CA . GLY A 1 830 ? 4.799 -15.088 -32.798 1.00 70.06 830 GLY A CA 1
ATOM 6339 C C . GLY A 1 830 ? 4.163 -16.484 -32.821 1.00 70.06 830 GLY A C 1
ATOM 6340 O O . GLY A 1 830 ? 2.953 -16.610 -32.618 1.00 70.06 830 GLY A O 1
ATOM 6341 N N . THR A 1 831 ? 4.943 -17.541 -33.077 1.00 87.62 831 THR A N 1
ATOM 6342 C CA . THR A 1 831 ? 4.463 -18.936 -33.104 1.00 87.62 831 THR A CA 1
ATOM 6343 C C . THR A 1 831 ? 4.687 -19.669 -31.779 1.00 87.62 831 THR A C 1
ATOM 6345 O O . THR A 1 831 ? 5.574 -19.333 -30.996 1.00 87.62 831 THR A O 1
ATOM 6348 N N . PHE A 1 832 ? 3.905 -20.714 -31.514 1.00 91.19 832 PHE A N 1
ATOM 6349 C CA . PHE A 1 832 ? 4.070 -21.647 -30.400 1.00 91.19 832 PHE A CA 1
ATOM 6350 C C . PHE A 1 832 ? 4.774 -22.947 -30.805 1.00 91.19 832 PHE A C 1
ATOM 6352 O O . PHE A 1 832 ? 5.441 -23.571 -29.974 1.00 91.19 832 PHE A O 1
ATOM 6359 N N . ARG A 1 833 ? 4.622 -23.354 -32.068 1.00 94.38 833 ARG A N 1
ATOM 6360 C CA . ARG A 1 833 ? 5.055 -24.620 -32.678 1.00 94.38 833 ARG A CA 1
ATOM 6361 C C . ARG A 1 833 ? 4.486 -25.838 -31.937 1.00 94.38 833 ARG A C 1
ATOM 6363 O O . ARG A 1 833 ? 5.256 -26.591 -31.334 1.00 94.38 833 ARG A O 1
ATOM 6370 N N . PRO A 1 834 ? 3.152 -26.042 -31.947 1.00 94.75 834 PRO A N 1
ATOM 6371 C CA . PRO A 1 834 ? 2.473 -27.037 -31.108 1.00 94.75 834 PRO A CA 1
ATOM 6372 C C . PRO A 1 834 ? 2.964 -28.477 -31.314 1.00 94.75 834 PRO A C 1
ATOM 6374 O O . PRO A 1 834 ? 3.027 -29.230 -30.339 1.00 94.75 834 PRO A O 1
ATOM 6377 N N . ASP A 1 835 ? 3.370 -28.826 -32.536 1.00 94.81 835 ASP A N 1
ATOM 6378 C CA . ASP A 1 835 ? 3.817 -30.172 -32.922 1.00 94.81 835 ASP A CA 1
ATOM 6379 C C . ASP A 1 835 ? 5.319 -30.417 -32.735 1.00 94.81 835 ASP A C 1
ATOM 6381 O O . ASP A 1 835 ? 5.811 -31.517 -32.987 1.00 94.81 835 ASP A O 1
ATOM 6385 N N . ARG A 1 836 ? 6.076 -29.413 -32.277 1.00 95.69 836 ARG A N 1
ATOM 6386 C CA . ARG A 1 836 ? 7.501 -29.591 -31.992 1.00 95.69 836 ARG A CA 1
ATOM 6387 C C . ARG A 1 836 ? 7.677 -30.454 -30.743 1.00 95.69 836 ARG A C 1
ATOM 6389 O O . ARG A 1 836 ? 7.068 -30.190 -29.707 1.00 95.69 836 ARG A O 1
ATOM 6396 N N . GLU A 1 837 ? 8.565 -31.436 -30.822 1.00 96.94 837 GLU A N 1
ATOM 6397 C CA . GLU A 1 837 ? 8.964 -32.275 -29.690 1.00 96.94 837 GLU A CA 1
ATOM 6398 C C . GLU A 1 837 ? 9.755 -31.469 -28.643 1.00 96.94 837 GLU A C 1
ATOM 6400 O O . GLU A 1 837 ? 10.514 -30.556 -28.986 1.00 96.94 837 GLU A O 1
ATOM 6405 N N . VAL A 1 838 ? 9.566 -31.786 -27.358 1.00 95.88 838 VAL A N 1
ATOM 6406 C CA . VAL A 1 838 ? 10.199 -31.057 -26.244 1.00 95.88 838 VAL A CA 1
ATOM 6407 C C . VAL A 1 838 ? 11.390 -31.797 -25.646 1.00 95.88 838 VAL A C 1
ATOM 6409 O O . VAL A 1 838 ? 11.366 -33.018 -25.453 1.00 95.88 838 VAL A O 1
ATOM 6412 N N . THR A 1 839 ? 12.432 -31.041 -25.303 1.00 95.56 839 THR A N 1
ATOM 6413 C CA . THR A 1 839 ? 13.646 -31.578 -24.679 1.00 95.56 839 THR A CA 1
ATOM 6414 C C . THR A 1 839 ? 13.517 -31.676 -23.159 1.00 95.56 839 THR A C 1
ATOM 6416 O O . THR A 1 839 ? 12.679 -31.034 -22.515 1.00 95.56 839 THR A O 1
ATOM 6419 N N . ARG A 1 840 ? 14.395 -32.471 -22.544 1.00 94.75 840 ARG A N 1
ATOM 6420 C CA . ARG A 1 840 ? 14.486 -32.599 -21.082 1.00 94.75 840 ARG A CA 1
ATOM 6421 C C . ARG A 1 840 ? 14.808 -31.279 -20.387 1.00 94.75 840 ARG A C 1
ATOM 6423 O O . ARG A 1 840 ? 14.266 -31.020 -19.312 1.00 94.75 840 ARG A O 1
ATOM 6430 N N . ALA A 1 841 ? 15.657 -30.445 -20.988 1.00 93.56 841 ALA A N 1
ATOM 6431 C CA . ALA A 1 841 ? 15.969 -29.116 -20.466 1.00 93.56 841 ALA A CA 1
ATOM 6432 C C . ALA A 1 841 ? 14.736 -28.195 -20.455 1.00 93.56 841 ALA A C 1
ATOM 6434 O O . ALA A 1 841 ? 14.480 -27.521 -19.456 1.00 93.56 841 ALA A O 1
ATOM 6435 N N . GLU A 1 842 ? 13.939 -28.210 -21.529 1.00 93.06 842 GLU A N 1
ATOM 6436 C CA . GLU A 1 842 ? 12.709 -27.416 -21.636 1.00 93.06 842 GLU A CA 1
ATOM 6437 C C . GLU A 1 842 ? 11.680 -27.845 -20.581 1.00 93.06 842 GLU A C 1
ATOM 6439 O O . GLU A 1 842 ? 11.156 -27.004 -19.851 1.00 93.06 842 GLU A O 1
ATOM 6444 N N . ILE A 1 843 ? 11.446 -29.152 -20.423 1.00 94.75 843 ILE A N 1
ATOM 6445 C CA . ILE A 1 843 ? 10.515 -29.668 -19.411 1.00 94.75 843 ILE A CA 1
ATOM 6446 C C . ILE A 1 843 ? 10.976 -29.335 -17.986 1.00 94.75 843 ILE A C 1
ATOM 6448 O O . ILE A 1 843 ? 10.154 -28.931 -17.163 1.00 94.75 843 ILE A O 1
ATOM 6452 N N . ALA A 1 844 ? 12.272 -29.449 -17.680 1.00 92.12 844 ALA A N 1
ATOM 6453 C CA . ALA A 1 844 ? 12.794 -29.075 -16.365 1.00 92.12 844 ALA A CA 1
ATOM 6454 C C . ALA A 1 844 ? 12.540 -27.589 -16.054 1.00 92.12 844 ALA A C 1
ATOM 6456 O O . ALA A 1 844 ? 12.086 -27.263 -14.956 1.00 92.12 844 ALA A O 1
ATOM 6457 N N . ALA A 1 845 ? 12.764 -26.703 -17.029 1.00 89.56 845 ALA A N 1
ATOM 6458 C CA . ALA A 1 845 ? 12.485 -25.276 -16.892 1.00 89.56 845 ALA A CA 1
ATOM 6459 C C . ALA A 1 845 ? 10.998 -24.987 -16.657 1.00 89.56 845 ALA A C 1
ATOM 6461 O O . ALA A 1 845 ? 10.665 -24.258 -15.723 1.00 89.56 845 ALA A O 1
ATOM 6462 N N . ILE A 1 846 ? 10.108 -25.603 -17.440 1.00 92.06 846 ILE A N 1
ATOM 6463 C CA . ILE A 1 846 ? 8.656 -25.425 -17.292 1.00 92.06 846 ILE A CA 1
ATOM 6464 C C . ILE A 1 846 ? 8.192 -25.884 -15.905 1.00 92.06 846 ILE A C 1
ATOM 6466 O O . ILE A 1 846 ? 7.469 -25.157 -15.227 1.00 92.06 846 ILE A O 1
ATOM 6470 N N . MET A 1 847 ? 8.641 -27.054 -15.441 1.00 90.94 847 MET A N 1
ATOM 6471 C CA . MET A 1 847 ? 8.222 -27.606 -14.147 1.00 90.94 847 MET A CA 1
ATOM 6472 C C . MET A 1 847 ? 8.736 -26.790 -12.959 1.00 90.94 847 MET A C 1
ATOM 6474 O O . MET A 1 847 ? 8.002 -26.578 -11.996 1.00 90.94 847 MET A O 1
ATOM 6478 N N . VAL A 1 848 ? 9.977 -26.304 -13.011 1.00 89.00 848 VAL A N 1
ATOM 6479 C CA . VAL A 1 848 ? 10.539 -25.461 -11.943 1.00 89.00 848 VAL A CA 1
ATOM 6480 C C . VAL A 1 848 ? 9.823 -24.117 -11.857 1.00 89.00 848 VAL A C 1
ATOM 6482 O O . VAL A 1 848 ? 9.500 -23.679 -10.751 1.00 89.00 848 VAL A O 1
ATOM 6485 N N . ARG A 1 849 ? 9.496 -23.504 -13.004 1.00 83.88 849 ARG A N 1
ATOM 6486 C CA . ARG A 1 849 ? 8.662 -22.292 -13.045 1.00 83.88 849 ARG A CA 1
ATOM 6487 C C . ARG A 1 849 ? 7.262 -22.561 -12.500 1.00 83.88 849 ARG A C 1
ATOM 6489 O O . ARG A 1 849 ? 6.792 -21.805 -11.657 1.00 83.88 849 ARG A O 1
ATOM 6496 N N . ALA A 1 850 ? 6.632 -23.666 -12.905 1.00 83.00 850 ALA A N 1
ATOM 6497 C CA . ALA A 1 850 ? 5.297 -24.052 -12.442 1.00 83.00 850 ALA A CA 1
ATOM 6498 C C . ALA A 1 850 ? 5.246 -24.250 -10.917 1.00 83.00 850 ALA A C 1
ATOM 6500 O O . ALA A 1 850 ? 4.240 -23.964 -10.272 1.00 83.00 850 ALA A O 1
ATOM 6501 N N . LEU A 1 851 ? 6.357 -24.696 -10.327 1.00 82.62 851 LEU A N 1
ATOM 6502 C CA . LEU A 1 851 ? 6.516 -24.857 -8.885 1.00 82.62 851 LEU A CA 1
ATOM 6503 C C . LEU A 1 851 ? 6.951 -23.585 -8.145 1.00 82.62 851 LEU A C 1
ATOM 6505 O O . LEU A 1 851 ? 7.001 -23.614 -6.915 1.00 82.62 851 LEU A O 1
ATOM 6509 N N . LYS A 1 852 ? 7.264 -22.497 -8.862 1.00 83.56 852 LYS A N 1
ATOM 6510 C CA . LYS A 1 852 ? 7.820 -21.244 -8.321 1.00 83.56 852 LYS A CA 1
ATOM 6511 C C . LYS A 1 852 ? 9.071 -21.474 -7.457 1.00 83.56 852 LYS A C 1
ATOM 6513 O O . LYS A 1 852 ? 9.245 -20.855 -6.410 1.00 83.56 852 LYS A O 1
ATOM 6518 N N . VAL A 1 853 ? 9.941 -22.394 -7.880 1.00 81.25 853 VAL A N 1
ATOM 6519 C CA . VAL A 1 853 ? 11.178 -22.733 -7.156 1.00 81.25 853 VAL A CA 1
ATOM 6520 C C . VAL A 1 853 ? 12.324 -21.857 -7.657 1.00 81.25 853 VAL A C 1
ATOM 6522 O O . VAL A 1 853 ? 12.546 -21.742 -8.861 1.00 81.25 853 VAL A O 1
ATOM 6525 N N . ALA A 1 854 ? 13.074 -21.258 -6.729 1.00 76.50 854 ALA A N 1
ATOM 6526 C CA . ALA A 1 854 ? 14.246 -20.452 -7.062 1.00 76.50 854 ALA A CA 1
ATOM 6527 C C . ALA A 1 854 ? 15.317 -21.289 -7.794 1.00 76.50 854 ALA A C 1
ATOM 6529 O O . ALA A 1 854 ? 15.498 -22.463 -7.443 1.00 76.50 854 ALA A O 1
ATOM 6530 N N . PRO A 1 855 ? 16.067 -20.709 -8.752 1.00 82.62 855 PRO A N 1
ATOM 6531 C CA . PRO A 1 855 ? 17.162 -21.400 -9.429 1.00 82.62 855 PRO A CA 1
ATOM 6532 C C . PRO A 1 855 ? 18.131 -22.096 -8.457 1.00 82.62 855 PRO A C 1
ATOM 6534 O O . PRO A 1 855 ? 18.394 -21.617 -7.351 1.00 82.62 855 PRO A O 1
ATOM 6537 N N . GLY A 1 856 ? 18.625 -23.268 -8.850 1.00 86.94 856 GLY A N 1
ATOM 6538 C CA . GLY A 1 856 ? 19.665 -23.997 -8.126 1.00 86.94 856 GLY A CA 1
ATOM 6539 C C . GLY A 1 856 ? 21.073 -23.508 -8.469 1.00 86.94 856 GLY A C 1
ATOM 6540 O O . GLY A 1 856 ? 21.270 -22.805 -9.459 1.00 86.94 856 GLY A O 1
ATOM 6541 N N . GLY A 1 857 ? 22.045 -23.886 -7.642 1.00 85.25 857 GLY A N 1
ATOM 6542 C CA . GLY A 1 857 ? 23.463 -23.617 -7.847 1.00 85.25 857 GLY A CA 1
ATOM 6543 C C . GLY A 1 857 ? 24.210 -24.766 -8.532 1.00 85.25 857 GLY A C 1
ATOM 6544 O O . GLY A 1 857 ? 23.772 -25.916 -8.568 1.00 85.25 857 GLY A O 1
ATOM 6545 N N . GLU A 1 858 ? 25.394 -24.450 -9.054 1.00 84.00 858 GLU A N 1
ATOM 6546 C CA . GLU A 1 858 ? 26.262 -25.370 -9.807 1.00 84.00 858 GLU A CA 1
ATOM 6547 C C . GLU A 1 858 ? 26.601 -26.667 -9.055 1.00 84.00 858 GLU A C 1
ATOM 6549 O O . GLU A 1 858 ? 26.696 -27.738 -9.654 1.00 84.00 858 GLU A O 1
ATOM 6554 N N . GLN A 1 859 ? 26.709 -26.606 -7.726 1.00 85.75 859 GLN A N 1
ATOM 6555 C CA . GLN A 1 859 ? 27.001 -27.754 -6.864 1.00 85.75 859 GLN A CA 1
ATOM 6556 C C . GLN A 1 859 ? 25.975 -28.898 -6.963 1.00 85.75 859 GLN A C 1
ATOM 6558 O O . GLN A 1 859 ? 26.274 -30.036 -6.586 1.00 85.75 859 GLN A O 1
ATOM 6563 N N . GLU A 1 860 ? 24.762 -28.609 -7.442 1.00 86.94 860 GLU A N 1
ATOM 6564 C CA . GLU A 1 860 ? 23.698 -29.597 -7.623 1.00 86.94 860 GLU A CA 1
ATOM 6565 C C . GLU A 1 860 ? 23.825 -30.367 -8.950 1.00 86.94 860 GLU A C 1
ATOM 6567 O O . GLU A 1 860 ? 23.294 -31.472 -9.074 1.00 86.94 860 GLU A O 1
ATOM 6572 N N . LEU A 1 861 ? 24.581 -29.853 -9.927 1.00 90.75 861 LEU A N 1
ATOM 6573 C CA . LEU A 1 861 ? 24.719 -30.424 -11.273 1.00 90.75 861 LEU A CA 1
ATOM 6574 C C . LEU A 1 861 ? 25.806 -31.507 -11.351 1.00 90.75 861 LEU A C 1
ATOM 6576 O O . LEU A 1 861 ? 26.757 -31.423 -12.127 1.00 90.75 861 LEU A O 1
ATOM 6580 N N . LYS A 1 862 ? 25.639 -32.582 -10.576 1.00 92.06 862 LYS A N 1
ATOM 6581 C CA . LYS A 1 862 ? 26.588 -33.712 -10.491 1.00 92.06 862 LYS A CA 1
ATOM 6582 C C . LYS A 1 862 ? 26.453 -34.730 -11.636 1.00 92.06 862 LYS A C 1
ATOM 6584 O O . LYS A 1 862 ? 26.644 -35.927 -11.432 1.00 92.06 862 LYS A O 1
ATOM 6589 N N . PHE A 1 863 ? 26.100 -34.266 -12.833 1.00 93.81 863 PHE A N 1
ATOM 6590 C CA . PHE A 1 863 ? 25.979 -35.107 -14.025 1.00 93.81 863 PHE A CA 1
ATOM 6591 C C . PHE A 1 863 ? 27.270 -35.099 -14.837 1.00 93.81 863 PHE A C 1
ATOM 6593 O O . PHE A 1 863 ? 27.912 -34.059 -14.978 1.00 93.81 863 PHE A O 1
ATOM 6600 N N . ARG A 1 864 ? 27.625 -36.242 -15.433 1.00 93.50 864 ARG A N 1
ATOM 6601 C CA . ARG A 1 864 ? 28.832 -36.374 -16.269 1.00 93.50 864 ARG A CA 1
ATOM 6602 C C . ARG A 1 864 ? 28.805 -35.443 -17.486 1.00 93.50 864 ARG A C 1
ATOM 6604 O O . ARG A 1 864 ? 29.842 -34.993 -17.956 1.00 93.50 864 ARG A O 1
ATOM 6611 N N . ASP A 1 865 ? 27.616 -35.156 -17.998 1.00 93.56 865 ASP A N 1
ATOM 6612 C CA . ASP A 1 865 ? 27.352 -34.272 -19.130 1.00 93.56 865 ASP A CA 1
ATOM 6613 C C . ASP A 1 865 ? 26.830 -32.890 -18.698 1.00 93.56 865 ASP A C 1
ATOM 6615 O O . ASP A 1 865 ? 26.226 -32.189 -19.507 1.00 93.56 865 ASP A O 1
ATOM 6619 N N . SER A 1 866 ? 27.078 -32.458 -17.455 1.00 92.25 866 SER A N 1
ATOM 6620 C CA . SER A 1 866 ? 26.625 -31.150 -16.955 1.00 92.25 866 SER A CA 1
ATOM 6621 C C . SER A 1 866 ? 27.127 -29.973 -17.800 1.00 92.25 866 SER A C 1
ATOM 6623 O O . SER A 1 866 ? 26.425 -28.973 -17.937 1.00 92.25 866 SER A O 1
ATOM 6625 N N . ALA A 1 867 ? 28.297 -30.099 -18.433 1.00 90.06 867 ALA A N 1
ATOM 6626 C CA . ALA A 1 867 ? 28.836 -29.113 -19.373 1.00 90.06 867 ALA A CA 1
ATOM 6627 C C . ALA A 1 867 ? 27.999 -28.959 -20.660 1.00 90.06 867 ALA A C 1
ATOM 6629 O O . ALA A 1 867 ? 28.098 -27.937 -21.330 1.00 90.06 867 ALA A O 1
ATOM 6630 N N . LYS A 1 868 ? 27.161 -29.948 -21.003 1.00 94.62 868 LYS A N 1
ATOM 6631 C CA . LYS A 1 868 ? 26.253 -29.903 -22.162 1.00 94.62 868 LYS A CA 1
ATOM 6632 C C . LYS A 1 868 ? 24.895 -29.276 -21.836 1.00 94.62 868 LYS A C 1
ATOM 6634 O O . LYS A 1 868 ? 24.064 -29.148 -22.725 1.00 94.62 868 LYS A O 1
ATOM 6639 N N . ILE A 1 869 ? 24.644 -28.894 -20.580 1.00 93.06 869 ILE A N 1
ATOM 6640 C CA . ILE A 1 869 ? 23.405 -28.213 -20.189 1.00 93.06 869 ILE A CA 1
ATOM 6641 C C . ILE A 1 869 ? 23.500 -26.737 -20.613 1.00 93.06 869 ILE A C 1
ATOM 6643 O O . ILE A 1 869 ? 24.388 -26.037 -20.109 1.00 93.06 869 ILE A O 1
ATOM 6647 N N . PRO A 1 870 ? 22.590 -26.239 -21.474 1.00 89.56 870 PRO A N 1
ATOM 6648 C CA . PRO A 1 870 ? 22.592 -24.847 -21.918 1.00 89.56 870 PRO A CA 1
ATOM 6649 C C . PRO A 1 870 ? 22.494 -23.865 -20.751 1.00 89.56 870 PRO A C 1
ATOM 6651 O O . PRO A 1 870 ? 21.749 -24.119 -19.804 1.00 89.56 870 PRO A O 1
ATOM 6654 N N . ALA A 1 871 ? 23.176 -22.718 -20.848 1.00 83.19 871 ALA A N 1
ATOM 6655 C CA . ALA A 1 871 ? 23.237 -21.700 -19.791 1.00 83.19 871 ALA A CA 1
ATOM 6656 C C . ALA A 1 871 ? 21.850 -21.317 -19.234 1.00 83.19 871 ALA A C 1
ATOM 6658 O O . ALA A 1 871 ? 21.659 -21.309 -18.019 1.00 83.19 871 ALA A O 1
ATOM 6659 N N . TRP A 1 872 ? 20.863 -21.113 -20.114 1.00 86.56 872 TRP A N 1
ATOM 6660 C CA . TRP A 1 872 ? 19.487 -20.755 -19.746 1.00 86.56 872 TRP A CA 1
ATOM 6661 C C . TRP A 1 872 ? 18.764 -21.829 -18.912 1.00 86.56 872 TRP A C 1
ATOM 6663 O O . TRP A 1 872 ? 17.851 -21.511 -18.152 1.00 86.56 872 TRP A O 1
ATOM 6673 N N . ALA A 1 873 ? 19.156 -23.101 -19.038 1.00 89.06 873 ALA A N 1
ATOM 6674 C CA . ALA A 1 873 ? 18.515 -24.228 -18.366 1.00 89.06 873 ALA A CA 1
ATOM 6675 C C . ALA A 1 873 ? 19.209 -24.617 -17.054 1.00 89.06 873 ALA A C 1
ATOM 6677 O O . ALA A 1 873 ? 18.602 -25.303 -16.234 1.00 89.06 873 ALA A O 1
ATOM 6678 N N . ARG A 1 874 ? 20.463 -24.199 -16.826 1.00 92.00 874 ARG A N 1
ATOM 6679 C CA . ARG A 1 874 ? 21.297 -24.695 -15.711 1.00 92.00 874 ARG A CA 1
ATOM 6680 C C . ARG A 1 874 ? 20.637 -24.510 -14.352 1.00 92.00 874 ARG A C 1
ATOM 6682 O O . ARG A 1 874 ? 20.486 -25.482 -13.616 1.00 92.00 874 ARG A O 1
ATOM 6689 N N . GLY A 1 875 ? 20.177 -23.293 -14.060 1.00 88.56 875 GLY A N 1
ATOM 6690 C CA . GLY A 1 875 ? 19.516 -22.975 -12.794 1.00 88.56 875 GLY A CA 1
ATOM 6691 C C . GLY A 1 875 ? 18.228 -23.774 -12.581 1.00 88.56 875 GLY A C 1
ATOM 6692 O O . GLY A 1 875 ? 17.958 -24.234 -11.472 1.00 88.56 875 GLY A O 1
ATOM 6693 N N . ALA A 1 876 ? 17.460 -24.014 -13.647 1.00 89.25 876 ALA A N 1
ATOM 6694 C CA . ALA A 1 876 ? 16.258 -24.837 -13.574 1.00 89.25 876 ALA A CA 1
ATOM 6695 C C . ALA A 1 876 ? 16.583 -26.324 -13.382 1.00 89.25 876 ALA A C 1
ATOM 6697 O O . ALA A 1 876 ? 15.966 -26.988 -12.557 1.00 89.25 876 ALA A O 1
ATOM 6698 N N . VAL A 1 877 ? 17.576 -26.862 -14.089 1.00 94.69 877 VAL A N 1
ATOM 6699 C CA . VAL A 1 877 ? 17.987 -28.260 -13.911 1.00 94.69 877 VAL A CA 1
ATOM 6700 C C . VAL A 1 877 ? 18.529 -28.482 -12.498 1.00 94.69 877 VAL A C 1
ATOM 6702 O O . VAL A 1 877 ? 18.149 -29.456 -11.852 1.00 94.69 877 VAL A O 1
ATOM 6705 N N . ALA A 1 878 ? 19.335 -27.556 -11.979 1.00 93.50 878 ALA A N 1
ATOM 6706 C CA . ALA A 1 878 ? 19.855 -27.606 -10.616 1.00 93.50 878 ALA A CA 1
ATOM 6707 C C . ALA A 1 878 ? 18.721 -27.603 -9.575 1.00 93.50 878 ALA A C 1
ATOM 6709 O O . ALA A 1 878 ? 18.670 -28.470 -8.699 1.00 93.50 878 ALA A O 1
ATOM 6710 N N . ALA A 1 879 ? 17.737 -26.712 -9.737 1.00 90.62 879 ALA A N 1
ATOM 6711 C CA . ALA A 1 879 ? 16.540 -26.689 -8.901 1.00 90.62 879 ALA A CA 1
ATOM 6712 C C . ALA A 1 879 ? 15.745 -28.003 -8.996 1.00 90.62 879 ALA A C 1
ATOM 6714 O O . ALA A 1 879 ? 15.351 -28.562 -7.975 1.00 90.62 879 ALA A O 1
ATOM 6715 N N . ALA A 1 880 ? 15.555 -28.548 -10.199 1.00 91.75 880 ALA A N 1
ATOM 6716 C CA . ALA A 1 880 ? 14.841 -29.806 -10.399 1.00 91.75 880 ALA A CA 1
ATOM 6717 C C . ALA A 1 880 ? 15.548 -31.003 -9.734 1.00 91.75 880 ALA A C 1
ATOM 6719 O O . ALA A 1 880 ? 14.876 -31.912 -9.240 1.00 91.75 880 ALA A O 1
ATOM 6720 N N . VAL A 1 881 ? 16.884 -31.005 -9.688 1.00 93.00 881 VAL A N 1
ATOM 6721 C CA . VAL A 1 881 ? 17.673 -32.004 -8.948 1.00 93.00 881 VAL A CA 1
ATOM 6722 C C . VAL A 1 881 ? 17.481 -31.841 -7.446 1.00 93.00 881 VAL A C 1
ATOM 6724 O O . VAL A 1 881 ? 17.152 -32.815 -6.768 1.00 93.00 881 VAL A O 1
ATOM 6727 N N . ARG A 1 882 ? 17.628 -30.614 -6.930 1.00 92.50 882 ARG A N 1
ATOM 6728 C CA . ARG A 1 882 ? 17.446 -30.297 -5.505 1.00 92.50 882 ARG A CA 1
ATOM 6729 C C . ARG A 1 882 ? 16.062 -30.703 -5.002 1.00 92.50 882 ARG A C 1
ATOM 6731 O O . ARG A 1 882 ? 15.936 -31.269 -3.922 1.00 92.50 882 ARG A O 1
ATOM 6738 N N . GLU A 1 883 ? 15.035 -30.482 -5.817 1.00 88.75 883 GLU A N 1
ATOM 6739 C CA . GLU A 1 883 ? 13.651 -30.838 -5.497 1.00 88.75 883 GLU A CA 1
ATOM 6740 C C . GLU A 1 883 ? 13.327 -32.332 -5.668 1.00 88.75 883 GLU A C 1
ATOM 6742 O O . GLU A 1 883 ? 12.203 -32.749 -5.366 1.00 88.75 883 GLU A O 1
ATOM 6747 N N . GLY A 1 884 ? 14.287 -33.137 -6.143 1.00 88.69 884 GLY A N 1
ATOM 6748 C CA . GLY A 1 884 ? 14.139 -34.575 -6.370 1.00 88.69 884 GLY A CA 1
ATOM 6749 C C . GLY A 1 884 ? 13.311 -34.942 -7.607 1.00 88.69 884 GLY A C 1
ATOM 6750 O O . GLY A 1 884 ? 12.912 -36.100 -7.759 1.00 88.69 884 GLY A O 1
ATOM 6751 N N . LEU A 1 885 ? 13.047 -33.980 -8.495 1.00 88.56 885 LEU A N 1
ATOM 6752 C CA . LEU A 1 885 ? 12.237 -34.160 -9.704 1.00 88.56 885 LEU A CA 1
ATOM 6753 C C . LEU A 1 885 ? 13.014 -34.910 -10.790 1.00 88.56 885 LEU A C 1
ATOM 6755 O O . LEU A 1 885 ? 12.466 -35.786 -11.467 1.00 88.56 885 LEU A O 1
ATOM 6759 N N . VAL A 1 886 ? 14.310 -34.610 -10.906 1.00 88.75 886 VAL A N 1
ATOM 6760 C CA . VAL A 1 886 ? 15.239 -35.206 -11.871 1.00 88.75 886 VAL A CA 1
ATOM 6761 C C . VAL A 1 886 ? 16.384 -35.897 -11.133 1.00 88.75 886 VAL A C 1
ATOM 6763 O O . VAL A 1 886 ? 16.997 -35.316 -10.246 1.00 88.75 886 VAL A O 1
ATOM 6766 N N . LYS A 1 887 ? 16.698 -37.136 -11.533 1.00 85.31 887 LYS A N 1
ATOM 6767 C CA . LYS A 1 887 ? 17.795 -37.943 -10.961 1.00 85.31 887 LYS A CA 1
ATOM 6768 C C . LYS A 1 887 ? 18.901 -38.309 -11.966 1.00 85.31 887 LYS A C 1
ATOM 6770 O O . LYS A 1 887 ? 19.912 -38.872 -11.567 1.00 85.31 887 LYS A O 1
ATOM 6775 N N . GLY A 1 888 ? 18.720 -37.977 -13.247 1.00 87.00 888 GLY A N 1
ATOM 6776 C CA . GLY A 1 888 ? 19.591 -38.417 -14.347 1.00 87.00 888 GLY A CA 1
ATOM 6777 C C . GLY A 1 888 ? 19.429 -39.898 -14.709 1.00 87.00 888 GLY A C 1
ATOM 6778 O O . GLY A 1 888 ? 18.710 -40.637 -14.035 1.00 87.00 888 GLY A O 1
ATOM 6779 N N . TYR A 1 889 ? 20.071 -40.314 -15.798 1.00 88.31 889 TYR A N 1
ATOM 6780 C CA . TYR A 1 889 ? 20.128 -41.703 -16.243 1.00 88.31 889 TYR A CA 1
ATOM 6781 C C . TYR A 1 889 ? 21.407 -42.359 -15.733 1.00 88.31 889 TYR A C 1
ATOM 6783 O O . TYR A 1 889 ? 22.489 -41.831 -16.005 1.00 88.31 889 TYR A O 1
ATOM 6791 N N . PRO A 1 890 ? 21.309 -43.491 -15.017 1.00 90.06 890 PRO A N 1
ATOM 6792 C CA . PRO A 1 890 ? 22.486 -44.212 -14.564 1.00 90.06 890 PRO A CA 1
ATOM 6793 C C . PRO A 1 890 ? 23.271 -44.745 -15.764 1.00 90.06 890 PRO A C 1
ATOM 6795 O O . PRO A 1 890 ? 22.701 -45.272 -16.719 1.00 90.06 890 PRO A O 1
ATOM 6798 N N . GLN A 1 891 ? 24.586 -44.616 -15.691 1.00 89.50 891 GLN A N 1
ATOM 6799 C CA . GLN A 1 891 ? 25.539 -45.126 -16.664 1.00 89.50 891 GLN A CA 1
ATOM 6800 C C . GLN A 1 891 ? 26.195 -46.409 -16.119 1.00 89.50 891 GLN A C 1
ATOM 6802 O O . GLN A 1 891 ? 26.261 -46.590 -14.899 1.00 89.50 891 GLN A O 1
ATOM 6807 N N . PRO A 1 892 ? 26.711 -47.306 -16.984 1.00 87.75 892 PRO A N 1
ATOM 6808 C CA . PRO A 1 892 ? 27.352 -48.555 -16.549 1.00 87.75 892 PRO A CA 1
ATOM 6809 C C . PRO A 1 892 ? 28.530 -48.374 -15.576 1.00 87.75 892 PRO A C 1
ATOM 6811 O O . PRO A 1 892 ? 28.868 -49.296 -14.843 1.00 87.75 892 PRO A O 1
ATOM 6814 N N . ASP A 1 893 ? 29.144 -47.190 -15.564 1.00 86.00 893 ASP A N 1
ATOM 6815 C CA . ASP A 1 893 ? 30.264 -46.806 -14.697 1.00 86.00 893 ASP A CA 1
ATOM 6816 C C . ASP A 1 893 ? 29.830 -46.300 -13.303 1.00 86.00 893 ASP A C 1
ATOM 6818 O O . ASP A 1 893 ? 30.671 -45.886 -12.507 1.00 86.00 893 ASP A O 1
ATOM 6822 N N . GLY A 1 894 ? 28.528 -46.317 -12.996 1.00 86.12 894 GLY A N 1
ATOM 6823 C CA . GLY A 1 894 ? 27.970 -45.827 -11.733 1.00 86.12 894 GLY A CA 1
ATOM 6824 C C . GLY A 1 894 ? 27.741 -44.311 -11.679 1.00 86.12 894 GLY A C 1
ATOM 6825 O O . GLY A 1 894 ? 27.262 -43.812 -10.661 1.00 86.12 894 GLY A O 1
ATOM 6826 N N . THR A 1 895 ? 28.045 -43.571 -12.751 1.00 90.00 895 THR A N 1
ATOM 6827 C CA . THR A 1 895 ? 27.730 -42.136 -12.874 1.00 90.00 895 THR A CA 1
ATOM 6828 C C . THR A 1 895 ? 26.323 -41.912 -13.438 1.00 90.00 895 THR A C 1
ATOM 6830 O O . THR A 1 895 ? 25.628 -42.863 -13.793 1.00 90.00 895 THR A O 1
ATOM 6833 N N . ALA A 1 896 ? 25.872 -40.655 -13.518 1.00 93.19 896 ALA A N 1
ATOM 6834 C CA . ALA A 1 896 ? 24.602 -40.306 -14.152 1.00 93.19 896 ALA A CA 1
ATOM 6835 C C . ALA A 1 896 ? 24.760 -39.200 -15.206 1.00 93.19 896 ALA A C 1
ATOM 6837 O O . ALA A 1 896 ? 25.569 -38.282 -15.041 1.00 93.19 896 ALA A O 1
ATOM 6838 N N . THR A 1 897 ? 23.956 -39.267 -16.267 1.00 95.50 897 THR A N 1
ATOM 6839 C CA . THR A 1 897 ? 23.827 -38.227 -17.306 1.00 95.50 897 THR A CA 1
ATOM 6840 C C . THR A 1 897 ? 22.464 -37.543 -17.231 1.00 95.50 897 THR A C 1
ATOM 6842 O O . THR A 1 897 ? 21.456 -38.172 -16.905 1.00 95.50 897 THR A O 1
ATOM 6845 N N . PHE A 1 898 ? 22.400 -36.244 -17.519 1.00 94.88 898 PHE A N 1
ATOM 6846 C CA . PHE A 1 898 ? 21.137 -35.516 -17.616 1.00 94.88 898 PHE A CA 1
ATOM 6847 C C . PHE A 1 898 ? 20.498 -35.645 -18.999 1.00 94.88 898 PHE A C 1
ATOM 6849 O O . PHE A 1 898 ? 19.278 -35.795 -19.062 1.00 94.88 898 PHE A O 1
ATOM 6856 N N . GLU A 1 899 ? 21.304 -35.620 -20.064 1.00 94.88 899 GLU A N 1
ATOM 6857 C CA . GLU A 1 899 ? 20.898 -35.670 -21.474 1.00 94.88 899 GLU A CA 1
ATOM 6858 C C . GLU A 1 899 ? 19.972 -34.500 -21.858 1.00 94.88 899 GLU A C 1
ATOM 6860 O O . GLU A 1 899 ? 18.802 -34.695 -22.170 1.00 94.88 899 GLU A O 1
ATOM 6865 N N . ALA A 1 900 ? 20.489 -33.264 -21.811 1.00 93.56 900 ALA A N 1
ATOM 6866 C CA . ALA A 1 900 ? 19.695 -32.031 -21.942 1.00 93.56 900 ALA A CA 1
ATOM 6867 C C . ALA A 1 900 ? 18.825 -31.948 -23.210 1.00 93.56 900 ALA A C 1
ATOM 6869 O O . ALA A 1 900 ? 17.662 -31.549 -23.118 1.00 93.56 900 ALA A O 1
ATOM 6870 N N . ASP A 1 901 ? 19.372 -32.364 -24.353 1.00 94.25 901 ASP A N 1
ATOM 6871 C CA . ASP A 1 901 ? 18.708 -32.299 -25.663 1.00 94.25 901 ASP A CA 1
ATOM 6872 C C . ASP A 1 901 ? 17.876 -33.544 -25.985 1.00 94.25 901 ASP A C 1
ATOM 6874 O O . ASP A 1 901 ? 17.184 -33.587 -27.002 1.00 94.25 901 ASP A O 1
ATOM 6878 N N . ARG A 1 902 ? 17.923 -34.575 -25.132 1.00 95.12 902 ARG A N 1
ATOM 6879 C CA . ARG A 1 902 ? 17.111 -35.770 -25.345 1.00 95.12 902 ARG A CA 1
ATOM 6880 C C . ARG A 1 902 ? 15.636 -35.409 -25.205 1.00 95.12 902 ARG A C 1
ATOM 6882 O O . ARG A 1 902 ? 15.232 -34.716 -24.269 1.00 95.12 902 ARG A O 1
ATOM 6889 N N . LEU A 1 903 ? 14.842 -35.922 -26.135 1.00 96.44 903 LEU A N 1
ATOM 6890 C CA . LEU A 1 903 ? 13.396 -35.766 -26.135 1.00 96.44 903 LEU A CA 1
ATOM 6891 C C . LEU A 1 903 ? 12.769 -36.550 -24.983 1.00 96.44 903 LEU A C 1
ATOM 6893 O O . LEU A 1 903 ? 13.194 -37.663 -24.666 1.00 96.44 903 LEU A O 1
ATOM 6897 N N . VAL A 1 904 ? 11.757 -35.958 -24.357 1.00 95.12 904 VAL A N 1
ATOM 6898 C CA . VAL A 1 904 ? 11.037 -36.588 -23.244 1.00 95.12 904 VAL A CA 1
ATOM 6899 C C . VAL A 1 904 ? 9.946 -37.496 -23.794 1.00 95.12 904 VAL A C 1
ATOM 6901 O O . VAL A 1 904 ? 9.078 -37.043 -24.540 1.00 95.12 904 VAL A O 1
ATOM 6904 N N . SER A 1 905 ? 9.958 -38.769 -23.401 1.00 95.31 905 SER A N 1
ATOM 6905 C CA . SER A 1 905 ? 8.878 -39.704 -23.736 1.00 95.31 905 SER A CA 1
ATOM 6906 C C . SER A 1 905 ? 7.612 -39.427 -22.918 1.00 95.31 905 SER A C 1
ATOM 6908 O O . SER A 1 905 ? 7.652 -38.880 -21.809 1.00 95.31 905 SER A O 1
ATOM 6910 N N . ARG A 1 906 ? 6.456 -39.850 -23.433 1.00 95.06 906 ARG A N 1
ATOM 6911 C CA . ARG A 1 906 ? 5.164 -39.660 -22.760 1.00 95.06 906 ARG A CA 1
ATOM 6912 C C . ARG A 1 906 ? 5.113 -40.310 -21.378 1.00 95.06 906 ARG A C 1
ATOM 6914 O O . ARG A 1 906 ? 4.525 -39.752 -20.448 1.00 95.06 906 ARG A O 1
ATOM 6921 N N . VAL A 1 907 ? 5.764 -41.462 -21.223 1.00 95.12 907 VAL A N 1
ATOM 6922 C CA . VAL A 1 907 ? 5.864 -42.166 -19.941 1.00 95.12 907 VAL A CA 1
ATOM 6923 C C . VAL A 1 907 ? 6.733 -41.418 -18.923 1.00 95.12 907 VAL A C 1
ATOM 6925 O O . VAL A 1 907 ? 6.376 -41.337 -17.746 1.00 95.12 907 VAL A O 1
ATOM 6928 N N . GLU A 1 908 ? 7.832 -40.805 -19.362 1.00 93.31 908 GLU A N 1
ATOM 6929 C CA . GLU A 1 908 ? 8.699 -39.997 -18.498 1.00 93.31 908 GLU A CA 1
ATOM 6930 C C . GLU A 1 908 ? 8.006 -38.713 -18.043 1.00 93.31 908 GLU A C 1
ATOM 6932 O O . GLU A 1 908 ? 8.092 -38.353 -16.866 1.00 93.31 908 GLU A O 1
ATOM 6937 N N . MET A 1 909 ? 7.261 -38.063 -18.940 1.00 94.94 909 MET A N 1
ATOM 6938 C CA . MET A 1 909 ? 6.459 -36.890 -18.602 1.00 94.94 909 MET A CA 1
ATOM 6939 C C . MET A 1 909 ? 5.376 -37.230 -17.564 1.00 94.94 909 MET A C 1
ATOM 6941 O O . MET A 1 909 ? 5.219 -36.505 -16.581 1.00 94.94 909 MET A O 1
ATOM 6945 N N . ALA A 1 910 ? 4.669 -38.357 -17.719 1.00 94.94 910 ALA A N 1
ATOM 6946 C CA . ALA A 1 910 ? 3.666 -38.804 -16.748 1.00 94.94 910 ALA A CA 1
ATOM 6947 C C . ALA A 1 910 ? 4.279 -39.069 -15.361 1.00 94.94 910 ALA A C 1
ATOM 6949 O O . ALA A 1 910 ? 3.734 -38.636 -14.345 1.00 94.94 910 ALA A O 1
ATOM 6950 N N . ALA A 1 911 ? 5.440 -39.727 -15.311 1.00 93.81 911 ALA A N 1
ATOM 6951 C CA . ALA A 1 911 ? 6.151 -39.970 -14.060 1.00 93.81 911 ALA A CA 1
ATOM 6952 C C . ALA A 1 911 ? 6.607 -38.671 -13.380 1.00 93.81 911 ALA A C 1
ATOM 6954 O O . ALA A 1 911 ? 6.494 -38.542 -12.162 1.00 93.81 911 ALA A O 1
ATOM 6955 N N . LEU A 1 912 ? 7.099 -37.699 -14.152 1.00 93.00 912 LEU A N 1
ATOM 6956 C CA . LEU A 1 912 ? 7.520 -36.401 -13.629 1.00 93.00 912 LEU A CA 1
ATOM 6957 C C . LEU A 1 912 ? 6.345 -35.619 -13.031 1.00 93.00 912 LEU A C 1
ATOM 6959 O O . LEU A 1 912 ? 6.441 -35.124 -11.909 1.00 93.00 912 LEU A O 1
ATOM 6963 N N . VAL A 1 913 ? 5.227 -35.556 -13.753 1.00 94.12 913 VAL A N 1
ATOM 6964 C CA . VAL A 1 913 ? 4.018 -34.855 -13.312 1.00 94.12 913 VAL A CA 1
ATOM 6965 C C . VAL A 1 913 ? 3.447 -35.468 -12.029 1.00 94.12 913 VAL A C 1
ATOM 6967 O O . VAL A 1 913 ? 3.077 -34.742 -11.108 1.00 94.12 913 VAL A O 1
ATOM 6970 N N . VAL A 1 914 ? 3.441 -36.797 -11.912 1.00 94.25 914 VAL A N 1
ATOM 6971 C CA . VAL A 1 914 ? 2.932 -37.485 -10.713 1.00 94.25 914 VAL A CA 1
ATOM 6972 C C . VAL A 1 914 ? 3.837 -37.278 -9.506 1.00 94.25 914 VAL A C 1
ATOM 6974 O O . VAL A 1 914 ? 3.329 -37.080 -8.409 1.00 94.25 914 VAL A O 1
ATOM 6977 N N . ARG A 1 915 ? 5.164 -37.230 -9.686 1.00 92.19 915 ARG A N 1
ATOM 6978 C CA . ARG A 1 915 ? 6.076 -36.877 -8.581 1.00 92.19 915 ARG A CA 1
ATOM 6979 C C . ARG A 1 915 ? 5.737 -35.513 -7.990 1.00 92.19 915 ARG A C 1
ATOM 6981 O O . ARG A 1 915 ? 5.786 -35.346 -6.776 1.00 92.19 915 ARG A O 1
ATOM 6988 N N . ILE A 1 916 ? 5.398 -34.545 -8.842 1.00 91.12 916 ILE A N 1
ATOM 6989 C CA . ILE A 1 916 ? 4.978 -33.215 -8.396 1.00 91.12 916 ILE A CA 1
ATOM 6990 C C . ILE A 1 916 ? 3.631 -33.292 -7.676 1.00 91.12 916 ILE A C 1
ATOM 6992 O O . ILE A 1 916 ? 3.494 -32.755 -6.577 1.00 91.12 916 ILE A O 1
ATOM 6996 N N . LEU A 1 917 ? 2.663 -33.979 -8.280 1.00 91.69 917 LEU A N 1
ATOM 6997 C CA . LEU A 1 917 ? 1.326 -34.165 -7.732 1.00 91.69 917 LEU A CA 1
ATOM 6998 C C . LEU A 1 917 ? 1.372 -34.781 -6.330 1.00 91.69 917 LEU A C 1
ATOM 7000 O O . LEU A 1 917 ? 0.869 -34.187 -5.384 1.00 91.69 917 LEU A O 1
ATOM 7004 N N . GLU A 1 918 ? 2.037 -35.922 -6.165 1.00 91.69 918 GLU A N 1
ATOM 7005 C CA . GLU A 1 918 ? 2.088 -36.636 -4.886 1.00 91.69 918 GLU A CA 1
ATOM 7006 C C . GLU A 1 918 ? 2.882 -35.881 -3.818 1.00 91.69 918 GLU A C 1
ATOM 7008 O O . GLU A 1 918 ? 2.549 -35.946 -2.636 1.00 91.69 918 GLU A O 1
ATOM 7013 N N . LYS A 1 919 ? 3.880 -35.085 -4.223 1.00 86.56 919 LYS A N 1
ATOM 7014 C CA . LYS A 1 919 ? 4.575 -34.167 -3.311 1.00 86.56 919 LYS A CA 1
ATOM 7015 C C . LYS A 1 919 ? 3.648 -33.066 -2.779 1.00 86.56 919 LYS A C 1
ATOM 7017 O O . LYS A 1 919 ? 3.909 -32.541 -1.701 1.00 86.56 919 LYS A O 1
ATOM 7022 N N . LYS A 1 920 ? 2.595 -32.698 -3.518 1.00 86.00 920 LYS A N 1
ATOM 7023 C CA . LYS A 1 920 ? 1.646 -31.635 -3.148 1.00 86.00 920 LYS A CA 1
ATOM 7024 C C . LYS A 1 920 ? 0.399 -32.146 -2.432 1.00 86.00 920 LYS A C 1
ATOM 7026 O O . LYS A 1 920 ? -0.024 -31.511 -1.476 1.00 86.00 920 LYS A O 1
ATOM 7031 N N . ILE A 1 921 ? -0.179 -33.259 -2.882 1.00 86.94 921 ILE A N 1
ATOM 7032 C CA . ILE A 1 921 ? -1.484 -33.743 -2.396 1.00 86.94 921 ILE A CA 1
ATOM 7033 C C . ILE A 1 921 ? -1.427 -35.126 -1.730 1.00 86.94 921 ILE A C 1
ATOM 7035 O O . ILE A 1 921 ? -2.468 -35.686 -1.392 1.00 86.94 921 ILE A O 1
ATOM 7039 N N . GLY A 1 922 ? -0.228 -35.681 -1.536 1.00 89.06 922 GLY A N 1
ATOM 7040 C CA . GLY A 1 922 ? -0.032 -37.034 -1.016 1.00 89.06 922 GLY A CA 1
ATOM 7041 C C . GLY A 1 922 ? -0.230 -38.124 -2.074 1.00 89.06 922 GLY A C 1
ATOM 7042 O O . GLY A 1 922 ? -0.533 -37.852 -3.236 1.00 89.06 922 GLY A O 1
ATOM 7043 N N . THR A 1 923 ? -0.024 -39.378 -1.670 1.00 91.56 923 THR A N 1
ATOM 7044 C CA . THR A 1 923 ? -0.070 -40.550 -2.558 1.00 91.56 923 THR A CA 1
ATOM 7045 C C . THR A 1 923 ? -1.416 -40.681 -3.266 1.00 91.56 923 THR A C 1
ATOM 7047 O O . THR A 1 923 ? -2.469 -40.657 -2.625 1.00 91.56 923 THR A O 1
ATOM 7050 N N . VAL A 1 924 ? -1.390 -40.886 -4.584 1.00 92.12 924 VAL A N 1
ATOM 7051 C CA . VAL A 1 924 ? -2.603 -41.053 -5.393 1.00 92.12 924 VAL A CA 1
ATOM 7052 C C . VAL A 1 924 ? -2.803 -42.528 -5.722 1.00 92.12 924 VAL A C 1
ATOM 7054 O O . VAL A 1 924 ? -1.932 -43.171 -6.300 1.00 92.12 924 VAL A O 1
ATOM 7057 N N . THR A 1 925 ? -3.977 -43.075 -5.397 1.00 94.50 925 THR A N 1
ATOM 7058 C CA . THR A 1 925 ? -4.338 -44.444 -5.788 1.00 94.50 925 THR A CA 1
ATOM 7059 C C . THR A 1 925 ? -4.394 -44.561 -7.320 1.00 94.50 925 THR A C 1
ATOM 7061 O O . THR A 1 925 ? -5.182 -43.844 -7.943 1.00 94.50 925 THR A O 1
ATOM 7064 N N . PRO A 1 926 ? -3.592 -45.443 -7.950 1.00 94.69 926 PRO A N 1
ATOM 7065 C CA . PRO A 1 926 ? -3.577 -45.576 -9.405 1.00 94.69 926 PRO A CA 1
ATOM 7066 C C . PRO A 1 926 ? -4.893 -46.137 -9.958 1.00 94.69 926 PRO A C 1
ATOM 7068 O O . PRO A 1 926 ? -5.433 -47.103 -9.419 1.00 94.69 926 PRO A O 1
ATOM 7071 N N . ALA A 1 927 ? -5.383 -45.573 -11.064 1.00 92.94 927 ALA A N 1
ATOM 7072 C CA . ALA A 1 927 ? -6.495 -46.141 -11.821 1.00 92.94 927 ALA A CA 1
ATOM 7073 C C . ALA A 1 927 ? -6.053 -47.353 -12.659 1.00 92.94 927 ALA A C 1
ATOM 7075 O O . ALA A 1 927 ? -4.892 -47.472 -13.058 1.00 92.94 927 ALA A O 1
ATOM 7076 N N . GLU A 1 928 ? -7.009 -48.229 -12.976 1.00 93.06 928 GLU A N 1
ATOM 7077 C CA . GLU A 1 928 ? -6.812 -49.310 -13.942 1.00 93.06 928 GLU A CA 1
ATOM 7078 C C . GLU A 1 928 ? -6.539 -48.737 -15.344 1.00 93.06 928 GLU A C 1
ATOM 7080 O O . GLU A 1 928 ? -7.287 -47.897 -15.852 1.00 93.06 928 GLU A O 1
ATOM 7085 N N . LEU A 1 929 ? -5.465 -49.204 -15.985 1.00 93.56 929 LEU A N 1
ATOM 7086 C CA . LEU A 1 929 ? -5.050 -48.739 -17.308 1.00 93.56 929 LEU A CA 1
ATOM 7087 C C . LEU A 1 929 ? -5.798 -49.499 -18.405 1.00 93.56 929 LEU A C 1
ATOM 7089 O O . LEU A 1 929 ? -5.493 -50.655 -18.681 1.00 93.56 929 LEU A O 1
ATOM 7093 N N . LYS A 1 930 ? -6.743 -48.824 -19.064 1.00 93.50 930 LYS A N 1
ATOM 7094 C CA . LYS A 1 930 ? -7.601 -49.399 -20.119 1.00 93.50 930 LYS A CA 1
ATOM 7095 C C . LYS A 1 930 ? -7.110 -49.119 -21.547 1.00 93.50 930 LYS A C 1
ATOM 7097 O O . LYS A 1 930 ? -7.900 -49.141 -22.484 1.00 93.50 930 LYS A O 1
ATOM 7102 N N . PHE A 1 931 ? -5.824 -48.811 -21.716 1.00 95.25 931 PHE A N 1
ATOM 7103 C CA . PHE A 1 931 ? -5.240 -48.545 -23.034 1.00 95.25 931 PHE A CA 1
ATOM 7104 C C . PHE A 1 931 ? -4.992 -49.845 -23.804 1.00 95.25 931 PHE A C 1
ATOM 7106 O O . PHE A 1 931 ? -4.549 -50.833 -23.216 1.00 95.25 931 PHE A O 1
ATOM 7113 N N . ALA A 1 932 ? -5.205 -49.832 -25.122 1.00 94.94 932 ALA A N 1
ATOM 7114 C CA . ALA A 1 932 ? -4.975 -50.997 -25.984 1.00 94.94 932 ALA A CA 1
ATOM 7115 C C . ALA A 1 932 ? -3.513 -51.487 -25.942 1.00 94.94 932 ALA A C 1
ATOM 7117 O O . ALA A 1 932 ? -3.235 -52.675 -26.080 1.00 94.94 932 ALA A O 1
ATOM 7118 N N . ASP A 1 933 ? -2.577 -50.573 -25.689 1.00 95.25 933 ASP A N 1
ATOM 7119 C CA . ASP A 1 933 ? -1.142 -50.809 -25.560 1.00 95.25 933 ASP A CA 1
ATOM 7120 C C . ASP A 1 933 ? -0.651 -50.734 -24.101 1.00 95.25 933 ASP A C 1
ATOM 7122 O O . ASP A 1 933 ? 0.549 -50.589 -23.869 1.00 95.25 933 ASP A O 1
ATOM 7126 N N . ALA A 1 934 ? -1.531 -50.873 -23.098 1.00 93.12 934 ALA A N 1
ATOM 7127 C CA . ALA A 1 934 ? -1.146 -50.810 -21.680 1.00 93.12 934 ALA A CA 1
ATOM 7128 C C . ALA A 1 934 ? -0.055 -51.832 -21.297 1.00 93.12 934 ALA A C 1
ATOM 7130 O O . ALA A 1 934 ? 0.726 -51.601 -20.369 1.00 93.12 934 ALA A O 1
ATOM 7131 N N . GLY A 1 935 ? 0.037 -52.949 -22.031 1.00 92.25 935 GLY A N 1
ATOM 7132 C CA . GLY A 1 935 ? 1.100 -53.948 -21.883 1.00 92.25 935 GLY A CA 1
ATOM 7133 C C . GLY A 1 935 ? 2.504 -53.437 -22.237 1.00 92.25 935 GLY A C 1
ATOM 7134 O O . GLY A 1 935 ? 3.479 -53.984 -21.731 1.00 92.25 935 GLY A O 1
ATOM 7135 N N . THR A 1 936 ? 2.610 -52.377 -23.044 1.00 94.19 936 THR A N 1
ATOM 7136 C CA . THR A 1 936 ? 3.887 -51.764 -23.455 1.00 94.19 936 THR A CA 1
ATOM 7137 C C . THR A 1 936 ? 4.436 -50.771 -22.428 1.00 94.19 936 THR A C 1
ATOM 7139 O O . THR A 1 936 ? 5.600 -50.391 -22.507 1.00 94.19 936 THR A O 1
ATOM 7142 N N . ILE A 1 937 ? 3.630 -50.368 -21.438 1.00 95.56 937 ILE A N 1
ATOM 7143 C CA . ILE A 1 937 ? 4.046 -49.421 -20.399 1.00 95.56 937 ILE A CA 1
ATOM 7144 C C . ILE A 1 937 ? 5.047 -50.111 -19.454 1.00 95.56 937 ILE A C 1
ATOM 7146 O O . ILE A 1 937 ? 4.693 -51.121 -18.826 1.00 95.56 937 ILE A O 1
ATOM 7150 N N . PRO A 1 938 ? 6.265 -49.563 -19.282 1.00 93.50 938 PRO A N 1
ATOM 7151 C CA . PRO A 1 938 ? 7.265 -50.116 -18.379 1.00 93.50 938 PRO A CA 1
ATOM 7152 C C . PRO A 1 938 ? 6.750 -50.270 -16.945 1.00 93.50 938 PRO A C 1
ATOM 7154 O O . PRO A 1 938 ? 6.069 -49.391 -16.413 1.00 93.50 938 PRO A O 1
ATOM 7157 N N . GLY A 1 939 ? 7.126 -51.367 -16.279 1.00 91.81 939 GLY A N 1
ATOM 7158 C CA . GLY A 1 939 ? 6.660 -51.680 -14.921 1.00 91.81 939 GLY A CA 1
ATOM 7159 C C . GLY A 1 939 ? 6.911 -50.561 -13.903 1.00 91.81 939 GLY A C 1
ATOM 7160 O O . GLY A 1 939 ? 6.047 -50.294 -13.072 1.00 91.81 939 GLY A O 1
ATOM 7161 N N . TRP A 1 940 ? 8.037 -49.848 -14.026 1.00 91.38 940 TRP A N 1
ATOM 7162 C CA . TRP A 1 940 ? 8.392 -48.720 -13.156 1.00 91.38 940 TRP A CA 1
ATOM 7163 C C . TRP A 1 940 ? 7.441 -47.521 -13.283 1.00 91.38 940 TRP A C 1
ATOM 7165 O O . TRP A 1 940 ? 7.346 -46.721 -12.356 1.00 91.38 940 TRP A O 1
ATOM 7175 N N . ALA A 1 941 ? 6.737 -47.391 -14.409 1.00 93.69 941 ALA A N 1
ATOM 7176 C CA . ALA A 1 941 ? 5.874 -46.255 -14.701 1.00 93.69 941 ALA A CA 1
ATOM 7177 C C . ALA A 1 941 ? 4.383 -46.551 -14.526 1.00 93.69 941 ALA A C 1
ATOM 7179 O O . ALA A 1 941 ? 3.597 -45.612 -14.444 1.00 93.69 941 ALA A O 1
ATOM 7180 N N . LYS A 1 942 ? 3.969 -47.826 -14.459 1.00 94.12 942 LYS A N 1
ATOM 7181 C CA . LYS A 1 942 ? 2.544 -48.209 -14.424 1.00 94.12 942 LYS A CA 1
ATOM 7182 C C . LYS A 1 942 ? 1.765 -47.507 -13.311 1.00 94.12 942 LYS A C 1
ATOM 7184 O O . LYS A 1 942 ? 0.674 -47.006 -13.567 1.00 94.12 942 LYS A O 1
ATOM 7189 N N . ALA A 1 943 ? 2.340 -47.420 -12.110 1.00 94.25 943 ALA A N 1
ATOM 7190 C CA . ALA A 1 943 ? 1.715 -46.727 -10.984 1.00 94.25 943 ALA A CA 1
ATOM 7191 C C . ALA A 1 943 ? 1.551 -45.224 -11.259 1.00 94.25 943 ALA A C 1
ATOM 7193 O O . ALA A 1 943 ? 0.466 -44.683 -11.067 1.00 94.25 943 ALA A O 1
ATOM 7194 N N . SER A 1 944 ? 2.589 -44.565 -11.784 1.00 95.19 944 SER A N 1
ATOM 7195 C CA . SER A 1 944 ? 2.521 -43.143 -12.125 1.00 95.19 944 SER A CA 1
ATOM 7196 C C . SER A 1 944 ? 1.534 -42.871 -13.258 1.00 95.19 944 SER A C 1
ATOM 7198 O O . SER A 1 944 ? 0.712 -41.971 -13.146 1.00 95.19 944 SER A O 1
ATOM 7200 N N . VAL A 1 945 ? 1.535 -43.674 -14.324 1.00 96.69 945 VAL A N 1
ATOM 7201 C CA . VAL A 1 945 ? 0.551 -43.523 -15.405 1.00 96.69 945 VAL A CA 1
ATOM 7202 C C . VAL A 1 945 ? -0.867 -43.719 -14.863 1.00 96.69 945 VAL A C 1
ATOM 7204 O O . VAL A 1 945 ? -1.742 -42.912 -15.161 1.00 96.69 945 VAL A O 1
ATOM 7207 N N . GLY A 1 946 ? -1.092 -44.717 -14.003 1.00 96.44 946 GLY A N 1
ATOM 7208 C CA . GLY A 1 946 ? -2.393 -44.937 -13.365 1.00 96.44 946 GLY A CA 1
ATOM 7209 C C . GLY A 1 946 ? -2.824 -43.777 -12.468 1.00 96.44 946 GLY A C 1
ATOM 7210 O O . GLY A 1 946 ? -3.987 -43.383 -12.507 1.00 96.44 946 GLY A O 1
ATOM 7211 N N . ALA A 1 947 ? -1.906 -43.182 -11.704 1.00 96.25 947 ALA A N 1
ATOM 7212 C CA . ALA A 1 947 ? -2.180 -42.001 -10.885 1.00 96.25 947 ALA A CA 1
ATOM 7213 C C . ALA A 1 947 ? -2.499 -40.762 -11.742 1.00 96.25 947 ALA A C 1
ATOM 7215 O O . ALA A 1 947 ? -3.444 -40.027 -11.452 1.00 96.25 947 ALA A O 1
ATOM 7216 N N . ALA A 1 948 ? -1.762 -40.555 -12.838 1.00 95.81 948 ALA A N 1
ATOM 7217 C CA . ALA A 1 948 ? -2.015 -39.466 -13.778 1.00 95.81 948 ALA A CA 1
ATOM 7218 C C . ALA A 1 948 ? -3.380 -39.608 -14.473 1.00 95.81 948 ALA A C 1
ATOM 7220 O O . ALA A 1 948 ? -4.080 -38.612 -14.653 1.00 95.81 948 ALA A O 1
ATOM 7221 N N . VAL A 1 949 ? -3.778 -40.837 -14.824 1.00 95.69 949 VAL A N 1
ATOM 7222 C CA . VAL A 1 949 ? -5.109 -41.148 -15.373 1.00 95.69 949 VAL A CA 1
ATOM 7223 C C . VAL A 1 949 ? -6.197 -40.924 -14.322 1.00 95.69 949 VAL A C 1
ATOM 7225 O O . VAL A 1 949 ? -7.196 -40.273 -14.618 1.00 95.69 949 VAL A O 1
ATOM 7228 N N . ALA A 1 950 ? -5.991 -41.381 -13.081 1.00 93.56 950 ALA A N 1
ATOM 7229 C CA . ALA A 1 950 ? -6.944 -41.201 -11.980 1.00 93.56 950 ALA A CA 1
ATOM 7230 C C . ALA A 1 950 ? -7.268 -39.724 -11.706 1.00 93.56 950 ALA A C 1
ATOM 7232 O O . ALA A 1 950 ? -8.378 -39.393 -11.294 1.00 93.56 950 ALA A O 1
ATOM 7233 N N . LYS A 1 951 ? -6.299 -38.833 -11.942 1.00 93.38 951 LYS A N 1
ATOM 7234 C CA . LYS A 1 951 ? -6.427 -37.385 -11.734 1.00 93.38 951 LYS A CA 1
ATOM 7235 C C . LYS A 1 951 ? -6.735 -36.607 -13.014 1.00 93.38 951 LYS A C 1
ATOM 7237 O O . LYS A 1 951 ? -6.723 -35.383 -12.991 1.00 93.38 951 LYS A O 1
ATOM 7242 N N . GLY A 1 952 ? -7.014 -37.297 -14.122 1.00 92.88 952 GLY A N 1
ATOM 7243 C CA . GLY A 1 952 ? -7.386 -36.670 -15.394 1.00 92.88 952 GLY A CA 1
ATOM 7244 C C . GLY A 1 952 ? -6.264 -35.870 -16.063 1.00 92.88 952 GLY A C 1
ATOM 7245 O O . GLY A 1 952 ? -6.521 -35.122 -17.000 1.00 92.88 952 GLY A O 1
ATOM 7246 N N . ILE A 1 953 ? -5.018 -36.024 -15.612 1.00 94.00 953 ILE A N 1
ATOM 7247 C CA . ILE A 1 953 ? -3.856 -35.315 -16.159 1.00 94.00 953 ILE A CA 1
ATOM 7248 C C . ILE A 1 953 ? -3.495 -35.889 -17.532 1.00 94.00 953 ILE A C 1
ATOM 7250 O O . ILE A 1 953 ? -3.236 -35.145 -18.483 1.00 94.00 953 ILE A O 1
ATOM 7254 N N . VAL A 1 954 ? -3.516 -37.220 -17.650 1.00 92.75 954 VAL A N 1
ATOM 7255 C CA . VAL A 1 954 ? -3.205 -37.935 -18.892 1.00 92.75 954 VAL A CA 1
ATOM 7256 C C . VAL A 1 954 ? -4.408 -38.724 -19.386 1.00 92.75 954 VAL A C 1
ATOM 7258 O O . VAL A 1 954 ? -5.085 -39.397 -18.615 1.00 92.75 954 VAL A O 1
ATOM 7261 N N . ALA A 1 955 ? -4.626 -38.669 -20.699 1.00 86.56 955 ALA A N 1
ATOM 7262 C CA . ALA A 1 955 ? -5.609 -39.459 -21.427 1.00 86.56 955 ALA A CA 1
ATOM 7263 C C . ALA A 1 955 ? -4.945 -40.175 -22.616 1.00 86.56 955 ALA A C 1
ATOM 7265 O O . ALA A 1 955 ? -3.872 -39.772 -23.076 1.00 86.56 955 ALA A O 1
ATOM 7266 N N . GLY A 1 956 ? -5.587 -41.229 -23.119 1.00 85.69 956 GLY A N 1
ATOM 7267 C CA . GLY A 1 956 ? -5.148 -41.938 -24.325 1.00 85.69 956 GLY A CA 1
ATOM 7268 C C . GLY A 1 956 ? -5.354 -41.110 -25.595 1.00 85.69 956 GLY A C 1
ATOM 7269 O O . GLY A 1 956 ? -6.026 -40.080 -25.579 1.00 85.69 956 GLY A O 1
ATOM 7270 N N . TYR A 1 957 ? -4.761 -41.554 -26.697 1.00 87.44 957 TYR A N 1
ATOM 7271 C CA . TYR A 1 957 ? -5.062 -41.052 -28.036 1.00 87.44 957 TYR A CA 1
ATOM 7272 C C . TYR A 1 957 ? -6.460 -41.513 -28.488 1.00 87.44 957 TYR A C 1
ATOM 7274 O O . TYR A 1 957 ? -6.999 -42.468 -27.921 1.00 87.44 957 TYR A O 1
ATOM 7282 N N . PRO A 1 958 ? -7.051 -40.880 -29.522 1.00 87.31 958 PRO A N 1
ATOM 7283 C CA . PRO A 1 958 ? -8.364 -41.270 -30.047 1.00 87.31 958 PRO A CA 1
ATOM 7284 C C . PRO A 1 958 ? -8.477 -42.741 -30.481 1.00 87.31 958 PRO A C 1
ATOM 7286 O O . PRO A 1 958 ? -9.572 -43.290 -30.496 1.00 87.31 958 PRO A O 1
ATOM 7289 N N . ASP A 1 959 ? -7.354 -43.389 -30.801 1.00 91.38 959 ASP A N 1
ATOM 7290 C CA . ASP A 1 959 ? -7.268 -44.816 -31.143 1.00 91.38 959 ASP A CA 1
ATOM 7291 C C . ASP A 1 959 ? -7.224 -45.754 -29.917 1.00 91.38 959 ASP A C 1
ATOM 7293 O O . ASP A 1 959 ? -7.063 -46.964 -30.064 1.00 91.38 959 ASP A O 1
ATOM 7297 N N . GLY A 1 960 ? -7.346 -45.214 -28.700 1.00 90.75 960 GLY A N 1
ATOM 7298 C CA . GLY A 1 960 ? -7.323 -45.974 -27.451 1.00 90.75 960 GLY A CA 1
ATOM 7299 C C . GLY A 1 960 ? -5.923 -46.334 -26.939 1.00 90.75 960 GLY A C 1
ATOM 7300 O O . GLY A 1 960 ? -5.817 -47.110 -25.987 1.00 90.75 960 GLY A O 1
ATOM 7301 N N . THR A 1 961 ? -4.851 -45.789 -27.524 1.00 95.75 961 THR A N 1
ATOM 7302 C CA . THR A 1 961 ? -3.457 -46.071 -27.122 1.00 95.75 961 THR A CA 1
ATOM 7303 C C . THR A 1 961 ? -2.860 -45.002 -26.196 1.00 95.75 961 THR A C 1
ATOM 7305 O O . THR A 1 961 ? -3.289 -43.848 -26.184 1.00 95.75 961 THR A O 1
ATOM 7308 N N . PHE A 1 962 ? -1.838 -45.352 -25.416 1.00 94.81 962 PHE A N 1
ATOM 7309 C CA . PHE A 1 962 ? -1.032 -44.435 -24.607 1.00 94.81 962 PHE A CA 1
ATOM 7310 C C . PHE A 1 962 ? 0.244 -43.992 -25.334 1.00 94.81 962 PHE A C 1
ATOM 7312 O O . PHE A 1 962 ? 0.606 -42.821 -25.256 1.00 94.81 962 PHE A O 1
ATOM 7319 N N . ARG A 1 963 ? 0.894 -44.893 -26.077 1.00 95.38 963 ARG A N 1
ATOM 7320 C CA . ARG A 1 963 ? 2.169 -44.708 -26.791 1.00 95.38 963 ARG A CA 1
ATOM 7321 C C . ARG A 1 963 ? 3.311 -44.288 -25.858 1.00 95.38 963 ARG A C 1
ATOM 7323 O O . ARG A 1 963 ? 3.815 -43.171 -25.941 1.00 95.38 963 ARG A O 1
ATOM 7330 N N . ALA A 1 964 ? 3.712 -45.193 -24.961 1.00 94.06 964 ALA A N 1
ATOM 7331 C CA . ALA A 1 964 ? 4.630 -44.910 -23.848 1.00 94.06 964 ALA A CA 1
ATOM 7332 C C . ALA A 1 964 ? 5.949 -44.232 -24.258 1.00 94.06 964 ALA A C 1
ATOM 7334 O O . ALA A 1 964 ? 6.337 -43.238 -23.646 1.00 94.06 964 ALA A O 1
ATOM 7335 N N . GLU A 1 965 ? 6.587 -44.734 -25.315 1.00 94.62 965 GLU A N 1
ATOM 7336 C CA . GLU A 1 965 ? 7.895 -44.266 -25.794 1.00 94.62 965 GLU A CA 1
ATOM 7337 C C . GLU A 1 965 ? 7.806 -43.094 -26.783 1.00 94.62 965 GLU A C 1
ATOM 7339 O O . GLU A 1 965 ? 8.831 -42.573 -27.218 1.00 94.62 965 GLU A O 1
ATOM 7344 N N . LYS A 1 966 ? 6.596 -42.654 -27.160 1.00 95.50 966 LYS A N 1
ATOM 7345 C CA . LYS A 1 966 ? 6.437 -41.537 -28.098 1.00 95.50 966 LYS A CA 1
ATOM 7346 C C . LYS A 1 966 ? 6.964 -40.245 -27.447 1.00 95.50 966 LYS A C 1
ATOM 7348 O O . LYS A 1 966 ? 6.547 -39.948 -26.320 1.00 95.50 966 LYS A O 1
ATOM 7353 N N . PRO A 1 967 ? 7.819 -39.464 -28.132 1.00 96.81 967 PRO A N 1
ATOM 7354 C CA . PRO A 1 967 ? 8.177 -38.123 -27.691 1.00 96.81 967 PRO A CA 1
ATOM 7355 C C . PRO A 1 967 ? 6.945 -37.237 -27.495 1.00 96.81 967 PRO A C 1
ATOM 7357 O O . PRO A 1 967 ? 5.994 -37.276 -28.282 1.00 96.81 967 PRO A O 1
ATOM 7360 N N . VAL A 1 968 ? 6.970 -36.444 -26.428 1.00 96.19 968 VAL A N 1
ATOM 7361 C CA . VAL A 1 968 ? 5.935 -35.452 -26.131 1.00 96.19 968 VAL A CA 1
ATOM 7362 C C . VAL A 1 968 ? 6.152 -34.226 -27.012 1.00 96.19 968 VAL A C 1
ATOM 7364 O O . VAL A 1 968 ? 7.276 -33.738 -27.141 1.00 96.19 968 VAL A O 1
ATOM 7367 N N . ILE A 1 969 ? 5.072 -33.704 -27.590 1.00 95.94 969 ILE A N 1
ATOM 7368 C CA . ILE A 1 969 ? 5.080 -32.419 -28.309 1.00 95.94 969 ILE A CA 1
ATOM 7369 C C . ILE A 1 969 ? 4.693 -31.257 -27.385 1.00 95.94 969 ILE A C 1
ATOM 7371 O O . ILE A 1 969 ? 4.058 -31.461 -26.347 1.00 95.94 969 ILE A O 1
ATOM 7375 N N . ARG A 1 970 ? 5.031 -30.018 -27.756 1.00 95.06 970 ARG A N 1
ATOM 7376 C CA . ARG A 1 970 ? 4.752 -28.805 -26.960 1.00 95.06 970 ARG A CA 1
ATOM 7377 C C . ARG A 1 970 ? 3.282 -28.673 -26.561 1.00 95.06 970 ARG A C 1
ATOM 7379 O O . ARG A 1 970 ? 2.999 -28.322 -25.417 1.00 95.06 970 ARG A O 1
ATOM 7386 N N . ALA A 1 971 ? 2.357 -29.006 -27.459 1.00 94.38 971 ALA A N 1
ATOM 7387 C CA . ALA A 1 971 ? 0.922 -29.019 -27.175 1.00 94.38 971 ALA A CA 1
ATOM 7388 C C . ALA A 1 971 ? 0.536 -30.017 -26.065 1.00 94.38 971 ALA A C 1
ATOM 7390 O O . ALA A 1 971 ? -0.218 -29.688 -25.148 1.00 94.38 971 ALA A O 1
ATOM 7391 N N . GLU A 1 972 ? 1.086 -31.232 -26.115 1.00 94.50 972 GLU A N 1
ATOM 7392 C CA . GLU A 1 972 ? 0.863 -32.275 -25.108 1.00 94.50 972 GLU A CA 1
ATOM 7393 C C . GLU A 1 972 ? 1.488 -31.892 -23.763 1.00 94.50 972 GLU A C 1
ATOM 7395 O O . GLU A 1 972 ? 0.848 -32.050 -22.723 1.00 94.50 972 GLU A O 1
ATOM 7400 N N . ALA A 1 973 ? 2.697 -31.323 -23.782 1.00 95.44 973 ALA A N 1
ATOM 7401 C CA . ALA A 1 973 ? 3.360 -30.828 -22.583 1.00 95.44 973 ALA A CA 1
ATOM 7402 C C . ALA A 1 973 ? 2.544 -29.717 -21.905 1.00 95.44 973 ALA A C 1
ATOM 7404 O O . ALA A 1 973 ? 2.296 -29.797 -20.701 1.00 95.44 973 ALA A O 1
ATOM 7405 N N . ALA A 1 974 ? 2.073 -28.728 -22.672 1.00 93.81 974 ALA A N 1
ATOM 7406 C CA . ALA A 1 974 ? 1.244 -27.639 -22.164 1.00 93.81 974 ALA A CA 1
ATOM 7407 C C . ALA A 1 974 ? -0.048 -28.163 -21.517 1.00 93.81 974 ALA A C 1
ATOM 7409 O O . ALA A 1 974 ? -0.367 -27.823 -20.380 1.00 93.81 974 ALA A O 1
ATOM 7410 N N . ALA A 1 975 ? -0.761 -29.067 -22.190 1.00 93.94 975 ALA A N 1
ATOM 7411 C CA . ALA A 1 975 ? -1.989 -29.638 -21.647 1.00 93.94 975 ALA A CA 1
ATOM 7412 C C . ALA A 1 975 ? -1.756 -30.438 -20.354 1.00 93.94 975 ALA A C 1
ATOM 7414 O O . ALA A 1 975 ? -2.538 -30.328 -19.410 1.00 93.94 975 ALA A O 1
ATOM 7415 N N . MET A 1 976 ? -0.681 -31.228 -20.283 1.00 95.25 976 MET A N 1
ATOM 7416 C CA . MET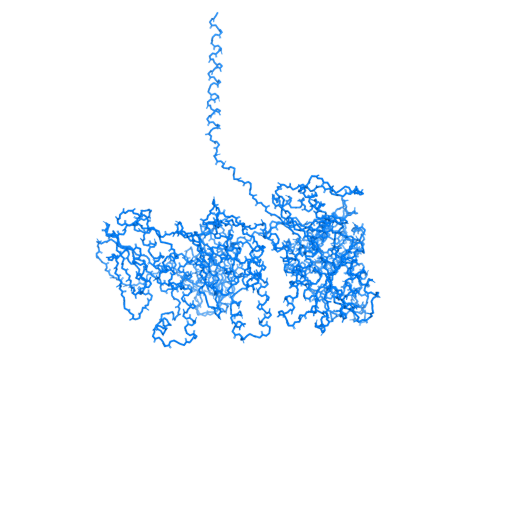 A 1 976 ? -0.352 -32.001 -19.080 1.00 95.25 976 MET A CA 1
ATOM 7417 C C . MET A 1 976 ? 0.048 -31.108 -17.901 1.00 95.25 976 MET A C 1
ATOM 7419 O O . MET A 1 976 ? -0.351 -31.386 -16.771 1.00 95.25 976 MET A O 1
ATOM 7423 N N . VAL A 1 977 ? 0.809 -30.038 -18.151 1.00 94.12 977 VAL A N 1
ATOM 7424 C CA . VAL A 1 977 ? 1.222 -29.083 -17.111 1.00 94.12 977 VAL A CA 1
ATOM 7425 C C . VAL A 1 977 ? 0.026 -28.295 -16.591 1.00 94.12 977 VAL A C 1
ATOM 7427 O O . VAL A 1 977 ? -0.130 -28.177 -15.380 1.00 94.12 977 VAL A O 1
ATOM 7430 N N . LEU A 1 978 ? -0.857 -27.814 -17.470 1.00 92.75 978 LEU A N 1
ATOM 7431 C CA . LEU A 1 978 ? -2.053 -27.096 -17.035 1.00 92.75 978 LEU A CA 1
ATOM 7432 C C . LEU A 1 978 ? -2.953 -27.979 -16.156 1.00 92.75 978 LEU A C 1
ATOM 7434 O O . LEU A 1 978 ? -3.348 -27.574 -15.068 1.00 92.75 978 LEU A O 1
ATOM 7438 N N . ARG A 1 979 ? -3.197 -29.228 -16.571 1.00 94.06 979 ARG A N 1
ATOM 7439 C CA . ARG A 1 979 ? -4.000 -30.178 -15.783 1.00 94.06 979 ARG A CA 1
ATOM 7440 C C . ARG A 1 979 ? -3.346 -30.554 -14.458 1.00 94.06 979 ARG A C 1
ATOM 7442 O O . ARG A 1 979 ? -4.048 -30.801 -13.483 1.00 94.06 979 ARG A O 1
ATOM 7449 N N . LEU A 1 980 ? -2.013 -30.609 -14.408 1.00 93.19 980 LEU A N 1
ATOM 7450 C CA . LEU A 1 980 ? -1.292 -30.759 -13.146 1.00 93.19 980 LEU A CA 1
ATOM 7451 C C . LEU A 1 980 ? -1.588 -29.580 -12.213 1.00 93.19 980 LEU A C 1
ATOM 7453 O O . LEU A 1 980 ? -1.906 -29.818 -11.051 1.00 93.19 980 LEU A O 1
ATOM 7457 N N . LEU A 1 981 ? -1.491 -28.341 -12.706 1.00 88.81 981 LEU A N 1
ATOM 7458 C CA . LEU A 1 981 ? -1.767 -27.137 -11.915 1.00 88.81 981 LEU A CA 1
ATOM 7459 C C . LEU A 1 981 ? -3.204 -27.131 -11.378 1.00 88.81 981 LEU A C 1
ATOM 7461 O O . LEU A 1 981 ? -3.407 -26.914 -10.182 1.00 88.81 981 LEU A O 1
ATOM 7465 N N . ASP A 1 982 ? -4.172 -27.487 -12.226 1.00 86.12 982 ASP A N 1
ATOM 7466 C CA . ASP A 1 982 ? -5.574 -27.631 -11.829 1.00 86.12 982 ASP A CA 1
ATOM 7467 C C . ASP A 1 982 ? -5.751 -28.713 -10.742 1.00 86.12 982 ASP A C 1
ATOM 7469 O O . ASP A 1 982 ? -6.506 -28.526 -9.787 1.00 86.12 982 ASP A O 1
ATOM 7473 N N . ALA A 1 983 ? -5.026 -29.834 -10.842 1.00 85.38 983 ALA A N 1
ATOM 7474 C CA . ALA A 1 983 ? -5.112 -30.941 -9.888 1.00 85.38 983 ALA A CA 1
ATOM 7475 C C . ALA A 1 983 ? -4.486 -30.640 -8.511 1.00 85.38 983 ALA A C 1
ATOM 7477 O O . ALA A 1 983 ? -4.846 -31.303 -7.536 1.00 85.38 983 ALA A O 1
ATOM 7478 N N . VAL A 1 984 ? -3.563 -29.674 -8.413 1.00 82.69 984 VAL A N 1
ATOM 7479 C CA . VAL A 1 984 ? -2.898 -29.289 -7.149 1.00 82.69 984 VAL A CA 1
ATOM 7480 C C . VAL A 1 984 ? -3.497 -28.043 -6.485 1.00 82.69 984 VAL A C 1
ATOM 7482 O O . VAL A 1 984 ? -2.994 -27.621 -5.448 1.00 82.69 984 VAL A O 1
ATOM 7485 N N . GLY A 1 985 ? -4.563 -27.460 -7.044 1.00 63.56 985 GLY A N 1
ATOM 7486 C CA . GLY A 1 985 ? -5.280 -26.330 -6.438 1.00 63.56 985 GLY A CA 1
ATOM 7487 C C . GLY A 1 985 ? -4.596 -24.963 -6.574 1.00 63.56 985 GLY A C 1
ATOM 7488 O O . GLY A 1 985 ? -5.015 -24.019 -5.911 1.00 63.56 985 GLY A O 1
ATOM 7489 N N . ASN A 1 986 ? -3.579 -24.831 -7.433 1.00 47.56 986 ASN A N 1
ATOM 7490 C CA . ASN A 1 986 ? -3.009 -23.531 -7.803 1.00 47.56 986 ASN A CA 1
ATOM 7491 C C . ASN A 1 986 ? -3.878 -22.916 -8.914 1.00 47.56 986 ASN A C 1
ATOM 7493 O O . ASN A 1 986 ? -3.611 -23.153 -10.093 1.00 47.56 986 ASN A O 1
ATOM 7497 N N . ARG A 1 987 ? -4.927 -22.176 -8.538 1.00 39.72 987 ARG A N 1
ATOM 7498 C CA . ARG A 1 987 ? -5.628 -21.262 -9.452 1.00 39.72 987 ARG A CA 1
ATOM 7499 C C . ARG A 1 987 ? -5.062 -19.862 -9.333 1.00 39.72 987 ARG A C 1
ATOM 7501 O O . ARG A 1 987 ? -4.922 -19.406 -8.177 1.00 39.72 987 ARG A O 1
#

Sequence (987 aa):
MFVRQKRLKRLIGTSLILTLILFSCFFALPFQSSAAAEVKPGVLIVAHGTNDPEWTTPVWEAAYELRDNLPYPVALGFLEEIEPDIPTAVEQLNAAGVNKIVAVPLFISSYSNHIEEIKYVLGLREDLPGEEHEEPLERARPQGEVILTPAIDDHPLLAEVLAGQIGLLVENAGSEIGVLAAHGSDSEEGQIGWVDNLASLGMQIQERLANKGTPLKGIKYGFLFESLTPSLREAVYEAIYTDGATALVIPVMVSEGHFTGRKIPGILKEFPDGAYRYPEAGQRALVTFKKSYANRIVEWRAANELWPRPEVKKGGETTVLTLDKCQEIAQNAGKGYPDSVLAFRLAGVALPALWPDSPVVADDLMVVSLLPSEAGSKPVFDYMVGTADVKYMGNWKKITSVSPTFIFANKATGEVVWVHVKPDTFGGKDFFNLRNRVVNGQASPDEQAALKARQDLLLKNLLTRPAEAIFAWKKVSPLGVSSPDGALLKFSYANLGVEENKLCLCGSFAFRALGEGFAILYGERMPQQGRFEVVSGWATEGIDNALRLVAGEGNYVLQGEEPFNADNYYLAVTDRATSRTAVVKAKPQLFPEDFFALRSKVKQGTATPDEKARFQELRLQVIWSLLFKPTGEIFSVYTYSKGGTGGGGSGAPAPSADRVEKPVQAGVTTEAEVPGKVKVEVPAGAVSGANAMIKAEVVGNEKTAGAGMPLLGKVVDVTLKNGTLTGKITITLYFDKSKLAKDQEPAAFYYDEKVGRWVRLEGTVDLEKGTVTATVDHLTLFAVFAVAREVPPLPTPTPVVTFKDIQGHWAADAAGRLAGMGLISGYPDGTFRPDREVTRAEIAAIMVRALKVAPGGEQELKFRDSAKIPAWARGAVAAAVREGLVKGYPQPDGTATFEADRLVSRVEMAALVVRILEKKIGTVTPAELKFADAGTIPGWAKASVGAAVAKGIVAGYPDGTFRAEKPVIRAEAAAMVLRLLDAVGNR

Organism: NCBI:txid1121432

pLDDT: mean 86.75, std 14.87, range [24.73, 98.75]

Foldseek 3Di:
DVPVVVVVVVVVVVVVVVVVVVVVVVPPPPPPVVPPPDAAEEEEEEEADDLFCQFVVLVLVLQVVLCVQFPHHYFYAHQDDDPPHPQVRLVLNVVVVHAEYEYEYQWLFCLAPCVQVVCCQAVVDDDHDDDDDPDDRHHHDHNHHYHYFTYCQLPLLLLVLQLVLLVVVDDQQAQEEEEEEEAFYPDPVSNVSNVVSQVSSQVSSQVVCVVVVRHHNGYHYAHLDVVHPPHSLNRLCCSCPVVVGQYEYAYAASGDDCCLPPSVVVSCVVDDPRSYDYDDPLSRYCSSVPSVSSSLSSLQRSLQPVFAFAWFADPNDIDTHTLVNLQVQLVVVVHDNLQSLLLRLVCSPWVCVVVVPDGHYLCQKAKEFLAACSGSNQSVNCVRRNPVRYFHQHDQLADFQLRGKMWIARNVQLKIKIKHFGQVLLVHRVLRVLSNCVSVVNDDPVSVVVNVVSSSSNSSCSSRPDSVVTIDMDMDGFQWEAEPVGDIDTHHLCNQQADPSHGNLLSLLLRLQVVVFCCVPANPHHHYAPQKAKEALADDPSNVSNCCRHNNPPRYHYHHDPPDAQQRGWMWMAGNVQRKIKIKGWDNVLQDPCQSVLVVCVVVVNDDPVSVVVNVVRSSSSSVCSVPPDSVVTIDMDMDHPDDDDDDDDDDDDPDLFKWKAWDDAPAWDWTDSPQFKIKTQHHPQKDFDRKMKMKGFDDPCLCPPAPFAFFGTKIFIDIPRIDGPHKMKMKGAGHLVPADPQWDKWKWFQDPVVGYTDTFDWDDDSVRRITMGIDRDTGIMTIGIDGDPPPPPPSPLQFQAAPPCVVNPLSRLNRNCVSLVLDDPDSVRHNQQFAFDWLLSLLSSVCSLVVHWFADPVQQQAPCLVVRDPVSRRSVSRCSVLVLDDADQDPVRGGHSRGGDFAFLLSLLQSLQVVLCVQPNQAAFADQQAPVLVVRDPVRRRSNRRCVVLVLDDADPVRHSRGGDGDGSSNSSSSSVSSCVSRPPD